Protein AF-0000000078821720 (afdb_homodimer)

Foldseek 3Di:
DDPVVVVVVVDVVLVVVLVVLQVVLVVVLLVCQLVQNDFQAQDDDPVVVCVVPDDDDDPDDPDDSVCVNVCCVPPPVRHDGSQQHLQEFAFLFFQFDPVLVVLVVVLVVLVQFQQACVSPVPLLVLQQVLQCVLCVLLVQNQKGWGKDQALLQLLLLLVLLLVLVQPQPCLPPNPVSDFQEAEEEAPLADCSNLVSCVVSVSHSVSYDHAYADLQSAGDLVSVVVVVVVCVVVVYHYSEYEFEQQGRAAGDGYPQQSVLVVCVVVVHAYEYADQAHSLLSLPPVQVVSCPNSSSHQKYKHWCRGLVRRPGTMIMIMGSHPVSQQSSQVPPPVVVDPPPDDPVSCVSRCCSRGPDSTDTSRSSSVVVSCVVQNSVNSNVLQVLLQVVQQLLLVVQVPDPQKAWSDRGSGNKTWIFGNAPDDDDQVVRQVLLVQLQVVCVNVSNHHHHWDADPNGITIMTRRNNSSHDPVSSVVVVVSSNVRSVVVVVVVVD/DDPVVVVVVVDVVLVVVLVVLQVVLVVVLLVCQLVQNDFQAQDDDPVVVCVVPDDDDDPDDPDDSVCVNVCCVPPPVRHDGSQQHLQEFAFLFFQFDPVLVVLVVVLVVLVQFQQACVSPVPLLVLQQVLQCVLCVLLVQNQKDWGKDQALLQLLLLLVLLLVLVQPQPCLPPNPVSDFQEAEEEAPLADCSNLVSCVVSVSHSVSYDHAYADLQSAGDPVSVVVVCVVCVVVVYHYSEYEFEQQGRAAGDGYPQQSVLVVCVVVVHAYEYADQAHSLLSLPPVQVVVCPNSSSHQKYKHWCRGLVRRPGTMIMIMGSHPVSQQSSQVPCVVVVDPPPDPPVSCSSRCCSRGPDSTDTSRSSSVVVSCVVQNSVNSNVLQVLLQVVQQLLLVVQVPDPQKAWSDRHSGNKTWIFGNAPDDDDQVVRQVLLVQLQVVCVNVSNHHHHWDADPNHITIMTRRNNSSHDPVSSVVVVVSSNVRSVVVVVVVVD

pLDDT: mean 92.11, std 11.92, range [34.34, 98.94]

Structure (mmCIF, N/CA/C/O backbone):
data_AF-0000000078821720-model_v1
#
loop_
_entity.id
_entity.type
_entity.pdbx_description
1 polymer 'Pyridoxal-dependent decarboxylase'
#
loop_
_atom_site.group_PDB
_atom_site.id
_atom_site.type_symbol
_atom_site.label_atom_id
_atom_site.label_alt_id
_atom_site.label_comp_id
_atom_site.label_asym_id
_atom_site.label_entity_id
_atom_site.label_seq_id
_atom_site.pdbx_PDB_ins_code
_atom_site.Cartn_x
_atom_site.Cartn_y
_atom_site.Cartn_z
_atom_site.occupancy
_atom_site.B_iso_or_equiv
_atom_site.auth_seq_id
_atom_site.auth_comp_id
_atom_site.auth_asym_id
_atom_site.auth_atom_id
_atom_site.pdbx_PDB_model_num
ATOM 1 N N . MET A 1 1 ? 14.82 19.438 25.172 1 38.62 1 MET A N 1
ATOM 2 C CA . MET A 1 1 ? 15.969 18.984 24.391 1 38.62 1 MET A CA 1
ATOM 3 C C . MET A 1 1 ? 16.328 20 23.312 1 38.62 1 MET A C 1
ATOM 5 O O . MET A 1 1 ? 15.453 20.516 22.625 1 38.62 1 MET A O 1
ATOM 9 N N . THR A 1 2 ? 17.406 20.391 23.312 1 45.34 2 THR A N 1
ATOM 10 C CA . THR A 1 2 ? 18.016 21.391 22.438 1 45.34 2 THR A CA 1
ATOM 11 C C . THR A 1 2 ? 18 20.906 20.984 1 45.34 2 THR A C 1
ATOM 13 O O . THR A 1 2 ? 17.828 19.719 20.719 1 45.34 2 THR A O 1
ATOM 16 N N . LEU A 1 3 ? 17.812 21.812 19.969 1 54 3 LEU A N 1
ATOM 17 C CA . LEU A 1 3 ? 17.984 21.656 18.531 1 54 3 LEU A CA 1
ATOM 18 C C . LEU A 1 3 ? 19.047 20.594 18.219 1 54 3 LEU A C 1
ATOM 20 O O . LEU A 1 3 ? 18.906 19.844 17.266 1 54 3 LEU A O 1
ATOM 24 N N . SER A 1 4 ? 19.969 20.516 19.156 1 57.44 4 SER A N 1
ATOM 25 C CA . SER A 1 4 ? 21.125 19.672 18.922 1 57.44 4 SER A CA 1
ATOM 26 C C . SER A 1 4 ? 20.75 18.188 18.938 1 57.44 4 SER A C 1
ATOM 28 O O . SER A 1 4 ? 21.25 17.406 18.141 1 57.44 4 SER A O 1
ATOM 30 N N . GLY A 1 5 ? 19.719 17.891 19.672 1 71.38 5 GLY A N 1
ATOM 31 C CA . GLY A 1 5 ? 19.375 16.484 19.797 1 71.38 5 GLY A CA 1
ATOM 32 C C . GLY A 1 5 ? 18.625 15.953 18.578 1 71.38 5 GLY A C 1
ATOM 33 O O . GLY A 1 5 ? 18.922 14.852 18.109 1 71.38 5 GLY A O 1
ATOM 34 N N . VAL A 1 6 ? 17.906 16.719 17.891 1 83.06 6 VAL A N 1
ATOM 35 C CA . VAL A 1 6 ? 17.078 16.312 16.75 1 83.06 6 VAL A CA 1
ATOM 36 C C . VAL A 1 6 ? 17.938 16.266 15.492 1 83.06 6 VAL A C 1
ATOM 38 O O . VAL A 1 6 ? 17.734 15.398 14.633 1 83.06 6 VAL A O 1
ATOM 41 N N . ASP A 1 7 ? 18.984 17.047 15.477 1 82.38 7 ASP A N 1
ATOM 42 C CA . ASP A 1 7 ? 19.844 17.109 14.297 1 82.38 7 ASP A CA 1
ATOM 43 C C . ASP A 1 7 ? 20.625 15.812 14.109 1 82.38 7 ASP A C 1
ATOM 45 O O . ASP A 1 7 ? 20.859 15.375 12.984 1 82.38 7 ASP A O 1
ATOM 49 N N . GLN A 1 8 ? 20.906 15.219 15.172 1 86.69 8 GLN A N 1
ATOM 50 C CA . GLN A 1 8 ? 21.703 13.992 15.109 1 86.69 8 GLN A CA 1
ATOM 51 C C . GLN A 1 8 ? 20.906 12.852 14.484 1 86.69 8 GLN A C 1
ATOM 53 O O . GLN A 1 8 ? 21.484 11.906 13.945 1 86.69 8 GLN A O 1
ATOM 58 N N . LEU A 1 9 ? 19.609 13.039 14.492 1 93.31 9 LEU A N 1
ATOM 59 C CA . LEU A 1 9 ? 18.766 11.984 13.969 1 93.31 9 LEU A CA 1
ATOM 60 C C . LEU A 1 9 ? 18.812 11.938 12.445 1 93.31 9 LEU A C 1
ATOM 62 O O . LEU A 1 9 ? 18.453 10.93 11.836 1 93.31 9 LEU A O 1
ATOM 66 N N . PHE A 1 10 ? 19.297 13.039 11.812 1 96.25 10 PHE A N 1
ATOM 67 C CA . PHE A 1 10 ? 19.328 13.141 10.359 1 96.25 10 PHE A CA 1
ATOM 68 C C . PHE A 1 10 ? 20.75 13.25 9.852 1 96.25 10 PHE A C 1
ATOM 70 O O . PHE A 1 10 ? 20.984 13.703 8.734 1 96.25 10 PHE A O 1
ATOM 77 N N . ASP A 1 11 ? 21.781 12.797 10.555 1 95.44 11 ASP A N 1
ATOM 78 C CA . ASP A 1 11 ? 23.188 12.977 10.258 1 95.44 11 ASP A CA 1
ATOM 79 C C . ASP A 1 11 ? 23.578 12.281 8.961 1 95.44 11 ASP A C 1
ATOM 81 O O . ASP A 1 11 ? 23.641 11.047 8.906 1 95.44 11 ASP A O 1
ATOM 85 N N . PRO A 1 12 ? 23.969 13.078 7.957 1 97.19 12 PRO A N 1
ATOM 86 C CA . PRO A 1 12 ? 24.312 12.477 6.664 1 97.19 12 PRO A CA 1
ATOM 87 C C . PRO A 1 12 ? 25.516 11.547 6.754 1 97.19 12 PRO A C 1
ATOM 89 O O . PRO A 1 12 ? 25.578 10.539 6.039 1 97.19 12 PRO A O 1
ATOM 92 N N . GLU A 1 13 ? 26.438 11.875 7.59 1 97.12 13 GLU A N 1
ATOM 93 C CA . GLU A 1 13 ? 27.641 11.047 7.66 1 97.12 13 GLU A CA 1
ATOM 94 C C . GLU A 1 13 ? 27.344 9.703 8.32 1 97.12 13 GLU A C 1
ATOM 96 O O . GLU A 1 13 ? 27.953 8.688 7.961 1 97.12 13 GLU A O 1
ATOM 101 N N . GLN A 1 14 ? 26.5 9.711 9.273 1 96.38 14 GLN A N 1
ATOM 102 C CA . GLN A 1 14 ? 26.047 8.43 9.812 1 96.38 14 GLN A CA 1
ATOM 103 C C . GLN A 1 14 ? 25.328 7.605 8.742 1 96.38 14 GLN A C 1
ATOM 105 O O . GLN A 1 14 ? 25.531 6.391 8.656 1 96.38 14 GLN A O 1
ATOM 110 N N . PHE A 1 15 ? 24.562 8.266 7.969 1 98.12 15 PHE A N 1
ATOM 111 C CA . PHE A 1 15 ? 23.906 7.621 6.836 1 98.12 15 PHE A CA 1
ATOM 112 C C . PHE A 1 15 ? 24.922 7.035 5.879 1 98.12 15 PHE A C 1
ATOM 114 O O . PHE A 1 15 ? 24.797 5.891 5.438 1 98.12 15 PHE A O 1
ATOM 121 N N . ARG A 1 16 ? 25.891 7.777 5.586 1 98.5 16 ARG A N 1
ATOM 122 C CA . ARG A 1 16 ? 26.938 7.348 4.664 1 98.5 16 ARG A CA 1
ATOM 123 C C . ARG A 1 16 ? 27.641 6.098 5.18 1 98.5 16 ARG A C 1
ATOM 125 O O . ARG A 1 16 ? 27.734 5.094 4.469 1 98.5 16 ARG A O 1
ATOM 132 N N . ALA A 1 17 ? 28.125 6.172 6.375 1 98.5 17 ALA A N 1
ATOM 133 C CA . ALA A 1 17 ? 28.891 5.074 6.953 1 98.5 17 ALA A CA 1
ATOM 134 C C . ALA A 1 17 ? 28.047 3.807 7.059 1 98.5 17 ALA A C 1
ATOM 136 O O . ALA A 1 17 ? 28.484 2.73 6.648 1 98.5 17 ALA A O 1
ATOM 137 N N . SER A 1 18 ? 26.828 3.916 7.613 1 98.5 18 SER A N 1
ATOM 138 C CA . SER A 1 18 ? 25.938 2.773 7.758 1 98.5 18 SER A CA 1
ATOM 139 C C . SER A 1 18 ? 25.5 2.234 6.398 1 98.5 18 SER A C 1
ATOM 141 O O . SER A 1 18 ? 25.344 1.025 6.227 1 98.5 18 SER A O 1
ATOM 143 N N . GLY A 1 19 ? 25.297 3.166 5.453 1 98.75 19 GLY A N 1
ATOM 144 C CA . GLY A 1 19 ? 24.906 2.766 4.109 1 98.75 19 GLY A CA 1
ATOM 145 C C . GLY A 1 19 ? 25.953 1.929 3.406 1 98.75 19 GLY A C 1
ATOM 146 O O . GLY A 1 19 ? 25.625 0.917 2.781 1 98.75 19 GLY A O 1
ATOM 147 N N . HIS A 1 20 ? 27.219 2.371 3.486 1 98.81 20 HIS A N 1
ATOM 148 C CA . HIS A 1 20 ? 28.297 1.612 2.873 1 98.81 20 HIS A CA 1
ATOM 149 C C . HIS A 1 20 ? 28.406 0.22 3.484 1 98.81 20 HIS A C 1
ATOM 151 O O . HIS A 1 20 ? 28.516 -0.773 2.76 1 98.81 20 HIS A O 1
ATOM 157 N N . ALA A 1 21 ? 28.375 0.181 4.781 1 98.75 21 ALA A N 1
ATOM 158 C CA . ALA A 1 21 ? 28.469 -1.104 5.469 1 98.75 21 ALA A CA 1
ATOM 159 C C . ALA A 1 21 ? 27.297 -2.006 5.09 1 98.75 21 ALA A C 1
ATOM 161 O O . ALA A 1 21 ? 27.453 -3.213 4.91 1 98.75 21 ALA A O 1
ATOM 162 N N . LEU A 1 22 ? 26.156 -1.432 5.016 1 98.81 22 LEU A N 1
ATOM 163 C CA . LEU A 1 22 ? 24.953 -2.182 4.676 1 98.81 22 LEU A CA 1
ATOM 164 C C . LEU A 1 22 ? 25.047 -2.758 3.266 1 98.81 22 LEU A C 1
ATOM 166 O O . LEU A 1 22 ? 24.688 -3.916 3.037 1 98.81 22 LEU A O 1
ATOM 170 N N . ILE A 1 23 ? 25.484 -1.916 2.295 1 98.81 23 ILE A N 1
ATOM 171 C CA . ILE A 1 23 ? 25.625 -2.363 0.916 1 98.81 23 ILE A CA 1
ATOM 172 C C . ILE A 1 23 ? 26.562 -3.572 0.863 1 98.81 23 ILE A C 1
ATOM 174 O O . ILE A 1 23 ? 26.266 -4.566 0.197 1 98.81 23 ILE A O 1
ATOM 178 N N . ASP A 1 24 ? 27.656 -3.52 1.529 1 98.81 24 ASP A N 1
ATOM 179 C CA . ASP A 1 24 ? 28.594 -4.629 1.545 1 98.81 24 ASP A CA 1
ATOM 180 C C . ASP A 1 24 ? 27.969 -5.887 2.129 1 98.81 24 ASP A C 1
ATOM 182 O O . ASP A 1 24 ? 28.062 -6.969 1.549 1 98.81 24 ASP A O 1
ATOM 186 N N . MET A 1 25 ? 27.328 -5.734 3.24 1 98.56 25 MET A N 1
ATOM 187 C CA . MET A 1 25 ? 26.719 -6.871 3.922 1 98.56 25 MET A CA 1
ATOM 188 C C . MET A 1 25 ? 25.625 -7.496 3.061 1 98.56 25 MET A C 1
ATOM 190 O O . MET A 1 25 ? 25.547 -8.719 2.936 1 98.56 25 MET A O 1
ATOM 194 N N . LEU A 1 26 ? 24.766 -6.699 2.461 1 98.62 26 LEU A N 1
ATOM 195 C CA . LEU A 1 26 ? 23.672 -7.191 1.63 1 98.62 26 LEU A CA 1
ATOM 196 C C . LEU A 1 26 ? 24.203 -7.863 0.369 1 98.62 26 LEU A C 1
ATOM 198 O O . LEU A 1 26 ? 23.625 -8.828 -0.124 1 98.62 26 LEU A O 1
ATOM 202 N N . THR A 1 27 ? 25.297 -7.289 -0.178 1 98.69 27 THR A N 1
ATOM 203 C CA . THR A 1 27 ? 25.938 -7.902 -1.344 1 98.69 27 THR A CA 1
ATOM 204 C C . THR A 1 27 ? 26.391 -9.32 -1.029 1 98.69 27 THR A C 1
ATOM 206 O O . THR A 1 27 ? 26.141 -10.242 -1.812 1 98.69 27 THR A O 1
ATOM 209 N N . ASP A 1 28 ? 27.047 -9.445 0.053 1 98.12 28 ASP A N 1
ATOM 210 C CA . ASP A 1 28 ? 27.531 -10.758 0.468 1 98.12 28 ASP A CA 1
ATOM 211 C C . ASP A 1 28 ? 26.359 -11.719 0.687 1 98.12 28 ASP A C 1
ATOM 213 O O . ASP A 1 28 ? 26.422 -12.883 0.266 1 98.12 28 ASP A O 1
ATOM 217 N N . ARG A 1 29 ? 25.375 -11.25 1.342 1 97.5 29 ARG A N 1
ATOM 218 C CA . ARG A 1 29 ? 24.188 -12.078 1.583 1 97.5 29 ARG A CA 1
ATOM 219 C C . ARG A 1 29 ? 23.547 -12.492 0.27 1 97.5 29 ARG A C 1
ATOM 221 O O . ARG A 1 29 ? 23.141 -13.648 0.11 1 97.5 29 ARG A O 1
ATOM 228 N N . LEU A 1 30 ? 23.375 -11.562 -0.631 1 97.81 30 LEU A N 1
ATOM 229 C CA . LEU A 1 30 ? 22.797 -11.828 -1.942 1 97.81 30 LEU A CA 1
ATOM 230 C C . LEU A 1 30 ? 23.578 -12.914 -2.672 1 97.81 30 LEU A C 1
ATOM 232 O O . LEU A 1 30 ? 22.984 -13.859 -3.205 1 97.81 30 LEU A O 1
ATOM 236 N N . ALA A 1 31 ? 24.875 -12.773 -2.672 1 97.69 31 ALA A N 1
ATOM 237 C CA . ALA A 1 31 ? 25.734 -13.758 -3.33 1 97.69 31 ALA A CA 1
ATOM 238 C C . ALA A 1 31 ? 25.562 -15.141 -2.707 1 97.69 31 ALA A C 1
ATOM 240 O O . ALA A 1 31 ? 25.484 -16.141 -3.42 1 97.69 31 ALA A O 1
ATOM 241 N N . GLN A 1 32 ? 25.5 -15.18 -1.428 1 97.12 32 GLN A N 1
ATOM 242 C CA . GLN A 1 32 ? 25.328 -16.438 -0.717 1 97.12 32 GLN A CA 1
ATOM 243 C C . GLN A 1 32 ? 24 -17.094 -1.058 1 97.12 32 GLN A C 1
ATOM 245 O O . GLN A 1 32 ? 23.906 -18.312 -1.219 1 97.12 32 GLN A O 1
ATOM 250 N N . GLU A 1 33 ? 22.969 -16.328 -1.094 1 96.75 33 GLU A N 1
ATOM 251 C CA . GLU A 1 33 ? 21.641 -16.875 -1.423 1 96.75 33 GLU A CA 1
ATOM 252 C C . GLU A 1 33 ? 21.609 -17.391 -2.859 1 96.75 33 GLU A C 1
ATOM 254 O O . GLU A 1 33 ? 21.141 -18.5 -3.113 1 96.75 33 GLU A O 1
ATOM 259 N N . LEU A 1 34 ? 22.109 -16.594 -3.793 1 95.75 34 LEU A N 1
ATOM 260 C CA . LEU A 1 34 ? 22.062 -16.953 -5.207 1 95.75 34 LEU A CA 1
ATOM 261 C C . LEU A 1 34 ? 22.797 -18.25 -5.465 1 95.75 34 LEU A C 1
ATOM 263 O O . LEU A 1 34 ? 22.391 -19.047 -6.305 1 95.75 34 LEU A O 1
ATOM 267 N N . ASN A 1 35 ? 23.844 -18.469 -4.691 1 94.12 35 ASN A N 1
ATOM 268 C CA . ASN A 1 35 ? 24.672 -19.656 -4.898 1 94.12 35 ASN A CA 1
ATOM 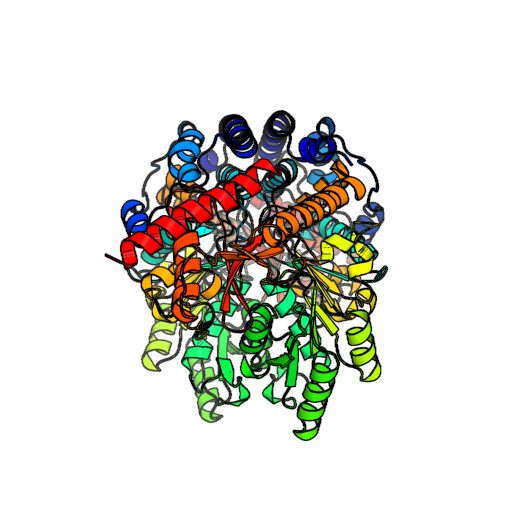269 C C . ASN A 1 35 ? 24.156 -20.859 -4.113 1 94.12 35 ASN A C 1
ATOM 271 O O . ASN A 1 35 ? 24.719 -21.953 -4.211 1 94.12 35 ASN A O 1
ATOM 275 N N . GLY A 1 36 ? 23.172 -20.656 -3.342 1 94.12 36 GLY A N 1
ATOM 276 C CA . GLY A 1 36 ? 22.578 -21.734 -2.574 1 94.12 36 GLY A CA 1
ATOM 277 C C . GLY A 1 36 ? 23.344 -22.047 -1.299 1 94.12 36 GLY A C 1
ATOM 278 O O . GLY A 1 36 ? 23.141 -23.094 -0.689 1 94.12 36 GLY A O 1
ATOM 279 N N . ASP A 1 37 ? 24.219 -21.141 -0.88 1 93.31 37 ASP A N 1
ATOM 280 C CA . ASP A 1 37 ? 25.078 -21.375 0.284 1 93.31 37 ASP A CA 1
ATOM 281 C C . ASP A 1 37 ? 24.391 -20.906 1.566 1 93.31 37 ASP A C 1
ATOM 283 O O . ASP A 1 37 ? 24.781 -21.312 2.666 1 93.31 37 ASP A O 1
ATOM 287 N N . ALA A 1 38 ? 23.438 -20.047 1.418 1 93 38 ALA A N 1
ATOM 288 C CA . ALA A 1 38 ? 22.703 -19.578 2.588 1 93 38 ALA A CA 1
ATOM 289 C C . ALA A 1 38 ? 21.625 -20.594 2.992 1 93 38 ALA A C 1
ATOM 291 O O . ALA A 1 38 ? 21.172 -21.391 2.166 1 93 38 ALA A O 1
ATOM 292 N N . ASN A 1 39 ? 21.328 -20.562 4.324 1 93.69 39 ASN A N 1
ATOM 293 C CA . ASN A 1 39 ? 20.141 -21.297 4.727 1 93.69 39 ASN A CA 1
ATOM 294 C C . ASN A 1 39 ? 18.875 -20.734 4.07 1 93.69 39 ASN A C 1
ATOM 296 O O . ASN A 1 39 ? 18.734 -19.516 3.949 1 93.69 39 ASN A O 1
ATOM 300 N N . LEU A 1 40 ? 18.078 -21.625 3.629 1 95 40 LEU A N 1
ATOM 301 C CA . LEU A 1 40 ? 16.812 -21.203 3.041 1 95 40 LEU A CA 1
ATOM 302 C C . LEU A 1 40 ? 15.945 -20.5 4.078 1 95 40 LEU A C 1
ATOM 304 O O . LEU A 1 40 ? 15.414 -19.406 3.816 1 95 40 LEU A O 1
ATOM 308 N N . ILE A 1 41 ? 15.781 -21.078 5.199 1 91.88 41 ILE A N 1
ATOM 309 C CA . ILE A 1 41 ? 14.977 -20.562 6.301 1 91.88 41 ILE A CA 1
ATOM 310 C C . ILE A 1 41 ? 15.391 -21.25 7.605 1 91.88 41 ILE A C 1
ATOM 312 O O . ILE A 1 41 ? 15.695 -22.438 7.621 1 91.88 41 ILE A O 1
ATOM 316 N N . GLU A 1 42 ? 15.484 -20.484 8.648 1 91.38 42 GLU A N 1
ATOM 317 C CA . GLU A 1 42 ? 15.516 -21.047 9.992 1 91.38 42 GLU A CA 1
ATOM 318 C C . GLU A 1 42 ? 14.133 -21.016 10.633 1 91.38 42 GLU A C 1
ATOM 320 O O . GLU A 1 42 ? 13.797 -20.078 11.367 1 91.38 42 GLU A O 1
ATOM 325 N N . TRP A 1 43 ? 13.461 -22.094 10.43 1 91.12 43 TRP A N 1
ATOM 326 C CA . TRP A 1 43 ? 12.047 -22.125 10.789 1 91.12 43 TRP A CA 1
ATOM 327 C C . TRP A 1 43 ? 11.867 -22.156 12.305 1 91.12 43 TRP A C 1
ATOM 329 O O . TRP A 1 43 ? 12.57 -22.875 13.008 1 91.12 43 TRP A O 1
ATOM 339 N N . GLN A 1 44 ? 11.023 -21.359 12.797 1 88.81 44 GLN A N 1
ATOM 340 C CA . GLN A 1 44 ? 10.539 -21.359 14.172 1 88.81 44 GLN A CA 1
ATOM 341 C C . GLN A 1 44 ? 9.016 -21.281 14.211 1 88.81 44 GLN A C 1
ATOM 343 O O . GLN A 1 44 ? 8.406 -20.453 13.531 1 88.81 44 GLN A O 1
ATOM 348 N N . PRO A 1 45 ? 8.422 -22.156 14.984 1 88.94 45 PRO A N 1
ATOM 349 C CA . PRO A 1 45 ? 6.973 -22.031 15.117 1 88.94 45 PRO A CA 1
ATOM 350 C C . PRO A 1 45 ? 6.551 -20.625 15.555 1 88.94 45 PRO A C 1
ATOM 352 O O . PRO A 1 45 ? 7.219 -20 16.391 1 88.94 45 PRO A O 1
ATOM 355 N N . PRO A 1 46 ? 5.535 -20.141 14.992 1 88.19 46 PRO A N 1
ATOM 356 C CA . PRO A 1 46 ? 5.164 -18.734 15.148 1 88.19 46 PRO A CA 1
ATOM 357 C C . PRO A 1 46 ? 5.078 -18.312 16.609 1 88.19 46 PRO A C 1
ATOM 359 O O . PRO A 1 46 ? 5.648 -17.281 17 1 88.19 46 PRO A O 1
ATOM 362 N N . LEU A 1 47 ? 4.359 -19.016 17.5 1 88.94 47 LEU A N 1
ATOM 363 C CA . LEU A 1 47 ? 4.156 -18.625 18.891 1 88.94 47 LEU A CA 1
ATOM 364 C C . LEU A 1 47 ? 5.477 -18.609 19.656 1 88.94 47 LEU A C 1
ATOM 366 O O . LEU A 1 47 ? 5.727 -17.703 20.453 1 88.94 47 LEU A O 1
ATOM 370 N N . GLU A 1 48 ? 6.258 -19.594 19.391 1 90.56 48 GLU A N 1
ATOM 371 C CA . GLU A 1 48 ? 7.57 -19.672 20.031 1 90.56 48 GLU A CA 1
ATOM 372 C C . GLU A 1 48 ? 8.469 -18.516 19.578 1 90.56 48 GLU A C 1
ATOM 374 O O . GLU A 1 48 ? 9.156 -17.906 20.391 1 90.56 48 GLU A O 1
ATOM 379 N N . ALA A 1 49 ? 8.383 -18.297 18.328 1 91.31 49 ALA A N 1
ATOM 380 C CA . ALA A 1 49 ? 9.195 -17.219 17.781 1 91.31 49 ALA A CA 1
ATOM 381 C C . ALA A 1 49 ? 8.773 -15.875 18.344 1 91.31 49 ALA A C 1
ATOM 383 O O . ALA A 1 49 ? 9.617 -15.047 18.703 1 91.31 49 ALA A O 1
ATOM 384 N N . GLU A 1 50 ? 7.504 -15.625 18.422 1 90.81 50 GLU A N 1
ATOM 385 C CA . GLU A 1 50 ? 6.984 -14.359 18.938 1 90.81 50 GLU A CA 1
ATOM 386 C C . GLU A 1 50 ? 7.41 -14.133 20.391 1 90.81 50 GLU A C 1
ATOM 388 O O . GLU A 1 50 ? 7.84 -13.039 20.75 1 90.81 50 GLU A O 1
ATOM 393 N N . GLN A 1 51 ? 7.262 -15.148 21.188 1 90.94 51 GLN A N 1
ATOM 394 C CA . GLN A 1 51 ? 7.629 -15.039 22.594 1 90.94 51 GLN A CA 1
ATOM 395 C C . GLN A 1 51 ? 9.117 -14.727 22.75 1 90.94 51 GLN A C 1
ATOM 397 O O . GLN A 1 51 ? 9.5 -13.922 23.609 1 90.94 51 GLN A O 1
ATOM 402 N N . ALA A 1 52 ? 9.844 -15.297 21.938 1 89.94 52 ALA A N 1
ATOM 403 C CA . ALA A 1 52 ? 11.297 -15.125 22.016 1 89.94 52 ALA A CA 1
ATOM 404 C C . ALA A 1 52 ? 11.711 -13.742 21.531 1 89.94 52 ALA A C 1
ATOM 406 O O . ALA A 1 52 ? 12.719 -13.195 21.984 1 89.94 52 ALA A O 1
ATOM 407 N N . TRP A 1 53 ? 10.922 -13.211 20.703 1 90.19 53 TRP A N 1
ATOM 408 C CA . TRP A 1 53 ? 11.305 -11.984 20.016 1 90.19 53 TRP A CA 1
ATOM 409 C C . TRP A 1 53 ? 10.758 -10.758 20.734 1 90.19 53 TRP A C 1
ATOM 411 O O . TRP A 1 53 ? 11.211 -9.641 20.5 1 90.19 53 TRP A O 1
ATOM 421 N N . GLN A 1 54 ? 9.836 -10.961 21.594 1 91.31 54 GLN A N 1
ATOM 422 C CA . GLN A 1 54 ? 9.125 -9.859 22.234 1 91.31 54 GLN A CA 1
ATOM 423 C C . GLN A 1 54 ? 10.07 -9.062 23.141 1 91.31 54 GLN A C 1
ATOM 425 O O . GLN A 1 54 ? 10.891 -9.641 23.859 1 91.31 54 GLN A O 1
ATOM 430 N N . GLN A 1 55 ? 9.945 -7.77 23.047 1 93.62 55 GLN A N 1
ATOM 431 C CA . GLN A 1 55 ? 10.742 -6.863 23.859 1 93.62 55 GLN A CA 1
ATOM 432 C C . GLN A 1 55 ? 9.969 -5.582 24.172 1 93.62 55 GLN A C 1
ATOM 434 O O . GLN A 1 55 ? 9.039 -5.223 23.438 1 93.62 55 GLN A O 1
ATOM 439 N N . THR A 1 56 ? 10.383 -4.891 25.219 1 93.94 56 THR A N 1
ATOM 440 C CA . THR A 1 56 ? 9.766 -3.619 25.562 1 93.94 56 THR A CA 1
ATOM 441 C C . THR A 1 56 ? 10.297 -2.496 24.672 1 93.94 56 THR A C 1
ATOM 443 O O . THR A 1 56 ? 11.422 -2.566 24.188 1 93.94 56 THR A O 1
ATOM 446 N N . MET A 1 57 ? 9.461 -1.559 24.438 1 93.69 57 MET A N 1
ATOM 447 C CA . MET A 1 57 ? 9.93 -0.394 23.688 1 93.69 57 MET A CA 1
ATOM 448 C C . MET A 1 57 ? 11.102 0.277 24.406 1 93.69 57 MET A C 1
ATOM 450 O O . MET A 1 57 ? 11.008 0.576 25.594 1 93.69 57 MET A O 1
ATOM 454 N N . PRO A 1 58 ? 12.133 0.543 23.703 1 96.62 58 PRO A N 1
ATOM 455 C CA . PRO A 1 58 ? 13.242 1.223 24.375 1 96.62 58 PRO A CA 1
ATOM 456 C C . PRO A 1 58 ? 12.945 2.688 24.688 1 96.62 58 PRO A C 1
ATOM 458 O O . PRO A 1 58 ? 12.508 3.432 23.797 1 96.62 58 PRO A O 1
ATOM 461 N N . GLU A 1 59 ? 13.203 3.092 25.875 1 97.06 59 GLU A N 1
ATOM 462 C CA . GLU A 1 59 ? 13.086 4.496 26.266 1 97.06 59 GLU A CA 1
ATOM 463 C C . GLU A 1 59 ? 14.242 5.32 25.703 1 97.06 59 GLU A C 1
ATOM 465 O O . GLU A 1 59 ? 14.047 6.461 25.281 1 97.06 59 GLU A O 1
ATOM 470 N N . HIS A 1 60 ? 15.414 4.723 25.797 1 96.62 60 HIS A N 1
ATOM 471 C CA . HIS A 1 60 ? 16.656 5.266 25.266 1 96.62 60 HIS A CA 1
ATOM 472 C C . HIS A 1 60 ? 17.234 4.367 24.156 1 96.62 60 HIS A C 1
ATOM 474 O O . HIS A 1 60 ? 16.828 3.207 24.031 1 96.62 60 HIS A O 1
ATOM 480 N N . PRO A 1 61 ? 18.125 4.965 23.375 1 95.69 61 PRO A N 1
ATOM 481 C CA . PRO A 1 61 ? 18.719 4.145 22.312 1 95.69 61 PRO A CA 1
ATOM 482 C C . PRO A 1 61 ? 19.328 2.844 22.844 1 95.69 61 PRO A C 1
ATOM 484 O O . PRO A 1 61 ? 20.031 2.855 23.859 1 95.69 61 PRO A O 1
ATOM 487 N N . ASP A 1 62 ? 19.016 1.821 22.172 1 95.69 62 ASP A N 1
ATOM 488 C CA . ASP A 1 62 ? 19.625 0.549 22.547 1 95.69 62 ASP A CA 1
ATOM 489 C C . ASP A 1 62 ? 20.359 -0.071 21.359 1 95.69 62 ASP A C 1
ATOM 491 O O . ASP A 1 62 ? 20.75 -1.241 21.406 1 95.69 62 ASP A O 1
ATOM 495 N N . LEU A 1 63 ? 20.469 0.598 20.328 1 96.38 63 LEU A N 1
ATOM 496 C CA . LEU A 1 63 ? 21.219 0.297 19.109 1 96.38 63 LEU A CA 1
ATOM 497 C C . LEU A 1 63 ? 22 1.521 18.641 1 96.38 63 LEU A C 1
ATOM 499 O O . LEU A 1 63 ? 21.453 2.623 18.578 1 96.38 63 LEU A O 1
ATOM 503 N N . SER A 1 64 ? 23.281 1.349 18.422 1 95.81 64 SER A N 1
ATOM 504 C CA . SER A 1 64 ? 24.062 2.438 17.844 1 95.81 64 SER A CA 1
ATOM 505 C C . SER A 1 64 ? 24.094 2.346 16.328 1 95.81 64 SER A C 1
ATOM 507 O O . SER A 1 64 ? 23.938 1.26 15.758 1 95.81 64 SER A O 1
ATOM 509 N N . PRO A 1 65 ? 24.234 3.459 15.695 1 94 65 PRO A N 1
ATOM 510 C CA . PRO A 1 65 ? 24.344 3.418 14.234 1 94 65 PRO A CA 1
ATOM 511 C C . PRO A 1 65 ? 25.453 2.5 13.742 1 94 65 PRO A C 1
ATOM 513 O O . PRO A 1 65 ? 25.312 1.84 12.711 1 94 65 PRO A O 1
ATOM 516 N N . GLU A 1 66 ? 26.531 2.436 14.461 1 94.69 66 GLU A N 1
ATOM 517 C CA . GLU A 1 66 ? 27.672 1.599 14.094 1 94.69 66 GLU A CA 1
ATOM 518 C C . GLU A 1 66 ? 27.312 0.117 14.172 1 94.69 66 GLU A C 1
ATOM 520 O O . GLU A 1 66 ? 27.859 -0.701 13.43 1 94.69 66 GLU A O 1
ATOM 525 N N . ALA A 1 67 ? 26.406 -0.152 15.031 1 97.69 67 ALA A N 1
ATOM 526 C CA . ALA A 1 67 ? 26.016 -1.545 15.25 1 97.69 67 ALA A CA 1
ATOM 527 C C . ALA A 1 67 ? 24.859 -1.939 14.352 1 97.69 67 ALA A C 1
ATOM 529 O O . ALA A 1 67 ? 24.438 -3.102 14.336 1 97.69 67 ALA A O 1
ATOM 530 N N . PHE A 1 68 ? 24.344 -1.028 13.633 1 97.75 68 PHE A N 1
ATOM 531 C CA . PHE A 1 68 ? 23.141 -1.198 12.836 1 97.75 68 PHE A CA 1
ATOM 532 C C . PHE A 1 68 ? 23.281 -2.377 11.883 1 97.75 68 PHE A C 1
ATOM 534 O O . PHE A 1 68 ? 22.438 -3.283 11.883 1 97.75 68 PHE A O 1
ATOM 541 N N . THR A 1 69 ? 24.281 -2.391 11.102 1 98.12 69 THR A N 1
ATOM 542 C CA . THR A 1 69 ? 24.484 -3.42 10.086 1 98.12 69 THR A CA 1
ATOM 543 C C . THR A 1 69 ? 24.641 -4.793 10.734 1 98.12 69 THR A C 1
ATOM 545 O O . THR A 1 69 ? 24.094 -5.781 10.25 1 98.12 69 THR A O 1
ATOM 548 N N . ARG A 1 70 ? 25.391 -4.84 11.758 1 97.88 70 ARG A N 1
ATOM 549 C CA . ARG A 1 70 ? 25.578 -6.094 12.484 1 97.88 70 ARG A CA 1
ATOM 550 C C . ARG A 1 70 ? 24.25 -6.594 13.055 1 97.88 70 ARG A C 1
ATOM 552 O O . ARG A 1 70 ? 23.984 -7.793 13.047 1 97.88 70 ARG A O 1
ATOM 559 N N . TRP A 1 71 ? 23.516 -5.699 13.578 1 98.12 71 TRP A N 1
ATOM 560 C CA . TRP A 1 71 ? 22.203 -6.055 14.133 1 98.12 71 TRP A CA 1
ATOM 561 C C . TRP A 1 71 ? 21.297 -6.613 13.047 1 98.12 71 TRP A C 1
ATOM 563 O O . TRP A 1 71 ? 20.609 -7.617 13.258 1 98.12 71 TRP A O 1
ATOM 573 N N . ILE A 1 72 ? 21.266 -5.988 11.867 1 98.06 72 ILE A N 1
ATOM 574 C CA . ILE A 1 72 ? 20.484 -6.508 10.742 1 98.06 72 ILE A CA 1
ATOM 575 C C . ILE A 1 72 ? 20.953 -7.922 10.406 1 98.06 72 ILE A C 1
ATOM 577 O O . ILE A 1 72 ? 20.141 -8.828 10.227 1 98.06 72 ILE A O 1
ATOM 581 N N . GLN A 1 73 ? 22.203 -8.086 10.32 1 97.38 73 GLN A N 1
ATOM 582 C CA . GLN A 1 73 ? 22.812 -9.344 9.906 1 97.38 73 GLN A CA 1
ATOM 583 C C . GLN A 1 73 ? 22.5 -10.461 10.898 1 97.38 73 GLN A C 1
ATOM 585 O O . GLN A 1 73 ? 22.234 -11.594 10.492 1 97.38 73 GLN A O 1
ATOM 590 N N . GLN A 1 74 ? 22.5 -10.141 12.141 1 96 74 GLN A N 1
ATOM 591 C CA . GLN A 1 74 ? 22.453 -11.188 13.164 1 96 74 GLN A CA 1
ATOM 592 C C . GLN A 1 74 ? 21.031 -11.391 13.68 1 96 74 GLN A C 1
ATOM 594 O O . GLN A 1 74 ? 20.656 -12.508 14.055 1 96 74 GLN A O 1
ATOM 599 N N . ALA A 1 75 ? 20.297 -10.336 13.703 1 94.12 75 ALA A N 1
ATOM 600 C CA . ALA A 1 75 ? 19 -10.422 14.375 1 94.12 75 ALA A CA 1
ATOM 601 C C . ALA A 1 75 ? 17.859 -10.516 13.359 1 94.12 75 ALA A C 1
ATOM 603 O O . ALA A 1 75 ? 16.812 -11.086 13.648 1 94.12 75 ALA A O 1
ATOM 604 N N . ILE A 1 76 ? 18.016 -9.953 12.195 1 95.12 76 ILE A N 1
ATOM 605 C CA . ILE A 1 76 ? 16.906 -9.812 11.266 1 95.12 76 ILE A CA 1
ATOM 606 C C . ILE A 1 76 ? 17.016 -10.844 10.148 1 95.12 76 ILE A C 1
ATOM 608 O O . ILE A 1 76 ? 16.156 -11.703 9.992 1 95.12 76 ILE A O 1
ATOM 612 N N . LEU A 1 77 ? 18.125 -10.922 9.43 1 94.81 77 LEU A N 1
ATOM 613 C CA . LEU A 1 77 ? 18.281 -11.688 8.203 1 94.81 77 LEU A CA 1
ATOM 614 C C . LEU A 1 77 ? 18.094 -13.18 8.453 1 94.81 77 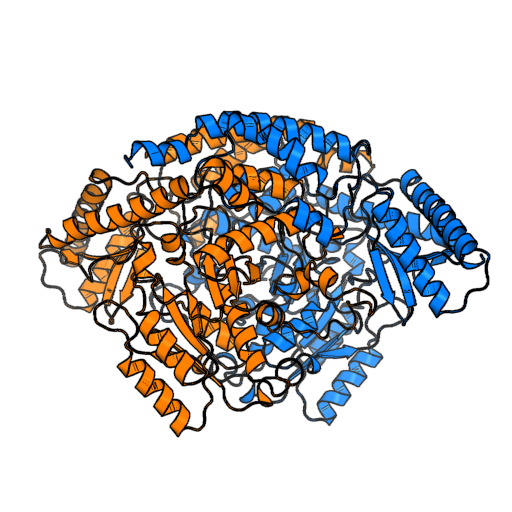LEU A C 1
ATOM 616 O O . LEU A 1 77 ? 17.484 -13.875 7.641 1 94.81 77 LEU A O 1
ATOM 620 N N . PRO A 1 78 ? 18.578 -13.688 9.641 1 91.5 78 PRO A N 1
ATOM 621 C CA . PRO A 1 78 ? 18.422 -15.125 9.859 1 91.5 78 PRO A CA 1
ATOM 622 C C . PRO A 1 78 ? 16.953 -15.547 9.992 1 91.5 78 PRO A C 1
ATOM 624 O O . PRO A 1 78 ? 16.641 -16.734 9.844 1 91.5 78 PRO A O 1
ATOM 627 N N . ARG A 1 79 ? 16.141 -14.664 10.195 1 91.25 79 ARG A N 1
ATOM 628 C CA . ARG A 1 79 ? 14.727 -14.984 10.406 1 91.25 79 ARG A CA 1
ATOM 629 C C . ARG A 1 79 ? 13.922 -14.797 9.125 1 91.25 79 ARG A C 1
ATOM 631 O O . ARG A 1 79 ? 12.719 -15.078 9.094 1 91.25 79 ARG A O 1
ATOM 638 N N . ASN A 1 80 ? 14.57 -14.375 8.148 1 93.38 80 ASN A N 1
ATOM 639 C CA . ASN A 1 80 ? 13.922 -14.172 6.855 1 93.38 80 ASN A CA 1
ATOM 640 C C . ASN A 1 80 ? 13.961 -15.43 6 1 93.38 80 ASN A C 1
ATOM 642 O O . ASN A 1 80 ? 14.844 -16.281 6.176 1 93.38 80 ASN A O 1
ATOM 646 N N . LEU A 1 81 ? 12.93 -15.578 5.203 1 94.69 81 LEU A N 1
ATOM 647 C CA . LEU A 1 81 ? 13.039 -16.5 4.078 1 94.69 81 LEU A CA 1
ATOM 648 C C . LEU A 1 81 ? 14.062 -16 3.061 1 94.69 81 LEU A C 1
ATOM 650 O O . LEU A 1 81 ? 14.047 -14.82 2.697 1 94.69 81 LEU A O 1
ATOM 654 N N . ALA A 1 82 ? 15.016 -16.844 2.668 1 96.38 82 ALA A N 1
ATOM 655 C CA . ALA A 1 82 ? 15.969 -16.469 1.626 1 96.38 82 ALA A CA 1
ATOM 656 C C . ALA A 1 82 ? 15.312 -16.484 0.249 1 96.38 82 ALA A C 1
ATOM 658 O O . ALA A 1 82 ? 15.375 -17.5 -0.458 1 96.38 82 ALA A O 1
ATOM 659 N N . MET A 1 83 ? 14.883 -15.43 -0.149 1 95 83 MET A N 1
ATOM 660 C CA . MET A 1 83 ? 14.062 -15.336 -1.354 1 95 83 MET A CA 1
ATOM 661 C C . MET A 1 83 ? 14.891 -15.625 -2.6 1 95 83 MET A C 1
ATOM 663 O O . MET A 1 83 ? 14.375 -16.141 -3.588 1 95 83 MET A O 1
ATOM 667 N N . HIS A 1 84 ? 16.156 -15.305 -2.602 1 97.06 84 HIS A N 1
ATOM 668 C CA . HIS A 1 84 ? 17 -15.461 -3.773 1 97.06 84 HIS A CA 1
ATOM 669 C C . HIS A 1 84 ? 17.578 -16.875 -3.844 1 97.06 84 HIS A C 1
ATOM 671 O O . HIS A 1 84 ? 18.328 -17.203 -4.773 1 97.06 84 HIS A O 1
ATOM 677 N N . HIS A 1 85 ? 17.297 -17.703 -2.85 1 97.25 85 HIS A N 1
ATOM 678 C CA . HIS A 1 85 ? 17.766 -19.094 -2.828 1 97.25 85 HIS A CA 1
ATOM 679 C C . HIS A 1 85 ? 17.047 -19.938 -3.873 1 97.25 85 HIS A C 1
ATOM 681 O O . HIS A 1 85 ? 15.828 -19.859 -4.012 1 97.25 85 HIS A O 1
ATOM 687 N N . PRO A 1 86 ? 17.734 -20.781 -4.598 1 96.56 86 PRO A N 1
ATOM 688 C CA . PRO A 1 86 ? 17.125 -21.547 -5.684 1 96.56 86 PRO A CA 1
ATOM 689 C C . PRO A 1 86 ? 16.047 -22.516 -5.195 1 96.56 86 PRO A C 1
ATOM 691 O O . PRO A 1 86 ? 15.242 -23 -5.992 1 96.56 86 PRO A O 1
ATOM 694 N N . HIS A 1 87 ? 16.031 -22.828 -3.895 1 97.81 87 HIS A N 1
ATOM 695 C CA . HIS A 1 87 ? 15.07 -23.766 -3.336 1 97.81 87 HIS A CA 1
ATOM 696 C C . HIS A 1 87 ? 13.789 -23.047 -2.91 1 97.81 87 HIS A C 1
ATOM 698 O O . HIS A 1 87 ? 12.859 -23.672 -2.416 1 97.81 87 HIS A O 1
ATOM 704 N N . SER A 1 88 ? 13.766 -21.688 -3.08 1 96.12 88 SER A N 1
ATOM 705 C CA . SER A 1 88 ? 12.539 -20.953 -2.832 1 96.12 88 SER A CA 1
ATOM 706 C C . SER A 1 88 ? 11.57 -21.078 -4.004 1 96.12 88 SER A C 1
ATOM 708 O O . SER A 1 88 ? 11.711 -20.391 -5.016 1 96.12 88 SER A O 1
ATOM 710 N N . MET A 1 89 ? 10.461 -21.875 -3.809 1 96.31 89 MET A N 1
ATOM 711 C CA . MET A 1 89 ? 9.609 -22.234 -4.938 1 96.31 89 MET A CA 1
ATOM 712 C C . MET A 1 89 ? 8.141 -22.234 -4.531 1 96.31 89 MET A C 1
ATOM 714 O O . MET A 1 89 ? 7.328 -22.938 -5.137 1 96.31 89 MET A O 1
ATOM 718 N N . ALA A 1 90 ? 7.785 -21.484 -3.535 1 94.19 90 ALA A N 1
ATOM 719 C CA . ALA A 1 90 ? 6.484 -21.719 -2.916 1 94.19 90 ALA A CA 1
ATOM 720 C C . ALA A 1 90 ? 5.445 -20.734 -3.436 1 94.19 90 ALA A C 1
ATOM 722 O O . ALA A 1 90 ? 4.293 -21.109 -3.676 1 94.19 90 ALA A O 1
ATOM 723 N N . HIS A 1 91 ? 5.77 -19.469 -3.521 1 92.25 91 HIS A N 1
ATOM 724 C CA . HIS A 1 91 ? 4.727 -18.469 -3.699 1 92.25 91 HIS A CA 1
ATOM 725 C C . HIS A 1 91 ? 5.043 -17.547 -4.871 1 92.25 91 HIS A C 1
ATOM 727 O O . HIS A 1 91 ? 6.141 -17.594 -5.426 1 92.25 91 HIS A O 1
ATOM 733 N N . GLN A 1 92 ? 3.961 -16.797 -5.23 1 93.88 92 GLN A N 1
ATOM 734 C CA . GLN A 1 92 ? 4.074 -15.852 -6.332 1 93.88 92 GLN A CA 1
ATOM 735 C C . GLN A 1 92 ? 4.723 -14.547 -5.875 1 93.88 92 GLN A C 1
ATOM 737 O O . GLN A 1 92 ? 4.148 -13.469 -6.035 1 93.88 92 GLN A O 1
ATOM 742 N N . ALA A 1 93 ? 5.863 -14.664 -5.328 1 91.25 93 ALA A N 1
ATOM 743 C CA . ALA A 1 93 ? 6.719 -13.555 -4.926 1 91.25 93 ALA A CA 1
ATOM 744 C C . ALA A 1 93 ? 8.125 -13.703 -5.5 1 91.25 93 ALA A C 1
ATOM 746 O O . ALA A 1 93 ? 8.781 -14.727 -5.293 1 91.25 93 ALA A O 1
ATOM 747 N N . ALA A 1 94 ? 8.531 -12.68 -6.133 1 91.81 94 ALA A N 1
ATOM 748 C CA . ALA A 1 94 ? 9.781 -12.797 -6.879 1 91.81 94 ALA A CA 1
ATOM 749 C C . ALA A 1 94 ? 10.984 -12.445 -5.996 1 91.81 94 ALA A C 1
ATOM 751 O O . ALA A 1 94 ? 10.875 -11.609 -5.094 1 91.81 94 ALA A O 1
ATOM 752 N N . PRO A 1 95 ? 12.117 -13.227 -6.211 1 95.88 95 PRO A N 1
ATOM 753 C CA . PRO A 1 95 ? 13.367 -12.586 -5.793 1 95.88 95 PRO A CA 1
ATOM 754 C C . PRO A 1 95 ? 13.648 -11.289 -6.551 1 95.88 95 PRO A C 1
ATOM 756 O O . PRO A 1 95 ? 13.797 -11.312 -7.777 1 95.88 95 PRO A O 1
ATOM 759 N N . PRO A 1 96 ? 13.68 -10.227 -5.914 1 97.19 96 PRO A N 1
ATOM 760 C CA . PRO A 1 96 ? 13.727 -8.953 -6.625 1 97.19 96 PRO A CA 1
ATOM 761 C C . PRO A 1 96 ? 15.055 -8.719 -7.34 1 97.19 96 PRO A C 1
ATOM 763 O O . PRO A 1 96 ? 16.094 -9.242 -6.918 1 97.19 96 PRO A O 1
ATOM 766 N N . LEU A 1 97 ? 14.969 -7.953 -8.445 1 97.94 97 LEU A N 1
ATOM 767 C CA . LEU A 1 97 ? 16.172 -7.434 -9.078 1 97.94 97 LEU A CA 1
ATOM 768 C C . LEU A 1 97 ? 16.938 -6.523 -8.117 1 97.94 97 LEU A C 1
ATOM 770 O O . LEU A 1 97 ? 16.375 -5.551 -7.602 1 97.94 97 LEU A O 1
ATOM 774 N N . PRO A 1 98 ? 18.219 -6.832 -7.941 1 98.12 98 PRO A N 1
ATOM 775 C CA . PRO A 1 98 ? 18.969 -6.055 -6.945 1 98.12 98 PRO A CA 1
ATOM 776 C C . PRO A 1 98 ? 18.984 -4.559 -7.258 1 98.12 98 PRO A C 1
ATOM 778 O O . PRO A 1 98 ? 18.844 -3.736 -6.352 1 98.12 98 PRO A O 1
ATOM 781 N N . MET A 1 99 ? 19.125 -4.195 -8.516 1 98 99 MET A N 1
ATOM 782 C CA . MET A 1 99 ? 19.172 -2.779 -8.875 1 98 99 MET A CA 1
ATOM 783 C C . MET A 1 99 ? 17.828 -2.105 -8.617 1 98 99 MET A C 1
ATOM 785 O O . MET A 1 99 ? 17.766 -0.909 -8.328 1 98 99 MET A O 1
ATOM 789 N N . ALA A 1 100 ? 16.719 -2.84 -8.773 1 97.75 100 ALA A N 1
ATOM 790 C CA . ALA A 1 100 ? 15.406 -2.309 -8.422 1 97.75 100 ALA A CA 1
ATOM 791 C C . ALA A 1 100 ? 15.328 -1.998 -6.93 1 97.75 100 ALA A C 1
ATOM 793 O O . ALA A 1 100 ? 14.664 -1.041 -6.523 1 97.75 100 ALA A O 1
ATOM 794 N N . ALA A 1 101 ? 15.969 -2.807 -6.113 1 98 101 ALA A N 1
ATOM 795 C CA . ALA A 1 101 ? 16.016 -2.557 -4.676 1 98 101 ALA A CA 1
ATOM 796 C C . ALA A 1 101 ? 16.734 -1.25 -4.363 1 98 101 ALA A C 1
ATOM 798 O O . ALA A 1 101 ? 16.359 -0.523 -3.443 1 98 101 ALA A O 1
ATOM 799 N N . LEU A 1 102 ? 17.766 -0.963 -5.098 1 98.56 102 LEU A N 1
ATOM 800 C CA . LEU A 1 102 ? 18.469 0.304 -4.918 1 98.56 102 LEU A CA 1
ATOM 801 C C . LEU A 1 102 ? 17.547 1.481 -5.234 1 98.56 102 LEU A C 1
ATOM 803 O O . LEU A 1 102 ? 17.625 2.525 -4.582 1 98.56 102 LEU A O 1
ATOM 807 N N . SER A 1 103 ? 16.719 1.317 -6.223 1 97.81 103 SER A N 1
ATOM 808 C CA . SER A 1 103 ? 15.75 2.359 -6.555 1 97.81 103 SER A CA 1
ATOM 809 C C . SER A 1 103 ? 14.773 2.604 -5.406 1 97.81 103 SER A C 1
ATOM 811 O O . SER A 1 103 ? 14.312 3.727 -5.207 1 97.81 103 SER A O 1
ATOM 813 N N . GLU A 1 104 ? 14.5 1.559 -4.656 1 97 104 GLU A N 1
ATOM 814 C CA . GLU A 1 104 ? 13.625 1.712 -3.502 1 97 104 GLU A CA 1
ATOM 815 C C . GLU A 1 104 ? 14.273 2.572 -2.424 1 97 104 GLU A C 1
ATOM 817 O O . GLU A 1 104 ? 13.586 3.285 -1.688 1 97 104 GLU A O 1
ATOM 822 N N . LEU A 1 105 ? 15.555 2.473 -2.289 1 98.25 105 LEU A N 1
ATOM 823 C CA . LEU A 1 105 ? 16.266 3.35 -1.364 1 98.25 105 LEU A CA 1
ATOM 824 C C . LEU A 1 105 ? 16.094 4.812 -1.763 1 98.25 105 LEU A C 1
ATOM 826 O O . LEU A 1 105 ? 15.859 5.672 -0.908 1 98.25 105 LEU A O 1
ATOM 830 N N . VAL A 1 106 ? 16.203 5.113 -3.047 1 98.19 106 VAL A N 1
ATOM 831 C CA . VAL A 1 106 ? 15.992 6.465 -3.549 1 98.19 106 VAL A CA 1
ATOM 832 C C . VAL A 1 106 ? 14.578 6.93 -3.209 1 98.19 106 VAL A C 1
ATOM 834 O O . VAL A 1 106 ? 14.391 8.031 -2.688 1 98.19 106 VAL A O 1
ATOM 837 N N . SER A 1 107 ? 13.641 6.062 -3.525 1 96.75 107 SER A N 1
ATOM 838 C CA . SER A 1 107 ? 12.242 6.375 -3.252 1 96.75 107 SER A CA 1
ATOM 839 C C . SER A 1 107 ? 12.023 6.652 -1.769 1 96.75 107 SER A C 1
ATOM 841 O O . SER A 1 107 ? 11.273 7.562 -1.408 1 96.75 107 SER A O 1
ATOM 843 N N . ALA A 1 108 ? 12.641 5.863 -0.938 1 96.81 108 ALA A N 1
ATOM 844 C CA . ALA A 1 108 ? 12.461 5.98 0.506 1 96.81 108 ALA A CA 1
ATOM 845 C C . ALA A 1 108 ? 13.055 7.281 1.032 1 96.81 108 ALA A C 1
ATOM 847 O O . ALA A 1 108 ? 12.398 8.016 1.779 1 96.81 108 ALA A O 1
ATOM 848 N N . LEU A 1 109 ? 14.227 7.598 0.639 1 97.94 109 LEU A N 1
ATOM 849 C CA . LEU A 1 109 ? 14.898 8.773 1.178 1 97.94 109 LEU A CA 1
ATOM 850 C C . LEU A 1 109 ? 14.273 10.055 0.636 1 97.94 109 LEU A C 1
ATOM 852 O O . LEU A 1 109 ? 14.141 11.047 1.362 1 97.94 109 LEU A O 1
ATOM 856 N N . CYS A 1 110 ? 13.875 10.031 -0.627 1 96.19 110 CYS A N 1
ATOM 857 C CA . CYS A 1 110 ? 13.289 11.227 -1.234 1 96.19 110 CYS A CA 1
ATOM 858 C C . CYS A 1 110 ? 11.844 11.406 -0.794 1 96.19 110 CYS A C 1
ATOM 860 O O . CYS A 1 110 ? 11.328 12.523 -0.786 1 96.19 110 CYS A O 1
ATOM 862 N N . ASN A 1 111 ? 11.195 10.359 -0.517 1 95 111 ASN A N 1
ATOM 863 C CA . ASN A 1 111 ? 9.875 10.289 0.085 1 95 111 ASN A CA 1
ATOM 864 C C . ASN A 1 111 ? 8.891 11.227 -0.604 1 95 111 ASN A C 1
ATOM 866 O O . ASN A 1 111 ? 8.242 12.047 0.053 1 95 111 ASN A O 1
ATOM 870 N N . GLN A 1 112 ? 8.711 11.141 -1.882 1 92.25 112 GLN A N 1
ATOM 871 C CA . GLN A 1 112 ? 7.727 11.906 -2.643 1 92.25 112 GLN A CA 1
ATOM 872 C C . GLN A 1 112 ? 6.312 11.414 -2.371 1 92.25 112 GLN A C 1
ATOM 874 O O . GLN A 1 112 ? 6.004 10.242 -2.602 1 92.25 112 GLN A O 1
ATOM 879 N N . ALA A 1 113 ? 5.406 12.312 -1.757 1 82.81 113 ALA A N 1
ATOM 880 C CA . ALA A 1 113 ? 4.043 11.938 -1.389 1 82.81 113 ALA A CA 1
ATOM 881 C C . ALA A 1 113 ? 3.086 12.125 -2.562 1 82.81 113 ALA A C 1
ATOM 883 O O . ALA A 1 113 ? 2.713 13.25 -2.895 1 82.81 113 ALA A O 1
ATOM 884 N N . MET A 1 114 ? 2.896 11.602 -3.557 1 79.56 114 MET A N 1
ATOM 885 C CA . MET A 1 114 ? 2.27 11.57 -4.875 1 79.56 114 MET A CA 1
ATOM 886 C C . MET A 1 114 ? 0.78 11.883 -4.777 1 79.56 114 MET A C 1
ATOM 888 O O . MET A 1 114 ? 0.037 11.695 -5.742 1 79.56 114 MET A O 1
ATOM 892 N N . ALA A 1 115 ? 0.293 12.312 -3.686 1 72.94 115 ALA A N 1
ATOM 893 C CA . ALA A 1 115 ? -1.14 12.578 -3.596 1 72.94 115 ALA A CA 1
ATOM 894 C C . ALA A 1 115 ? -1.552 13.688 -4.562 1 72.94 115 ALA A C 1
ATOM 896 O O . ALA A 1 115 ? -2.572 13.57 -5.246 1 72.94 115 ALA A O 1
ATOM 897 N N . VAL A 1 116 ? -0.762 14.742 -4.551 1 77.25 116 VAL A N 1
ATOM 898 C CA . VAL A 1 116 ? -0.918 15.836 -5.5 1 77.25 116 VAL A CA 1
ATOM 899 C C . VAL A 1 116 ? 0.386 16.047 -6.266 1 77.25 116 VAL A C 1
ATOM 901 O O . VAL A 1 116 ? 1.466 15.727 -5.766 1 77.25 116 VAL A O 1
ATOM 904 N N . TYR A 1 117 ? 0.246 16.578 -7.438 1 83.06 117 TYR A N 1
ATOM 905 C CA . TYR A 1 117 ? 1.393 16.719 -8.328 1 83.06 117 TYR A CA 1
ATOM 906 C C . TYR A 1 117 ? 2.533 17.469 -7.637 1 83.06 117 TYR A C 1
ATOM 908 O O . TYR A 1 117 ? 3.689 17.047 -7.719 1 83.06 117 TYR A O 1
ATOM 916 N N . GLU A 1 118 ? 2.223 18.438 -6.887 1 83.69 118 GLU A N 1
ATOM 917 C CA . GLU A 1 118 ? 3.24 19.312 -6.301 1 83.69 118 GLU A CA 1
ATOM 918 C C . GLU A 1 118 ? 4.031 18.578 -5.223 1 83.69 118 GLU A C 1
ATOM 920 O O . GLU A 1 118 ? 5.109 19.031 -4.82 1 83.69 118 GLU A O 1
ATOM 925 N N . THR A 1 119 ? 3.535 17.469 -4.711 1 82.5 119 THR A N 1
ATOM 926 C CA . THR A 1 119 ? 4.23 16.75 -3.643 1 82.5 119 THR A CA 1
ATOM 927 C C . THR A 1 119 ? 5.102 15.641 -4.211 1 82.5 119 THR A C 1
ATOM 929 O O . THR A 1 119 ? 5.711 14.875 -3.461 1 82.5 119 THR A O 1
ATOM 932 N N . GLY A 1 120 ? 5.16 15.539 -5.473 1 87.44 120 GLY A N 1
ATOM 933 C CA . GLY A 1 120 ? 5.996 14.547 -6.133 1 87.44 120 GLY A CA 1
ATOM 934 C C . GLY A 1 120 ? 5.898 14.594 -7.645 1 87.44 120 GLY A C 1
ATOM 935 O O . GLY A 1 120 ? 5.48 13.625 -8.273 1 87.44 120 GLY A O 1
ATOM 936 N N . PRO A 1 121 ? 6.285 15.68 -8.125 1 89.19 121 PRO A N 1
ATOM 937 C CA . PRO A 1 121 ? 6.141 15.812 -9.578 1 89.19 121 PRO A CA 1
ATOM 938 C C . PRO A 1 121 ? 6.891 14.727 -10.344 1 89.19 121 PRO A C 1
ATOM 940 O O . PRO A 1 121 ? 6.328 14.109 -11.25 1 89.19 121 PRO A O 1
ATOM 943 N N . GLY A 1 122 ? 8.148 14.531 -9.961 1 92.12 122 GLY A N 1
ATOM 944 C CA . GLY A 1 122 ? 8.922 13.484 -10.617 1 92.12 122 GLY A CA 1
ATOM 945 C C . GLY A 1 122 ? 8.289 12.117 -10.484 1 92.12 122 GLY A C 1
ATOM 946 O O . GLY A 1 122 ? 8.219 11.367 -11.461 1 92.12 122 GLY A O 1
ATOM 947 N N . ALA A 1 123 ? 7.863 11.789 -9.281 1 93.12 123 ALA A N 1
ATOM 948 C CA . ALA A 1 123 ? 7.242 10.492 -9.016 1 93.12 123 ALA A CA 1
ATOM 949 C C . ALA A 1 123 ? 5.98 10.312 -9.852 1 93.12 123 ALA A C 1
ATOM 951 O O . ALA A 1 123 ? 5.719 9.219 -10.359 1 93.12 123 ALA A O 1
ATOM 952 N N . THR A 1 124 ? 5.18 11.336 -9.977 1 92.5 124 THR A N 1
ATOM 953 C CA . THR A 1 124 ? 3.957 11.297 -10.766 1 92.5 124 THR A CA 1
ATOM 954 C C . THR A 1 124 ? 4.273 11.055 -12.242 1 92.5 124 THR A C 1
ATOM 956 O O . THR A 1 124 ? 3.635 10.219 -12.891 1 92.5 124 THR A O 1
ATOM 959 N N . LEU A 1 125 ? 5.246 11.773 -12.75 1 93.62 125 LEU A N 1
ATOM 960 C CA . LEU A 1 125 ? 5.645 11.617 -14.148 1 93.62 125 LEU A CA 1
ATOM 961 C C . LEU A 1 125 ? 6.164 10.211 -14.414 1 93.62 125 LEU A C 1
ATOM 963 O O . LEU A 1 125 ? 5.852 9.617 -15.445 1 93.62 125 LEU A O 1
ATOM 967 N N . ILE A 1 126 ? 6.883 9.727 -13.516 1 95.75 126 ILE A N 1
ATOM 968 C CA . ILE A 1 126 ? 7.438 8.383 -13.641 1 95.75 126 ILE A CA 1
ATOM 969 C C . ILE A 1 126 ? 6.309 7.359 -13.703 1 95.75 126 ILE A C 1
ATOM 971 O O . ILE A 1 126 ? 6.312 6.469 -14.555 1 95.75 126 ILE A O 1
ATOM 975 N N . GLU A 1 127 ? 5.391 7.457 -12.805 1 94.56 127 GLU A N 1
ATOM 976 C CA . GLU A 1 127 ? 4.273 6.516 -12.781 1 94.56 127 GLU A CA 1
ATOM 977 C C . GLU A 1 127 ? 3.488 6.57 -14.094 1 94.56 127 GLU A C 1
ATOM 979 O O . GLU A 1 127 ? 3.137 5.531 -14.656 1 94.56 127 GLU A O 1
ATOM 984 N N . ARG A 1 128 ? 3.195 7.742 -14.531 1 93.31 128 ARG A N 1
ATOM 985 C CA . ARG A 1 128 ? 2.457 7.891 -15.781 1 93.31 128 ARG A CA 1
ATOM 986 C C . ARG A 1 128 ? 3.215 7.254 -16.938 1 93.31 128 ARG A C 1
ATOM 988 O O . ARG A 1 128 ? 2.611 6.625 -17.812 1 93.31 128 ARG A O 1
ATOM 995 N N . GLN A 1 129 ? 4.496 7.41 -16.922 1 95.75 129 GLN A N 1
ATOM 996 C CA . GLN A 1 129 ? 5.328 6.828 -17.969 1 95.75 129 GLN A CA 1
ATOM 997 C C . GLN A 1 129 ? 5.27 5.305 -17.938 1 95.75 129 GLN A C 1
ATOM 999 O O . GLN A 1 129 ? 5.098 4.66 -18.984 1 95.75 129 GLN A O 1
ATOM 1004 N N . VAL A 1 130 ? 5.414 4.742 -16.812 1 96.81 130 VAL A N 1
ATOM 1005 C CA . VAL A 1 130 ? 5.391 3.291 -16.672 1 96.81 130 VAL A CA 1
ATOM 1006 C C . VAL A 1 130 ? 4.02 2.75 -17.078 1 96.81 130 VAL A C 1
ATOM 1008 O O . VAL A 1 130 ? 3.928 1.722 -17.75 1 96.81 130 VAL A O 1
ATOM 1011 N N . ILE A 1 131 ? 2.986 3.414 -16.672 1 96 131 ILE A N 1
ATOM 1012 C CA . ILE A 1 131 ? 1.625 3.016 -17.016 1 96 131 ILE A CA 1
ATOM 1013 C C . ILE A 1 131 ? 1.442 3.043 -18.531 1 96 131 ILE A C 1
ATOM 1015 O O . ILE A 1 131 ? 0.846 2.131 -19.109 1 96 131 ILE A O 1
ATOM 1019 N N . ARG A 1 132 ? 1.944 4.035 -19.141 1 96.06 132 ARG A N 1
ATOM 1020 C CA . ARG A 1 132 ? 1.871 4.125 -20.594 1 96.06 132 ARG A CA 1
ATOM 1021 C C . ARG A 1 132 ? 2.561 2.932 -21.25 1 96.06 132 ARG A C 1
ATOM 1023 O O . ARG A 1 132 ? 2.035 2.35 -22.203 1 96.06 132 ARG A O 1
ATOM 1030 N N . TRP A 1 133 ? 3.727 2.637 -20.781 1 97.38 133 TRP A N 1
ATOM 1031 C CA . TRP A 1 133 ? 4.477 1.503 -21.312 1 97.38 133 TRP A CA 1
ATOM 1032 C C . TRP A 1 133 ? 3.674 0.213 -21.203 1 97.38 133 TRP A C 1
ATOM 1034 O O . TRP A 1 133 ? 3.561 -0.546 -22.156 1 97.38 133 TRP A O 1
ATOM 1044 N N . LEU A 1 134 ? 3.104 -0.041 -20.078 1 97.81 134 LEU A N 1
ATOM 1045 C CA . LEU A 1 134 ? 2.369 -1.278 -19.844 1 97.81 134 LEU A CA 1
ATOM 1046 C C . LEU A 1 134 ? 1.097 -1.327 -20.672 1 97.81 134 LEU A C 1
ATOM 1048 O O . LEU A 1 134 ? 0.725 -2.387 -21.188 1 97.81 134 LEU A O 1
ATOM 1052 N N . ASN A 1 135 ? 0.432 -0.196 -20.828 1 97.31 135 ASN A N 1
ATOM 1053 C CA . ASN A 1 135 ? -0.772 -0.129 -21.641 1 97.31 135 ASN A CA 1
ATOM 1054 C C . ASN A 1 135 ? -0.484 -0.504 -23.094 1 97.31 135 ASN A C 1
ATOM 1056 O O . ASN A 1 135 ? -1.307 -1.146 -23.75 1 97.31 135 ASN A O 1
ATOM 1060 N N . ILE A 1 136 ? 0.611 -0.127 -23.562 1 96 136 ILE A N 1
ATOM 1061 C CA . ILE A 1 136 ? 0.989 -0.44 -24.938 1 96 136 ILE A CA 1
ATOM 1062 C C . ILE A 1 136 ? 1.05 -1.954 -25.125 1 96 136 ILE A C 1
ATOM 1064 O O . ILE A 1 136 ? 0.599 -2.479 -26.141 1 96 136 ILE A O 1
ATOM 1068 N N . PHE A 1 137 ? 1.488 -2.635 -24.156 1 96.06 137 PHE A N 1
ATOM 1069 C CA . PHE A 1 137 ? 1.624 -4.082 -24.266 1 96.06 137 PHE A CA 1
ATOM 1070 C C . PHE A 1 137 ? 0.259 -4.762 -24.203 1 96.06 137 PHE A C 1
ATOM 1072 O O . PHE A 1 137 ? 0.068 -5.832 -24.781 1 96.06 137 PHE A O 1
ATOM 1079 N N . ILE A 1 138 ? -0.651 -4.168 -23.547 1 97.25 138 ILE A N 1
ATOM 1080 C CA . ILE A 1 138 ? -2.004 -4.711 -23.5 1 97.25 138 ILE A CA 1
ATOM 1081 C C . ILE A 1 138 ? -2.688 -4.504 -24.844 1 97.25 138 ILE A C 1
ATOM 1083 O O . ILE A 1 138 ? -3.555 -5.289 -25.234 1 97.25 138 ILE A O 1
ATOM 1087 N N . GLY A 1 139 ? -2.316 -3.439 -25.531 1 96.69 139 GLY A N 1
ATOM 1088 C CA . GLY A 1 139 ? -2.971 -3.012 -26.75 1 96.69 139 GLY A CA 1
ATOM 1089 C C . GLY A 1 139 ? -3.863 -1.799 -26.562 1 96.69 139 GLY A C 1
ATOM 1090 O O . GLY A 1 139 ? -4.836 -1.615 -27.297 1 96.69 139 GLY A O 1
ATOM 1091 N N . TRP A 1 140 ? -3.568 -1.037 -25.484 1 96.88 140 TRP A N 1
ATOM 1092 C CA . TRP A 1 140 ? -4.34 0.159 -25.156 1 96.88 140 TRP A CA 1
ATOM 1093 C C . TRP A 1 140 ? -3.479 1.411 -25.281 1 96.88 140 TRP A C 1
ATOM 1095 O O . TRP A 1 140 ? -3.176 2.061 -24.281 1 96.88 140 TRP A O 1
ATOM 1105 N N . PRO A 1 141 ? -3.166 1.926 -26.438 1 92.81 141 PRO A N 1
ATOM 1106 C CA . PRO A 1 141 ? -2.289 3.094 -26.562 1 92.81 141 PRO A CA 1
ATOM 1107 C C . PRO A 1 141 ? -2.867 4.34 -25.891 1 92.81 141 PRO A C 1
ATOM 1109 O O . PRO A 1 141 ? -2.119 5.246 -25.516 1 92.81 141 PRO A O 1
ATOM 1112 N N . GLN A 1 142 ? -4.176 4.398 -25.734 1 91.88 142 GLN A N 1
ATOM 1113 C CA . GLN A 1 142 ? -4.805 5.547 -25.078 1 91.88 142 GLN A CA 1
ATOM 1114 C C . GLN A 1 142 ? -5.324 5.18 -23.703 1 91.88 142 GLN A C 1
ATOM 1116 O O . GLN A 1 142 ? -6.172 5.883 -23.141 1 91.88 142 GLN A O 1
ATOM 1121 N N . GLY A 1 143 ? -4.848 4.074 -23.25 1 93.94 143 GLY A N 1
ATOM 1122 C CA . GLY A 1 143 ? -5.297 3.619 -21.953 1 93.94 143 GLY A CA 1
ATOM 1123 C C . GLY A 1 143 ? -4.766 4.465 -20.812 1 93.94 143 GLY A C 1
ATOM 1124 O O . GLY A 1 143 ? -3.959 5.371 -21.031 1 93.94 143 GLY A O 1
ATOM 1125 N N . ALA A 1 144 ? -5.301 4.258 -19.641 1 92.31 144 ALA A N 1
ATOM 1126 C CA . ALA A 1 144 ? -4.898 4.922 -18.406 1 92.31 144 ALA A CA 1
ATOM 1127 C C . ALA A 1 144 ? -4.676 3.906 -17.281 1 92.31 144 ALA A C 1
ATOM 1129 O O . ALA A 1 144 ? -4.891 2.707 -17.469 1 92.31 144 ALA A O 1
ATOM 1130 N N . GLY A 1 145 ? -4.207 4.43 -16.234 1 93.88 145 GLY A N 1
ATOM 1131 C CA . GLY A 1 145 ? -4 3.52 -15.117 1 93.88 145 GLY A CA 1
ATOM 1132 C C . GLY A 1 145 ? -3.275 4.156 -13.945 1 93.88 145 GLY A C 1
ATOM 1133 O O . GLY A 1 145 ? -3.082 5.375 -13.922 1 93.88 145 GLY A O 1
ATOM 1134 N N . LEU A 1 146 ? -2.947 3.32 -12.969 1 92.75 146 LEU A N 1
ATOM 1135 C CA . LEU A 1 146 ? -2.229 3.734 -11.773 1 92.75 146 LEU A CA 1
ATOM 1136 C C . LEU A 1 146 ? -1.541 2.545 -11.109 1 92.75 146 LEU A C 1
ATOM 1138 O O . LEU A 1 146 ? -1.888 1.394 -11.383 1 92.75 146 LEU A O 1
ATOM 1142 N N . LEU A 1 147 ? -0.575 2.855 -10.359 1 94.5 147 LEU A N 1
ATOM 1143 C CA . LEU A 1 147 ? 0.043 1.833 -9.523 1 94.5 147 LEU A CA 1
ATOM 1144 C C . LEU A 1 147 ? -0.613 1.79 -8.148 1 94.5 147 LEU A C 1
ATOM 1146 O O . LEU A 1 147 ? -0.961 2.832 -7.586 1 94.5 147 LEU A O 1
ATOM 1150 N N . THR A 1 148 ? -0.816 0.598 -7.645 1 93.5 148 THR A N 1
ATOM 1151 C CA . THR A 1 148 ? -1.396 0.376 -6.324 1 93.5 148 THR A CA 1
ATOM 1152 C C . THR A 1 148 ? -0.461 -0.463 -5.457 1 93.5 148 THR A C 1
ATOM 1154 O O . THR A 1 148 ? 0.475 -1.084 -5.965 1 93.5 148 THR A O 1
ATOM 1157 N N . SER A 1 149 ? -0.729 -0.473 -4.148 1 92 149 SER A N 1
ATOM 1158 C CA . SER A 1 149 ? 0.094 -1.233 -3.213 1 92 149 SER A CA 1
ATOM 1159 C C . SER A 1 149 ? -0.322 -2.701 -3.176 1 92 149 SER A C 1
ATOM 1161 O O . SER A 1 149 ? -0.414 -3.299 -2.104 1 92 149 SER A O 1
ATOM 1163 N N . GLY A 1 150 ? -0.659 -3.281 -4.289 1 92.69 150 GLY A N 1
ATOM 1164 C CA . GLY A 1 150 ? -0.966 -4.703 -4.359 1 92.69 150 GLY A CA 1
ATOM 1165 C C . GLY A 1 150 ? -2.092 -5.023 -5.324 1 92.69 150 GLY A C 1
ATOM 1166 O O . GLY A 1 150 ? -2.928 -4.164 -5.621 1 92.69 150 GLY A O 1
ATOM 1167 N N . GLY A 1 151 ? -2.117 -6.258 -5.688 1 94.69 151 GLY A N 1
ATOM 1168 C CA . GLY A 1 151 ? -3.102 -6.715 -6.652 1 94.69 151 GLY A CA 1
ATOM 1169 C C . GLY A 1 151 ? -4.516 -6.719 -6.105 1 94.69 151 GLY A C 1
ATOM 1170 O O . GLY A 1 151 ? -5.477 -6.48 -6.844 1 94.69 151 GLY A O 1
ATOM 1171 N N . SER A 1 152 ? -4.652 -7.023 -4.844 1 94.06 152 SER A N 1
ATOM 1172 C CA . SER A 1 152 ? -5.973 -7.008 -4.223 1 94.06 152 SER A CA 1
ATOM 1173 C C . SER A 1 152 ? -6.598 -5.621 -4.285 1 94.06 152 SER A C 1
ATOM 1175 O O . SER A 1 152 ? -7.797 -5.484 -4.539 1 94.06 152 SER A O 1
ATOM 1177 N N . LEU A 1 153 ? -5.789 -4.637 -4.051 1 94.19 153 LEU A N 1
ATOM 1178 C CA . LEU A 1 153 ? -6.277 -3.268 -4.152 1 94.19 153 LEU A CA 1
ATOM 1179 C C . LEU A 1 153 ? -6.613 -2.916 -5.598 1 94.19 153 LEU A C 1
ATOM 1181 O O . LEU A 1 153 ? -7.586 -2.203 -5.855 1 94.19 153 LEU A O 1
ATOM 1185 N N . ALA A 1 154 ? -5.785 -3.344 -6.5 1 95.94 154 ALA A N 1
ATOM 1186 C CA . ALA A 1 154 ? -6.055 -3.123 -7.918 1 95.94 154 ALA A CA 1
ATOM 1187 C C . ALA A 1 154 ? -7.383 -3.756 -8.328 1 95.94 154 ALA A C 1
ATOM 1189 O O . ALA A 1 154 ? -8.211 -3.111 -8.977 1 95.94 154 ALA A O 1
ATOM 1190 N N . ASN A 1 155 ? -7.602 -5.004 -7.938 1 97.06 155 ASN A N 1
ATOM 1191 C CA . ASN A 1 155 ? -8.844 -5.699 -8.25 1 97.06 155 ASN A CA 1
ATOM 1192 C C . ASN A 1 155 ? -10.047 -4.988 -7.645 1 97.06 155 ASN A C 1
ATOM 1194 O O . ASN A 1 155 ? -11.078 -4.836 -8.297 1 97.06 155 ASN A O 1
ATOM 1198 N N . LEU A 1 156 ? -9.898 -4.582 -6.391 1 96.12 156 LEU A N 1
ATOM 1199 C CA . LEU A 1 156 ? -10.977 -3.846 -5.742 1 96.12 156 LEU A CA 1
ATOM 1200 C C . LEU A 1 156 ? -11.297 -2.566 -6.508 1 96.12 156 LEU A C 1
ATOM 1202 O O . LEU A 1 156 ? -12.469 -2.264 -6.754 1 96.12 156 LEU A O 1
ATOM 1206 N N . THR A 1 157 ? -10.281 -1.851 -6.891 1 94.81 157 THR A N 1
ATOM 1207 C CA . THR A 1 157 ? -10.461 -0.588 -7.598 1 94.81 157 THR A CA 1
ATOM 1208 C C . THR A 1 157 ? -11.117 -0.82 -8.953 1 94.81 157 THR A C 1
ATOM 1210 O O . THR A 1 157 ? -11.984 -0.051 -9.375 1 94.81 157 THR A O 1
ATOM 1213 N N . ALA A 1 158 ? -10.68 -1.846 -9.633 1 96.44 158 ALA A N 1
ATOM 1214 C CA . ALA A 1 158 ? -11.281 -2.195 -10.914 1 96.44 158 ALA A CA 1
ATOM 1215 C C . ALA A 1 158 ? -12.773 -2.488 -10.766 1 96.44 158 ALA A C 1
ATOM 1217 O O . ALA A 1 158 ? -13.594 -2.012 -11.555 1 96.44 158 ALA A O 1
ATOM 1218 N N . LEU A 1 159 ? -13.109 -3.256 -9.781 1 96.94 159 LEU A N 1
ATOM 1219 C CA . LEU A 1 159 ? -14.5 -3.652 -9.586 1 96.94 159 LEU A CA 1
ATOM 1220 C C . LEU A 1 159 ? -15.336 -2.471 -9.109 1 96.94 159 LEU A C 1
ATOM 1222 O O . LEU A 1 159 ? -16.531 -2.375 -9.445 1 96.94 159 LEU A O 1
ATOM 1226 N N . LEU A 1 160 ? -14.727 -1.58 -8.344 1 95.12 160 LEU A N 1
ATOM 1227 C CA . LEU A 1 160 ? -15.422 -0.344 -7.984 1 95.12 160 LEU A CA 1
ATOM 1228 C C . LEU A 1 160 ? -15.773 0.46 -9.234 1 95.12 160 LEU A C 1
ATOM 1230 O O . LEU A 1 160 ? -16.875 1.016 -9.328 1 95.12 160 LEU A O 1
ATOM 1234 N N . ALA A 1 161 ? -14.82 0.549 -10.148 1 93.56 161 ALA A N 1
ATOM 1235 C CA . ALA A 1 161 ? -15.094 1.242 -11.406 1 93.56 161 ALA A CA 1
ATOM 1236 C C . ALA A 1 161 ? -16.25 0.589 -12.148 1 93.56 161 ALA A C 1
ATOM 1238 O O . ALA A 1 161 ? -17.141 1.279 -12.656 1 93.56 161 ALA A O 1
ATOM 1239 N N . ALA A 1 162 ? -16.25 -0.739 -12.188 1 95.31 162 ALA A N 1
ATOM 1240 C CA . ALA A 1 162 ? -17.328 -1.475 -12.836 1 95.31 162 ALA A CA 1
ATOM 1241 C C . ALA A 1 162 ? -18.656 -1.188 -12.156 1 95.31 162 ALA A C 1
ATOM 1243 O O . ALA A 1 162 ? -19.672 -0.987 -12.828 1 95.31 162 ALA A O 1
ATOM 1244 N N . ARG A 1 163 ? -18.656 -1.185 -10.836 1 94.5 163 ARG A N 1
ATOM 1245 C CA . ARG A 1 163 ? -19.875 -0.908 -10.062 1 94.5 163 ARG A CA 1
ATOM 1246 C C . ARG A 1 163 ? -20.422 0.473 -10.398 1 94.5 163 ARG A C 1
ATOM 1248 O O . ARG A 1 163 ? -21.641 0.639 -10.547 1 94.5 163 ARG A O 1
ATOM 1255 N N . GLN A 1 164 ? -19.562 1.429 -10.492 1 89.25 164 GLN A N 1
ATOM 1256 C CA . GLN A 1 164 ? -20 2.797 -10.766 1 89.25 164 GLN A CA 1
ATOM 1257 C C . GLN A 1 164 ? -20.594 2.924 -12.164 1 89.25 164 GLN A C 1
ATOM 1259 O O . GLN A 1 164 ? -21.438 3.775 -12.406 1 89.25 164 GLN A O 1
ATOM 1264 N N . GLN A 1 165 ? -20.141 2.131 -13.039 1 87.75 165 GLN A N 1
ATOM 1265 C CA . GLN A 1 165 ? -20.656 2.143 -14.398 1 87.75 165 GLN A CA 1
ATOM 1266 C C . GLN A 1 165 ? -22.125 1.717 -14.438 1 87.75 165 GLN A C 1
ATOM 1268 O O . GLN A 1 165 ? -22.844 2.016 -15.391 1 87.75 165 GLN A O 1
ATOM 1273 N N . MET A 1 166 ? -22.547 0.974 -13.453 1 86.12 166 MET A N 1
ATOM 1274 C CA . MET A 1 166 ? -23.938 0.525 -13.383 1 86.12 166 MET A CA 1
ATOM 1275 C C . MET A 1 166 ? -24.891 1.705 -13.188 1 86.12 166 MET A C 1
ATOM 1277 O O . MET A 1 166 ? -26.078 1.602 -13.469 1 86.12 166 MET A O 1
ATOM 1281 N N . GLY A 1 167 ? -24.328 2.84 -12.594 1 81.12 167 GLY A N 1
ATOM 1282 C CA . GLY A 1 167 ? -25.125 4.039 -12.422 1 81.12 167 GLY A CA 1
ATOM 1283 C C . GLY A 1 167 ? -25.953 4.031 -11.148 1 81.12 167 GLY A C 1
ATOM 1284 O O . GLY A 1 167 ? -25.469 3.574 -10.102 1 81.12 167 GLY A O 1
ATOM 1285 N N . ALA A 1 168 ? -27.078 4.73 -11.117 1 77.25 168 ALA A N 1
ATOM 1286 C CA . ALA A 1 168 ? -28.062 4.777 -10.047 1 77.25 168 ALA A CA 1
ATOM 1287 C C . ALA A 1 168 ? -27.547 5.598 -8.859 1 77.25 168 ALA A C 1
ATOM 1289 O O . ALA A 1 168 ? -28.094 5.508 -7.758 1 77.25 168 ALA A O 1
ATOM 1290 N N . GLY A 1 169 ? -26.359 6.301 -9.039 1 87.69 169 GLY A N 1
ATOM 1291 C CA . GLY A 1 169 ? -25.828 7.125 -7.969 1 87.69 169 GLY A CA 1
ATOM 1292 C C . GLY A 1 169 ? -25.266 6.316 -6.816 1 87.69 169 GLY A C 1
ATOM 1293 O O . GLY A 1 169 ? -25.328 6.746 -5.66 1 87.69 169 GLY A O 1
ATOM 1294 N N . ILE A 1 170 ? -24.797 5.109 -7.086 1 90.44 170 ILE A N 1
ATOM 1295 C CA . ILE A 1 170 ? -24.375 4.133 -6.086 1 90.44 170 ILE A CA 1
ATOM 1296 C C . ILE A 1 170 ? -23.297 4.746 -5.188 1 90.44 170 ILE A C 1
ATOM 1298 O O . ILE A 1 170 ? -23.25 4.469 -3.986 1 90.44 170 ILE A O 1
ATOM 1302 N N . TRP A 1 171 ? -22.438 5.578 -5.703 1 91.25 171 TRP A N 1
ATOM 1303 C CA . TRP A 1 171 ? -21.344 6.152 -4.918 1 91.25 171 TRP A CA 1
ATOM 1304 C C . TRP A 1 171 ? -21.891 7.02 -3.789 1 91.25 171 TRP A C 1
ATOM 1306 O O . TRP A 1 171 ? -21.344 7.012 -2.678 1 91.25 171 TRP A O 1
ATOM 1316 N N . HIS A 1 172 ? -22.969 7.723 -4.039 1 92.81 172 HIS A N 1
ATOM 1317 C CA . HIS A 1 172 ? -23.516 8.656 -3.061 1 92.81 172 HIS A CA 1
ATOM 1318 C C . HIS A 1 172 ? -24.609 7.996 -2.227 1 92.81 172 HIS A C 1
ATOM 1320 O O . HIS A 1 172 ? -24.672 8.188 -1.011 1 92.81 172 HIS A O 1
ATOM 1326 N N . GLN A 1 173 ? -25.406 7.133 -2.906 1 94 173 GLN A N 1
ATOM 1327 C CA . GLN A 1 173 ? -26.609 6.648 -2.254 1 94 173 GLN A CA 1
ATOM 1328 C C . GLN A 1 173 ? -26.438 5.219 -1.754 1 94 173 GLN A C 1
ATOM 1330 O O . GLN A 1 173 ? -27.234 4.723 -0.966 1 94 173 GLN A O 1
ATOM 1335 N N . GLY A 1 174 ? -25.359 4.531 -2.23 1 93.94 174 GLY A N 1
ATOM 1336 C CA . GLY A 1 174 ? -25.109 3.164 -1.806 1 93.94 174 GLY A CA 1
ATOM 1337 C C . GLY A 1 174 ? -25.688 2.129 -2.756 1 93.94 174 GLY A C 1
ATOM 1338 O O . GLY A 1 174 ? -26.422 2.469 -3.678 1 93.94 174 GLY A O 1
ATOM 1339 N N . VAL A 1 175 ? -25.312 0.923 -2.525 1 94.44 175 VAL A N 1
ATOM 1340 C CA . VAL A 1 175 ? -25.672 -0.166 -3.434 1 94.44 175 VAL A CA 1
ATOM 1341 C C . VAL A 1 175 ? -27.156 -0.487 -3.309 1 94.44 175 VAL A C 1
ATOM 1343 O O . VAL A 1 175 ? -27.734 -1.107 -4.199 1 94.44 175 VAL A O 1
ATOM 1346 N N . GLY A 1 176 ? -27.766 -0.081 -2.225 1 90.44 176 GLY A N 1
ATOM 1347 C CA . GLY A 1 176 ? -29.203 -0.29 -2.055 1 90.44 176 GLY A CA 1
ATOM 1348 C C . GLY A 1 176 ? -30.047 0.462 -3.072 1 90.44 176 GLY A C 1
ATOM 1349 O O . GLY A 1 176 ? -31.219 0.144 -3.273 1 90.44 176 GLY A O 1
ATOM 1350 N N . ALA A 1 177 ? -29.453 1.388 -3.672 1 87.69 177 ALA A N 1
ATOM 1351 C CA . ALA A 1 177 ? -30.156 2.211 -4.648 1 87.69 177 ALA A CA 1
ATOM 1352 C C . ALA A 1 177 ? -30.219 1.522 -6.008 1 87.69 177 ALA A C 1
ATOM 1354 O O . ALA A 1 177 ? -30.922 1.972 -6.91 1 87.69 177 ALA A O 1
ATOM 1355 N N . ALA A 1 178 ? -29.5 0.451 -6.215 1 87.94 178 ALA A N 1
ATOM 1356 C CA . ALA A 1 178 ? -29.406 -0.264 -7.484 1 87.94 178 ALA A CA 1
ATOM 1357 C C . ALA A 1 178 ? -29.969 -1.68 -7.363 1 87.94 178 ALA A C 1
ATOM 1359 O O . ALA A 1 178 ? -30.141 -2.188 -6.254 1 87.94 178 ALA A O 1
ATOM 1360 N N . PRO A 1 179 ? -30.312 -2.252 -8.539 1 90.12 179 PRO A N 1
ATOM 1361 C CA . PRO A 1 179 ? -30.656 -3.674 -8.5 1 90.12 179 PRO A CA 1
ATOM 1362 C C . PRO A 1 179 ? -29.516 -4.547 -7.996 1 90.12 179 PRO A C 1
ATOM 1364 O O . PRO A 1 179 ? -28.359 -4.102 -7.945 1 90.12 179 PRO A O 1
ATOM 1367 N N . ARG A 1 180 ? -29.875 -5.742 -7.637 1 93.81 180 ARG A N 1
ATOM 1368 C CA . ARG A 1 180 ? -28.875 -6.676 -7.145 1 93.81 180 ARG A CA 1
ATOM 1369 C C . ARG A 1 180 ? -27.812 -6.949 -8.203 1 93.81 180 ARG A C 1
ATOM 1371 O O . ARG A 1 180 ? -28.141 -7.328 -9.336 1 93.81 180 ARG A O 1
ATOM 1378 N N . MET A 1 181 ? -26.609 -6.73 -7.816 1 96.81 181 MET A N 1
ATOM 1379 C CA . MET A 1 181 ? -25.5 -6.867 -8.75 1 96.81 181 MET A CA 1
ATOM 1380 C C . MET A 1 181 ? -24.703 -8.141 -8.484 1 96.81 181 MET A C 1
ATOM 1382 O O . MET A 1 181 ? -24.562 -8.547 -7.328 1 96.81 181 MET A O 1
ATOM 1386 N N . ARG A 1 182 ? -24.234 -8.766 -9.516 1 98.38 182 ARG A N 1
ATOM 1387 C CA . ARG A 1 182 ? -23.453 -9.992 -9.43 1 98.38 182 ARG A CA 1
ATOM 1388 C C . ARG A 1 182 ? -22.141 -9.852 -10.203 1 98.38 182 ARG A C 1
ATOM 1390 O O . ARG A 1 182 ? -22.047 -9.07 -11.148 1 98.38 182 ARG A O 1
ATOM 1397 N N . VAL A 1 183 ? -21.141 -10.57 -9.766 1 98.81 183 VAL A N 1
ATOM 1398 C CA . VAL A 1 183 ? -19.859 -10.727 -10.453 1 98.81 183 VAL A CA 1
ATOM 1399 C C . VAL A 1 183 ? -19.641 -12.195 -10.828 1 98.81 183 VAL A C 1
ATOM 1401 O O . VAL A 1 183 ? -19.766 -13.078 -9.977 1 98.81 183 VAL A O 1
ATOM 1404 N N . LEU A 1 184 ? -19.453 -12.453 -12.078 1 98.94 184 LEU A N 1
ATOM 1405 C CA . LEU A 1 184 ? -19.094 -13.805 -12.516 1 98.94 184 LEU A CA 1
ATOM 1406 C C . LEU A 1 184 ? -17.578 -13.977 -12.562 1 98.94 184 LEU A C 1
ATOM 1408 O O . LEU A 1 184 ? -16.875 -13.211 -13.234 1 98.94 184 LEU A O 1
ATOM 1412 N N . ALA A 1 185 ? -17.062 -14.906 -11.844 1 98.69 185 ALA A N 1
ATOM 1413 C CA . ALA A 1 185 ? -15.617 -15.125 -11.773 1 98.69 185 ALA A CA 1
ATOM 1414 C C . ALA A 1 185 ? -15.289 -16.625 -11.789 1 98.69 185 ALA A C 1
ATOM 1416 O O . ALA A 1 185 ? -16.125 -17.453 -11.414 1 98.69 185 ALA A O 1
ATOM 1417 N N . SER A 1 186 ? -14.117 -16.922 -12.234 1 96.44 186 SER A N 1
ATOM 1418 C CA . SER A 1 186 ? -13.656 -18.297 -12.211 1 96.44 186 SER A CA 1
ATOM 1419 C C . SER A 1 186 ? -13.766 -18.906 -10.812 1 96.44 186 SER A C 1
ATOM 1421 O O . SER A 1 186 ? -13.523 -18.219 -9.82 1 96.44 186 SER A O 1
ATOM 1423 N N . ALA A 1 187 ? -14.117 -20.172 -10.734 1 95.06 187 ALA A N 1
ATOM 1424 C CA . ALA A 1 187 ? -14.141 -20.875 -9.453 1 95.06 187 ALA A CA 1
ATOM 1425 C C . ALA A 1 187 ? -12.75 -20.891 -8.82 1 95.06 187 ALA A C 1
ATOM 1427 O O . ALA A 1 187 ? -12.617 -21.125 -7.617 1 95.06 187 ALA A O 1
ATOM 1428 N N . LEU A 1 188 ? -11.742 -20.609 -9.602 1 94.94 188 LEU A N 1
ATOM 1429 C CA . LEU A 1 188 ? -10.375 -20.609 -9.102 1 94.94 188 LEU A CA 1
ATOM 1430 C C . LEU A 1 188 ? -9.836 -19.188 -8.977 1 94.94 188 LEU A C 1
ATOM 1432 O O . LEU A 1 188 ? -8.625 -18.984 -8.82 1 94.94 188 LEU A O 1
ATOM 1436 N N . SER A 1 189 ? -10.781 -18.234 -9.086 1 96 189 SER A N 1
ATOM 1437 C CA . SER A 1 189 ? -10.336 -16.844 -8.969 1 96 189 SER A CA 1
ATOM 1438 C C . SER A 1 189 ? -9.711 -16.578 -7.605 1 96 189 SER A C 1
ATOM 1440 O O . SER A 1 189 ? -10.008 -17.281 -6.633 1 96 189 SER A O 1
ATOM 1442 N N . HIS A 1 190 ? -8.773 -15.688 -7.582 1 94.38 190 HIS A N 1
ATOM 1443 C CA . HIS A 1 190 ? -8.156 -15.273 -6.332 1 94.38 190 HIS A CA 1
ATOM 1444 C C . HIS A 1 190 ? -9.203 -14.781 -5.336 1 94.38 190 HIS A C 1
ATOM 1446 O O . HIS A 1 190 ? -10.18 -14.141 -5.723 1 94.38 190 HIS A O 1
ATOM 1452 N N . TYR A 1 191 ? -9.023 -15.008 -4.094 1 90.75 191 TYR A N 1
ATOM 1453 C CA . TYR A 1 191 ? -10.008 -14.703 -3.061 1 90.75 191 TYR A CA 1
ATOM 1454 C C . TYR A 1 191 ? -10.242 -13.203 -2.959 1 90.75 191 TYR A C 1
ATOM 1456 O O . TYR A 1 191 ? -11.242 -12.758 -2.385 1 90.75 191 TYR A O 1
ATOM 1464 N N . SER A 1 192 ? -9.273 -12.391 -3.514 1 94 192 SER A N 1
ATOM 1465 C CA . SER A 1 192 ? -9.445 -10.945 -3.471 1 94 192 SER A CA 1
ATOM 1466 C C . SER A 1 192 ? -10.711 -10.516 -4.199 1 94 192 SER A C 1
ATOM 1468 O O . SER A 1 192 ? -11.25 -9.43 -3.938 1 94 192 SER A O 1
ATOM 1470 N N . ILE A 1 193 ? -11.234 -11.32 -5.105 1 96.88 193 ILE A N 1
ATOM 1471 C CA . ILE A 1 193 ? -12.438 -10.961 -5.855 1 96.88 193 ILE A CA 1
ATOM 1472 C C . ILE A 1 193 ? -13.656 -11.031 -4.941 1 96.88 193 ILE A C 1
ATOM 1474 O O . ILE A 1 193 ? -14.438 -10.086 -4.863 1 96.88 193 ILE A O 1
ATOM 1478 N N . SER A 1 194 ? -13.828 -12.164 -4.23 1 95.38 194 SER A N 1
ATOM 1479 C CA . SER A 1 194 ? -14.93 -12.273 -3.279 1 95.38 194 SER A CA 1
ATOM 1480 C C . SER A 1 194 ? -14.797 -11.25 -2.156 1 95.38 194 SER A C 1
ATOM 1482 O O . SER A 1 194 ? -15.797 -10.688 -1.704 1 95.38 194 SER A O 1
ATOM 1484 N N . ARG A 1 195 ? -13.625 -11.055 -1.733 1 93.81 195 ARG A N 1
ATOM 1485 C CA . ARG A 1 195 ? -13.375 -10.047 -0.705 1 93.81 195 ARG A CA 1
ATOM 1486 C C . ARG A 1 195 ? -13.781 -8.656 -1.187 1 93.81 195 ARG A C 1
ATOM 1488 O O . ARG A 1 195 ? -14.359 -7.875 -0.429 1 93.81 195 ARG A O 1
ATOM 1495 N N . ALA A 1 196 ? -13.406 -8.336 -2.391 1 95.88 196 ALA A N 1
ATOM 1496 C CA . ALA A 1 196 ? -13.789 -7.043 -2.963 1 95.88 196 ALA A CA 1
ATOM 1497 C C . ALA A 1 196 ? -15.297 -6.859 -2.951 1 95.88 196 ALA A C 1
ATOM 1499 O O . ALA A 1 196 ? -15.797 -5.781 -2.625 1 95.88 196 ALA A O 1
ATOM 1500 N N . ALA A 1 197 ? -16.016 -7.902 -3.295 1 97.06 197 ALA A N 1
ATOM 1501 C CA . ALA A 1 197 ? -17.469 -7.836 -3.283 1 97.06 197 ALA A CA 1
ATOM 1502 C C . ALA A 1 197 ? -18 -7.57 -1.876 1 97.06 197 ALA A C 1
ATOM 1504 O O . ALA A 1 197 ? -18.922 -6.781 -1.693 1 97.06 197 ALA A O 1
ATOM 1505 N N . GLY A 1 198 ? -17.422 -8.281 -0.902 1 95.25 198 GLY A N 1
ATOM 1506 C CA . GLY A 1 198 ? -17.766 -8.031 0.486 1 95.25 198 GLY A CA 1
ATOM 1507 C C . GLY A 1 198 ? -17.5 -6.605 0.923 1 95.25 198 GLY A C 1
ATOM 1508 O O . GLY A 1 198 ? -18.344 -5.973 1.565 1 95.25 198 GLY A O 1
ATOM 1509 N N . ILE A 1 199 ? -16.375 -6.059 0.551 1 95.06 199 ILE A N 1
ATOM 1510 C CA . ILE A 1 199 ? -15.961 -4.703 0.903 1 95.06 199 ILE A CA 1
ATOM 1511 C C . ILE A 1 199 ? -16.922 -3.695 0.266 1 95.06 199 ILE A C 1
ATOM 1513 O O . ILE A 1 199 ? -17.359 -2.752 0.925 1 95.06 199 ILE A O 1
ATOM 1517 N N . MET A 1 200 ? -17.297 -3.93 -0.936 1 96 200 MET A N 1
ATOM 1518 C CA . MET A 1 200 ? -18.094 -2.984 -1.724 1 96 200 MET A CA 1
ATOM 1519 C C . MET A 1 200 ? -19.547 -2.975 -1.266 1 96 200 MET A C 1
ATOM 1521 O O . MET A 1 200 ? -20.359 -2.182 -1.757 1 96 200 MET A O 1
ATOM 1525 N N . GLY A 1 201 ? -19.891 -3.914 -0.373 1 96 201 GLY A N 1
ATOM 1526 C CA . GLY A 1 201 ? -21.234 -3.943 0.18 1 96 201 GLY A CA 1
ATOM 1527 C C . GLY A 1 201 ? -22.203 -4.797 -0.628 1 96 201 GLY A C 1
ATOM 1528 O O . GLY A 1 201 ? -23.391 -4.863 -0.318 1 96 201 GLY A O 1
ATOM 1529 N N . LEU A 1 202 ? -21.672 -5.457 -1.661 1 96.62 202 LEU A N 1
ATOM 1530 C CA . LEU A 1 202 ? -22.484 -6.383 -2.432 1 96.62 202 LEU A CA 1
ATOM 1531 C C . LEU A 1 202 ? -22.688 -7.695 -1.68 1 96.62 202 LEU A C 1
ATOM 1533 O O . LEU A 1 202 ? -23.672 -8.391 -1.885 1 96.62 202 LEU A O 1
ATOM 1537 N N . GLY A 1 203 ? -21.781 -7.984 -0.81 1 95.56 203 GLY A N 1
ATOM 1538 C CA . GLY A 1 203 ? -21.688 -9.297 -0.189 1 95.56 203 GLY A CA 1
ATOM 1539 C C . GLY A 1 203 ? -20.812 -10.258 -0.958 1 95.56 203 GLY A C 1
ATOM 1540 O O . GLY A 1 203 ? -20.812 -10.266 -2.191 1 95.56 203 GLY A O 1
ATOM 1541 N N . ALA A 1 204 ? -20.062 -11.023 -0.222 1 95.31 204 ALA A N 1
ATOM 1542 C CA . ALA A 1 204 ? -19.172 -11.992 -0.863 1 95.31 204 ALA A CA 1
ATOM 1543 C C . ALA A 1 204 ? -19.969 -12.961 -1.736 1 95.31 204 ALA A C 1
ATOM 1545 O O . ALA A 1 204 ? -19.453 -13.438 -2.756 1 95.31 204 ALA A O 1
ATOM 1546 N N . ASP A 1 205 ? -21.234 -13.227 -1.407 1 96.06 205 ASP A N 1
ATOM 1547 C CA . ASP A 1 205 ? -22.078 -14.164 -2.129 1 96.06 205 ASP A CA 1
ATOM 1548 C C . ASP A 1 205 ? -22.516 -13.594 -3.479 1 96.06 205 ASP A C 1
ATOM 1550 O O . ASP A 1 205 ? -23.109 -14.305 -4.301 1 96.06 205 ASP A O 1
ATOM 1554 N N . ALA A 1 206 ? -22.219 -12.336 -3.658 1 97.81 206 ALA A N 1
ATOM 1555 C CA . ALA A 1 206 ? -22.531 -11.727 -4.949 1 97.81 206 ALA A CA 1
ATOM 1556 C C . ALA A 1 206 ? -21.625 -12.289 -6.047 1 97.81 206 ALA A C 1
ATOM 1558 O O . ALA A 1 206 ? -21.922 -12.133 -7.234 1 97.81 206 ALA A O 1
ATOM 1559 N N . VAL A 1 207 ? -20.516 -12.883 -5.68 1 98.56 207 VAL A N 1
ATOM 1560 C CA . VAL A 1 207 ? -19.625 -13.5 -6.652 1 98.56 207 VAL A CA 1
ATOM 1561 C C . VAL A 1 207 ? -20.109 -14.914 -6.973 1 98.56 207 VAL A C 1
ATOM 1563 O O . VAL A 1 207 ? -20.188 -15.766 -6.086 1 98.56 207 VAL A O 1
ATOM 1566 N N . ILE A 1 208 ? -20.438 -15.094 -8.211 1 98.62 208 ILE A N 1
ATOM 1567 C CA . ILE A 1 208 ? -20.891 -16.391 -8.672 1 98.62 208 ILE A CA 1
ATOM 1568 C C . ILE A 1 208 ? -19.734 -17.156 -9.297 1 98.62 208 ILE A C 1
ATOM 1570 O O . ILE A 1 208 ? -19.188 -16.734 -10.328 1 98.62 208 ILE A O 1
ATOM 1574 N N . PRO A 1 209 ? -19.359 -18.234 -8.719 1 98.06 209 PRO A N 1
ATOM 1575 C CA . PRO A 1 209 ? -18.25 -19.016 -9.289 1 98.06 209 PRO A CA 1
ATOM 1576 C C . PRO A 1 209 ? -18.625 -19.703 -10.602 1 98.06 209 PRO A C 1
ATOM 1578 O O . PRO A 1 209 ? -19.688 -20.328 -10.695 1 98.06 209 PRO A O 1
ATOM 1581 N N . VAL A 1 210 ? -17.844 -19.562 -11.578 1 98.75 210 VAL A N 1
ATOM 1582 C CA . VAL A 1 210 ? -18.016 -20.219 -12.875 1 98.75 210 VAL A CA 1
ATOM 1583 C C . VAL A 1 210 ? -17.078 -21.422 -12.961 1 98.75 210 VAL A C 1
ATOM 1585 O O . VAL A 1 210 ? -15.883 -21.312 -12.719 1 98.75 210 VAL A O 1
ATOM 1588 N N . ALA A 1 211 ? -17.547 -22.5 -13.359 1 98 211 ALA A N 1
ATOM 1589 C CA . ALA A 1 211 ? -16.797 -23.734 -13.391 1 98 211 ALA A CA 1
ATOM 1590 C C . ALA A 1 211 ? -15.609 -23.641 -14.352 1 98 211 ALA A C 1
ATOM 1592 O O . ALA A 1 211 ? -15.633 -22.844 -15.297 1 98 211 ALA A O 1
ATOM 1593 N N . VAL A 1 212 ? -14.594 -24.438 -14.102 1 97.62 212 VAL A N 1
ATOM 1594 C CA . VAL A 1 212 ? -13.391 -24.453 -14.93 1 97.62 212 VAL A CA 1
ATOM 1595 C C . VAL A 1 212 ? -13.273 -25.797 -15.648 1 97.62 212 VAL A C 1
ATOM 1597 O O . VAL A 1 212 ? -13.898 -26.781 -15.242 1 97.62 212 VAL A O 1
ATOM 1600 N N . ASP A 1 213 ? -12.547 -25.859 -16.703 1 97.06 213 ASP A N 1
ATOM 1601 C CA . ASP A 1 213 ? -12.297 -27.109 -17.422 1 97.06 213 ASP A CA 1
ATOM 1602 C C . ASP A 1 213 ? -11.133 -27.875 -16.797 1 97.06 213 ASP A C 1
ATOM 1604 O O . ASP A 1 213 ? -10.664 -27.531 -15.711 1 97.06 213 ASP A O 1
ATOM 1608 N N . GLY A 1 214 ? -10.695 -28.922 -17.453 1 95.06 214 GLY A N 1
ATOM 1609 C CA . GLY A 1 214 ? -9.656 -29.797 -16.938 1 95.06 214 GLY A CA 1
ATOM 1610 C C . GLY A 1 214 ? -8.297 -29.125 -16.859 1 95.06 214 GLY A C 1
ATOM 1611 O O . GLY A 1 214 ? -7.383 -29.625 -16.188 1 95.06 214 GLY A O 1
ATOM 1612 N N . GLU A 1 215 ? -8.188 -27.984 -17.469 1 96.81 215 GLU A N 1
ATOM 1613 C CA . GLU A 1 215 ? -6.926 -27.25 -17.469 1 96.81 215 GLU A CA 1
ATOM 1614 C C . GLU A 1 215 ? -6.996 -26.031 -16.547 1 96.81 215 GLU A C 1
ATOM 1616 O O . GLU A 1 215 ? -6.109 -25.172 -16.562 1 96.81 215 GLU A O 1
ATOM 1621 N N . GLY A 1 216 ? -8.039 -25.953 -15.734 1 97.12 216 GLY A N 1
ATOM 1622 C CA . GLY A 1 216 ? -8.203 -24.906 -14.75 1 97.12 216 GLY A CA 1
ATOM 1623 C C . GLY A 1 216 ? -8.695 -23.594 -15.344 1 97.12 216 GLY A C 1
ATOM 1624 O O . GLY A 1 216 ? -8.539 -22.531 -14.742 1 97.12 216 GLY A O 1
ATOM 1625 N N . ARG A 1 217 ? -9.297 -23.641 -16.578 1 98.25 217 ARG A N 1
ATOM 1626 C CA . ARG A 1 217 ? -9.742 -22.438 -17.281 1 98.25 217 ARG A CA 1
ATOM 1627 C C . ARG A 1 217 ? -11.25 -22.281 -17.203 1 98.25 217 ARG A C 1
ATOM 1629 O O . ARG A 1 217 ? -11.992 -23.266 -17.266 1 98.25 217 ARG A O 1
ATOM 1636 N N . MET A 1 218 ? -11.633 -21.031 -17.125 1 98.5 218 MET A N 1
ATOM 1637 C CA . MET A 1 218 ? -13.062 -20.75 -17.062 1 98.5 218 MET A CA 1
ATOM 1638 C C . MET A 1 218 ? -13.797 -21.375 -18.25 1 98.5 218 MET A C 1
ATOM 1640 O O . MET A 1 218 ? -13.398 -21.172 -19.406 1 98.5 218 MET A O 1
ATOM 1644 N N . SER A 1 219 ? -14.867 -22.172 -17.969 1 98.56 219 SER A N 1
ATOM 1645 C CA . SER A 1 219 ? -15.695 -22.766 -19.016 1 98.56 219 SER A CA 1
ATOM 1646 C C . SER A 1 219 ? -16.656 -21.719 -19.609 1 98.56 219 SER A C 1
ATOM 1648 O O . SER A 1 219 ? -17.438 -21.109 -18.891 1 98.56 219 SER A O 1
ATOM 1650 N N . ILE A 1 220 ? -16.625 -21.594 -20.906 1 98.5 220 ILE A N 1
ATOM 1651 C CA . ILE A 1 220 ? -17.5 -20.625 -21.562 1 98.5 220 ILE A CA 1
ATOM 1652 C C . ILE A 1 220 ? -18.953 -21.047 -21.406 1 98.5 220 ILE A C 1
ATOM 1654 O O . ILE A 1 220 ? -19.828 -20.219 -21.188 1 98.5 220 ILE A O 1
ATOM 1658 N N . ASP A 1 221 ? -19.188 -22.375 -21.516 1 98.62 221 ASP A N 1
ATOM 1659 C CA . ASP A 1 221 ? -20.547 -22.875 -21.328 1 98.62 221 ASP A CA 1
ATOM 1660 C C . ASP A 1 221 ? -21.047 -22.562 -19.922 1 98.62 221 ASP A C 1
ATOM 1662 O O . ASP A 1 221 ? -22.203 -22.156 -19.75 1 98.62 221 ASP A O 1
ATOM 1666 N N . ALA A 1 2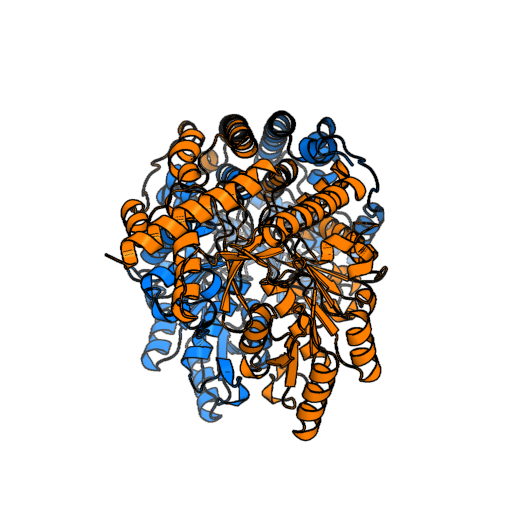22 ? -20.219 -22.75 -18.984 1 98.81 222 ALA A N 1
ATOM 1667 C CA . ALA A 1 222 ? -20.594 -22.453 -17.609 1 98.81 222 ALA A CA 1
ATOM 1668 C C . ALA A 1 222 ? -20.812 -20.953 -17.422 1 98.81 222 ALA A C 1
ATOM 1670 O O . ALA A 1 222 ? -21.703 -20.547 -16.656 1 98.81 222 ALA A O 1
ATOM 1671 N N . LEU A 1 223 ? -20.016 -20.141 -18.062 1 98.81 223 LEU A N 1
ATOM 1672 C CA . LEU A 1 223 ? -20.172 -18.703 -18.016 1 98.81 223 LEU A CA 1
ATOM 1673 C C . LEU A 1 223 ? -21.531 -18.281 -18.547 1 98.81 223 LEU A C 1
ATOM 1675 O O . LEU A 1 223 ? -22.234 -17.484 -17.938 1 98.81 223 LEU A O 1
ATOM 1679 N N . ILE A 1 224 ? -21.922 -18.875 -19.672 1 98.75 224 ILE A N 1
ATOM 1680 C CA . ILE A 1 224 ? -23.203 -18.578 -20.297 1 98.75 224 ILE A CA 1
ATOM 1681 C C . ILE A 1 224 ? -24.344 -19 -19.344 1 98.75 224 ILE A C 1
ATOM 1683 O O . ILE A 1 224 ? -25.281 -18.219 -19.125 1 98.75 224 ILE A O 1
ATOM 1687 N N . GLN A 1 225 ? -24.203 -20.156 -18.75 1 98.69 225 GLN A N 1
ATOM 1688 C CA . GLN A 1 225 ? -25.234 -20.656 -17.844 1 98.69 225 GLN A CA 1
ATOM 1689 C C . GLN A 1 225 ? -25.359 -19.75 -16.625 1 98.69 225 GLN A C 1
ATOM 1691 O O . GLN A 1 225 ? -26.469 -19.484 -16.156 1 98.69 225 GLN A O 1
ATOM 1696 N N . ALA A 1 226 ? -24.25 -19.344 -16.094 1 98.69 226 ALA A N 1
ATOM 1697 C CA . ALA A 1 226 ? -24.266 -18.453 -14.938 1 98.69 226 ALA A CA 1
ATOM 1698 C C . ALA A 1 226 ? -24.938 -17.141 -15.258 1 98.69 226 ALA A C 1
ATOM 1700 O O . ALA A 1 226 ? -25.75 -16.625 -14.469 1 98.69 226 ALA A O 1
ATOM 1701 N N . HIS A 1 227 ? -24.594 -16.547 -16.375 1 98.69 227 HIS A N 1
ATOM 1702 C CA . HIS A 1 227 ? -25.203 -15.297 -16.797 1 98.69 227 HIS A CA 1
ATOM 1703 C C . HIS A 1 227 ? -26.719 -15.461 -16.984 1 98.69 227 HIS A C 1
ATOM 1705 O O . HIS A 1 227 ? -27.484 -14.617 -16.547 1 98.69 227 HIS A O 1
ATOM 1711 N N . ASP A 1 228 ? -27.109 -16.531 -17.672 1 98.5 228 ASP A N 1
ATOM 1712 C CA . ASP A 1 228 ? -28.531 -16.797 -17.906 1 98.5 228 ASP A CA 1
ATOM 1713 C C . ASP A 1 228 ? -29.281 -16.953 -16.594 1 98.5 228 ASP A C 1
ATOM 1715 O O . ASP A 1 228 ? -30.422 -16.516 -16.469 1 98.5 228 ASP A O 1
ATOM 1719 N N . GLY A 1 229 ? -28.656 -17.641 -15.672 1 98.31 229 GLY A N 1
ATOM 1720 C CA . GLY A 1 229 ? -29.25 -17.766 -14.352 1 98.31 229 GLY A CA 1
ATOM 1721 C C . GLY A 1 229 ? -29.5 -16.438 -13.68 1 98.31 229 GLY A C 1
ATOM 1722 O O . GLY A 1 229 ? -30.562 -16.219 -13.094 1 98.31 229 GLY A O 1
ATOM 1723 N N . CYS A 1 230 ? -28.547 -15.523 -13.766 1 97.94 230 CYS A N 1
ATOM 1724 C CA . CYS A 1 230 ? -28.719 -14.18 -13.203 1 97.94 230 CYS A CA 1
ATOM 1725 C C . CYS A 1 230 ? -29.859 -13.445 -13.883 1 97.94 230 CYS A C 1
ATOM 1727 O O . CYS A 1 230 ? -30.672 -12.805 -13.219 1 97.94 230 CYS A O 1
ATOM 1729 N N . THR A 1 231 ? -29.906 -13.555 -15.156 1 97.06 231 THR A N 1
ATOM 1730 C CA . THR A 1 231 ? -30.969 -12.906 -15.922 1 97.06 231 THR A CA 1
ATOM 1731 C C . THR A 1 231 ? -32.344 -13.43 -15.484 1 97.06 231 THR A C 1
ATOM 1733 O O . THR A 1 231 ? -33.281 -12.648 -15.297 1 97.06 231 THR A O 1
ATOM 1736 N N . ALA A 1 232 ? -32.406 -14.68 -15.281 1 97.88 232 ALA A N 1
ATOM 1737 C CA . ALA A 1 232 ? -33.656 -15.305 -14.867 1 97.88 232 ALA A CA 1
ATOM 1738 C C . ALA A 1 232 ? -34.094 -14.805 -13.5 1 97.88 232 ALA A C 1
ATOM 1740 O O . ALA A 1 232 ? -35.312 -14.695 -13.227 1 97.88 232 ALA A O 1
ATOM 1741 N N . ARG A 1 233 ? -33.188 -14.508 -12.672 1 96.88 233 ARG A N 1
ATOM 1742 C CA . ARG A 1 233 ? -33.469 -14.039 -11.32 1 96.88 233 ARG A CA 1
ATOM 1743 C C . ARG A 1 233 ? -33.531 -12.516 -11.266 1 96.88 233 ARG A C 1
ATOM 1745 O O . ARG A 1 233 ? -33.594 -11.922 -10.188 1 96.88 233 ARG A O 1
ATOM 1752 N N . GLN A 1 234 ? -33.375 -11.82 -12.406 1 96.12 234 GLN A N 1
ATOM 1753 C CA . GLN A 1 234 ? -33.438 -10.367 -12.547 1 96.12 234 GLN A CA 1
ATOM 1754 C C . GLN A 1 234 ? -32.281 -9.703 -11.773 1 96.12 234 GLN A C 1
ATOM 1756 O O . GLN A 1 234 ? -32.5 -8.664 -11.141 1 96.12 234 GLN A O 1
ATOM 1761 N N . GLU A 1 235 ? -31.203 -10.406 -11.719 1 96.56 235 GLU A N 1
ATOM 1762 C CA . GLU A 1 235 ? -29.953 -9.859 -11.172 1 96.56 235 GLU A CA 1
ATOM 1763 C C . GLU A 1 235 ? -29.062 -9.297 -12.281 1 96.56 235 GLU A C 1
ATOM 1765 O O . GLU A 1 235 ? -29.031 -9.828 -13.391 1 96.56 235 GLU A O 1
ATOM 1770 N N . GLN A 1 236 ? -28.422 -8.25 -12 1 96.06 236 GLN A N 1
ATOM 1771 C CA . GLN A 1 236 ? -27.578 -7.605 -13.016 1 96.06 236 GLN A CA 1
ATOM 1772 C C . GLN A 1 236 ? -26.125 -8.008 -12.859 1 96.06 236 GLN A C 1
ATOM 1774 O O . GLN A 1 236 ? -25.531 -7.836 -11.789 1 96.06 236 GLN A O 1
ATOM 1779 N N . VAL A 1 237 ? -25.547 -8.508 -13.883 1 98.31 237 VAL A N 1
ATOM 1780 C CA . VAL A 1 237 ? -24.109 -8.812 -13.875 1 98.31 237 VAL A CA 1
ATOM 1781 C C . VAL A 1 237 ? -23.312 -7.543 -14.148 1 98.31 237 VAL A C 1
ATOM 1783 O O . VAL A 1 237 ? -23.375 -6.992 -15.25 1 98.31 237 VAL A O 1
ATOM 1786 N N . MET A 1 238 ? -22.547 -7.121 -13.156 1 96.56 238 MET A N 1
ATOM 1787 C CA . MET A 1 238 ? -21.812 -5.867 -13.32 1 96.56 238 MET A CA 1
ATOM 1788 C C . MET A 1 238 ? -20.453 -6.113 -13.953 1 96.56 238 MET A C 1
ATOM 1790 O O . MET A 1 238 ? -19.859 -5.203 -14.539 1 96.56 238 MET A O 1
ATOM 1794 N N . ALA A 1 239 ? -19.922 -7.355 -13.781 1 98.5 239 ALA A N 1
ATOM 1795 C CA . ALA A 1 239 ? -18.594 -7.629 -14.32 1 98.5 239 ALA A CA 1
ATOM 1796 C C . ALA A 1 239 ? -18.344 -9.125 -14.445 1 98.5 239 ALA A C 1
ATOM 1798 O O . ALA A 1 239 ? -18.922 -9.922 -13.695 1 98.5 239 ALA A O 1
ATOM 1799 N N . VAL A 1 240 ? -17.594 -9.492 -15.391 1 98.88 240 VAL A N 1
ATOM 1800 C CA . VAL A 1 240 ? -16.953 -10.805 -15.508 1 98.88 240 VAL A CA 1
ATOM 1801 C C . VAL A 1 240 ? -15.461 -10.672 -15.219 1 98.88 240 VAL A C 1
ATOM 1803 O O . VAL A 1 240 ? -14.773 -9.836 -15.805 1 98.88 240 VAL A O 1
ATOM 1806 N N . VAL A 1 241 ? -14.961 -11.484 -14.281 1 98.88 241 VAL A N 1
ATOM 1807 C CA . VAL A 1 241 ? -13.547 -11.453 -13.93 1 98.88 241 VAL A CA 1
ATOM 1808 C C . VAL A 1 241 ? -12.852 -12.695 -14.469 1 98.88 241 VAL A C 1
ATOM 1810 O O . VAL A 1 241 ? -13.07 -13.805 -13.969 1 98.88 241 VAL A O 1
ATOM 1813 N N . ALA A 1 242 ? -12.062 -12.5 -15.445 1 98.81 242 ALA A N 1
ATOM 1814 C CA . ALA A 1 242 ? -11.195 -13.555 -15.969 1 98.81 242 ALA A CA 1
ATOM 1815 C C . ALA A 1 242 ? -9.852 -13.562 -15.25 1 98.81 242 ALA A C 1
ATOM 1817 O O . ALA A 1 242 ? -9.43 -12.547 -14.688 1 98.81 242 ALA A O 1
ATOM 1818 N N . THR A 1 243 ? -9.234 -14.719 -15.273 1 98.56 243 THR A N 1
ATOM 1819 C CA . THR A 1 243 ? -7.941 -14.875 -14.609 1 98.56 243 THR A CA 1
ATOM 1820 C C . THR A 1 243 ? -6.859 -15.234 -15.625 1 98.56 243 THR A C 1
ATOM 1822 O O . THR A 1 243 ? -7.055 -16.109 -16.469 1 98.56 243 THR A O 1
ATOM 1825 N N . ALA A 1 244 ? -5.809 -14.516 -15.602 1 98.69 244 ALA A N 1
ATOM 1826 C CA . ALA A 1 244 ? -4.598 -14.867 -16.328 1 98.69 244 ALA A CA 1
ATOM 1827 C C . ALA A 1 244 ? -3.439 -15.133 -15.375 1 98.69 244 ALA A C 1
ATOM 1829 O O . ALA A 1 244 ? -2.77 -14.203 -14.922 1 98.69 244 ALA A O 1
ATOM 1830 N N . GLY A 1 245 ? -3.135 -16.375 -15.258 1 98.25 245 GLY A N 1
ATOM 1831 C CA . GLY A 1 245 ? -2.172 -16.766 -14.242 1 98.25 245 GLY A CA 1
ATOM 1832 C C . GLY A 1 245 ? -2.805 -17.016 -12.883 1 98.25 245 GLY A C 1
ATOM 1833 O O . GLY A 1 245 ? -2.51 -16.297 -11.922 1 98.25 245 GLY A O 1
ATOM 1834 N N . CYS A 1 246 ? -3.611 -18.047 -12.836 1 97.19 246 CYS A N 1
ATOM 1835 C CA . CYS A 1 246 ? -4.328 -18.438 -11.625 1 97.19 246 CYS A CA 1
ATOM 1836 C C . CYS A 1 246 ? -3.359 -18.719 -10.484 1 97.19 246 CYS A C 1
ATOM 1838 O O . CYS A 1 246 ? -2.318 -19.344 -10.695 1 97.19 246 CYS A O 1
ATOM 1840 N N . THR A 1 247 ? -3.736 -18.266 -9.305 1 94.5 247 THR A N 1
ATOM 1841 C CA . THR A 1 247 ? -2.873 -18.406 -8.141 1 94.5 247 THR A CA 1
ATOM 1842 C C . THR A 1 247 ? -2.568 -19.875 -7.863 1 94.5 247 THR A C 1
ATOM 1844 O O . THR A 1 247 ? -1.426 -20.234 -7.574 1 94.5 247 THR A O 1
ATOM 1847 N N . ALA A 1 248 ? -3.506 -20.719 -7.996 1 95.5 248 ALA A N 1
ATOM 1848 C CA . ALA A 1 248 ? -3.359 -22.109 -7.609 1 95.5 248 ALA A CA 1
ATOM 1849 C C . ALA A 1 248 ? -2.656 -22.922 -8.695 1 95.5 248 ALA A C 1
ATOM 1851 O O . ALA A 1 248 ? -1.806 -23.766 -8.406 1 95.5 248 ALA A O 1
ATOM 1852 N N . THR A 1 249 ? -3.016 -22.594 -9.992 1 97.38 249 THR A N 1
ATOM 1853 C CA . THR A 1 249 ? -2.617 -23.531 -11.031 1 97.38 249 THR A CA 1
ATOM 1854 C C . THR A 1 249 ? -1.804 -22.828 -12.109 1 97.38 249 THR A C 1
ATOM 1856 O O . THR A 1 249 ? -1.214 -23.484 -12.977 1 97.38 249 THR A O 1
ATOM 1859 N N . GLY A 1 250 ? -1.786 -21.562 -12.109 1 98.31 250 GLY A N 1
ATOM 1860 C CA . GLY A 1 250 ? -1.111 -20.828 -13.172 1 98.31 250 GLY A CA 1
ATOM 1861 C C . GLY A 1 250 ? -1.904 -20.797 -14.461 1 98.31 250 GLY A C 1
ATOM 1862 O O . GLY A 1 250 ? -1.443 -20.234 -15.461 1 98.31 250 GLY A O 1
ATOM 1863 N N . SER A 1 251 ? -3.123 -21.266 -14.477 1 98.5 251 SER A N 1
ATOM 1864 C CA . SER A 1 251 ? -3.955 -21.375 -15.664 1 98.5 251 SER A CA 1
ATOM 1865 C C . SER A 1 251 ? -4.34 -20 -16.203 1 98.5 251 SER A C 1
ATOM 1867 O O . SER A 1 251 ? -4.422 -19.031 -15.438 1 98.5 251 SER A O 1
ATOM 1869 N N . ILE A 1 252 ? -4.543 -19.922 -17.469 1 98.75 252 ILE A N 1
ATOM 1870 C CA . ILE A 1 252 ? -4.98 -18.703 -18.141 1 98.75 252 ILE A CA 1
ATOM 1871 C C . ILE A 1 252 ? -6.344 -18.938 -18.797 1 98.75 252 ILE A C 1
ATOM 1873 O O . ILE A 1 252 ? -6.473 -19.781 -19.688 1 98.75 252 ILE A O 1
ATOM 1877 N N . ASP A 1 253 ? -7.328 -18.203 -18.406 1 98.81 253 ASP A N 1
ATOM 1878 C CA . ASP A 1 253 ? -8.672 -18.328 -18.969 1 98.81 253 ASP A CA 1
ATOM 1879 C C . ASP A 1 253 ? -8.68 -17.984 -20.453 1 98.81 253 ASP A C 1
ATOM 1881 O O . ASP A 1 253 ? -7.781 -17.281 -20.938 1 98.81 253 ASP A O 1
ATOM 1885 N N . PRO A 1 254 ? -9.656 -18.547 -21.234 1 98.69 254 PRO A N 1
ATOM 1886 C CA . PRO A 1 254 ? -9.758 -18.188 -22.656 1 98.69 254 PRO A CA 1
ATOM 1887 C C . PRO A 1 254 ? -10.25 -16.75 -22.859 1 98.69 254 PRO A C 1
ATOM 1889 O O . PRO A 1 254 ? -11.422 -16.547 -23.188 1 98.69 254 PRO A O 1
ATOM 1892 N N . LEU A 1 255 ? -9.359 -15.781 -22.812 1 98.81 255 LEU A N 1
ATOM 1893 C CA . LEU A 1 255 ? -9.664 -14.352 -22.75 1 98.81 255 LEU A CA 1
ATOM 1894 C C . LEU A 1 255 ? -10.414 -13.891 -23.984 1 98.81 255 LEU A C 1
ATOM 1896 O O . LEU A 1 255 ? -11.312 -13.055 -23.891 1 98.81 255 LEU A O 1
ATOM 1900 N N . GLN A 1 256 ? -10.078 -14.422 -25.141 1 98.69 256 GLN A N 1
ATOM 1901 C CA . GLN A 1 256 ? -10.75 -14.023 -26.375 1 98.69 256 GLN A CA 1
ATOM 1902 C C . GLN A 1 256 ? -12.234 -14.375 -26.328 1 98.69 256 GLN A C 1
ATOM 1904 O O . GLN A 1 256 ? -13.086 -13.539 -26.609 1 98.69 256 GLN A O 1
ATOM 1909 N N . ALA A 1 257 ? -12.516 -15.594 -25.984 1 98.81 257 ALA A N 1
ATOM 1910 C CA . ALA A 1 257 ? -13.898 -16.047 -25.922 1 98.81 257 ALA A CA 1
ATOM 1911 C C . ALA A 1 257 ? -14.68 -15.289 -24.844 1 98.81 257 ALA A C 1
ATOM 1913 O O . ALA A 1 257 ? -15.836 -14.922 -25.062 1 98.81 257 ALA A O 1
ATOM 1914 N N . ILE A 1 258 ? -14.07 -15.062 -23.719 1 98.88 258 ILE A N 1
ATOM 1915 C CA . ILE A 1 258 ? -14.719 -14.328 -22.641 1 98.88 258 ILE A CA 1
ATOM 1916 C C . ILE A 1 258 ? -14.969 -12.883 -23.078 1 98.88 258 ILE A C 1
ATOM 1918 O O . ILE A 1 258 ? -16.031 -12.32 -22.812 1 98.88 258 ILE A O 1
ATOM 1922 N N . GLY A 1 259 ? -13.93 -12.297 -23.703 1 98.81 259 GLY A N 1
ATOM 1923 C CA . GLY A 1 259 ? -14.078 -10.945 -24.219 1 98.81 259 GLY A CA 1
ATOM 1924 C C . GLY A 1 259 ? -15.234 -10.805 -25.188 1 98.81 259 GLY A C 1
ATOM 1925 O O . GLY A 1 259 ? -16.016 -9.852 -25.109 1 98.81 259 GLY A O 1
ATOM 1926 N N . GLU A 1 260 ? -15.375 -11.695 -26.125 1 98.75 260 GLU A N 1
ATOM 1927 C CA . GLU A 1 260 ? -16.469 -11.695 -27.078 1 98.75 260 GLU A CA 1
ATOM 1928 C C . GLU A 1 260 ? -17.828 -11.82 -26.375 1 98.75 260 GLU A C 1
ATOM 1930 O O . GLU A 1 260 ? -18.781 -11.133 -26.734 1 98.75 260 GLU A O 1
ATOM 1935 N N . PHE A 1 261 ? -17.875 -12.711 -25.453 1 98.62 261 PHE A N 1
ATOM 1936 C CA . PHE A 1 261 ? -19.078 -12.891 -24.656 1 98.62 261 PHE A CA 1
ATOM 1937 C C . PHE A 1 261 ? -19.5 -11.586 -23.984 1 98.62 261 PHE A C 1
ATOM 1939 O O . PHE A 1 261 ? -20.656 -11.188 -24.062 1 98.62 261 PHE A O 1
ATOM 1946 N N . CYS A 1 262 ? -18.516 -10.906 -23.328 1 98.69 262 CYS A N 1
ATOM 1947 C CA . CYS A 1 262 ? -18.781 -9.68 -22.594 1 98.69 262 CYS A CA 1
ATOM 1948 C C . CYS A 1 262 ? -19.188 -8.555 -23.547 1 98.69 262 CYS A C 1
ATOM 1950 O O . CYS A 1 262 ? -20.156 -7.832 -23.281 1 98.69 262 CYS A O 1
ATOM 1952 N N . ARG A 1 263 ? -18.531 -8.422 -24.656 1 97.81 263 ARG A N 1
ATOM 1953 C CA . ARG A 1 263 ? -18.828 -7.371 -25.625 1 97.81 263 ARG A CA 1
ATOM 1954 C C . ARG A 1 263 ? -20.234 -7.535 -26.203 1 97.81 263 ARG A C 1
ATOM 1956 O O . ARG A 1 263 ? -20.969 -6.559 -26.359 1 97.81 263 ARG A O 1
ATOM 1963 N N . ALA A 1 264 ? -20.578 -8.703 -26.5 1 98 264 ALA A N 1
ATOM 1964 C CA . ALA A 1 264 ? -21.875 -8.992 -27.094 1 98 264 ALA A CA 1
ATOM 1965 C C . ALA A 1 264 ? -23 -8.625 -26.125 1 98 264 ALA A C 1
ATOM 1967 O O . ALA A 1 264 ? -24.125 -8.336 -26.547 1 98 264 ALA A O 1
ATOM 1968 N N . ARG A 1 265 ? -22.75 -8.586 -24.891 1 97.38 265 ARG A N 1
ATOM 1969 C CA . ARG A 1 265 ? -23.797 -8.406 -23.891 1 97.38 265 ARG A CA 1
ATOM 1970 C C . ARG A 1 265 ? -23.625 -7.086 -23.141 1 97.38 265 ARG A C 1
ATOM 1972 O O . ARG A 1 265 ? -24.375 -6.785 -22.219 1 97.38 265 ARG A O 1
ATOM 1979 N N . GLY A 1 266 ? -22.562 -6.312 -23.469 1 96.19 266 GLY A N 1
ATOM 1980 C CA . GLY A 1 266 ? -22.312 -5.035 -22.828 1 96.19 266 GLY A CA 1
ATOM 1981 C C . GLY A 1 266 ? -21.859 -5.172 -21.391 1 96.19 266 GLY A C 1
ATOM 1982 O O . GLY A 1 266 ? -22.234 -4.363 -20.531 1 96.19 266 GLY A O 1
ATOM 1983 N N . LEU A 1 267 ? -21.078 -6.242 -21.047 1 97.69 267 LEU A N 1
ATOM 1984 C CA . LEU A 1 267 ? -20.594 -6.496 -19.703 1 97.69 267 LEU A CA 1
ATOM 1985 C C . LEU A 1 267 ? -19.172 -5.992 -19.531 1 97.69 267 LEU A C 1
ATOM 1987 O O . LEU A 1 267 ? -18.359 -6.051 -20.469 1 97.69 267 LEU A O 1
ATOM 1991 N N . TRP A 1 268 ? -18.859 -5.465 -18.359 1 97.75 268 TRP A N 1
ATOM 1992 C CA . TRP A 1 268 ? -17.484 -5.121 -18.016 1 97.75 268 TRP A CA 1
ATOM 1993 C C . TRP A 1 268 ? -16.625 -6.371 -17.906 1 97.75 268 TRP A C 1
ATOM 1995 O O . TRP A 1 268 ? -16.969 -7.312 -17.188 1 97.75 268 TRP A O 1
ATOM 2005 N N . MET A 1 269 ? -15.539 -6.449 -18.562 1 98.69 269 MET A N 1
ATOM 2006 C CA . MET A 1 269 ? -14.562 -7.531 -18.422 1 98.69 269 MET A CA 1
ATOM 2007 C C . MET A 1 269 ? -13.32 -7.051 -17.688 1 98.69 269 MET A C 1
ATOM 2009 O O . MET A 1 269 ? -12.625 -6.145 -18.141 1 98.69 269 MET A O 1
ATOM 2013 N N . HIS A 1 270 ? -13.094 -7.559 -16.578 1 98.75 270 HIS A N 1
ATOM 2014 C CA . HIS A 1 270 ? -11.836 -7.371 -15.859 1 98.75 270 HIS A CA 1
ATOM 2015 C C . HIS A 1 270 ? -10.961 -8.617 -15.953 1 98.75 270 HIS A C 1
ATOM 2017 O O . HIS A 1 270 ? -11.445 -9.734 -15.797 1 98.75 270 HIS A O 1
ATOM 2023 N N . VAL A 1 271 ? -9.703 -8.445 -16.203 1 98.88 271 VAL A N 1
ATOM 2024 C CA . VAL A 1 271 ? -8.758 -9.562 -16.172 1 98.88 271 VAL A CA 1
ATOM 2025 C C . VAL A 1 271 ? -7.797 -9.398 -15 1 98.88 271 VAL A C 1
ATOM 2027 O O . VAL A 1 271 ? -6.992 -8.461 -14.977 1 98.88 271 VAL A O 1
ATOM 2030 N N . ASP A 1 272 ? -7.965 -10.266 -14.031 1 98.75 272 ASP A N 1
ATOM 2031 C CA . ASP A 1 272 ? -6.914 -10.406 -13.031 1 98.75 272 ASP A CA 1
ATOM 2032 C C . ASP A 1 272 ? -5.695 -11.117 -13.609 1 98.75 272 ASP A C 1
ATOM 2034 O O . ASP A 1 272 ? -5.578 -12.344 -13.5 1 98.75 272 ASP A O 1
ATOM 2038 N N . ALA A 1 273 ? -4.828 -10.328 -14.125 1 98.81 273 ALA A N 1
ATOM 2039 C CA . ALA A 1 273 ? -3.594 -10.852 -14.703 1 98.81 273 ALA A CA 1
ATOM 2040 C C . ALA A 1 273 ? -2.391 -10.531 -13.82 1 98.81 273 ALA A C 1
ATOM 2042 O O . ALA A 1 273 ? -1.288 -10.305 -14.32 1 98.81 273 ALA A O 1
ATOM 2043 N N . ALA A 1 274 ? -2.65 -10.492 -12.547 1 98.12 274 ALA A N 1
ATOM 2044 C CA . ALA A 1 274 ? -1.589 -10.156 -11.594 1 98.12 274 ALA A CA 1
ATOM 2045 C C . ALA A 1 274 ? -0.336 -10.984 -11.867 1 98.12 274 ALA A C 1
ATOM 2047 O O . ALA A 1 274 ? 0.778 -10.461 -11.859 1 98.12 274 ALA A O 1
ATOM 2048 N N . HIS A 1 275 ? -0.519 -12.219 -12.141 1 98 275 HIS A N 1
ATOM 2049 C CA . HIS A 1 275 ? 0.613 -13.125 -12.32 1 98 275 HIS A CA 1
ATOM 2050 C C . HIS A 1 275 ? 0.975 -13.258 -13.797 1 98 275 HIS A C 1
ATOM 2052 O O . HIS A 1 275 ? 2.152 -13.211 -14.156 1 98 275 HIS A O 1
ATOM 2058 N N . GLY A 1 276 ? 0.057 -13.32 -14.68 1 98.44 276 GLY A N 1
ATOM 2059 C CA . GLY A 1 276 ? 0.307 -13.773 -16.031 1 98.44 276 GLY A CA 1
ATOM 2060 C C . GLY A 1 276 ? 0.57 -12.641 -17.016 1 98.44 276 GLY A C 1
ATOM 2061 O O . GLY A 1 276 ? 1.081 -12.859 -18.109 1 98.44 276 GLY A O 1
ATOM 2062 N N . ALA A 1 277 ? 0.296 -11.398 -16.688 1 98.62 277 ALA A N 1
ATOM 2063 C CA . ALA A 1 277 ? 0.355 -10.289 -17.625 1 98.62 277 ALA A CA 1
ATOM 2064 C C . ALA A 1 277 ? 1.771 -10.102 -18.172 1 98.62 277 ALA A C 1
ATOM 2066 O O . ALA A 1 277 ? 1.954 -9.664 -19.297 1 98.62 277 ALA A O 1
ATOM 2067 N N . SER A 1 278 ? 2.756 -10.469 -17.422 1 98.44 278 SER A N 1
ATOM 2068 C CA . SER A 1 278 ? 4.145 -10.219 -17.797 1 98.44 278 SER A CA 1
ATOM 2069 C C . SER A 1 278 ? 4.531 -11.039 -19.031 1 98.44 278 SER A C 1
ATOM 2071 O O . SER A 1 278 ? 5.527 -10.742 -19.688 1 98.44 278 SER A O 1
ATOM 2073 N N . ALA A 1 279 ? 3.746 -12.031 -19.328 1 98.56 279 ALA A N 1
ATOM 2074 C CA . ALA A 1 279 ? 3.986 -12.812 -20.547 1 98.56 279 ALA A CA 1
ATOM 2075 C C . ALA A 1 279 ? 3.816 -11.953 -21.797 1 98.56 279 ALA A C 1
ATOM 2077 O O . ALA A 1 279 ? 4.293 -12.32 -22.875 1 98.56 279 ALA A O 1
ATOM 2078 N N . LEU A 1 280 ? 3.166 -10.812 -21.672 1 98.38 280 LEU A N 1
ATOM 2079 C CA . LEU A 1 280 ? 2.979 -9.898 -22.781 1 98.38 280 LEU A CA 1
ATOM 2080 C C . LEU A 1 280 ? 4.316 -9.375 -23.297 1 98.38 280 LEU A C 1
ATOM 2082 O O . LEU A 1 280 ? 4.422 -8.93 -24.438 1 98.38 280 LEU A O 1
ATOM 2086 N N . LEU A 1 281 ? 5.32 -9.383 -22.422 1 97.69 281 LEU A N 1
ATOM 2087 C CA . LEU A 1 281 ? 6.633 -8.883 -22.797 1 97.69 281 LEU A CA 1
ATOM 2088 C C . LEU A 1 281 ? 7.328 -9.844 -23.766 1 97.69 281 LEU A C 1
ATOM 2090 O O . LEU A 1 281 ? 8.273 -9.469 -24.453 1 97.69 281 LEU A O 1
ATOM 2094 N N . SER A 1 282 ? 6.914 -11.086 -23.734 1 97.56 282 SER A N 1
ATOM 2095 C CA . SER A 1 282 ? 7.547 -12.141 -24.516 1 97.56 282 SER A CA 1
ATOM 2096 C C . SER A 1 282 ? 6.91 -12.266 -25.906 1 97.56 282 SER A C 1
ATOM 2098 O O . SER A 1 282 ? 5.684 -12.328 -26.031 1 97.56 282 SER A O 1
ATOM 2100 N N . LYS A 1 283 ? 7.703 -12.414 -26.906 1 94.44 283 LYS A N 1
ATOM 2101 C CA . LYS A 1 283 ? 7.172 -12.656 -28.25 1 94.44 283 LYS A CA 1
ATOM 2102 C C . LYS A 1 283 ? 6.598 -14.062 -28.359 1 94.44 283 LYS A C 1
ATOM 2104 O O . LYS A 1 283 ? 5.645 -14.289 -29.109 1 94.44 283 LYS A O 1
ATOM 2109 N N . THR A 1 284 ? 7.117 -14.898 -27.594 1 94.12 284 THR A N 1
ATOM 2110 C CA . THR A 1 284 ? 6.746 -16.312 -27.656 1 94.12 284 THR A CA 1
ATOM 2111 C C . THR A 1 284 ? 5.473 -16.562 -26.859 1 94.12 284 THR A C 1
ATOM 2113 O O . THR A 1 284 ? 4.617 -17.344 -27.281 1 94.12 284 THR A O 1
ATOM 2116 N N . HIS A 1 285 ? 5.344 -15.93 -25.766 1 97.56 285 HIS A N 1
ATOM 2117 C CA . HIS A 1 285 ? 4.293 -16.328 -24.828 1 97.56 285 HIS A CA 1
ATOM 2118 C C . HIS A 1 285 ? 3.133 -15.336 -24.859 1 97.56 285 HIS A C 1
ATOM 2120 O O . HIS A 1 285 ? 2.07 -15.602 -24.281 1 97.56 285 HIS A O 1
ATOM 2126 N N . ARG A 1 286 ? 3.279 -14.211 -25.516 1 97.44 286 ARG A N 1
ATOM 2127 C CA . ARG A 1 286 ? 2.246 -13.18 -25.5 1 97.44 286 ARG A CA 1
ATOM 2128 C C . ARG A 1 286 ? 0.934 -13.719 -26.062 1 97.44 286 ARG A C 1
ATOM 2130 O O . ARG A 1 286 ? -0.145 -13.266 -25.688 1 97.44 286 ARG A O 1
ATOM 2137 N N . THR A 1 287 ? 0.984 -14.727 -26.938 1 97.44 287 THR A N 1
ATOM 2138 C CA . THR A 1 287 ? -0.211 -15.25 -27.594 1 97.44 287 THR A CA 1
ATOM 2139 C C . THR A 1 287 ? -1.099 -15.984 -26.594 1 97.44 287 THR A C 1
ATOM 2141 O O . THR A 1 287 ? -2.295 -16.156 -26.844 1 97.44 287 THR A O 1
ATOM 2144 N N . LYS A 1 288 ? -0.499 -16.422 -25.516 1 97.94 288 LYS A N 1
ATOM 2145 C CA . LYS A 1 288 ? -1.282 -17.062 -24.453 1 97.94 288 LYS A CA 1
ATOM 2146 C C . LYS A 1 288 ? -2.338 -16.094 -23.906 1 97.94 288 LYS A C 1
ATOM 2148 O O . LYS A 1 288 ? -3.312 -16.531 -23.297 1 97.94 288 LYS A O 1
ATOM 2153 N N . LEU A 1 289 ? -2.143 -14.797 -24.125 1 98.62 289 LEU A N 1
ATOM 2154 C CA . LEU A 1 289 ? -3.006 -13.773 -23.531 1 98.62 289 LEU A CA 1
ATOM 2155 C C . LEU A 1 289 ? -3.863 -13.109 -24.594 1 98.62 289 LEU A C 1
ATOM 2157 O O . LEU A 1 289 ? -4.387 -12.008 -24.391 1 98.62 289 LEU A O 1
ATOM 2161 N N . ASN A 1 290 ? -3.982 -13.773 -25.781 1 98 290 ASN A N 1
ATOM 2162 C CA . ASN A 1 290 ? -4.875 -13.258 -26.812 1 98 290 ASN A CA 1
ATOM 2163 C C . ASN A 1 290 ? -6.266 -12.969 -26.266 1 98 290 ASN A C 1
ATOM 2165 O O . ASN A 1 290 ? -6.852 -13.812 -25.578 1 98 290 ASN A O 1
ATOM 2169 N N . GLY A 1 291 ? -6.762 -11.797 -26.531 1 98.31 291 GLY A N 1
ATOM 2170 C CA . GLY A 1 291 ? -8.062 -11.367 -26.031 1 98.31 291 GLY A CA 1
ATOM 2171 C C . GLY A 1 291 ? -7.957 -10.375 -24.891 1 98.31 291 GLY A C 1
ATOM 2172 O O . GLY A 1 291 ? -8.953 -9.758 -24.5 1 98.31 291 GLY A O 1
ATOM 2173 N N . MET A 1 292 ? -6.781 -10.148 -24.375 1 97.94 292 MET A N 1
ATOM 2174 C CA . MET A 1 292 ? -6.574 -9.242 -23.25 1 97.94 292 MET A CA 1
ATOM 2175 C C . MET A 1 292 ? -7.055 -7.84 -23.578 1 97.94 292 MET A C 1
ATOM 2177 O O . MET A 1 292 ? -7.641 -7.16 -22.734 1 97.94 292 MET A O 1
ATOM 2181 N N . ALA A 1 293 ? -6.848 -7.418 -24.781 1 97.81 293 ALA A N 1
ATOM 2182 C CA . ALA A 1 293 ? -7.168 -6.059 -25.203 1 97.81 293 ALA A CA 1
ATOM 2183 C C . ALA A 1 293 ? -8.68 -5.824 -25.203 1 97.81 293 ALA A C 1
ATOM 2185 O O . ALA A 1 293 ? -9.133 -4.68 -25.266 1 97.81 293 ALA A O 1
ATOM 2186 N N . MET A 1 294 ? -9.438 -6.887 -25.125 1 98.06 294 MET A N 1
ATOM 2187 C CA . MET A 1 294 ? -10.898 -6.754 -25.109 1 98.06 294 MET A CA 1
ATOM 2188 C C . MET A 1 294 ? -11.391 -6.371 -23.719 1 98.06 294 MET A C 1
ATOM 2190 O O . MET A 1 294 ? -12.547 -5.961 -23.562 1 98.06 294 MET A O 1
ATOM 2194 N N . ALA A 1 295 ? -10.547 -6.473 -22.719 1 98.44 295 ALA A N 1
ATOM 2195 C CA . ALA A 1 295 ? -10.93 -6.176 -21.344 1 98.44 295 ALA A CA 1
ATOM 2196 C C . ALA A 1 295 ? -11.18 -4.68 -21.156 1 98.44 295 ALA A C 1
ATOM 2198 O O . ALA A 1 295 ? -10.789 -3.869 -22 1 98.44 295 ALA A O 1
ATOM 2199 N N . ASP A 1 296 ? -11.891 -4.344 -20.109 1 97.75 296 ASP A N 1
ATOM 2200 C CA . ASP A 1 296 ? -12.086 -2.957 -19.703 1 97.75 296 ASP A CA 1
ATOM 2201 C C . ASP A 1 296 ? -11.023 -2.527 -18.688 1 97.75 296 ASP A C 1
ATOM 2203 O O . ASP A 1 296 ? -10.68 -1.347 -18.609 1 97.75 296 ASP A O 1
ATOM 2207 N N . SER A 1 297 ? -10.531 -3.414 -17.938 1 97.94 297 SER A N 1
ATOM 2208 C CA . SER A 1 297 ? -9.477 -3.182 -16.969 1 97.94 297 SER A CA 1
ATOM 2209 C C . SER A 1 297 ? -8.617 -4.43 -16.766 1 97.94 297 SER A C 1
ATOM 2211 O O . SER A 1 297 ? -9.094 -5.551 -16.969 1 97.94 297 SER A O 1
ATOM 2213 N N . VAL A 1 298 ? -7.352 -4.238 -16.406 1 98.69 298 VAL A N 1
ATOM 2214 C CA . VAL A 1 298 ? -6.391 -5.32 -16.219 1 98.69 298 VAL A CA 1
ATOM 2215 C C . VAL A 1 298 ? -5.523 -5.027 -15 1 98.69 298 VAL A C 1
ATOM 2217 O O . VAL A 1 298 ? -5.039 -3.906 -14.828 1 98.69 298 VAL A O 1
ATOM 2220 N N . THR A 1 299 ? -5.367 -5.98 -14.156 1 98.44 299 THR A N 1
ATOM 2221 C CA . THR A 1 299 ? -4.406 -5.918 -13.055 1 98.44 299 THR A CA 1
ATOM 2222 C C . THR A 1 299 ? -3.104 -6.613 -13.438 1 98.44 299 THR A C 1
ATOM 2224 O O . THR A 1 299 ? -3.115 -7.754 -13.906 1 98.44 299 THR A O 1
ATOM 2227 N N . TRP A 1 300 ? -1.989 -5.969 -13.25 1 98.69 300 TRP A N 1
ATOM 2228 C CA . TRP A 1 300 ? -0.652 -6.469 -13.555 1 98.69 300 TRP A CA 1
ATOM 2229 C C . TRP A 1 300 ? 0.292 -6.246 -12.383 1 98.69 300 TRP A C 1
ATOM 2231 O O . TRP A 1 300 ? 0.784 -5.137 -12.172 1 98.69 300 TRP A O 1
ATOM 2241 N N . ASP A 1 301 ? 0.589 -7.336 -11.633 1 97.75 301 ASP A N 1
ATOM 2242 C CA . ASP A 1 301 ? 1.48 -7.215 -10.484 1 97.75 301 ASP A CA 1
ATOM 2243 C C . ASP A 1 301 ? 2.938 -7.113 -10.93 1 97.75 301 ASP A C 1
ATOM 2245 O O . ASP A 1 301 ? 3.461 -8.023 -11.578 1 97.75 301 ASP A O 1
ATOM 2249 N N . THR A 1 302 ? 3.574 -6.09 -10.477 1 97.12 302 THR A N 1
ATOM 2250 C CA . THR A 1 302 ? 4.965 -5.898 -10.867 1 97.12 302 THR A CA 1
ATOM 2251 C C . THR A 1 302 ? 5.902 -6.637 -9.922 1 97.12 302 THR A C 1
ATOM 2253 O O . THR A 1 302 ? 7.062 -6.887 -10.25 1 97.12 302 THR A O 1
ATOM 2256 N N . HIS A 1 303 ? 5.426 -6.996 -8.75 1 95.38 303 HIS A N 1
ATOM 2257 C CA . HIS A 1 303 ? 6.25 -7.68 -7.762 1 95.38 303 HIS A CA 1
ATOM 2258 C C . HIS A 1 303 ? 6.211 -9.188 -7.953 1 95.38 303 HIS A C 1
ATOM 2260 O O . HIS A 1 303 ? 6.723 -9.938 -7.121 1 95.38 303 HIS A O 1
ATOM 2266 N N . LYS A 1 304 ? 5.555 -9.656 -8.953 1 96.81 304 LYS A N 1
ATOM 2267 C CA . LYS A 1 304 ? 5.574 -11.07 -9.336 1 96.81 304 LYS A CA 1
ATOM 2268 C C . LYS A 1 304 ? 6.535 -11.312 -10.492 1 96.81 304 LYS A C 1
ATOM 2270 O O . LYS A 1 304 ? 7.75 -11.172 -10.336 1 96.81 304 LYS A O 1
ATOM 2275 N N . LEU A 1 305 ? 6.094 -11.375 -11.68 1 97.81 305 LEU A N 1
ATOM 2276 C CA . LEU A 1 305 ? 6.949 -11.828 -12.773 1 97.81 305 LEU A CA 1
ATOM 2277 C C . LEU A 1 305 ? 7.668 -10.648 -13.43 1 97.81 305 LEU A C 1
ATOM 2279 O O . LEU A 1 305 ? 8.367 -10.82 -14.43 1 97.81 305 LEU A O 1
ATOM 2283 N N . LEU A 1 306 ? 7.566 -9.445 -12.836 1 97.81 306 LEU A N 1
ATOM 2284 C CA . LEU A 1 306 ? 8.445 -8.352 -13.227 1 97.81 306 LEU A CA 1
ATOM 2285 C C . LEU A 1 306 ? 9.57 -8.164 -12.211 1 97.81 306 LEU A C 1
ATOM 2287 O O . LEU A 1 306 ? 10.406 -7.273 -12.367 1 97.81 306 LEU A O 1
ATOM 2291 N N . TYR A 1 307 ? 9.555 -8.898 -11.172 1 97.69 307 TYR A N 1
ATOM 2292 C CA . TYR A 1 307 ? 10.664 -9.078 -10.242 1 97.69 307 TYR A CA 1
ATOM 2293 C C . TYR A 1 307 ? 10.953 -7.793 -9.477 1 97.69 307 TYR A C 1
ATOM 2295 O O . TYR A 1 307 ? 12.102 -7.5 -9.156 1 97.69 307 TYR A O 1
ATOM 2303 N N . MET A 1 308 ? 9.945 -6.969 -9.312 1 97.44 308 MET A N 1
ATOM 2304 C CA . MET A 1 308 ? 10.086 -5.766 -8.5 1 97.44 308 MET A CA 1
ATOM 2305 C C . MET A 1 308 ? 9.953 -6.09 -7.02 1 97.44 308 MET A C 1
ATOM 2307 O O . MET A 1 308 ? 9.203 -6.988 -6.641 1 97.44 308 MET A O 1
ATOM 2311 N N . PRO A 1 309 ? 10.742 -5.328 -6.223 1 94.56 309 PRO A N 1
ATOM 2312 C CA . PRO A 1 309 ? 10.539 -5.477 -4.777 1 94.56 309 PRO A CA 1
ATOM 2313 C C . PRO A 1 309 ? 9.227 -4.863 -4.297 1 94.56 309 PRO A C 1
ATOM 2315 O O . PRO A 1 309 ? 8.648 -4.012 -4.98 1 94.56 309 PRO A O 1
ATOM 2318 N N . ALA A 1 310 ? 8.828 -5.238 -3.16 1 82.62 310 ALA A N 1
ATOM 2319 C CA . ALA A 1 310 ? 7.691 -4.641 -2.457 1 82.62 310 ALA A CA 1
ATOM 2320 C C . ALA A 1 310 ? 6.422 -4.719 -3.299 1 82.62 310 ALA A C 1
ATOM 2322 O O . ALA A 1 310 ? 6.484 -4.711 -4.531 1 82.62 310 ALA A O 1
ATOM 2323 N N . ALA A 1 311 ? 5.355 -4.746 -2.719 1 86.56 311 ALA A N 1
ATOM 2324 C CA . ALA A 1 311 ? 4.066 -4.867 -3.391 1 86.56 311 ALA A CA 1
ATOM 2325 C C . ALA A 1 311 ? 3.764 -3.631 -4.23 1 86.56 311 ALA A C 1
ATOM 2327 O O . ALA A 1 311 ? 3.715 -2.514 -3.707 1 86.56 311 ALA A O 1
ATOM 2328 N N . ALA A 1 312 ? 3.658 -3.803 -5.496 1 92.44 312 ALA A N 1
ATOM 2329 C CA . ALA A 1 312 ? 3.24 -2.801 -6.473 1 92.44 312 ALA A CA 1
ATOM 2330 C C . ALA A 1 312 ? 2.514 -3.449 -7.648 1 92.44 312 ALA A C 1
ATOM 2332 O O . ALA A 1 312 ? 2.994 -4.434 -8.219 1 92.44 312 ALA A O 1
ATOM 2333 N N . SER A 1 313 ? 1.365 -2.975 -7.887 1 96.31 313 SER A N 1
ATOM 2334 C CA . SER A 1 313 ? 0.542 -3.523 -8.961 1 96.31 313 SER A CA 1
ATOM 2335 C C . SER A 1 313 ? 0.008 -2.422 -9.867 1 96.31 313 SER A C 1
ATOM 2337 O O . SER A 1 313 ? -0.396 -1.359 -9.391 1 96.31 313 SER A O 1
ATOM 2339 N N . ALA A 1 314 ? 0.064 -2.645 -11.109 1 97.62 314 ALA A N 1
ATOM 2340 C CA . ALA A 1 314 ? -0.559 -1.735 -12.07 1 97.62 314 ALA A CA 1
ATOM 2341 C C . ALA A 1 314 ? -2.023 -2.1 -12.297 1 97.62 314 ALA A C 1
ATOM 2343 O O . ALA A 1 314 ? -2.352 -3.268 -12.516 1 97.62 314 ALA A O 1
ATOM 2344 N N . LEU A 1 315 ? -2.838 -1.213 -12.117 1 97.06 315 LEU A N 1
ATOM 2345 C CA . LEU A 1 315 ? -4.211 -1.297 -12.602 1 97.06 315 LEU A CA 1
ATOM 2346 C C . LEU A 1 315 ? -4.395 -0.465 -13.867 1 97.06 315 LEU A C 1
ATOM 2348 O O . LEU A 1 315 ? -4.219 0.755 -13.844 1 97.06 315 LEU A O 1
ATOM 2352 N N . LEU A 1 316 ? -4.746 -1.104 -14.891 1 97.81 316 LEU A N 1
ATOM 2353 C CA . LEU A 1 316 ? -4.848 -0.466 -16.203 1 97.81 316 LEU A CA 1
ATOM 2354 C C . LEU A 1 316 ? -6.293 -0.456 -16.688 1 97.81 316 LEU A C 1
ATOM 2356 O O . LEU A 1 316 ? -7.039 -1.404 -16.453 1 97.81 316 LEU A O 1
ATOM 2360 N N . PHE A 1 317 ? -6.676 0.589 -17.328 1 96.38 317 PHE A N 1
ATOM 2361 C CA . PHE A 1 317 ? -8 0.754 -17.906 1 96.38 317 PHE A CA 1
ATOM 2362 C C . PHE A 1 317 ? -7.902 1.043 -19.406 1 96.38 317 PHE A C 1
ATOM 2364 O O . PHE A 1 317 ? -7.023 1.789 -19.844 1 96.38 317 PHE A O 1
ATOM 2371 N N . ARG A 1 318 ? -8.773 0.482 -20.156 1 95.75 318 ARG A N 1
ATOM 2372 C CA . ARG A 1 318 ? -8.828 0.716 -21.594 1 95.75 318 ARG A CA 1
ATOM 2373 C C . ARG A 1 318 ? -9.164 2.172 -21.891 1 95.75 318 ARG A C 1
ATOM 2375 O O . ARG A 1 318 ? -8.625 2.754 -22.828 1 95.75 318 ARG A O 1
ATOM 2382 N N . ASP A 1 319 ? -10.047 2.693 -21.062 1 89.25 319 ASP A N 1
ATOM 2383 C CA . ASP A 1 319 ? -10.508 4.066 -21.234 1 89.25 319 ASP A CA 1
ATOM 2384 C C . ASP A 1 319 ? -10.086 4.941 -20.047 1 89.25 319 ASP A C 1
ATOM 2386 O O . ASP A 1 319 ? -10.227 4.535 -18.891 1 89.25 319 ASP A O 1
ATOM 2390 N N . ASP A 1 320 ? -9.648 6.09 -20.344 1 79.56 320 ASP A N 1
ATOM 2391 C CA . ASP A 1 320 ? -9.188 7.027 -19.328 1 79.56 320 ASP A CA 1
ATOM 2392 C C . ASP A 1 320 ? -10.312 7.398 -18.375 1 79.56 320 ASP A C 1
ATOM 2394 O O . ASP A 1 320 ? -10.102 7.512 -17.172 1 79.56 320 ASP A O 1
ATOM 2398 N N . ALA A 1 321 ? -11.492 7.613 -18.891 1 75.56 321 ALA A N 1
ATOM 2399 C CA . ALA A 1 321 ? -12.641 8.016 -18.078 1 75.56 321 ALA A CA 1
ATOM 2400 C C . ALA A 1 321 ? -12.945 6.977 -17 1 75.56 321 ALA A C 1
ATOM 2402 O O . ALA A 1 321 ? -13.328 7.328 -15.883 1 75.56 321 ALA A O 1
ATOM 2403 N N . SER A 1 322 ? -12.742 5.785 -17.359 1 75.12 322 SER A N 1
ATOM 2404 C CA . SER A 1 322 ? -13.016 4.691 -16.438 1 75.12 322 SER A CA 1
ATOM 2405 C C . SER A 1 322 ? -12.07 4.73 -15.242 1 75.12 322 SER A C 1
ATOM 2407 O O . SER A 1 322 ? -12.43 4.289 -14.148 1 75.12 322 SER A O 1
ATOM 2409 N N . SER A 1 323 ? -10.953 5.281 -15.453 1 73.38 323 SER A N 1
ATOM 2410 C CA . SER A 1 323 ? -9.945 5.328 -14.391 1 73.38 323 SER A CA 1
ATOM 2411 C C . SER A 1 323 ? -10.344 6.309 -13.297 1 73.38 323 SER A C 1
ATOM 2413 O O . SER A 1 323 ? -9.828 6.242 -12.18 1 73.38 323 SER A O 1
ATOM 2415 N N . TYR A 1 324 ? -11.227 7.121 -13.562 1 68.31 324 TYR A N 1
ATOM 2416 C CA . TYR A 1 324 ? -11.703 8.094 -12.586 1 68.31 324 TYR A CA 1
ATOM 2417 C C . TYR A 1 324 ? -13.031 7.652 -11.977 1 68.31 324 TYR A C 1
ATOM 2419 O O . TYR A 1 324 ? -13.508 8.258 -11.008 1 68.31 324 TYR A O 1
ATOM 2427 N N . GLN A 1 325 ? -13.555 6.68 -12.602 1 68.31 325 GLN A N 1
ATOM 2428 C CA . GLN A 1 325 ? -14.922 6.305 -12.258 1 68.31 325 GLN A CA 1
ATOM 2429 C C . GLN A 1 325 ? -14.992 5.688 -10.867 1 68.31 325 GLN A C 1
ATOM 2431 O O . GLN A 1 325 ? -15.992 5.852 -10.156 1 68.31 325 GLN A O 1
ATOM 2436 N N . ALA A 1 326 ? -13.922 5.094 -10.539 1 66.06 326 ALA A N 1
ATOM 2437 C CA . ALA A 1 326 ? -13.992 4.363 -9.273 1 66.06 326 ALA A CA 1
ATOM 2438 C C . ALA A 1 326 ? -14.273 5.301 -8.109 1 66.06 326 ALA A C 1
ATOM 2440 O O . ALA A 1 326 ? -14.922 4.914 -7.133 1 66.06 326 ALA A O 1
ATOM 2441 N N . PHE A 1 327 ? -13.648 6.496 -8.258 1 57.97 327 PHE A N 1
ATOM 2442 C CA . PHE A 1 327 ? -13.742 7.363 -7.094 1 57.97 327 PHE A CA 1
ATOM 2443 C C . PHE A 1 327 ? -14.367 8.703 -7.461 1 57.97 327 PHE A C 1
ATOM 2445 O O . PHE A 1 327 ? -14.148 9.703 -6.777 1 57.97 327 PHE A O 1
ATOM 2452 N N . SER A 1 328 ? -15.117 8.805 -8.562 1 55.69 328 SER A N 1
ATOM 2453 C CA . SER A 1 328 ? -15.625 10.07 -9.086 1 55.69 328 SER A CA 1
ATOM 2454 C C . SER A 1 328 ? -16.188 10.945 -7.969 1 55.69 328 SER A C 1
ATOM 2456 O O . SER A 1 328 ? -17.266 10.664 -7.434 1 55.69 328 SER A O 1
ATOM 2458 N N . GLN A 1 329 ? -15.32 11.086 -6.988 1 47.16 329 GLN A N 1
ATOM 2459 C CA . GLN A 1 329 ? -15.758 12.094 -6.023 1 47.16 329 GLN A CA 1
ATOM 2460 C C . GLN A 1 329 ? -15.875 13.469 -6.672 1 47.16 329 GLN A C 1
ATOM 2462 O O . GLN A 1 329 ? -15.078 13.82 -7.543 1 47.16 329 GLN A O 1
ATOM 2467 N N . ARG A 1 330 ? -17.016 13.953 -6.992 1 41.72 330 ARG A N 1
ATOM 2468 C CA . ARG A 1 330 ? -17.016 15.398 -7.195 1 41.72 330 ARG A CA 1
ATOM 2469 C C . ARG A 1 330 ? -16.031 16.078 -6.242 1 41.72 330 ARG A C 1
ATOM 2471 O O . ARG A 1 330 ? -16.297 16.172 -5.043 1 41.72 330 ARG A O 1
ATOM 2478 N N . ALA A 1 331 ? -14.836 15.781 -6.328 1 39.22 331 ALA A N 1
ATOM 2479 C CA . ALA A 1 331 ? -13.852 16.547 -5.559 1 39.22 331 ALA A CA 1
ATOM 2480 C C . ALA A 1 331 ? -14.195 18.031 -5.527 1 39.22 331 ALA A C 1
ATOM 2482 O O . ALA A 1 331 ? -13.68 18.812 -6.328 1 39.22 331 ALA A O 1
ATOM 2483 N N . SER A 1 332 ? -15.227 18.359 -5.434 1 35.72 332 SER A N 1
ATOM 2484 C CA . SER A 1 332 ? -15.438 19.797 -5.262 1 35.72 332 SER A CA 1
ATOM 2485 C C . SER A 1 332 ? -14.398 20.391 -4.32 1 35.72 332 SER A C 1
ATOM 2487 O O . SER A 1 332 ? -14.023 21.562 -4.461 1 35.72 332 SER A O 1
ATOM 2489 N N . TYR A 1 333 ? -14.141 19.75 -3.121 1 34.62 333 TYR A N 1
ATOM 2490 C CA . TYR A 1 333 ? -13.391 20.469 -2.096 1 34.62 333 TYR A CA 1
ATOM 2491 C C . TYR A 1 333 ? -11.906 20.516 -2.438 1 34.62 333 TYR A C 1
ATOM 2493 O O . TYR A 1 333 ? -11.172 21.359 -1.913 1 34.62 333 TYR A O 1
ATOM 2501 N N . LEU A 1 334 ? -11.469 19.438 -3.084 1 38.53 334 LEU A N 1
ATOM 2502 C CA . LEU A 1 334 ? -10.055 19.5 -3.428 1 38.53 334 LEU A CA 1
ATOM 2503 C C . LEU A 1 334 ? -9.844 20.281 -4.719 1 38.53 334 LEU A C 1
ATOM 2505 O O . LEU A 1 334 ? -8.711 20.625 -5.062 1 38.53 334 LEU A O 1
ATOM 2509 N N . PHE A 1 335 ? -10.93 20.406 -5.504 1 37.88 335 PHE A N 1
ATOM 2510 C CA . PHE A 1 335 ? -10.875 21.031 -6.824 1 37.88 335 PHE A CA 1
ATOM 2511 C C . PHE A 1 335 ? -11.156 22.531 -6.727 1 37.88 335 PHE A C 1
ATOM 2513 O O . PHE A 1 335 ? -12.211 22.938 -6.23 1 37.88 335 PHE A O 1
ATOM 2520 N N . HIS A 1 336 ? -10.219 23.094 -6.664 1 38.06 336 HIS A N 1
ATOM 2521 C CA . HIS A 1 336 ? -10.523 24.469 -7.047 1 38.06 336 HIS A CA 1
ATOM 2522 C C . HIS A 1 336 ? -11.148 24.531 -8.438 1 38.06 336 HIS A C 1
ATOM 2524 O O . HIS A 1 336 ? -10.711 23.828 -9.352 1 38.06 336 HIS A O 1
ATOM 2530 N N . GLU A 1 337 ? -12.383 24.734 -8.539 1 38.44 337 GLU A N 1
ATOM 2531 C CA . GLU A 1 337 ? -13.148 24.938 -9.766 1 38.44 337 GLU A CA 1
ATOM 2532 C C . GLU A 1 337 ? -12.242 25.328 -10.922 1 38.44 337 GLU A C 1
ATOM 2534 O O . GLU A 1 337 ? -12.539 25.016 -12.078 1 38.44 337 GLU A O 1
ATOM 2539 N N . GLU A 1 338 ? -11.297 26.078 -10.664 1 40.06 338 GLU A N 1
ATO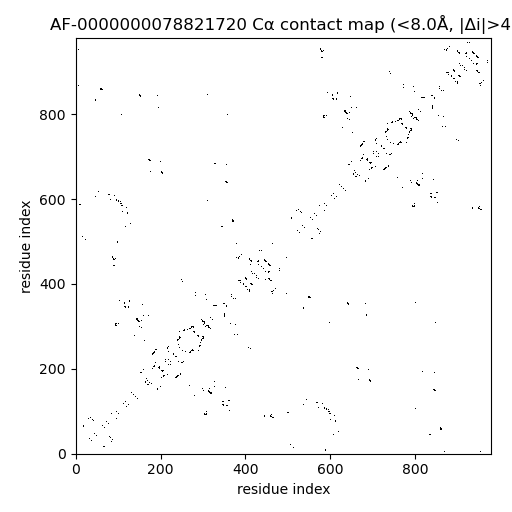M 2540 C CA . GLU A 1 338 ? -10.516 26.688 -11.742 1 40.06 338 GLU A CA 1
ATOM 2541 C C . GLU A 1 338 ? -9.5 25.688 -12.305 1 40.06 338 GLU A C 1
ATOM 2543 O O . GLU A 1 338 ? -8.836 25.969 -13.305 1 40.06 338 GLU A O 1
ATOM 2548 N N . ASP A 1 339 ? -9.32 24.641 -11.648 1 47.72 339 ASP A N 1
ATOM 2549 C CA . ASP A 1 339 ? -8.211 23.875 -12.195 1 47.72 339 ASP A CA 1
ATOM 2550 C C . ASP A 1 339 ? -8.672 22.984 -13.352 1 47.72 339 ASP A C 1
ATOM 2552 O O . ASP A 1 339 ? -9.711 22.328 -13.258 1 47.72 339 ASP A O 1
ATOM 2556 N N . ASP A 1 340 ? -8.18 23.25 -14.516 1 53.44 340 ASP A N 1
ATOM 2557 C CA . ASP A 1 340 ? -8.375 22.469 -15.727 1 53.44 340 ASP A CA 1
ATOM 2558 C C . ASP A 1 340 ? -8.273 20.969 -15.438 1 53.44 340 ASP A C 1
ATOM 2560 O O . ASP A 1 340 ? -7.418 20.547 -14.672 1 53.44 340 ASP A O 1
ATOM 2564 N N . ALA A 1 341 ? -9.383 20.266 -15.688 1 53.53 341 ALA A N 1
ATOM 2565 C CA . ALA A 1 341 ? -9.508 18.812 -15.555 1 53.53 341 ALA A CA 1
ATOM 2566 C C . ALA A 1 341 ? -8.188 18.125 -15.852 1 53.53 341 ALA A C 1
ATOM 2568 O O . ALA A 1 341 ? -7.828 17.156 -15.18 1 53.53 341 ALA A O 1
ATOM 2569 N N . GLU A 1 342 ? -7.562 18.672 -16.797 1 56.12 342 GLU A N 1
ATOM 2570 C CA . GLU A 1 342 ? -6.305 18.062 -17.219 1 56.12 342 GLU A CA 1
ATOM 2571 C C . GLU A 1 342 ? -5.25 18.156 -16.125 1 56.12 342 GLU A C 1
ATOM 2573 O O . GLU A 1 342 ? -4.535 17.188 -15.852 1 56.12 342 GLU A O 1
ATOM 2578 N N . THR A 1 343 ? -5.219 19.188 -15.484 1 58.84 343 THR A N 1
ATOM 2579 C CA . THR A 1 343 ? -4.238 19.391 -14.422 1 58.84 343 THR A CA 1
ATOM 2580 C C . THR A 1 343 ? -4.598 18.547 -13.195 1 58.84 343 THR A C 1
ATOM 2582 O O . THR A 1 343 ? -3.713 18 -12.531 1 58.84 343 THR A O 1
ATOM 2585 N N . LEU A 1 344 ? -5.828 18.297 -13.141 1 62.34 344 LEU A N 1
ATOM 2586 C CA . LEU A 1 344 ? -6.316 17.531 -11.992 1 62.34 344 LEU A CA 1
ATOM 2587 C C . LEU A 1 344 ? -5.984 16.047 -12.141 1 62.34 344 LEU A C 1
ATOM 2589 O O . LEU A 1 344 ? -5.852 15.344 -11.141 1 62.34 344 LEU A O 1
ATOM 2593 N N . SER A 1 345 ? -5.766 15.75 -13.391 1 67.56 345 SER A N 1
ATOM 2594 C CA . SER A 1 345 ? -5.492 14.336 -13.656 1 67.56 345 SER A CA 1
ATOM 2595 C C . SER A 1 345 ? -4.129 13.93 -13.109 1 67.56 345 SER A C 1
ATOM 2597 O O . SER A 1 345 ? -3.848 12.734 -12.953 1 67.56 345 SER A O 1
ATOM 2599 N N . PHE A 1 346 ? -3.389 14.859 -12.742 1 69 346 PHE A N 1
ATOM 2600 C CA . PHE A 1 346 ? -2.055 14.562 -12.234 1 69 346 PHE A CA 1
ATOM 2601 C C . PHE A 1 346 ? -2.088 14.328 -10.727 1 69 346 PHE A C 1
ATOM 2603 O O . PHE A 1 346 ? -1.1 13.883 -10.141 1 69 346 PHE A O 1
ATOM 2610 N N . ASN A 1 347 ? -3.225 14.531 -10.141 1 70.69 347 ASN A N 1
ATOM 2611 C CA . ASN A 1 347 ? -3.408 14.211 -8.727 1 70.69 347 ASN A CA 1
ATOM 2612 C C . ASN A 1 347 ? -3.877 12.773 -8.539 1 70.69 347 ASN A C 1
ATOM 2614 O O . ASN A 1 347 ? -5.035 12.445 -8.805 1 70.69 347 ASN A O 1
ATOM 2618 N N . THR A 1 348 ? -3.064 11.984 -8.008 1 70.62 348 THR A N 1
ATOM 2619 C CA . THR A 1 348 ? -3.297 10.547 -7.957 1 70.62 348 THR A CA 1
ATOM 2620 C C . THR A 1 348 ? -4.309 10.203 -6.867 1 70.62 348 THR A C 1
ATOM 2622 O O . THR A 1 348 ? -4.938 9.141 -6.91 1 70.62 348 THR A O 1
ATOM 2625 N N . SER A 1 349 ? -4.398 11.016 -5.891 1 70.56 349 SER A N 1
ATOM 2626 C CA . SER A 1 349 ? -5.273 10.742 -4.758 1 70.56 349 SER A CA 1
ATOM 2627 C C . SER A 1 349 ? -6.723 10.57 -5.207 1 70.56 349 SER A C 1
ATOM 2629 O O . SER A 1 349 ? -7.512 9.914 -4.527 1 70.56 349 SER A O 1
ATOM 2631 N N . TYR A 1 350 ? -7.066 11.055 -6.352 1 67.31 350 TYR A N 1
ATOM 2632 C CA . TYR A 1 350 ? -8.445 10.992 -6.828 1 67.31 350 TYR A CA 1
ATOM 2633 C C . TYR A 1 350 ? -8.711 9.664 -7.535 1 67.31 350 TYR A C 1
ATOM 2635 O O . TYR A 1 350 ? -9.867 9.305 -7.777 1 67.31 350 TYR A O 1
ATOM 2643 N N . ARG A 1 351 ? -7.637 9 -7.715 1 70.06 351 ARG A N 1
ATOM 2644 C CA . ARG A 1 351 ? -7.801 7.816 -8.555 1 70.06 351 ARG A CA 1
ATOM 2645 C C . ARG A 1 351 ? -7.488 6.543 -7.773 1 70.06 351 ARG A C 1
ATOM 2647 O O . ARG A 1 351 ? -7.648 5.438 -8.289 1 70.06 351 ARG A O 1
ATOM 2654 N N . THR A 1 352 ? -7.051 6.738 -6.637 1 74.94 352 THR A N 1
ATOM 2655 C CA . THR A 1 352 ? -6.594 5.551 -5.926 1 74.94 352 THR A CA 1
ATOM 2656 C C . THR A 1 352 ? -7.234 5.469 -4.543 1 74.94 352 THR A C 1
ATOM 2658 O O . THR A 1 352 ? -7.703 6.477 -4.008 1 74.94 352 THR A O 1
ATOM 2661 N N . LEU A 1 353 ? -7.254 4.27 -4.078 1 81.69 353 LEU A N 1
ATOM 2662 C CA . LEU A 1 353 ? -7.695 4.051 -2.705 1 81.69 353 LEU A CA 1
ATOM 2663 C C . LEU A 1 353 ? -6.699 4.645 -1.714 1 81.69 353 LEU A C 1
ATOM 2665 O O . LEU A 1 353 ? -7.082 5.082 -0.628 1 81.69 353 LEU A O 1
ATOM 2669 N N . GLU A 1 354 ? -5.551 4.645 -2.406 1 82.12 354 GLU A N 1
ATOM 2670 C CA . GLU A 1 354 ? -4.484 5.176 -1.562 1 82.12 354 GLU A CA 1
ATOM 2671 C C . GLU A 1 354 ? -4.398 6.695 -1.673 1 82.12 354 GLU A C 1
ATOM 2673 O O . GLU A 1 354 ? -4.684 7.262 -2.729 1 82.12 354 GLU A O 1
ATOM 2678 N N . CYS A 1 355 ? -4.441 7.551 -0.77 1 81.12 355 CYS A N 1
ATOM 2679 C CA . CYS A 1 355 ? -4.184 8.984 -0.792 1 81.12 355 CYS A CA 1
ATOM 2680 C C . CYS A 1 355 ? -2.689 9.266 -0.923 1 81.12 355 CYS A C 1
ATOM 2682 O O . CYS A 1 355 ? -2.172 9.391 -2.033 1 81.12 355 CYS A O 1
ATOM 2684 N N . THR A 1 356 ? -2.045 9.078 0.026 1 78.44 356 THR A N 1
ATOM 2685 C CA . THR A 1 356 ? -0.587 9.125 -0.033 1 78.44 356 THR A CA 1
ATOM 2686 C C . THR A 1 356 ? -0.027 7.828 -0.609 1 78.44 356 THR A C 1
ATOM 2688 O O . THR A 1 356 ? -0.446 6.738 -0.219 1 78.44 356 THR A O 1
ATOM 2691 N N . LYS A 1 357 ? 0.762 8.008 -1.661 1 85.75 357 LYS A N 1
ATOM 2692 C CA . LYS A 1 357 ? 1.419 6.863 -2.287 1 85.75 357 LYS A CA 1
ATOM 2693 C C . LYS A 1 357 ? 2.932 7.059 -2.336 1 85.75 357 LYS A C 1
ATOM 2695 O O . LYS A 1 357 ? 3.418 8.188 -2.344 1 85.75 357 LYS A O 1
ATOM 2700 N N . ARG A 1 358 ? 3.568 5.988 -2.367 1 88.5 358 ARG A N 1
ATOM 2701 C CA . ARG A 1 358 ? 5.02 6.066 -2.508 1 88.5 358 ARG A CA 1
ATOM 2702 C C . ARG A 1 358 ? 5.43 6.035 -3.977 1 88.5 358 ARG A C 1
ATOM 2704 O O . ARG A 1 358 ? 4.633 5.66 -4.84 1 88.5 358 ARG A O 1
ATOM 2711 N N . MET A 1 359 ? 6.605 6.473 -4.25 1 92.75 359 MET A N 1
ATOM 2712 C CA . MET A 1 359 ? 7.156 6.48 -5.602 1 92.75 359 MET A CA 1
ATOM 2713 C C . MET A 1 359 ? 7.477 5.062 -6.066 1 92.75 359 MET A C 1
ATOM 2715 O O . MET A 1 359 ? 8.641 4.707 -6.23 1 92.75 359 MET A O 1
ATOM 2719 N N . MET A 1 360 ? 6.461 4.352 -6.426 1 93.06 360 MET A N 1
ATOM 2720 C CA . MET A 1 360 ? 6.578 2.939 -6.777 1 93.06 360 MET A CA 1
ATOM 2721 C C . MET A 1 360 ? 7.105 2.773 -8.195 1 93.06 360 MET A C 1
ATOM 2723 O O . MET A 1 360 ? 7.688 1.739 -8.531 1 93.06 360 MET A O 1
ATOM 2727 N N . GLY A 1 361 ? 6.953 3.752 -9.016 1 96.06 361 GLY A N 1
ATOM 2728 C CA . GLY A 1 361 ? 7.234 3.617 -10.438 1 96.06 361 GLY A CA 1
ATOM 2729 C C . GLY A 1 361 ? 8.719 3.623 -10.758 1 96.06 361 GLY A C 1
ATOM 2730 O O . GLY A 1 361 ? 9.141 3.082 -11.781 1 96.06 361 GLY A O 1
ATOM 2731 N N . LEU A 1 362 ? 9.531 4.156 -9.883 1 97.38 362 LEU A N 1
ATOM 2732 C CA . LEU A 1 362 ? 10.953 4.344 -10.188 1 97.38 362 LEU A CA 1
ATOM 2733 C C . LEU A 1 362 ? 11.641 3.006 -10.414 1 97.38 362 LEU A C 1
ATOM 2735 O O . LEU A 1 362 ? 12.469 2.877 -11.32 1 97.38 362 LEU A O 1
ATOM 2739 N N . LYS A 1 363 ? 11.359 2.047 -9.609 1 97.81 363 LYS A N 1
ATOM 2740 C CA . LYS A 1 363 ? 12 0.742 -9.758 1 97.81 363 LYS A CA 1
ATOM 2741 C C . LYS A 1 363 ? 11.664 0.116 -11.102 1 97.81 363 LYS A C 1
ATOM 2743 O O . LYS A 1 363 ? 12.508 -0.543 -11.719 1 97.81 363 LYS A O 1
ATOM 2748 N N . LEU A 1 364 ? 10.445 0.287 -11.57 1 97.94 364 LEU A N 1
ATOM 2749 C CA . LEU A 1 364 ? 10.047 -0.231 -12.883 1 97.94 364 LEU A CA 1
ATOM 2750 C C . LEU A 1 364 ? 10.781 0.506 -14 1 97.94 364 LEU A C 1
ATOM 2752 O O . LEU A 1 364 ? 11.312 -0.121 -14.914 1 97.94 364 LEU A O 1
ATOM 2756 N N . LEU A 1 365 ? 10.727 1.826 -13.875 1 97.94 365 LEU A N 1
ATOM 2757 C CA . LEU A 1 365 ? 11.438 2.639 -14.859 1 97.94 365 LEU A CA 1
ATOM 2758 C C . LEU A 1 365 ? 12.906 2.229 -14.938 1 97.94 365 LEU A C 1
ATOM 2760 O O . LEU A 1 365 ? 13.445 2.053 -16.031 1 97.94 365 LEU A O 1
ATOM 2764 N N . THR A 1 366 ? 13.516 2.055 -13.828 1 97.88 366 THR A N 1
ATOM 2765 C CA . THR A 1 366 ? 14.914 1.658 -13.734 1 97.88 366 THR A CA 1
ATOM 2766 C C . THR A 1 366 ? 15.141 0.3 -14.391 1 97.88 366 THR A C 1
ATOM 2768 O O . THR A 1 366 ? 16.062 0.139 -15.203 1 97.88 366 THR A O 1
ATOM 2771 N N . ALA A 1 367 ? 14.328 -0.656 -14.07 1 97.56 367 ALA A N 1
ATOM 2772 C CA . ALA A 1 367 ? 14.5 -2.014 -14.586 1 97.56 367 ALA A CA 1
ATOM 2773 C C . ALA A 1 367 ? 14.406 -2.039 -16.109 1 97.56 367 ALA A C 1
ATOM 2775 O O . ALA A 1 367 ? 15.25 -2.645 -16.781 1 97.56 367 ALA A O 1
ATOM 2776 N N . PHE A 1 368 ? 13.422 -1.354 -16.641 1 97.81 368 PHE A N 1
ATOM 2777 C CA . PHE A 1 368 ? 13.242 -1.372 -18.078 1 97.81 368 PHE A CA 1
ATOM 2778 C C . PHE A 1 368 ? 14.367 -0.619 -18.781 1 97.81 368 PHE A C 1
ATOM 2780 O O . PHE A 1 368 ? 14.781 -0.982 -19.875 1 97.81 368 PHE A O 1
ATOM 2787 N N . LYS A 1 369 ? 14.859 0.399 -18.188 1 97.88 369 LYS A N 1
ATOM 2788 C CA . LYS A 1 369 ? 15.977 1.124 -18.781 1 97.88 369 LYS A CA 1
ATOM 2789 C C . LYS A 1 369 ? 17.266 0.302 -18.719 1 97.88 369 LYS A C 1
ATOM 2791 O O . LYS A 1 369 ? 18.062 0.326 -19.656 1 97.88 369 LYS A O 1
ATOM 2796 N N . LEU A 1 370 ? 17.484 -0.4 -17.656 1 97.5 370 LEU A N 1
ATOM 2797 C CA . LEU A 1 370 ? 18.703 -1.17 -17.453 1 97.5 370 LEU A CA 1
ATOM 2798 C C . LEU A 1 370 ? 18.703 -2.436 -18.297 1 97.5 370 LEU A C 1
ATOM 2800 O O . LEU A 1 370 ? 19.766 -2.873 -18.766 1 97.5 370 LEU A O 1
ATOM 2804 N N . TYR A 1 371 ? 17.484 -3.066 -18.5 1 96.94 371 TYR A N 1
ATOM 2805 C CA . TYR A 1 371 ? 17.484 -4.418 -19.047 1 96.94 371 TYR A CA 1
ATOM 2806 C C . TYR A 1 371 ? 16.703 -4.477 -20.359 1 96.94 371 TYR A C 1
ATOM 2808 O O . TYR A 1 371 ? 16.797 -5.449 -21.109 1 96.94 371 TYR A O 1
ATOM 2816 N N . GLY A 1 372 ? 15.922 -3.436 -20.641 1 96.69 372 GLY A N 1
ATOM 2817 C CA . GLY A 1 372 ? 15.07 -3.438 -21.812 1 96.69 372 GLY A CA 1
ATOM 2818 C C . GLY A 1 372 ? 13.93 -4.434 -21.734 1 96.69 372 GLY A C 1
ATOM 2819 O O . GLY A 1 372 ? 13.898 -5.273 -20.828 1 96.69 372 GLY A O 1
ATOM 2820 N N . ARG A 1 373 ? 13.031 -4.246 -22.641 1 96.88 373 ARG A N 1
ATOM 2821 C CA . ARG A 1 373 ? 11.93 -5.199 -22.75 1 96.88 373 ARG A CA 1
ATOM 2822 C C . ARG A 1 373 ? 12.453 -6.625 -22.922 1 96.88 373 ARG A C 1
ATOM 2824 O O . ARG A 1 373 ? 11.93 -7.559 -22.297 1 96.88 373 ARG A O 1
ATOM 2831 N N . GLN A 1 374 ? 13.453 -6.785 -23.688 1 96.25 374 GLN A N 1
ATOM 2832 C CA . GLN A 1 374 ? 13.984 -8.109 -24 1 96.25 374 GLN A CA 1
ATOM 2833 C C . GLN A 1 374 ? 14.555 -8.781 -22.75 1 96.25 374 GLN A C 1
ATOM 2835 O O . GLN A 1 374 ? 14.344 -9.977 -22.531 1 96.25 374 GLN A O 1
ATOM 2840 N N . GLY A 1 375 ? 15.328 -8.016 -22.016 1 96.12 375 GLY A N 1
ATOM 2841 C CA . GLY A 1 375 ? 15.859 -8.57 -20.781 1 96.12 375 GLY A CA 1
ATOM 2842 C C . GLY A 1 375 ? 14.773 -8.984 -19.812 1 96.12 375 GLY A C 1
ATOM 2843 O O . GLY A 1 375 ? 14.852 -10.07 -19.219 1 96.12 375 GLY A O 1
ATOM 2844 N N . MET A 1 376 ? 13.797 -8.203 -19.703 1 96.75 376 MET A N 1
ATOM 2845 C CA . MET A 1 376 ? 12.68 -8.516 -18.812 1 96.75 376 MET A CA 1
ATOM 2846 C C . MET A 1 376 ? 11.906 -9.727 -19.312 1 96.75 376 MET A C 1
ATOM 2848 O O . MET A 1 376 ? 11.492 -10.586 -18.531 1 96.75 376 MET A O 1
ATOM 2852 N N . ALA A 1 377 ? 11.711 -9.805 -20.594 1 97 377 ALA A N 1
ATOM 2853 C CA . ALA A 1 377 ? 11.023 -10.938 -21.203 1 97 377 ALA A CA 1
ATOM 2854 C C . ALA A 1 377 ? 11.789 -12.242 -20.969 1 97 377 ALA A C 1
ATOM 2856 O O . ALA A 1 377 ? 11.188 -13.297 -20.781 1 97 377 ALA A O 1
ATOM 2857 N N . ALA A 1 378 ? 13.07 -12.156 -21.016 1 96.25 378 ALA A N 1
ATOM 2858 C CA . ALA A 1 378 ? 13.906 -13.336 -20.859 1 96.25 378 ALA A CA 1
ATOM 2859 C C . ALA A 1 378 ? 13.695 -13.977 -19.484 1 96.25 378 ALA A C 1
ATOM 2861 O O . ALA A 1 378 ? 13.758 -15.203 -19.359 1 96.25 378 ALA A O 1
ATOM 2862 N N . LEU A 1 379 ? 13.461 -13.188 -18.516 1 95.88 379 LEU A N 1
ATOM 2863 C CA . LEU A 1 379 ? 13.18 -13.711 -17.188 1 95.88 379 LEU A CA 1
ATOM 2864 C C . LEU A 1 379 ? 11.906 -14.547 -17.188 1 95.88 379 LEU A C 1
ATOM 2866 O O . LEU A 1 379 ? 11.883 -15.656 -16.656 1 95.88 379 LEU A O 1
ATOM 2870 N N . VAL A 1 380 ? 10.883 -14.039 -17.828 1 96.81 380 VAL A N 1
ATOM 2871 C CA . VAL A 1 380 ? 9.594 -14.719 -17.906 1 96.81 380 VAL A CA 1
ATOM 2872 C C . VAL A 1 380 ? 9.742 -16.016 -18.688 1 96.81 380 VAL A C 1
ATOM 2874 O O . VAL A 1 380 ? 9.281 -17.078 -18.234 1 96.81 380 VAL A O 1
ATOM 2877 N N . GLU A 1 381 ? 10.383 -15.914 -19.797 1 96.81 381 GLU A N 1
ATOM 2878 C CA . GLU A 1 381 ? 10.578 -17.078 -20.656 1 96.81 381 GLU A CA 1
ATOM 2879 C C . GLU A 1 381 ? 11.352 -18.172 -19.938 1 96.81 381 GLU A C 1
ATOM 2881 O O . GLU A 1 381 ? 11.016 -19.359 -20.047 1 96.81 381 GLU A O 1
ATOM 2886 N N . HIS A 1 382 ? 12.305 -17.734 -19.203 1 95.75 382 HIS A N 1
ATOM 2887 C CA . HIS A 1 382 ? 13.141 -18.688 -18.484 1 95.75 382 HIS A CA 1
ATOM 2888 C C . HIS A 1 382 ? 12.328 -19.453 -17.453 1 95.75 382 HIS A C 1
ATOM 2890 O O . HIS A 1 382 ? 12.406 -20.688 -17.391 1 95.75 382 HIS A O 1
ATOM 2896 N N . VAL A 1 383 ? 11.562 -18.812 -16.688 1 96.38 383 VAL A N 1
ATOM 2897 C CA . VAL A 1 383 ? 10.875 -19.5 -15.594 1 96.38 383 VAL A CA 1
ATOM 2898 C C . VAL A 1 383 ? 9.711 -20.312 -16.141 1 96.38 383 VAL A C 1
ATOM 2900 O O . VAL A 1 383 ? 9.336 -21.344 -15.57 1 96.38 383 VAL A O 1
ATOM 2903 N N . PHE A 1 384 ? 9.102 -19.906 -17.25 1 97.5 384 PHE A N 1
ATOM 2904 C CA . PHE A 1 384 ? 8.117 -20.75 -17.922 1 97.5 384 PHE A CA 1
ATOM 2905 C C . PHE A 1 384 ? 8.75 -22.062 -18.391 1 97.5 384 PHE A C 1
ATOM 2907 O O . PHE A 1 384 ? 8.172 -23.125 -18.234 1 97.5 384 PHE A O 1
ATOM 2914 N N . SER A 1 385 ? 9.93 -21.922 -18.922 1 96.5 385 SER A N 1
ATOM 2915 C CA . SER A 1 385 ? 10.641 -23.109 -19.391 1 96.5 385 SER A CA 1
ATOM 2916 C C . SER A 1 385 ? 11 -24.016 -18.219 1 96.5 385 SER A C 1
ATOM 2918 O O . SER A 1 385 ? 10.922 -25.25 -18.328 1 96.5 385 SER A O 1
ATOM 2920 N N . LEU A 1 386 ? 11.398 -23.438 -17.125 1 96.06 386 LEU A N 1
ATOM 2921 C CA . LEU A 1 386 ? 11.695 -24.203 -15.922 1 96.06 386 LEU A CA 1
ATOM 2922 C C . LEU A 1 386 ? 10.492 -25.031 -15.492 1 96.06 386 LEU A C 1
ATOM 2924 O O . LEU A 1 386 ? 10.633 -26.188 -15.078 1 96.06 386 LEU A O 1
ATOM 2928 N N . ALA A 1 387 ? 9.352 -24.422 -15.531 1 97.94 387 ALA A N 1
ATOM 2929 C CA . ALA A 1 387 ? 8.125 -25.125 -15.133 1 97.94 387 ALA A CA 1
ATOM 2930 C C . ALA A 1 387 ? 7.828 -26.281 -16.062 1 97.94 387 ALA A C 1
ATOM 2932 O O . ALA A 1 387 ? 7.41 -27.359 -15.617 1 97.94 387 ALA A O 1
ATOM 2933 N N . GLU A 1 388 ? 8.016 -26.109 -17.312 1 97.81 388 GLU A N 1
ATOM 2934 C CA . GLU A 1 388 ? 7.809 -27.172 -18.297 1 97.81 388 GLU A CA 1
ATOM 2935 C C . GLU A 1 388 ? 8.766 -28.344 -18.031 1 97.81 388 GLU A C 1
ATOM 2937 O O . GLU A 1 388 ? 8.359 -29.5 -18.094 1 97.81 388 GLU A O 1
ATOM 2942 N N . GLU A 1 389 ? 9.984 -27.984 -17.797 1 97.44 389 GLU A N 1
ATOM 2943 C CA . GLU A 1 389 ? 10.984 -29 -17.5 1 97.44 389 GLU A CA 1
ATOM 2944 C C . GLU A 1 389 ? 10.617 -29.797 -16.25 1 97.44 389 GLU A C 1
ATOM 2946 O O . GLU A 1 389 ? 10.688 -31.031 -16.25 1 97.44 389 GLU A O 1
ATOM 2951 N N . PHE A 1 390 ? 10.258 -29.125 -15.258 1 98.31 390 PHE A N 1
ATOM 2952 C CA . PHE A 1 390 ? 9.898 -29.781 -14.008 1 98.31 390 PHE A CA 1
ATOM 2953 C C . PHE A 1 390 ? 8.672 -30.672 -14.195 1 98.31 390 PHE A C 1
ATOM 2955 O O . PHE A 1 390 ? 8.633 -31.797 -13.68 1 98.31 390 PHE A O 1
ATOM 2962 N N . ALA A 1 391 ? 7.664 -30.156 -14.883 1 98.75 391 ALA A N 1
ATOM 2963 C CA . ALA A 1 391 ? 6.477 -30.953 -15.18 1 98.75 391 ALA A CA 1
ATOM 2964 C C . ALA A 1 391 ? 6.848 -32.25 -15.922 1 98.75 391 ALA A C 1
ATOM 2966 O O . ALA A 1 391 ? 6.254 -33.281 -15.688 1 98.75 391 ALA A O 1
ATOM 2967 N N . GLY A 1 392 ? 7.75 -32.094 -16.797 1 98.31 392 GLY A N 1
ATOM 2968 C CA . GLY A 1 392 ? 8.242 -33.281 -17.484 1 98.31 392 GLY A CA 1
ATOM 2969 C C . GLY A 1 392 ? 8.859 -34.312 -16.547 1 98.31 392 GLY A C 1
ATOM 2970 O O . GLY A 1 392 ? 8.578 -35.5 -16.656 1 98.31 392 GLY A O 1
ATOM 2971 N N . LEU A 1 393 ? 9.688 -33.875 -15.625 1 98 393 LEU A N 1
ATOM 2972 C CA . LEU A 1 393 ? 10.297 -34.75 -14.633 1 98 393 LEU A CA 1
ATOM 2973 C C . LEU A 1 393 ? 9.227 -35.469 -13.805 1 98 393 LEU A C 1
ATOM 2975 O O . LEU A 1 393 ? 9.328 -36.656 -13.539 1 98 393 LEU A O 1
ATOM 2979 N N . VAL A 1 394 ? 8.227 -34.719 -13.414 1 98.31 394 VAL A N 1
ATOM 2980 C CA . VAL A 1 394 ? 7.148 -35.281 -12.594 1 98.31 394 VAL A CA 1
ATOM 2981 C C . VAL A 1 394 ? 6.363 -36.312 -13.391 1 98.31 394 VAL A C 1
ATOM 2983 O O . VAL A 1 394 ? 6.059 -37.375 -12.875 1 98.31 394 VAL A O 1
ATOM 2986 N N . ALA A 1 395 ? 6.047 -35.969 -14.594 1 97.88 395 ALA A N 1
ATOM 2987 C CA . ALA A 1 395 ? 5.254 -36.844 -15.453 1 97.88 395 ALA A CA 1
ATOM 2988 C C . ALA A 1 395 ? 5.984 -38.156 -15.727 1 97.88 395 ALA A C 1
ATOM 2990 O O . ALA A 1 395 ? 5.355 -39.188 -15.867 1 97.88 395 ALA A O 1
ATOM 2991 N N . ASP A 1 396 ? 7.258 -38.125 -15.742 1 97.19 396 ASP A N 1
ATOM 2992 C CA . ASP A 1 396 ? 8.07 -39.281 -16.062 1 97.19 396 ASP A CA 1
ATOM 2993 C C . ASP A 1 396 ? 8.266 -40.156 -14.828 1 97.19 396 ASP A C 1
ATOM 2995 O O . ASP A 1 396 ? 8.711 -41.312 -14.945 1 97.19 396 ASP A O 1
ATOM 2999 N N . ALA A 1 397 ? 7.961 -39.656 -13.711 1 96.31 397 ALA A N 1
ATOM 3000 C CA . ALA A 1 397 ? 8.148 -40.406 -12.469 1 96.31 397 ALA A CA 1
ATOM 3001 C C . ALA A 1 397 ? 6.855 -41.094 -12.047 1 96.31 397 ALA A C 1
ATOM 3003 O O . ALA A 1 397 ? 5.883 -40.438 -11.664 1 96.31 397 ALA A O 1
ATOM 3004 N N . PRO A 1 398 ? 6.801 -42.406 -11.945 1 94.75 398 PRO A N 1
ATOM 3005 C CA . PRO A 1 398 ? 5.555 -43.125 -11.719 1 94.75 398 PRO A CA 1
ATOM 3006 C C . PRO A 1 398 ? 5 -42.938 -10.312 1 94.75 398 PRO A C 1
ATOM 3008 O O . PRO A 1 398 ? 3.812 -43.156 -10.07 1 94.75 398 PRO A O 1
ATOM 3011 N N . ASP A 1 399 ? 5.859 -42.562 -9.422 1 96.12 399 ASP A N 1
ATOM 3012 C CA . ASP A 1 399 ? 5.414 -42.375 -8.039 1 96.12 399 ASP A CA 1
ATOM 3013 C C . ASP A 1 399 ? 4.863 -40.969 -7.82 1 96.12 399 ASP A C 1
ATOM 3015 O O . ASP A 1 399 ? 4.555 -40.562 -6.688 1 96.12 399 ASP A O 1
ATOM 3019 N N . PHE A 1 400 ? 4.801 -40.219 -8.906 1 97.62 400 PHE A N 1
ATOM 3020 C CA . PHE A 1 400 ? 4.211 -38.875 -8.844 1 97.62 400 PHE A CA 1
ATOM 3021 C C . PHE A 1 400 ? 3.041 -38.781 -9.812 1 97.62 400 PHE A C 1
ATOM 3023 O O . PHE A 1 400 ? 2.941 -39.531 -10.773 1 97.62 400 PHE A O 1
ATOM 3030 N N . GLU A 1 401 ? 2.129 -37.875 -9.523 1 97.31 401 GL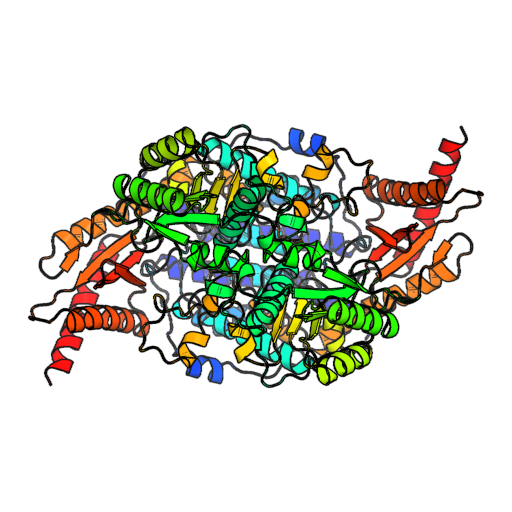U A N 1
ATOM 3031 C CA . GLU A 1 401 ? 1.007 -37.5 -10.383 1 97.31 401 GLU A CA 1
ATOM 3032 C C . GLU A 1 401 ? 1.033 -36 -10.719 1 97.31 401 GLU A C 1
ATOM 3034 O O . GLU A 1 401 ? 1.157 -35.188 -9.82 1 97.31 401 GLU A O 1
ATOM 3039 N N . LEU A 1 402 ? 1.036 -35.719 -11.953 1 98.25 402 LEU A N 1
ATOM 3040 C CA . LEU A 1 402 ? 0.954 -34.344 -12.422 1 98.25 402 LEU A CA 1
ATOM 3041 C C . LEU A 1 402 ? -0.499 -33.906 -12.602 1 98.25 402 LEU A C 1
ATOM 3043 O O . LEU A 1 402 ? -1.29 -34.625 -13.211 1 98.25 402 LEU A O 1
ATOM 3047 N N . LEU A 1 403 ? -0.864 -32.75 -12.062 1 98 403 LEU A N 1
ATOM 3048 C CA . LEU A 1 403 ? -2.242 -32.281 -12.188 1 98 403 LEU A CA 1
ATOM 3049 C C . LEU A 1 403 ? -2.559 -31.891 -13.625 1 98 403 LEU A C 1
ATOM 3051 O O . LEU A 1 403 ? -3.564 -32.344 -14.188 1 98 403 LEU A O 1
ATOM 3055 N N . MET A 1 404 ? -1.728 -31.047 -14.219 1 97.88 404 MET A N 1
ATOM 3056 C CA . MET A 1 404 ? -1.883 -30.547 -15.578 1 97.88 404 MET A CA 1
ATOM 3057 C C . MET A 1 404 ? -0.565 -30 -16.109 1 97.88 404 MET A C 1
ATOM 3059 O O . MET A 1 404 ? 0.354 -29.719 -15.336 1 97.88 404 MET A O 1
ATOM 3063 N N . LEU A 1 405 ? -0.493 -29.891 -17.422 1 97.62 405 LEU A N 1
ATOM 3064 C CA . LEU A 1 405 ? 0.666 -29.219 -18 1 97.62 405 LEU A CA 1
ATOM 3065 C C . LEU A 1 405 ? 0.657 -27.734 -17.641 1 97.62 405 LEU A C 1
ATOM 3067 O O . LEU A 1 405 ? -0.398 -27.094 -17.641 1 97.62 405 LEU A O 1
ATOM 3071 N N . PRO A 1 406 ? 1.808 -27.219 -17.281 1 98.25 406 PRO A N 1
ATOM 3072 C CA . PRO A 1 406 ? 1.837 -25.812 -16.859 1 98.25 406 PRO A CA 1
ATOM 3073 C C . PRO A 1 406 ? 1.579 -24.844 -18.016 1 98.25 406 PRO A C 1
ATOM 3075 O O . PRO A 1 406 ? 2.035 -25.078 -19.141 1 98.25 406 PRO A O 1
ATOM 3078 N N . GLN A 1 407 ? 0.831 -23.781 -17.75 1 98.19 407 GLN A N 1
ATOM 3079 C CA . GLN A 1 407 ? 0.581 -22.703 -18.703 1 98.19 407 GLN A CA 1
ATOM 3080 C C . GLN A 1 407 ? 1.44 -21.484 -18.391 1 98.19 407 GLN A C 1
ATOM 3082 O O . GLN A 1 407 ? 1.601 -20.594 -19.219 1 98.19 407 GLN A O 1
ATOM 3087 N N . THR A 1 408 ? 1.931 -21.391 -17.141 1 98.5 408 THR A N 1
ATOM 3088 C CA . THR A 1 408 ? 2.883 -20.391 -16.672 1 98.5 408 THR A CA 1
ATOM 3089 C C . THR A 1 408 ? 4.043 -21.047 -15.938 1 98.5 408 THR A C 1
ATOM 3091 O O . THR A 1 408 ? 4.602 -22.047 -16.406 1 98.5 408 THR A O 1
ATOM 3094 N N . ASN A 1 409 ? 4.441 -20.5 -14.805 1 98.38 409 ASN A N 1
ATOM 3095 C CA . ASN A 1 409 ? 5.594 -21.031 -14.086 1 98.38 409 ASN A CA 1
ATOM 3096 C C . ASN A 1 409 ? 5.172 -21.797 -12.844 1 98.38 409 ASN A C 1
ATOM 3098 O O . ASN A 1 409 ? 5.957 -21.953 -11.898 1 98.38 409 ASN A O 1
ATOM 3102 N N . ILE A 1 410 ? 3.904 -22.297 -12.797 1 98.56 410 ILE A N 1
ATOM 3103 C CA . ILE A 1 410 ? 3.369 -22.984 -11.625 1 98.56 410 ILE A CA 1
ATOM 3104 C C . ILE A 1 410 ? 3.084 -24.438 -11.969 1 98.56 410 ILE A C 1
ATOM 3106 O O . ILE A 1 410 ? 2.479 -24.734 -13.008 1 98.56 410 ILE A O 1
ATOM 3110 N N . VAL A 1 411 ? 3.518 -25.375 -11.148 1 98.69 411 VAL A N 1
ATOM 3111 C CA . VAL A 1 411 ? 3.332 -26.797 -11.352 1 98.69 411 VAL A CA 1
ATOM 3112 C C . VAL A 1 411 ? 2.705 -27.422 -10.109 1 98.69 411 VAL A C 1
ATOM 3114 O O . VAL A 1 411 ? 3.236 -27.281 -9 1 98.69 411 VAL A O 1
ATOM 3117 N N . CYS A 1 412 ? 1.598 -28.094 -10.273 1 98.62 412 CYS A N 1
ATOM 3118 C CA . CYS A 1 412 ? 0.936 -28.828 -9.203 1 98.62 412 CYS A CA 1
ATOM 3119 C C . CYS A 1 412 ? 1.099 -30.344 -9.398 1 98.62 412 CYS A C 1
ATOM 3121 O O . CYS A 1 412 ? 0.881 -30.844 -10.5 1 98.62 412 CYS A O 1
ATOM 3123 N N . PHE A 1 413 ? 1.455 -31.016 -8.312 1 98.69 413 PHE A N 1
ATOM 3124 C CA . PHE A 1 413 ? 1.717 -32.438 -8.398 1 98.69 413 PHE A CA 1
ATOM 3125 C C . PHE A 1 413 ? 1.521 -33.125 -7.047 1 98.69 413 PHE A C 1
ATOM 3127 O O . PHE A 1 413 ? 1.315 -32.438 -6.035 1 98.69 413 PHE A O 1
ATOM 3134 N N . ARG A 1 414 ? 1.513 -34.406 -7.043 1 97.69 414 ARG A N 1
ATOM 3135 C CA . ARG A 1 414 ? 1.349 -35.219 -5.828 1 97.69 414 ARG A CA 1
ATOM 3136 C C . ARG A 1 414 ? 2.354 -36.344 -5.781 1 97.69 414 ARG A C 1
ATOM 3138 O O . ARG A 1 414 ? 2.711 -36.906 -6.816 1 97.69 414 ARG A O 1
ATOM 3145 N N . TYR A 1 415 ? 2.771 -36.594 -4.609 1 97.94 415 TYR A N 1
ATOM 3146 C CA . TYR A 1 415 ? 3.539 -37.812 -4.355 1 97.94 415 TYR A CA 1
ATOM 3147 C C . TYR A 1 415 ? 2.621 -38.969 -3.969 1 97.94 415 TYR A C 1
ATOM 3149 O O . TYR A 1 415 ? 1.888 -38.875 -2.982 1 97.94 415 TYR A O 1
ATOM 3157 N N . LEU A 1 416 ? 2.686 -40.062 -4.684 1 95.25 416 LEU A N 1
ATOM 3158 C CA . LEU A 1 416 ? 1.771 -41.156 -4.496 1 95.25 416 LEU A CA 1
ATOM 3159 C C . LEU A 1 416 ? 2.395 -42.219 -3.598 1 95.25 416 LEU A C 1
ATOM 3161 O O . LEU A 1 416 ? 1.68 -43.031 -2.982 1 95.25 416 LEU A O 1
ATOM 3165 N N . GLY A 1 417 ? 3.652 -42.156 -3.504 1 85.94 417 GLY A N 1
ATOM 3166 C CA . GLY A 1 417 ? 4.34 -43.219 -2.76 1 85.94 417 GLY A CA 1
ATOM 3167 C C . GLY A 1 417 ? 4.172 -44.594 -3.373 1 85.94 417 GLY A C 1
ATOM 3168 O O . GLY A 1 417 ? 3.953 -44.719 -4.578 1 85.94 417 GLY A O 1
ATOM 3169 N N . ASN A 1 418 ? 4.539 -45.656 -2.576 1 76.81 418 ASN A N 1
ATOM 3170 C CA . ASN A 1 418 ? 4.383 -47.062 -2.988 1 76.81 418 ASN A CA 1
ATOM 3171 C C . ASN A 1 418 ? 3.209 -47.719 -2.277 1 76.81 418 ASN A C 1
ATOM 3173 O O . ASN A 1 418 ? 2.936 -48.906 -2.498 1 76.81 418 ASN A O 1
ATOM 3177 N N . ALA A 1 419 ? 2.529 -46.906 -1.484 1 71.38 419 ALA A N 1
ATOM 3178 C CA . ALA A 1 419 ? 1.471 -47.469 -0.65 1 71.38 419 ALA A CA 1
ATOM 3179 C C . ALA A 1 419 ? 0.092 -47.094 -1.186 1 71.38 419 ALA A C 1
ATOM 3181 O O . ALA A 1 419 ? -0.072 -46.031 -1.812 1 71.38 419 ALA A O 1
ATOM 3182 N N . ALA A 1 420 ? -0.778 -48 -0.889 1 79.56 420 ALA A N 1
ATOM 3183 C CA . ALA A 1 420 ? -2.178 -47.719 -1.19 1 79.56 420 ALA A CA 1
ATOM 3184 C C . ALA A 1 420 ? -2.807 -46.844 -0.092 1 79.56 420 ALA A C 1
ATOM 3186 O O . ALA A 1 420 ? -2.904 -47.281 1.06 1 79.56 420 ALA A O 1
ATOM 3187 N N . LEU A 1 421 ? -2.953 -45.625 -0.35 1 89.5 421 LEU A N 1
ATOM 3188 C CA . LEU A 1 421 ? -3.582 -44.688 0.587 1 89.5 421 LEU A CA 1
ATOM 3189 C C . LEU A 1 421 ? -4.961 -44.281 0.094 1 89.5 421 LEU A C 1
ATOM 3191 O O . LEU A 1 421 ? -5.191 -44.188 -1.114 1 89.5 421 LEU A O 1
ATOM 3195 N N . ASP A 1 422 ? -5.863 -44.094 1.016 1 92.25 422 ASP A N 1
ATOM 3196 C CA . ASP A 1 422 ? -7.129 -43.5 0.611 1 92.25 422 ASP A CA 1
ATOM 3197 C C . ASP A 1 422 ? -6.953 -42 0.334 1 92.25 422 ASP A C 1
ATOM 3199 O O . ASP A 1 422 ? -5.867 -41.438 0.535 1 92.25 422 ASP A O 1
ATOM 3203 N N . ALA A 1 423 ? -7.977 -41.406 -0.095 1 93.12 423 ALA A N 1
ATOM 3204 C CA . ALA A 1 423 ? -7.914 -40.031 -0.583 1 93.12 423 ALA A CA 1
ATOM 3205 C C . ALA A 1 423 ? -7.508 -39.094 0.534 1 93.12 423 ALA A C 1
ATOM 3207 O O . ALA A 1 423 ? -6.676 -38.188 0.326 1 93.12 423 ALA A O 1
ATOM 3208 N N . THR A 1 424 ? -8.047 -39.25 1.644 1 94.19 424 THR A N 1
ATOM 3209 C CA . THR A 1 424 ? -7.781 -38.344 2.773 1 94.19 424 THR A CA 1
ATOM 3210 C C . THR A 1 424 ? -6.336 -38.5 3.242 1 94.19 424 THR A C 1
ATOM 3212 O O . THR A 1 424 ? -5.664 -37.5 3.518 1 94.19 424 THR A O 1
ATOM 3215 N N . ALA A 1 425 ? -5.918 -39.688 3.342 1 93.88 425 ALA A N 1
ATOM 3216 C CA . ALA A 1 425 ? -4.547 -39.969 3.77 1 93.88 425 ALA A CA 1
ATOM 3217 C C . ALA A 1 425 ? -3.539 -39.438 2.762 1 93.88 425 ALA A C 1
ATOM 3219 O O . ALA A 1 425 ? -2.471 -38.938 3.141 1 93.88 425 ALA A O 1
ATOM 3220 N N . LEU A 1 426 ? -3.865 -39.594 1.545 1 95.81 426 LEU A N 1
ATOM 3221 C CA . LEU A 1 426 ? -2.99 -39.094 0.495 1 95.81 426 LEU A CA 1
ATOM 3222 C C . LEU A 1 426 ? -2.883 -37.594 0.565 1 95.81 426 LEU A C 1
ATOM 3224 O O . LEU A 1 426 ? -1.802 -37.031 0.375 1 95.81 426 LEU A O 1
ATOM 3228 N N . ASP A 1 427 ? -3.998 -36.938 0.828 1 96.44 427 ASP A N 1
ATOM 3229 C CA . ASP A 1 427 ? -3.996 -35.5 0.994 1 96.44 427 ASP A CA 1
ATOM 3230 C C . ASP A 1 427 ? -3.129 -35.062 2.18 1 96.44 427 ASP A C 1
ATOM 3232 O O . ASP A 1 427 ? -2.324 -34.156 2.07 1 96.44 427 ASP A O 1
ATOM 3236 N N . THR A 1 428 ? -3.268 -35.719 3.234 1 95.19 428 THR A N 1
ATOM 3237 C CA . THR A 1 428 ? -2.506 -35.438 4.445 1 95.19 428 THR A CA 1
ATOM 3238 C C . THR A 1 428 ? -1.013 -35.656 4.203 1 95.19 428 THR A C 1
ATOM 3240 O O . THR A 1 428 ? -0.184 -34.875 4.719 1 95.19 428 THR A O 1
ATOM 3243 N N . LEU A 1 429 ? -0.734 -36.656 3.447 1 96.12 429 LEU A N 1
ATOM 3244 C CA . LEU A 1 429 ? 0.659 -36.969 3.129 1 96.12 429 LEU A CA 1
ATOM 3245 C C . LEU A 1 429 ? 1.312 -35.781 2.416 1 96.12 429 LEU A C 1
ATOM 3247 O O . LEU A 1 429 ? 2.449 -35.406 2.721 1 96.12 429 LEU A O 1
ATOM 3251 N N . GLN A 1 430 ? 0.598 -35.188 1.427 1 97.56 430 GLN A N 1
ATOM 3252 C CA . GLN A 1 430 ? 1.159 -34.031 0.727 1 97.56 430 GLN A CA 1
ATOM 3253 C C . GLN A 1 430 ? 1.491 -32.906 1.699 1 97.56 430 GLN A C 1
ATOM 3255 O O . GLN A 1 430 ? 2.582 -32.344 1.646 1 97.56 430 GLN A O 1
ATOM 3260 N N . THR A 1 431 ? 0.545 -32.594 2.566 1 96.62 431 THR A N 1
ATOM 3261 C CA . THR A 1 431 ? 0.69 -31.516 3.531 1 96.62 431 THR A CA 1
ATOM 3262 C C . THR A 1 431 ? 1.883 -31.766 4.449 1 96.62 431 THR A C 1
ATOM 3264 O O . THR A 1 431 ? 2.67 -30.859 4.715 1 96.62 431 THR A O 1
ATOM 3267 N N . ASN A 1 432 ? 1.983 -32.938 4.922 1 96.75 432 ASN A N 1
ATOM 3268 C CA . ASN A 1 432 ? 3.059 -33.281 5.848 1 96.75 432 ASN A CA 1
ATOM 3269 C C . ASN A 1 432 ? 4.422 -33.219 5.164 1 96.75 432 ASN A C 1
ATOM 3271 O O . ASN A 1 432 ? 5.418 -32.844 5.781 1 96.75 432 ASN A O 1
ATOM 3275 N N . ILE A 1 433 ? 4.484 -33.688 3.934 1 97.75 433 ILE A N 1
ATOM 3276 C CA . ILE A 1 433 ? 5.73 -33.625 3.176 1 97.75 433 ILE A CA 1
ATOM 3277 C C . ILE A 1 433 ? 6.188 -32.156 3.055 1 97.75 433 ILE A C 1
ATOM 3279 O O . ILE A 1 433 ? 7.34 -31.844 3.348 1 97.75 433 ILE A O 1
ATOM 3283 N N . ARG A 1 434 ? 5.273 -31.344 2.637 1 97.12 434 ARG A N 1
ATOM 3284 C CA . ARG A 1 434 ? 5.574 -29.922 2.482 1 97.12 434 ARG A CA 1
ATOM 3285 C C . ARG A 1 434 ? 6.078 -29.328 3.791 1 97.12 434 ARG A C 1
ATOM 3287 O O . ARG A 1 434 ? 7.086 -28.625 3.809 1 97.12 434 ARG A O 1
ATOM 3294 N N . THR A 1 435 ? 5.422 -29.594 4.855 1 95.19 435 THR A N 1
ATOM 3295 C CA . THR A 1 435 ? 5.77 -29.062 6.176 1 95.19 435 THR A CA 1
ATOM 3296 C C . THR A 1 435 ? 7.145 -29.562 6.609 1 95.19 435 THR A C 1
ATOM 3298 O O . THR A 1 435 ? 7.949 -28.797 7.133 1 95.19 435 THR A O 1
ATOM 3301 N N . THR A 1 436 ? 7.379 -30.812 6.383 1 97 436 THR A N 1
ATOM 3302 C CA . THR A 1 436 ? 8.656 -31.406 6.746 1 97 436 THR A CA 1
ATOM 3303 C C . THR A 1 436 ? 9.805 -30.734 6.012 1 97 436 THR A C 1
ATOM 3305 O O . THR A 1 436 ? 10.82 -30.375 6.621 1 97 436 THR A O 1
ATOM 3308 N N . LEU A 1 437 ? 9.641 -30.547 4.758 1 97.81 437 LEU A N 1
ATOM 3309 C CA . LEU A 1 437 ? 10.688 -29.922 3.959 1 97.81 437 LEU A CA 1
ATOM 3310 C C . LEU A 1 437 ? 10.945 -28.5 4.426 1 97.81 437 LEU A C 1
ATOM 3312 O O . LEU A 1 437 ? 12.102 -28.062 4.504 1 97.81 437 LEU A O 1
ATOM 3316 N N . LEU A 1 438 ? 9.891 -27.766 4.73 1 95.19 438 LEU A N 1
ATOM 3317 C CA . LEU A 1 438 ? 10.016 -26.391 5.195 1 95.19 438 LEU A CA 1
ATOM 3318 C C . LEU A 1 438 ? 10.727 -26.328 6.547 1 95.19 438 LEU A C 1
ATOM 3320 O O . LEU A 1 438 ? 11.664 -25.562 6.727 1 95.19 438 LEU A O 1
ATOM 3324 N N . GLU A 1 439 ? 10.273 -27.125 7.449 1 94.31 439 GLU A N 1
ATOM 3325 C CA . GLU A 1 439 ? 10.805 -27.094 8.812 1 94.31 439 GLU A CA 1
ATOM 3326 C C . GLU A 1 439 ? 12.273 -27.5 8.844 1 94.31 439 GLU A C 1
ATOM 3328 O O . GLU A 1 439 ? 13.039 -27.016 9.68 1 94.31 439 GLU A O 1
ATOM 3333 N N . GLN A 1 440 ? 12.664 -28.328 7.887 1 95.69 440 GLN A N 1
ATOM 3334 C CA . GLN A 1 440 ? 14.055 -28.766 7.809 1 95.69 440 GLN A CA 1
ATOM 3335 C C . GLN A 1 440 ? 14.891 -27.781 6.992 1 95.69 440 GLN A C 1
ATOM 3337 O O . GLN A 1 440 ? 16.109 -27.953 6.879 1 95.69 440 GLN A O 1
ATOM 3342 N N . GLY A 1 441 ? 14.211 -26.75 6.41 1 94.81 441 GLY A N 1
ATOM 3343 C CA . GLY A 1 441 ? 14.898 -25.734 5.633 1 94.81 441 GLY A CA 1
ATOM 3344 C C . GLY A 1 441 ? 15.445 -26.266 4.316 1 94.81 441 GLY A C 1
ATOM 3345 O O . GLY A 1 441 ? 16.438 -25.75 3.803 1 94.81 441 GLY A O 1
ATOM 3346 N N . LEU A 1 442 ? 14.867 -27.328 3.779 1 96.12 442 LEU A N 1
ATOM 3347 C CA . LEU A 1 442 ? 15.398 -27.953 2.57 1 96.12 442 LEU A CA 1
ATOM 3348 C C . LEU A 1 442 ? 14.805 -27.312 1.323 1 96.12 442 LEU A C 1
ATOM 3350 O O . LEU A 1 442 ? 15.539 -26.922 0.41 1 96.12 442 LEU A O 1
ATOM 3354 N N . PHE A 1 443 ? 13.492 -27.297 1.265 1 97.62 443 PHE A N 1
ATOM 3355 C CA . PHE A 1 443 ? 12.758 -26.688 0.16 1 97.62 443 PHE A CA 1
ATOM 3356 C C . PHE A 1 443 ? 11.523 -25.953 0.668 1 97.62 443 PHE A C 1
ATOM 3358 O O . PHE A 1 443 ? 10.922 -26.359 1.669 1 97.62 443 PHE A O 1
ATOM 3365 N N . HIS A 1 444 ? 11.25 -24.875 0.051 1 96.19 444 HIS A N 1
ATOM 3366 C CA . HIS A 1 444 ? 10.016 -24.156 0.335 1 96.19 444 HIS A CA 1
ATOM 3367 C C . HIS A 1 444 ? 9.023 -24.281 -0.816 1 96.19 444 HIS A C 1
ATOM 3369 O O . HIS A 1 444 ? 9.195 -23.656 -1.862 1 96.19 444 HIS A O 1
ATOM 3375 N N . LEU A 1 445 ? 8.008 -25.078 -0.615 1 95.69 445 LEU A N 1
ATOM 3376 C CA . LEU A 1 445 ? 6.891 -25.281 -1.53 1 95.69 445 LEU A CA 1
ATOM 3377 C C . LEU A 1 445 ? 5.578 -24.859 -0.883 1 95.69 445 LEU A C 1
ATOM 3379 O O . LEU A 1 445 ? 5.504 -24.703 0.339 1 95.69 445 LEU A O 1
ATOM 3383 N N . SER A 1 446 ? 4.621 -24.703 -1.716 1 95.69 446 SER A N 1
ATOM 3384 C CA . SER A 1 446 ? 3.27 -24.484 -1.215 1 95.69 446 SER A CA 1
ATOM 3385 C C . SER A 1 446 ? 2.34 -25.625 -1.609 1 95.69 446 SER A C 1
ATOM 3387 O O . SER A 1 446 ? 2.797 -26.688 -2.035 1 95.69 446 SER A O 1
ATOM 3389 N N . GLN A 1 447 ? 1.106 -25.5 -1.227 1 96.44 447 GLN A N 1
ATOM 3390 C CA . GLN A 1 447 ? 0.08 -26.469 -1.613 1 96.44 447 GLN A CA 1
ATOM 3391 C C . GLN A 1 447 ? -1.154 -25.766 -2.166 1 96.44 447 GLN A C 1
ATOM 3393 O O . GLN A 1 447 ? -1.329 -24.562 -1.969 1 96.44 447 GLN A O 1
ATOM 3398 N N . ALA A 1 448 ? -1.898 -26.422 -2.893 1 95.19 448 ALA A N 1
ATOM 3399 C CA . ALA A 1 448 ? -3.162 -25.922 -3.432 1 95.19 448 ALA A CA 1
ATOM 3400 C C . ALA A 1 448 ? -4.242 -27 -3.381 1 95.19 448 ALA A C 1
ATOM 3402 O O . ALA A 1 448 ? -3.936 -28.203 -3.408 1 95.19 448 ALA A O 1
ATOM 3403 N N . ASN A 1 449 ? -5.406 -26.578 -3.197 1 93.56 449 ASN A N 1
ATOM 3404 C CA . ASN A 1 449 ? -6.555 -27.469 -3.293 1 93.56 449 ASN A CA 1
ATOM 3405 C C . ASN A 1 449 ? -7.281 -27.312 -4.625 1 93.56 449 ASN A C 1
ATOM 3407 O O . ASN A 1 449 ? -7.828 -26.25 -4.918 1 93.56 449 ASN A O 1
ATOM 3411 N N . VAL A 1 450 ? -7.227 -28.25 -5.398 1 94.19 450 VAL A N 1
ATOM 3412 C CA . VAL A 1 450 ? -7.883 -28.266 -6.703 1 94.19 450 VAL A CA 1
ATOM 3413 C C . VAL A 1 450 ? -8.695 -29.547 -6.863 1 94.19 450 VAL A C 1
ATOM 3415 O O . VAL A 1 450 ? -8.164 -30.656 -6.707 1 94.19 450 VAL A O 1
ATOM 3418 N N . GLY A 1 451 ? -9.984 -29.375 -7.098 1 91.56 451 GLY A N 1
ATOM 3419 C CA . GLY A 1 451 ? -10.852 -30.531 -7.273 1 91.56 451 GLY A CA 1
ATOM 3420 C C . GLY A 1 451 ? -11.047 -31.328 -6 1 91.56 451 GLY A C 1
ATOM 3421 O O . GLY A 1 451 ? -11.164 -32.562 -6.043 1 91.56 451 GLY A O 1
ATOM 3422 N N . GLY A 1 452 ? -10.867 -30.734 -4.953 1 92.75 452 GLY A N 1
ATOM 3423 C CA . GLY A 1 452 ? -11.07 -31.391 -3.672 1 92.75 452 GLY A CA 1
ATOM 3424 C C . GLY A 1 452 ? -9.867 -32.188 -3.209 1 92.75 452 GLY A C 1
ATOM 3425 O O . GLY A 1 452 ? -9.938 -32.938 -2.23 1 92.75 452 GLY A O 1
ATOM 3426 N N . LYS A 1 453 ? -8.797 -32.062 -3.898 1 95.75 453 LYS A N 1
ATOM 3427 C CA . LYS A 1 453 ? -7.559 -32.75 -3.562 1 95.75 453 LYS A CA 1
ATOM 3428 C C . LYS A 1 453 ? -6.441 -31.781 -3.221 1 95.75 453 LYS A C 1
ATOM 3430 O O . LYS A 1 453 ? -6.387 -30.672 -3.771 1 95.75 453 LYS A O 1
ATOM 3435 N N . THR A 1 454 ? -5.555 -32.25 -2.324 1 97.19 454 THR A N 1
ATOM 3436 C CA . THR A 1 454 ? -4.387 -31.453 -1.973 1 97.19 454 THR A CA 1
ATOM 3437 C C . THR A 1 454 ? -3.219 -31.766 -2.902 1 97.19 454 THR A C 1
ATOM 3439 O O . THR A 1 454 ? -2.842 -32.938 -3.062 1 97.19 454 THR A O 1
ATOM 3442 N N . TRP A 1 455 ? -2.732 -30.75 -3.488 1 98 455 TRP A N 1
ATOM 3443 C CA . TRP A 1 455 ? -1.579 -30.875 -4.375 1 98 455 TRP A CA 1
ATOM 3444 C C . TRP A 1 455 ? -0.379 -30.125 -3.816 1 98 455 TRP A C 1
ATOM 3446 O O . TRP A 1 455 ? -0.529 -29.031 -3.264 1 98 455 TRP A O 1
ATOM 3456 N N . LEU A 1 456 ? 0.795 -30.719 -3.908 1 98.38 456 LEU A N 1
ATOM 3457 C CA . LEU A 1 456 ? 2.002 -29.906 -3.787 1 98.38 456 LEU A CA 1
ATOM 3458 C C . LEU A 1 456 ? 2.105 -28.906 -4.938 1 98.38 456 LEU A C 1
ATOM 3460 O O . LEU A 1 456 ? 1.699 -29.203 -6.062 1 98.38 456 LEU A O 1
ATOM 3464 N N . ARG A 1 457 ? 2.598 -27.766 -4.652 1 98.25 457 ARG A N 1
ATOM 3465 C CA . ARG A 1 457 ? 2.637 -26.688 -5.641 1 98.25 457 ARG A CA 1
ATOM 3466 C C . ARG A 1 457 ? 4.004 -26.016 -5.664 1 98.25 457 ARG A C 1
ATOM 3468 O O . ARG A 1 457 ? 4.496 -25.562 -4.629 1 98.25 457 ARG A O 1
ATOM 3475 N N . CYS A 1 458 ? 4.594 -25.969 -6.828 1 97.94 458 CYS A N 1
ATOM 3476 C CA . CYS A 1 458 ? 5.828 -25.234 -7.055 1 97.94 458 CYS A CA 1
ATOM 3477 C C . CYS A 1 458 ? 5.574 -24 -7.914 1 97.94 458 CYS A C 1
ATOM 3479 O O . CYS A 1 458 ? 5.008 -24.094 -9 1 97.94 458 CYS A O 1
ATOM 3481 N N . THR A 1 459 ? 5.875 -22.875 -7.41 1 97.56 459 THR A N 1
ATOM 3482 C CA . THR A 1 459 ? 5.926 -21.641 -8.172 1 97.56 459 THR A CA 1
ATOM 3483 C C . THR A 1 459 ? 7.371 -21.25 -8.492 1 97.56 459 THR A C 1
ATOM 3485 O O . THR A 1 459 ? 8.07 -20.688 -7.652 1 97.56 459 THR A O 1
ATOM 3488 N N . LEU A 1 460 ? 7.785 -21.484 -9.688 1 97.25 460 LEU A N 1
ATOM 3489 C CA . LEU A 1 460 ? 9.188 -21.312 -10.062 1 97.25 460 LEU A CA 1
ATOM 3490 C C . LEU A 1 460 ? 9.461 -19.891 -10.508 1 97.25 460 LEU A C 1
ATOM 3492 O O . LEU A 1 460 ? 9.391 -19.578 -11.703 1 97.25 460 LEU A O 1
ATOM 3496 N N . MET A 1 461 ? 9.875 -19.125 -9.523 1 95.06 461 MET A N 1
ATOM 3497 C CA . MET A 1 461 ? 10.148 -17.703 -9.75 1 95.06 461 MET A CA 1
ATOM 3498 C C . MET A 1 461 ? 11.648 -17.453 -9.875 1 95.06 461 MET A C 1
ATOM 3500 O O . MET A 1 461 ? 12.07 -16.516 -10.555 1 95.06 461 MET A O 1
ATOM 3504 N N . ASN A 1 462 ? 12.453 -18.25 -9.18 1 94.5 462 ASN A N 1
ATOM 3505 C CA . ASN A 1 462 ? 13.883 -18 -9.07 1 94.5 462 ASN A CA 1
ATOM 3506 C C . ASN A 1 462 ? 14.625 -18.438 -10.336 1 94.5 462 ASN A C 1
ATOM 3508 O O . ASN A 1 462 ? 14.656 -19.609 -10.664 1 94.5 462 ASN A O 1
ATOM 3512 N N . PRO A 1 463 ? 15.266 -17.531 -10.984 1 92.31 463 PRO A N 1
ATOM 3513 C CA . PRO A 1 463 ? 15.93 -17.891 -12.234 1 92.31 463 PRO A CA 1
ATOM 3514 C C . PRO A 1 463 ? 17.172 -18.75 -12.008 1 92.31 463 PRO A C 1
ATOM 3516 O O . PRO A 1 463 ? 17.734 -19.297 -12.961 1 92.31 463 PRO A O 1
ATOM 3519 N N . TYR A 1 464 ? 17.594 -18.875 -10.805 1 93.69 464 TYR A N 1
ATOM 3520 C CA . TYR A 1 464 ? 18.781 -19.672 -10.484 1 93.69 464 TYR A CA 1
ATOM 3521 C C . TYR A 1 464 ? 18.406 -21.109 -10.172 1 93.69 464 TYR A C 1
ATOM 3523 O O . TYR A 1 464 ? 19.297 -21.953 -9.984 1 93.69 464 TYR A O 1
ATOM 3531 N N . THR A 1 465 ? 17.188 -21.375 -10.102 1 94.31 465 THR A N 1
ATOM 3532 C CA . THR A 1 465 ? 16.766 -22.781 -10.023 1 94.31 465 THR A CA 1
ATOM 3533 C C . THR A 1 465 ? 17.125 -23.516 -11.305 1 94.31 465 THR A C 1
ATOM 3535 O O . THR A 1 465 ? 16.953 -22.984 -12.406 1 94.31 465 THR A O 1
ATOM 3538 N N . ARG A 1 466 ? 17.688 -24.672 -11.094 1 92.06 466 ARG A N 1
ATOM 3539 C CA . ARG A 1 466 ? 18.141 -25.5 -12.219 1 92.06 466 ARG A CA 1
ATOM 3540 C C . ARG A 1 466 ? 17.641 -26.922 -12.086 1 92.06 466 ARG A C 1
ATOM 3542 O O . ARG A 1 466 ? 17 -27.281 -11.094 1 92.06 466 ARG A O 1
ATOM 3549 N N . ALA A 1 467 ? 17.969 -27.672 -13.133 1 93.06 467 ALA A N 1
ATOM 3550 C CA . ALA A 1 467 ? 17.5 -29.047 -13.219 1 93.06 467 ALA A CA 1
ATOM 3551 C C . ALA A 1 467 ? 17.938 -29.859 -12 1 93.06 467 ALA A C 1
ATOM 3553 O O . ALA A 1 467 ? 17.156 -30.609 -11.422 1 93.06 467 ALA A O 1
ATOM 3554 N N . PRO A 1 468 ? 19.172 -29.656 -11.57 1 95.44 468 PRO A N 1
ATOM 3555 C CA . PRO A 1 468 ? 19.578 -30.422 -10.398 1 95.44 468 PRO A CA 1
ATOM 3556 C C . PRO A 1 468 ? 18.766 -30.078 -9.148 1 95.44 468 PRO A C 1
ATOM 3558 O O . PRO A 1 468 ? 18.531 -30.953 -8.305 1 95.44 468 PRO A O 1
ATOM 3561 N N . HIS A 1 469 ? 18.391 -28.844 -9.047 1 97.06 469 HIS A N 1
ATOM 3562 C CA . HIS A 1 469 ? 17.562 -28.453 -7.922 1 97.06 469 HIS A CA 1
ATOM 3563 C C . HIS A 1 469 ? 16.188 -29.125 -7.984 1 97.06 469 HIS A C 1
ATOM 3565 O O . HIS A 1 469 ? 15.648 -29.531 -6.957 1 97.06 469 HIS A O 1
ATOM 3571 N N . GLN A 1 470 ? 15.641 -29.266 -9.133 1 97.38 470 GLN A N 1
ATOM 3572 C CA . GLN A 1 470 ? 14.336 -29.891 -9.344 1 97.38 470 GLN A CA 1
ATOM 3573 C C . GLN A 1 470 ? 14.383 -31.375 -9.047 1 97.38 470 GLN A C 1
ATOM 3575 O O . GLN A 1 470 ? 13.484 -31.922 -8.391 1 97.38 470 GLN A O 1
ATOM 3580 N N . GLU A 1 471 ? 15.43 -32 -9.516 1 97.88 471 GLU A N 1
ATOM 3581 C CA . GLU A 1 471 ? 15.625 -33.438 -9.227 1 97.88 471 GLU A CA 1
ATOM 3582 C C . GLU A 1 471 ? 15.789 -33.688 -7.727 1 97.88 471 GLU A C 1
ATOM 3584 O O . GLU A 1 471 ? 15.203 -34.594 -7.176 1 97.88 471 GLU A O 1
ATOM 3589 N N . ALA A 1 472 ? 16.562 -32.812 -7.168 1 98.06 472 ALA A N 1
ATOM 3590 C CA . ALA A 1 472 ? 16.781 -32.906 -5.727 1 98.06 472 ALA A CA 1
ATOM 3591 C C . ALA A 1 472 ? 15.461 -32.75 -4.965 1 98.06 472 ALA A C 1
ATOM 3593 O O . ALA A 1 472 ? 15.258 -33.375 -3.926 1 98.06 472 ALA A O 1
ATOM 3594 N N . LEU A 1 473 ? 14.602 -31.906 -5.449 1 98.44 473 LEU A N 1
ATOM 3595 C CA . LEU A 1 473 ? 13.297 -31.719 -4.82 1 98.44 473 LEU A CA 1
ATOM 3596 C C . LEU A 1 473 ? 12.508 -33.031 -4.828 1 98.44 473 LEU A C 1
ATOM 3598 O O . LEU A 1 473 ? 11.977 -33.438 -3.795 1 98.44 473 LEU A O 1
ATOM 3602 N N . LEU A 1 474 ? 12.422 -33.688 -5.961 1 98.31 474 LEU A N 1
ATOM 3603 C CA . LEU A 1 474 ? 11.68 -34.938 -6.051 1 98.31 474 LEU A CA 1
ATOM 3604 C C . LEU A 1 474 ? 12.289 -36 -5.133 1 98.31 474 LEU A C 1
ATOM 3606 O O . LEU A 1 474 ? 11.562 -36.75 -4.469 1 98.31 474 LEU A O 1
ATOM 3610 N N . ASP A 1 475 ? 13.625 -36 -5.07 1 98.31 475 ASP A N 1
ATOM 3611 C CA . ASP A 1 475 ? 14.305 -36.969 -4.199 1 98.31 475 ASP A CA 1
ATOM 3612 C C . ASP A 1 475 ? 13.969 -36.719 -2.734 1 98.31 475 ASP A C 1
ATOM 3614 O O . ASP A 1 475 ? 13.734 -37.656 -1.973 1 98.31 475 ASP A O 1
ATOM 3618 N N . ASN A 1 476 ? 14 -35.469 -2.371 1 98.5 476 ASN A N 1
ATOM 3619 C CA . ASN A 1 476 ? 13.703 -35.125 -0.982 1 98.5 476 ASN A CA 1
ATOM 3620 C C . ASN A 1 476 ? 12.242 -35.375 -0.64 1 98.5 476 ASN A C 1
ATOM 3622 O O . ASN A 1 476 ? 11.914 -35.719 0.493 1 98.5 476 ASN A O 1
ATOM 3626 N N . ILE A 1 477 ? 11.352 -35.219 -1.581 1 98.44 477 ILE A N 1
ATOM 3627 C CA . ILE A 1 477 ? 9.938 -35.562 -1.386 1 98.44 477 ILE A CA 1
ATOM 3628 C C . ILE A 1 477 ? 9.789 -37.062 -1.157 1 98.44 477 ILE A C 1
ATOM 3630 O O . ILE A 1 477 ? 9.062 -37.469 -0.255 1 98.44 477 ILE A O 1
ATOM 3634 N N . ARG A 1 478 ? 10.492 -37.844 -1.944 1 97.38 478 ARG A N 1
ATOM 3635 C CA . ARG A 1 478 ? 10.469 -39.312 -1.771 1 97.38 478 ARG A CA 1
ATOM 3636 C C . ARG A 1 478 ? 10.945 -39.688 -0.374 1 97.38 478 ARG A C 1
ATOM 3638 O O . ARG A 1 478 ? 10.312 -40.5 0.294 1 97.38 478 ARG A O 1
ATOM 3645 N N . LEU A 1 479 ? 12.055 -39.062 0.007 1 97.5 479 LEU A N 1
ATOM 3646 C CA . LEU A 1 479 ? 12.633 -39.375 1.309 1 97.5 479 LEU A CA 1
ATOM 3647 C C . LEU A 1 479 ? 11.672 -39 2.434 1 97.5 479 LEU A C 1
ATOM 3649 O O . LEU A 1 479 ? 11.438 -39.812 3.342 1 97.5 479 LEU A O 1
ATOM 3653 N N . ALA A 1 480 ? 11.148 -37.812 2.385 1 97.44 480 ALA A N 1
ATOM 3654 C CA . ALA A 1 480 ? 10.203 -37.375 3.404 1 97.44 480 ALA A CA 1
ATOM 3655 C C . ALA A 1 480 ? 8.938 -38.219 3.389 1 97.44 480 ALA A C 1
ATOM 3657 O O . ALA A 1 480 ? 8.445 -38.625 4.441 1 97.44 480 ALA A O 1
ATOM 3658 N N . GLY A 1 481 ? 8.391 -38.438 2.217 1 96.38 481 GLY A N 1
ATOM 3659 C CA . GLY A 1 481 ? 7.184 -39.25 2.076 1 96.38 481 GLY A CA 1
ATOM 3660 C C . GLY A 1 481 ? 7.336 -40.656 2.617 1 96.38 481 GLY A C 1
ATOM 3661 O O . GLY A 1 481 ? 6.469 -41.156 3.342 1 96.38 481 GLY A O 1
ATOM 3662 N N . ASN A 1 482 ? 8.414 -41.281 2.305 1 94.81 482 ASN A N 1
ATOM 3663 C CA . ASN A 1 482 ? 8.672 -42.625 2.764 1 94.81 482 ASN A CA 1
ATOM 3664 C C . ASN A 1 482 ? 8.805 -42.688 4.281 1 94.81 482 ASN A C 1
ATOM 3666 O O . ASN A 1 482 ? 8.328 -43.656 4.914 1 94.81 482 ASN A O 1
ATOM 3670 N N . ARG A 1 483 ? 9.445 -41.75 4.812 1 94.56 483 ARG A N 1
ATOM 3671 C CA . ARG A 1 483 ? 9.594 -41.688 6.262 1 94.56 483 ARG A CA 1
ATOM 3672 C C . ARG A 1 483 ? 8.234 -41.531 6.945 1 94.56 483 ARG A C 1
ATOM 3674 O O . ARG A 1 483 ? 7.969 -42.156 7.965 1 94.56 483 ARG A O 1
ATOM 3681 N N . LEU A 1 484 ? 7.457 -40.656 6.418 1 94.56 484 LEU A N 1
ATOM 3682 C CA . LEU A 1 484 ? 6.141 -40.375 6.984 1 94.56 484 LEU A CA 1
ATOM 3683 C C . LEU A 1 484 ? 5.238 -41.625 6.887 1 94.56 484 LEU A C 1
ATOM 3685 O O . LEU A 1 484 ? 4.445 -41.875 7.793 1 94.56 484 LEU A O 1
ATOM 3689 N N . LEU A 1 485 ? 5.367 -42.312 5.836 1 91.75 485 LEU A N 1
ATOM 3690 C CA . LEU A 1 485 ? 4.566 -43.531 5.633 1 91.75 485 LEU A CA 1
ATOM 3691 C C . LEU A 1 485 ? 5.031 -44.656 6.555 1 91.75 485 LEU A C 1
ATOM 3693 O O . LEU A 1 485 ? 4.223 -45.469 7.012 1 91.75 485 LEU A O 1
ATOM 3697 N N . ALA A 1 486 ? 6.277 -44.719 6.82 1 89.12 486 ALA A N 1
ATOM 3698 C CA . ALA A 1 486 ? 6.82 -45.719 7.723 1 89.12 486 ALA A CA 1
ATOM 3699 C C . ALA A 1 486 ? 6.391 -45.469 9.164 1 89.12 486 ALA A C 1
ATOM 3701 O O . ALA A 1 486 ? 6.172 -46.406 9.938 1 89.12 486 ALA A O 1
ATOM 3702 N N . SER A 1 487 ? 6.387 -44.25 9.531 1 83 487 SER A N 1
ATOM 3703 C CA . SER A 1 487 ? 6.012 -43.875 10.898 1 83 487 SER A CA 1
ATOM 3704 C C . SER A 1 487 ? 4.52 -44.094 11.133 1 83 487 SER A C 1
ATOM 3706 O O . SER A 1 487 ? 4.09 -44.312 12.273 1 83 487 SER A O 1
ATOM 3708 N N . SER A 1 488 ? 3.691 -43.969 10.172 1 73.19 488 SER A N 1
ATOM 3709 C CA . SER A 1 488 ? 2.252 -44.188 10.312 1 73.19 488 SER A CA 1
ATOM 3710 C C . SER A 1 488 ? 1.906 -45.656 10.453 1 73.19 488 SER A C 1
ATOM 3712 O O . SER A 1 488 ? 0.868 -46 11.023 1 73.19 488 SER A O 1
ATOM 3714 N N . THR A 1 489 ? 2.703 -46.562 9.938 1 60.53 489 THR A N 1
ATOM 3715 C CA . THR A 1 489 ? 2.477 -48 10.047 1 60.53 489 THR A CA 1
ATOM 3716 C C . THR A 1 489 ? 2.922 -48.5 11.406 1 60.53 489 THR A C 1
ATOM 3718 O O . THR A 1 489 ? 2.498 -49.594 11.836 1 60.53 489 THR A O 1
ATOM 3721 N N . THR A 1 490 ? 3.701 -47.75 12.102 1 51.03 490 THR A N 1
ATOM 3722 C CA . THR A 1 490 ? 4.047 -48.219 13.438 1 51.03 490 THR A CA 1
ATOM 3723 C C . THR A 1 490 ? 3.09 -47.656 14.477 1 51.03 490 THR A C 1
ATOM 3725 O O . THR A 1 490 ? 2.742 -46.469 14.414 1 51.03 490 THR A O 1
ATOM 3728 N N . MET B 1 1 ? 17.734 -17.141 -25.125 1 39.44 1 MET B N 1
ATOM 3729 C CA . MET B 1 1 ? 18.812 -16.516 -24.344 1 39.44 1 MET B CA 1
ATOM 3730 C C . MET B 1 1 ? 19.344 -17.484 -23.297 1 39.44 1 MET B C 1
ATOM 3732 O O . MET B 1 1 ? 18.562 -18.172 -22.625 1 39.44 1 MET B O 1
ATOM 3736 N N . THR B 1 2 ? 20.469 -17.688 -23.328 1 45.88 2 THR B N 1
ATOM 3737 C CA . THR B 1 2 ? 21.234 -18.578 -22.453 1 45.88 2 THR B CA 1
ATOM 3738 C C . THR B 1 2 ? 21.125 -18.141 -21 1 45.88 2 THR B C 1
ATOM 3740 O O . THR B 1 2 ? 20.781 -16.984 -20.719 1 45.88 2 THR B O 1
ATOM 3743 N N . LEU B 1 3 ? 21.078 -19.078 -20 1 54.41 3 LEU B N 1
ATOM 3744 C CA . LEU B 1 3 ? 21.219 -18.906 -18.562 1 54.41 3 LEU B CA 1
ATOM 3745 C C . LEU B 1 3 ? 22.109 -17.703 -18.234 1 54.41 3 LEU B C 1
ATOM 3747 O O . LEU B 1 3 ? 21.844 -16.984 -17.266 1 54.41 3 LEU B O 1
ATOM 3751 N N . SER B 1 4 ? 23 -17.484 -19.172 1 58.19 4 SER B N 1
ATOM 3752 C CA . SER B 1 4 ? 24.016 -16.469 -18.922 1 58.19 4 SER B CA 1
ATOM 3753 C C . SER B 1 4 ? 23.422 -15.062 -18.953 1 58.19 4 SER B C 1
ATOM 3755 O O . SER B 1 4 ? 23.781 -14.211 -18.141 1 58.19 4 SER B O 1
ATOM 3757 N N . GLY B 1 5 ? 22.375 -14.922 -19.703 1 71.56 5 GLY B N 1
ATOM 3758 C CA . GLY B 1 5 ? 21.797 -13.594 -19.828 1 71.56 5 GLY B CA 1
ATOM 3759 C C . GLY B 1 5 ? 20.969 -13.188 -18.625 1 71.56 5 GLY B C 1
ATOM 3760 O O . GLY B 1 5 ? 21.094 -12.055 -18.141 1 71.56 5 GLY B O 1
ATOM 3761 N N . VAL B 1 6 ? 20.344 -14.039 -17.969 1 83.12 6 VAL B N 1
ATOM 3762 C CA . VAL B 1 6 ? 19.469 -13.773 -16.828 1 83.12 6 VAL B CA 1
ATOM 3763 C C . VAL B 1 6 ? 20.297 -13.594 -15.562 1 83.12 6 VAL B C 1
ATOM 3765 O O . VAL B 1 6 ? 19.969 -12.773 -14.703 1 83.12 6 VAL B O 1
ATOM 3768 N N . ASP B 1 7 ? 21.453 -14.219 -15.539 1 82.5 7 ASP B N 1
ATOM 3769 C CA . ASP B 1 7 ? 22.312 -14.156 -14.352 1 82.5 7 ASP B CA 1
ATOM 3770 C C . ASP B 1 7 ? 22.875 -12.75 -14.164 1 82.5 7 ASP B C 1
ATOM 3772 O O . ASP B 1 7 ? 23.031 -12.281 -13.039 1 82.5 7 ASP B O 1
ATOM 3776 N N . GLN B 1 8 ? 23.078 -12.109 -15.219 1 86.81 8 GLN B N 1
ATOM 3777 C CA . GLN B 1 8 ? 23.672 -10.781 -15.156 1 86.81 8 GLN B CA 1
ATOM 3778 C C . GLN B 1 8 ? 22.719 -9.773 -14.531 1 86.81 8 GLN B C 1
ATOM 3780 O O . GLN B 1 8 ? 23.141 -8.758 -13.984 1 86.81 8 GLN B O 1
ATOM 3785 N N . LEU B 1 9 ? 21.469 -10.164 -14.562 1 93.38 9 LEU B N 1
ATOM 3786 C CA . LEU B 1 9 ? 20.453 -9.242 -14.039 1 93.38 9 LEU B CA 1
ATOM 3787 C C . LEU B 1 9 ? 20.5 -9.188 -12.516 1 93.38 9 LEU B C 1
ATOM 3789 O O . LEU B 1 9 ? 19.984 -8.25 -11.914 1 93.38 9 LEU B O 1
ATOM 3793 N N . PHE B 1 10 ? 21.141 -10.203 -11.875 1 96.31 10 PHE B N 1
ATOM 3794 C CA . PHE B 1 10 ? 21.188 -10.305 -10.422 1 96.31 10 PHE B CA 1
ATOM 3795 C C . PHE B 1 10 ? 22.609 -10.195 -9.906 1 96.31 10 PHE B C 1
ATOM 3797 O O . PHE B 1 10 ? 22.906 -10.609 -8.789 1 96.31 10 PHE B O 1
ATOM 3804 N N . ASP B 1 11 ? 23.547 -9.586 -10.602 1 95.44 11 ASP B N 1
ATOM 3805 C CA . ASP B 1 11 ? 24.969 -9.547 -10.305 1 95.44 11 ASP B CA 1
ATOM 3806 C C . ASP B 1 11 ? 25.25 -8.797 -9.008 1 95.44 11 ASP B C 1
ATOM 3808 O O . ASP B 1 11 ? 25.125 -7.574 -8.945 1 95.44 11 ASP B O 1
ATOM 3812 N N . PRO B 1 12 ? 25.75 -9.531 -8 1 97.19 12 PRO B N 1
ATOM 3813 C CA . PRO B 1 12 ? 25.984 -8.891 -6.707 1 97.19 12 PRO B CA 1
ATOM 3814 C C . PRO B 1 12 ? 27.031 -7.785 -6.789 1 97.19 12 PRO B C 1
ATOM 3816 O O . PRO B 1 12 ? 26.938 -6.785 -6.074 1 97.19 12 PRO B O 1
ATOM 3819 N N . GLU B 1 13 ? 28 -7.957 -7.625 1 97.19 13 GLU B N 1
ATOM 3820 C CA . GLU B 1 13 ? 29.062 -6.961 -7.688 1 97.19 13 GLU B CA 1
ATOM 3821 C C . GLU B 1 13 ? 28.578 -5.676 -8.352 1 97.19 13 GLU B C 1
ATOM 3823 O O . GLU B 1 13 ? 29.016 -4.578 -7.992 1 97.19 13 GLU B O 1
ATOM 3828 N N . GLN B 1 14 ? 27.75 -5.812 -9.312 1 96.38 14 GLN B N 1
ATOM 3829 C CA . GLN B 1 14 ? 27.094 -4.625 -9.852 1 96.38 14 GLN B CA 1
ATOM 3830 C C . GLN B 1 14 ? 26.266 -3.916 -8.789 1 96.38 14 GLN B C 1
ATOM 3832 O O . GLN B 1 14 ? 26.266 -2.686 -8.703 1 96.38 14 GLN B O 1
ATOM 3837 N N . PHE B 1 15 ? 25.594 -4.688 -8.008 1 98.19 15 PHE B N 1
ATOM 3838 C CA . PHE B 1 15 ? 24.844 -4.152 -6.887 1 98.19 15 PHE B CA 1
ATOM 3839 C C . PHE B 1 15 ? 25.766 -3.412 -5.922 1 98.19 15 PHE B C 1
ATOM 3841 O O . PHE B 1 15 ? 25.453 -2.303 -5.484 1 98.19 15 PHE B O 1
ATOM 3848 N N . ARG B 1 16 ? 26.828 -3.992 -5.621 1 98.56 16 ARG B N 1
ATOM 3849 C CA . ARG B 1 16 ? 27.797 -3.406 -4.695 1 98.56 16 ARG B CA 1
ATOM 3850 C C . ARG B 1 16 ? 28.297 -2.061 -5.207 1 98.56 16 ARG B C 1
ATOM 3852 O O . ARG B 1 16 ? 28.234 -1.057 -4.496 1 98.56 16 ARG B O 1
ATOM 3859 N N . ALA B 1 17 ? 28.781 -2.057 -6.402 1 98.5 17 ALA B N 1
ATOM 3860 C CA . ALA B 1 17 ? 29.375 -0.855 -6.977 1 98.5 17 ALA B CA 1
ATOM 3861 C C . ALA B 1 17 ? 28.344 0.27 -7.086 1 98.5 17 ALA B C 1
ATOM 3863 O O . ALA B 1 17 ? 28.609 1.4 -6.672 1 98.5 17 ALA B O 1
ATOM 3864 N N . SER B 1 18 ? 27.172 -0.036 -7.641 1 98.5 18 SER B N 1
ATOM 3865 C CA . SER B 1 18 ? 26.109 0.957 -7.789 1 98.5 18 SER B CA 1
ATOM 3866 C C . SER B 1 18 ? 25.594 1.421 -6.434 1 98.5 18 SER B C 1
ATOM 3868 O O . SER B 1 18 ? 25.25 2.59 -6.262 1 98.5 18 SER B O 1
ATOM 3870 N N . GLY B 1 19 ? 25.516 0.475 -5.488 1 98.75 19 GLY B N 1
ATOM 3871 C CA . GLY B 1 19 ? 25.062 0.808 -4.148 1 98.75 19 GLY B CA 1
ATOM 3872 C C . GLY B 1 19 ? 25.969 1.796 -3.438 1 98.75 19 GLY B C 1
ATOM 3873 O O . GLY B 1 19 ? 25.5 2.748 -2.814 1 98.75 19 GLY B O 1
ATOM 3874 N N . HIS B 1 20 ? 27.281 1.559 -3.512 1 98.81 20 HIS B N 1
ATOM 3875 C CA . HIS B 1 20 ? 28.234 2.475 -2.895 1 98.81 20 HIS B CA 1
ATOM 3876 C C . HIS B 1 20 ? 28.141 3.867 -3.506 1 98.81 20 HIS B C 1
ATOM 3878 O O . HIS B 1 20 ? 28.078 4.863 -2.781 1 98.81 20 HIS B O 1
ATOM 3884 N N . ALA B 1 21 ? 28.109 3.895 -4.801 1 98.75 21 ALA B N 1
ATOM 3885 C CA . ALA B 1 21 ? 28 5.18 -5.488 1 98.75 21 ALA B CA 1
ATOM 3886 C C . ALA B 1 21 ? 26.703 5.891 -5.117 1 98.75 21 ALA B C 1
ATOM 3888 O O . ALA B 1 21 ? 26.688 7.109 -4.934 1 98.75 21 ALA B O 1
ATOM 3889 N N . LEU B 1 22 ? 25.656 5.141 -5.047 1 98.81 22 LEU B N 1
ATOM 3890 C CA . LEU B 1 22 ? 24.359 5.699 -4.715 1 98.81 22 LEU B CA 1
ATOM 3891 C C . LEU B 1 22 ? 24.359 6.285 -3.305 1 98.81 22 LEU B C 1
ATOM 3893 O O . LEU B 1 22 ? 23.828 7.375 -3.08 1 98.81 22 LEU B O 1
ATOM 3897 N N . ILE B 1 23 ? 24.906 5.523 -2.328 1 98.81 23 ILE B N 1
ATOM 3898 C CA . ILE B 1 23 ? 24.984 5.984 -0.947 1 98.81 23 ILE B CA 1
ATOM 3899 C C . ILE B 1 23 ? 25.719 7.324 -0.889 1 98.81 23 ILE B C 1
ATOM 3901 O O . ILE B 1 23 ? 25.266 8.258 -0.229 1 98.81 23 ILE B O 1
ATOM 3905 N N . ASP B 1 24 ? 26.812 7.438 -1.546 1 98.81 24 ASP B N 1
ATOM 3906 C CA . ASP B 1 24 ? 27.578 8.68 -1.555 1 98.81 24 ASP B CA 1
ATOM 3907 C C . ASP B 1 24 ? 26.75 9.828 -2.145 1 98.81 24 ASP B C 1
ATOM 3909 O O . ASP B 1 24 ? 26.688 10.914 -1.565 1 98.81 24 ASP B O 1
ATOM 3913 N N . MET B 1 25 ? 26.172 9.578 -3.266 1 98.56 25 MET B N 1
ATOM 3914 C CA . MET B 1 25 ? 25.391 10.609 -3.951 1 98.56 25 MET B CA 1
ATOM 3915 C C . MET B 1 25 ? 24.219 11.062 -3.1 1 98.56 25 MET B C 1
ATOM 3917 O O . MET B 1 25 ? 23.953 12.258 -2.977 1 98.56 25 MET B O 1
ATOM 3921 N N . LEU B 1 26 ? 23.484 10.141 -2.504 1 98.69 26 LEU B N 1
ATOM 3922 C CA . LEU B 1 26 ? 22.328 10.461 -1.682 1 98.69 26 LEU B CA 1
ATOM 3923 C C . LEU B 1 26 ? 22.734 11.203 -0.416 1 98.69 26 LEU B C 1
ATOM 3925 O O . LEU B 1 26 ? 22.016 12.07 0.074 1 98.69 26 LEU B O 1
ATOM 3929 N N . THR B 1 27 ? 23.906 10.805 0.138 1 98.69 27 THR B N 1
ATOM 3930 C CA . THR B 1 27 ? 24.422 11.508 1.309 1 98.69 27 THR B CA 1
ATOM 3931 C C . THR B 1 27 ? 24.656 12.984 0.998 1 98.69 27 THR B C 1
ATOM 3933 O O . THR B 1 27 ? 24.281 13.852 1.778 1 98.69 27 THR B O 1
ATOM 3936 N N . ASP B 1 28 ? 25.297 13.203 -0.08 1 98.19 28 ASP B N 1
ATOM 3937 C CA . ASP B 1 28 ? 25.578 14.578 -0.491 1 98.19 28 ASP B CA 1
ATOM 3938 C C . ASP B 1 28 ? 24.281 15.352 -0.718 1 98.19 28 ASP B C 1
ATOM 3940 O O . ASP B 1 28 ? 24.156 16.5 -0.298 1 98.19 28 ASP B O 1
ATOM 3944 N N . ARG B 1 29 ? 23.375 14.734 -1.383 1 97.56 29 ARG B N 1
ATOM 3945 C CA . ARG B 1 29 ? 22.094 15.367 -1.631 1 97.56 29 ARG B CA 1
ATOM 3946 C C . ARG B 1 29 ? 21.375 15.68 -0.323 1 97.56 29 ARG B C 1
ATOM 3948 O O . ARG B 1 29 ? 20.797 16.766 -0.164 1 97.56 29 ARG B O 1
ATOM 3955 N N . LEU B 1 30 ? 21.344 14.727 0.58 1 97.88 30 LEU B N 1
ATOM 3956 C CA . LEU B 1 30 ? 20.719 14.898 1.888 1 97.88 30 LEU B CA 1
ATOM 3957 C C . LEU B 1 30 ? 21.328 16.094 2.621 1 97.88 30 LEU B C 1
ATOM 3959 O O . LEU B 1 30 ? 20.594 16.938 3.152 1 97.88 30 LEU B O 1
ATOM 3963 N N . ALA B 1 31 ? 22.641 16.156 2.629 1 97.69 31 ALA B N 1
ATOM 3964 C CA . ALA B 1 31 ? 23.328 17.266 3.291 1 97.69 31 ALA B CA 1
ATOM 3965 C C . ALA B 1 31 ? 22.938 18.609 2.666 1 97.69 31 ALA B C 1
ATOM 3967 O O . ALA B 1 31 ? 22.703 19.578 3.377 1 97.69 31 ALA B O 1
ATOM 3968 N N . GLN B 1 32 ? 22.891 18.641 1.389 1 97.12 32 GLN B N 1
ATOM 3969 C CA . GLN B 1 32 ? 22.531 19.859 0.677 1 97.12 32 GLN B CA 1
ATOM 3970 C C . GLN B 1 32 ? 21.109 20.297 1.012 1 97.12 32 GLN B C 1
ATOM 3972 O O . GLN B 1 32 ? 20.844 21.484 1.174 1 97.12 32 GLN B O 1
ATOM 3977 N N . GLU B 1 33 ? 20.219 19.391 1.05 1 96.81 33 GLU B N 1
ATOM 3978 C CA . GLU B 1 33 ? 18.828 19.719 1.371 1 96.81 33 GLU B CA 1
ATOM 3979 C C . GLU B 1 33 ? 18.703 20.219 2.807 1 96.81 33 GLU B C 1
ATOM 3981 O O . GLU B 1 33 ? 18.078 21.25 3.057 1 96.81 33 GLU B O 1
ATOM 3986 N N . LEU B 1 34 ? 19.312 19.516 3.738 1 95.75 34 LEU B N 1
ATOM 3987 C CA . LEU B 1 34 ? 19.203 19.859 5.152 1 95.75 34 LEU B CA 1
ATOM 3988 C C . LEU B 1 34 ? 19.734 21.25 5.414 1 95.75 34 LEU B C 1
ATOM 3990 O O . LEU B 1 34 ? 19.203 21.984 6.25 1 95.75 34 LEU B O 1
ATOM 3994 N N . ASN B 1 35 ? 20.719 21.641 4.641 1 94.12 35 ASN B N 1
ATOM 3995 C CA . ASN B 1 35 ? 21.375 22.922 4.848 1 94.12 35 ASN B CA 1
ATOM 3996 C C . ASN B 1 35 ? 20.688 24.031 4.066 1 94.12 35 ASN B C 1
ATOM 3998 O O . ASN B 1 35 ? 21.078 25.203 4.168 1 94.12 35 ASN B O 1
ATOM 4002 N N . GLY B 1 36 ? 19.75 23.688 3.293 1 94.19 36 GLY B N 1
ATOM 4003 C CA . GLY B 1 36 ? 19.016 24.672 2.523 1 94.19 36 GLY B CA 1
ATOM 4004 C C . GLY B 1 36 ? 19.719 25.094 1.251 1 94.19 36 GLY B C 1
ATOM 4005 O O . GLY B 1 36 ? 19.359 26.109 0.644 1 94.19 36 GLY B O 1
ATOM 4006 N N . ASP B 1 37 ? 20.734 24.328 0.837 1 93.38 37 ASP B N 1
ATOM 4007 C CA . ASP B 1 37 ? 21.547 24.688 -0.323 1 93.38 37 ASP B CA 1
ATOM 4008 C C . ASP B 1 37 ? 20.938 24.125 -1.608 1 93.38 37 ASP B C 1
ATOM 4010 O O . ASP B 1 37 ? 21.266 24.594 -2.705 1 93.38 37 ASP B O 1
ATOM 4014 N N . ALA B 1 38 ? 20.125 23.125 -1.478 1 93.12 38 ALA B N 1
ATOM 4015 C CA . ALA B 1 38 ? 19.469 22.562 -2.652 1 93.12 38 ALA B CA 1
ATOM 4016 C C . ALA B 1 38 ? 18.266 23.391 -3.064 1 93.12 38 ALA B C 1
ATOM 4018 O O . ALA B 1 38 ? 17.688 24.109 -2.24 1 93.12 38 ALA B O 1
ATOM 4019 N N . ASN B 1 39 ? 17.984 23.312 -4.395 1 93.81 39 ASN B N 1
ATOM 4020 C CA . ASN B 1 39 ? 16.688 23.859 -4.805 1 93.81 39 ASN B CA 1
ATOM 4021 C C . ASN B 1 39 ? 15.531 23.109 -4.152 1 93.81 39 ASN B C 1
ATOM 4023 O O . ASN B 1 39 ? 15.57 21.891 -4.031 1 93.81 39 ASN B O 1
ATOM 4027 N N . LEU B 1 40 ? 14.602 23.891 -3.717 1 95.12 40 LEU B N 1
ATOM 4028 C CA . LEU B 1 40 ? 13.414 23.266 -3.133 1 95.12 40 LEU B CA 1
ATOM 4029 C C . LEU B 1 40 ? 12.664 22.438 -4.172 1 95.12 40 LEU B C 1
ATOM 4031 O O . LEU B 1 40 ? 12.297 21.297 -3.91 1 95.12 40 LEU B O 1
ATOM 4035 N N . ILE B 1 41 ? 12.422 23 -5.285 1 91.94 41 ILE B N 1
ATOM 4036 C CA . ILE B 1 41 ? 11.711 22.359 -6.391 1 91.94 41 ILE B CA 1
ATOM 4037 C C . ILE B 1 41 ? 12.016 23.094 -7.691 1 91.94 41 ILE B C 1
ATOM 4039 O O . ILE B 1 41 ? 12.148 24.328 -7.707 1 91.94 41 ILE B O 1
ATOM 4043 N N . GLU B 1 42 ? 12.242 22.359 -8.734 1 91.31 42 GLU B N 1
ATOM 4044 C CA . GLU B 1 42 ? 12.195 22.922 -10.078 1 91.31 42 GLU B CA 1
ATOM 4045 C C . GLU B 1 42 ? 10.836 22.703 -10.727 1 91.31 42 GLU B C 1
ATOM 4047 O O . GLU B 1 42 ? 10.648 21.719 -11.461 1 91.31 42 GLU B O 1
ATOM 4052 N N . TRP B 1 43 ? 10.008 23.656 -10.523 1 91 43 TRP B N 1
ATOM 4053 C CA . TRP B 1 43 ? 8.609 23.469 -10.891 1 91 43 TRP B CA 1
ATOM 4054 C C . TRP B 1 43 ? 8.445 23.469 -12.406 1 91 43 TRP B C 1
ATOM 4056 O O . TRP B 1 43 ? 9.031 24.297 -13.102 1 91 43 TRP B O 1
ATOM 4066 N N . GLN B 1 44 ? 7.73 22.578 -12.914 1 88.62 44 GLN B N 1
ATOM 4067 C CA . GLN B 1 44 ? 7.254 22.5 -14.289 1 88.62 44 GLN B CA 1
ATOM 4068 C C . GLN B 1 44 ? 5.762 22.172 -14.336 1 88.62 44 GLN B C 1
ATOM 4070 O O . GLN B 1 44 ? 5.297 21.25 -13.664 1 88.62 44 GLN B O 1
ATOM 4075 N N . PRO B 1 45 ? 5.043 22.953 -15.117 1 88.62 45 PRO B N 1
ATOM 4076 C CA . PRO B 1 45 ? 3.633 22.594 -15.258 1 88.62 45 PRO B CA 1
ATOM 4077 C C . PRO B 1 45 ? 3.439 21.141 -15.703 1 88.62 45 PRO B C 1
ATOM 4079 O O . PRO B 1 45 ? 4.203 20.641 -16.531 1 88.62 45 PRO B O 1
ATOM 4082 N N . PRO B 1 46 ? 2.514 20.5 -15.141 1 88 46 PRO B N 1
ATOM 4083 C CA . PRO B 1 46 ? 2.369 19.062 -15.297 1 88 46 PRO B CA 1
ATOM 4084 C C . PRO B 1 46 ? 2.359 18.625 -16.766 1 88 46 PRO B C 1
ATOM 4086 O O . PRO B 1 46 ? 3.082 17.703 -17.141 1 88 46 PRO B O 1
ATOM 4089 N N . LEU B 1 47 ? 1.536 19.203 -17.641 1 88.75 47 LEU B N 1
ATOM 4090 C CA . LEU B 1 47 ? 1.397 18.781 -19.031 1 88.75 47 LEU B CA 1
ATOM 4091 C C . LEU B 1 47 ? 2.709 18.969 -19.797 1 88.75 47 LEU B C 1
ATOM 4093 O O . LEU B 1 47 ? 3.094 18.125 -20.594 1 88.75 47 LEU B O 1
ATOM 4097 N N . GLU B 1 48 ? 3.336 20.062 -19.547 1 90.25 48 GLU B N 1
ATOM 4098 C CA . GLU B 1 48 ? 4.625 20.344 -20.172 1 90.25 48 GLU B CA 1
ATOM 4099 C C . GLU B 1 48 ? 5.684 19.344 -19.719 1 90.25 48 GLU B C 1
ATOM 4101 O O . GLU B 1 48 ? 6.465 18.844 -20.531 1 90.25 48 GLU B O 1
ATOM 4106 N N . ALA B 1 49 ? 5.629 19.125 -18.484 1 90.94 49 ALA B N 1
ATOM 4107 C CA . ALA B 1 49 ? 6.598 18.188 -17.922 1 90.94 49 ALA B CA 1
ATOM 4108 C C . ALA B 1 49 ? 6.387 16.781 -18.484 1 90.94 49 ALA B C 1
ATOM 4110 O O . ALA B 1 49 ? 7.352 16.094 -18.844 1 90.94 49 ALA B O 1
ATOM 4111 N N . GLU B 1 50 ? 5.176 16.344 -18.562 1 90.56 50 GLU B N 1
ATOM 4112 C CA . GLU B 1 50 ? 4.859 15.008 -19.062 1 90.56 50 GLU B CA 1
ATOM 4113 C C . GLU B 1 50 ? 5.32 14.852 -20.516 1 90.56 50 GLU B C 1
ATOM 4115 O O . GLU B 1 50 ? 5.914 13.828 -20.875 1 90.56 50 GLU B O 1
ATOM 4120 N N . GLN B 1 51 ? 5.012 15.82 -21.312 1 90.75 51 GLN B N 1
ATOM 4121 C CA . GLN B 1 51 ? 5.398 15.766 -22.719 1 90.75 51 GLN B CA 1
ATOM 4122 C C . GLN B 1 51 ? 6.914 15.68 -22.859 1 90.75 51 GLN B C 1
ATOM 4124 O O . GLN B 1 51 ? 7.418 14.945 -23.719 1 90.75 51 GLN B O 1
ATOM 4129 N N . ALA B 1 52 ? 7.547 16.359 -22.062 1 89.62 52 ALA B N 1
ATOM 4130 C CA . ALA B 1 52 ? 9.008 16.406 -22.141 1 89.62 52 ALA B CA 1
ATOM 4131 C C . ALA B 1 52 ? 9.625 15.102 -21.656 1 89.62 52 ALA B C 1
ATOM 4133 O O . ALA B 1 52 ? 10.703 14.711 -22.109 1 89.62 52 ALA B O 1
ATOM 4134 N N . TRP B 1 53 ? 8.93 14.461 -20.812 1 89.94 53 TRP B N 1
ATOM 4135 C CA . TRP B 1 53 ? 9.492 13.305 -20.125 1 89.94 53 TRP B CA 1
ATOM 4136 C C . TRP B 1 53 ? 9.141 12.016 -20.859 1 89.94 53 TRP B C 1
ATOM 4138 O O . TRP B 1 53 ? 9.758 10.977 -20.625 1 89.94 53 TRP B O 1
ATOM 4148 N N . GLN B 1 54 ? 8.195 12.07 -21.703 1 91.31 54 GLN B N 1
ATOM 4149 C CA . GLN B 1 54 ? 7.668 10.875 -22.359 1 91.31 54 GLN B CA 1
ATOM 4150 C C . GLN B 1 54 ? 8.719 10.227 -23.25 1 91.31 54 GLN B C 1
ATOM 4152 O O . GLN B 1 54 ? 9.445 10.922 -23.969 1 91.31 54 GLN B O 1
ATOM 4157 N N . GLN B 1 55 ? 8.789 8.938 -23.172 1 93.69 55 GLN B N 1
ATOM 4158 C CA . GLN B 1 55 ? 9.711 8.156 -23.984 1 93.69 55 GLN B CA 1
ATOM 4159 C C . GLN B 1 55 ? 9.141 6.773 -24.297 1 93.69 55 GLN B C 1
ATOM 4161 O O . GLN B 1 55 ? 8.273 6.277 -23.562 1 93.69 55 GLN B O 1
ATOM 4166 N N . THR B 1 56 ? 9.656 6.156 -25.328 1 94 56 THR B N 1
ATOM 4167 C CA . THR B 1 56 ? 9.234 4.805 -25.688 1 94 56 THR B CA 1
ATOM 4168 C C . THR B 1 56 ? 9.938 3.777 -24.797 1 94 56 THR B C 1
ATOM 4170 O O . THR B 1 56 ? 11.039 4.02 -24.297 1 94 56 THR B O 1
ATOM 4173 N N . MET B 1 57 ? 9.25 2.727 -24.547 1 93.75 57 MET B N 1
ATOM 4174 C CA . MET B 1 57 ? 9.891 1.652 -23.797 1 93.75 57 MET B CA 1
ATOM 4175 C C . MET B 1 57 ? 11.148 1.166 -24.516 1 93.75 57 MET B C 1
ATOM 4177 O O . MET B 1 57 ? 11.109 0.854 -25.703 1 93.75 57 MET B O 1
ATOM 4181 N N . PRO B 1 58 ? 12.211 1.059 -23.812 1 96.62 58 PRO B N 1
ATOM 4182 C CA . PRO B 1 58 ? 13.422 0.557 -24.469 1 96.62 58 PRO B CA 1
ATOM 4183 C C . PRO B 1 58 ? 13.344 -0.936 -24.781 1 96.62 58 PRO B C 1
ATOM 4185 O O . PRO B 1 58 ? 13.008 -1.737 -23.906 1 96.62 58 PRO B O 1
ATOM 4188 N N . GLU B 1 59 ? 13.672 -1.3 -25.969 1 97.12 59 GLU B N 1
ATOM 4189 C CA . GLU B 1 59 ? 13.773 -2.705 -26.359 1 97.12 59 GLU B CA 1
ATOM 4190 C C . GLU B 1 59 ? 15.039 -3.344 -25.781 1 97.12 59 GLU B C 1
ATOM 4192 O O . GLU B 1 59 ? 15.016 -4.5 -25.359 1 97.12 59 GLU B O 1
ATOM 4197 N N . HIS B 1 60 ? 16.109 -2.57 -25.875 1 96.69 60 HIS B N 1
ATOM 4198 C CA . HIS B 1 60 ? 17.422 -2.914 -25.328 1 96.69 60 HIS B CA 1
ATOM 4199 C C . HIS B 1 60 ? 17.828 -1.944 -24.234 1 96.69 60 HIS B C 1
ATOM 4201 O O . HIS B 1 60 ? 17.266 -0.861 -24.109 1 96.69 60 HIS B O 1
ATOM 4207 N N . PRO B 1 61 ? 18.812 -2.408 -23.438 1 95.81 61 PRO B N 1
ATOM 4208 C CA . PRO B 1 61 ? 19.281 -1.506 -22.375 1 95.81 61 PRO B CA 1
ATOM 4209 C C . PRO B 1 61 ? 19.672 -0.13 -22.906 1 95.81 61 PRO B C 1
ATOM 4211 O O . PRO B 1 61 ? 20.375 -0.031 -23.922 1 95.81 61 PRO B O 1
ATOM 4214 N N . ASP B 1 62 ? 19.188 0.841 -22.234 1 95.81 62 ASP B N 1
ATOM 4215 C CA . ASP B 1 62 ? 19.609 2.191 -22.609 1 95.81 62 ASP B CA 1
ATOM 4216 C C . ASP B 1 62 ? 20.234 2.918 -21.422 1 95.81 62 ASP B C 1
ATOM 4218 O O . ASP B 1 62 ? 20.422 4.133 -21.469 1 95.81 62 ASP B O 1
ATOM 4222 N N . LEU B 1 63 ? 20.438 2.275 -20.375 1 96.5 63 LEU B N 1
ATOM 4223 C CA . LEU B 1 63 ? 21.141 2.689 -19.156 1 96.5 63 LEU B CA 1
ATOM 4224 C C . LEU B 1 63 ? 22.094 1.6 -18.672 1 96.5 63 LEU B C 1
ATOM 4226 O O . LEU B 1 63 ? 21.719 0.426 -18.609 1 96.5 63 LEU B O 1
ATOM 4230 N N . SER B 1 64 ? 23.328 1.969 -18.469 1 96 64 SER B N 1
ATOM 4231 C CA . SER B 1 64 ? 24.266 1.014 -17.875 1 96 64 SER B CA 1
ATOM 4232 C C . SER B 1 64 ? 24.266 1.108 -16.359 1 96 64 SER B C 1
ATOM 4234 O O . SER B 1 64 ? 23.953 2.158 -15.797 1 96 64 SER B O 1
ATOM 4236 N N . PRO B 1 65 ? 24.594 0.024 -15.719 1 94.25 65 PRO B N 1
ATOM 4237 C CA . PRO B 1 65 ? 24.688 0.079 -14.258 1 94.25 65 PRO B CA 1
ATOM 4238 C C . PRO B 1 65 ? 25.641 1.158 -13.766 1 94.25 65 PRO B C 1
ATOM 4240 O O . PRO B 1 65 ? 25.391 1.786 -12.734 1 94.25 65 PRO B O 1
ATOM 4243 N N . GLU B 1 66 ? 26.688 1.39 -14.477 1 94.88 66 GLU B N 1
ATOM 4244 C CA . GLU B 1 66 ? 27.688 2.391 -14.102 1 94.88 66 GLU B CA 1
ATOM 4245 C C . GLU B 1 66 ? 27.109 3.801 -14.188 1 94.88 66 GLU B C 1
ATOM 4247 O O . GLU B 1 66 ? 27.531 4.691 -13.445 1 94.88 66 GLU B O 1
ATOM 4252 N N . ALA B 1 67 ? 26.172 3.93 -15.055 1 97.69 67 ALA B N 1
ATOM 4253 C CA . ALA B 1 67 ? 25.578 5.25 -15.273 1 97.69 67 ALA B CA 1
ATOM 4254 C C . ALA B 1 67 ? 24.359 5.457 -14.383 1 97.69 67 ALA B C 1
ATOM 4256 O O . ALA B 1 67 ? 23.766 6.539 -14.367 1 97.69 67 ALA B O 1
ATOM 4257 N N . PHE B 1 68 ? 24 4.477 -13.664 1 97.81 68 PHE B N 1
ATOM 4258 C CA . PHE B 1 68 ? 22.766 4.457 -12.883 1 97.81 68 PHE B CA 1
ATOM 4259 C C . PHE B 1 68 ? 22.719 5.645 -11.922 1 97.81 68 PHE B C 1
ATOM 4261 O O . PHE B 1 68 ? 21.75 6.414 -11.93 1 97.81 68 PHE B O 1
ATOM 4268 N N . THR B 1 69 ? 23.719 5.812 -11.133 1 98.19 69 THR B N 1
ATOM 4269 C CA . THR B 1 69 ? 23.75 6.859 -10.117 1 98.19 69 THR B CA 1
ATOM 4270 C C . THR B 1 69 ? 23.703 8.242 -10.758 1 98.19 69 THR B C 1
ATOM 4272 O O . THR B 1 69 ? 23 9.133 -10.289 1 98.19 69 THR B O 1
ATOM 4275 N N . ARG B 1 70 ? 24.438 8.406 -11.789 1 97.94 70 ARG B N 1
ATOM 4276 C CA . ARG B 1 70 ? 24.422 9.68 -12.508 1 97.94 70 ARG B CA 1
ATOM 4277 C C . ARG B 1 70 ? 23.047 9.961 -13.094 1 97.94 70 ARG B C 1
ATOM 4279 O O . ARG B 1 70 ? 22.594 11.109 -13.086 1 97.94 70 ARG B O 1
ATOM 4286 N N . TRP B 1 71 ? 22.453 8.969 -13.617 1 98.12 71 TRP B N 1
ATOM 4287 C CA . TRP B 1 71 ? 21.125 9.117 -14.18 1 98.12 71 TRP B CA 1
ATOM 4288 C C . TRP B 1 71 ? 20.125 9.531 -13.102 1 98.12 71 TRP B C 1
ATOM 4290 O O . TRP B 1 71 ? 19.297 10.422 -13.32 1 98.12 71 TRP B O 1
ATOM 4300 N N . ILE B 1 72 ? 20.188 8.914 -11.914 1 98.12 72 ILE B N 1
ATOM 4301 C CA . ILE B 1 72 ? 19.328 9.305 -10.797 1 98.12 72 ILE B CA 1
ATOM 4302 C C . ILE B 1 72 ? 19.578 10.773 -10.453 1 98.12 72 ILE B C 1
ATOM 4304 O O . ILE B 1 72 ? 18.625 11.547 -10.289 1 98.12 72 ILE B O 1
ATOM 4308 N N . GLN B 1 73 ? 20.781 11.133 -10.367 1 97.44 73 GLN B N 1
ATOM 4309 C CA . GLN B 1 73 ? 21.188 12.469 -9.945 1 97.44 73 GLN B CA 1
ATOM 4310 C C . GLN B 1 73 ? 20.719 13.523 -10.938 1 97.44 73 GLN B C 1
ATOM 4312 O O . GLN B 1 73 ? 20.266 14.602 -10.539 1 97.44 73 GLN B O 1
ATOM 4317 N N . GLN B 1 74 ? 20.766 13.211 -12.18 1 96.06 74 GLN B N 1
ATOM 4318 C CA . GLN B 1 74 ? 20.562 14.234 -13.203 1 96.06 74 GLN B CA 1
ATOM 4319 C C . GLN B 1 74 ? 19.141 14.219 -13.734 1 96.06 74 GLN B C 1
ATOM 4321 O O . GLN B 1 74 ? 18.594 15.258 -14.109 1 96.06 74 GLN B O 1
ATOM 4326 N N . ALA B 1 75 ? 18.578 13.062 -13.766 1 94.19 75 ALA B N 1
ATOM 4327 C CA . ALA B 1 75 ? 17.281 12.945 -14.445 1 94.19 75 ALA B CA 1
ATOM 4328 C C . ALA B 1 75 ? 16.141 12.859 -13.445 1 94.19 75 ALA B C 1
ATOM 4330 O O . ALA B 1 75 ? 15.016 13.258 -13.75 1 94.19 75 ALA B O 1
ATOM 4331 N N . ILE B 1 76 ? 16.375 12.336 -12.273 1 95.19 76 ILE B N 1
ATOM 4332 C CA . ILE B 1 76 ? 15.289 12.023 -11.359 1 95.19 76 ILE B CA 1
ATOM 4333 C C . ILE B 1 76 ? 15.234 13.062 -10.242 1 95.19 76 ILE B C 1
ATOM 4335 O O . ILE B 1 76 ? 14.242 13.781 -10.094 1 95.19 76 ILE B O 1
ATOM 4339 N N . LEU B 1 77 ? 16.297 13.305 -9.516 1 94.88 77 LEU B N 1
ATOM 4340 C CA . LEU B 1 77 ? 16.328 14.086 -8.281 1 94.88 77 LEU B CA 1
ATOM 4341 C C . LEU B 1 77 ? 15.922 15.531 -8.539 1 94.88 77 LEU B C 1
ATOM 4343 O O . LEU B 1 77 ? 15.211 16.125 -7.73 1 94.88 77 LEU B O 1
ATOM 4347 N N . PRO B 1 78 ? 16.328 16.109 -9.727 1 91.56 78 PRO B N 1
ATOM 4348 C CA . PRO B 1 78 ? 15.961 17.5 -9.945 1 91.56 78 PRO B CA 1
ATOM 4349 C C . PRO B 1 78 ? 14.453 17.703 -10.094 1 91.56 78 PRO B C 1
ATOM 4351 O O . PRO B 1 78 ? 13.961 18.828 -9.945 1 91.56 78 PRO B O 1
ATOM 4354 N N . ARG B 1 79 ? 13.773 16.703 -10.297 1 91.25 79 ARG B N 1
ATOM 4355 C CA . ARG B 1 79 ? 12.336 16.812 -10.523 1 91.25 79 ARG B CA 1
ATOM 4356 C C . ARG B 1 79 ? 11.555 16.516 -9.242 1 91.25 79 ARG B C 1
ATOM 4358 O O . ARG B 1 79 ? 10.328 16.625 -9.211 1 91.25 79 ARG B O 1
ATOM 4365 N N . ASN B 1 80 ? 12.258 16.188 -8.258 1 93.38 80 ASN B N 1
ATOM 4366 C CA . ASN B 1 80 ? 11.641 15.883 -6.969 1 93.38 80 ASN B CA 1
ATOM 4367 C C . ASN B 1 80 ? 11.492 17.141 -6.113 1 93.38 80 ASN B C 1
ATOM 4369 O O . ASN B 1 80 ? 12.227 18.109 -6.281 1 93.38 80 ASN B O 1
ATOM 4373 N N . LEU B 1 81 ? 10.445 17.125 -5.312 1 94.81 81 LEU B N 1
ATOM 4374 C CA . LEU B 1 81 ? 10.406 18.062 -4.188 1 94.81 81 LEU B CA 1
ATOM 4375 C C . LEU B 1 81 ? 11.484 17.719 -3.164 1 94.81 81 LEU B C 1
ATOM 4377 O O . LEU B 1 81 ? 11.648 16.547 -2.801 1 94.81 81 LEU B O 1
ATOM 4381 N N . ALA B 1 82 ? 12.297 18.688 -2.771 1 96.44 82 ALA B N 1
ATOM 4382 C CA . ALA B 1 82 ? 13.297 18.469 -1.725 1 96.44 82 ALA B CA 1
ATOM 4383 C C . ALA B 1 82 ? 12.633 18.391 -0.35 1 96.44 82 ALA B C 1
ATOM 4385 O O . ALA B 1 82 ? 12.539 19.391 0.355 1 96.44 82 ALA B O 1
ATOM 4386 N N . MET B 1 83 ? 12.367 17.266 0.049 1 95.06 83 MET B N 1
ATOM 4387 C CA . MET B 1 83 ? 11.57 17.047 1.25 1 95.06 83 MET B CA 1
ATOM 4388 C C . MET B 1 83 ? 12.344 17.453 2.502 1 95.06 83 MET B C 1
ATOM 4390 O O . MET B 1 83 ? 11.742 17.891 3.486 1 95.06 83 MET B O 1
ATOM 4394 N N . HIS B 1 84 ? 13.625 17.344 2.506 1 97.12 84 HIS B N 1
ATOM 4395 C CA . HIS B 1 84 ? 14.438 17.625 3.682 1 97.12 84 HIS B CA 1
ATOM 4396 C C . HIS B 1 84 ? 14.797 19.109 3.754 1 97.12 84 HIS B C 1
ATOM 4398 O O . HIS B 1 84 ? 15.477 19.547 4.684 1 97.12 84 HIS B O 1
ATOM 4404 N N . HIS B 1 85 ? 14.391 19.891 2.756 1 97.31 85 HIS B N 1
ATOM 4405 C CA . HIS B 1 85 ? 14.656 21.328 2.736 1 97.31 85 HIS B CA 1
ATOM 4406 C C . HIS B 1 85 ? 13.812 22.047 3.779 1 97.31 85 HIS B C 1
ATOM 4408 O O . HIS B 1 85 ? 12.617 21.781 3.908 1 97.31 85 HIS B O 1
ATOM 4414 N N . PRO B 1 86 ? 14.352 22.984 4.512 1 96.62 86 PRO B N 1
ATOM 4415 C CA . PRO B 1 86 ? 13.633 23.656 5.598 1 96.62 86 PRO B CA 1
ATOM 4416 C C . PRO B 1 86 ? 12.422 24.438 5.105 1 96.62 86 PRO B C 1
ATOM 4418 O O . PRO B 1 86 ? 11.547 24.797 5.902 1 96.62 86 PRO B O 1
ATOM 4421 N N . HIS B 1 87 ? 12.375 24.75 3.803 1 97.88 87 HIS B N 1
ATOM 4422 C CA . HIS B 1 87 ? 11.273 25.531 3.242 1 97.88 87 HIS B CA 1
ATOM 4423 C C . HIS B 1 87 ? 10.125 24.641 2.811 1 97.88 87 HIS B C 1
ATOM 4425 O O . HIS B 1 87 ? 9.102 25.125 2.314 1 97.88 87 HIS B O 1
ATOM 4431 N N . SER B 1 88 ? 10.305 23.281 2.98 1 96.19 88 SER B N 1
ATOM 4432 C CA . SER B 1 88 ? 9.195 22.375 2.727 1 96.19 88 SER B CA 1
ATOM 4433 C C . SER B 1 88 ? 8.219 22.344 3.893 1 96.19 88 SER B C 1
ATOM 4435 O O . SER B 1 88 ? 8.461 21.688 4.906 1 96.19 88 SER B O 1
ATOM 4437 N N . MET B 1 89 ? 7.012 22.969 3.691 1 96.38 89 MET B N 1
ATOM 4438 C CA . MET B 1 89 ? 6.105 23.188 4.816 1 96.38 89 MET B CA 1
ATOM 4439 C C . MET B 1 89 ? 4.656 22.969 4.398 1 96.38 89 MET B C 1
ATOM 4441 O O . MET B 1 89 ? 3.742 23.547 4.988 1 96.38 89 MET B O 1
ATOM 4445 N N . ALA B 1 90 ? 4.418 22.188 3.4 1 94.19 90 ALA B N 1
ATOM 4446 C CA . ALA B 1 90 ? 3.098 22.219 2.777 1 94.19 90 ALA B CA 1
ATOM 4447 C C . ALA B 1 90 ? 2.221 21.078 3.295 1 94.19 90 ALA B C 1
ATOM 4449 O O . ALA B 1 90 ? 1.026 21.266 3.539 1 94.19 90 ALA B O 1
ATOM 4450 N N . HIS B 1 91 ? 2.732 19.875 3.381 1 92.31 91 HIS B N 1
ATOM 4451 C CA . HIS B 1 91 ? 1.853 18.719 3.555 1 92.31 91 HIS B CA 1
ATOM 4452 C C . HIS B 1 91 ? 2.301 17.859 4.727 1 92.31 91 HIS B C 1
ATOM 4454 O O . HIS B 1 91 ? 3.381 18.062 5.285 1 92.31 91 HIS B O 1
ATOM 4460 N N . GLN B 1 92 ? 1.343 16.953 5.074 1 93.94 92 GLN B N 1
ATOM 4461 C CA . GLN B 1 92 ? 1.597 16.031 6.176 1 93.94 92 GLN B CA 1
ATOM 4462 C C . GLN B 1 92 ? 2.441 14.844 5.715 1 93.94 92 GLN B C 1
ATOM 4464 O O . GLN B 1 92 ? 2.041 13.688 5.875 1 93.94 92 GLN B O 1
ATOM 4469 N N . ALA B 1 93 ? 3.555 15.133 5.176 1 91.31 93 ALA B N 1
ATOM 4470 C CA . ALA B 1 93 ? 4.57 14.164 4.773 1 91.31 93 ALA B CA 1
ATOM 4471 C C . ALA B 1 93 ? 5.934 14.523 5.359 1 91.31 93 ALA B C 1
ATOM 4473 O O . ALA B 1 93 ? 6.43 15.641 5.16 1 91.31 93 ALA B O 1
ATOM 4474 N N . ALA B 1 94 ? 6.488 13.57 5.977 1 91.88 94 ALA B N 1
ATOM 4475 C CA . ALA B 1 94 ? 7.703 13.867 6.734 1 91.88 94 ALA B CA 1
ATOM 4476 C C . ALA B 1 94 ? 8.945 13.711 5.859 1 91.88 94 ALA B C 1
ATOM 4478 O O . ALA B 1 94 ? 8.977 12.875 4.957 1 91.88 94 ALA B O 1
ATOM 4479 N N . PRO B 1 95 ? 9.938 14.656 6.094 1 95.88 95 PRO B N 1
ATOM 4480 C CA . PRO B 1 95 ? 11.273 14.219 5.688 1 95.88 95 PRO B CA 1
ATOM 4481 C C . PRO B 1 95 ? 11.75 12.984 6.445 1 95.88 95 PRO B C 1
ATOM 4483 O O . PRO B 1 95 ? 11.898 13.023 7.672 1 95.88 95 PRO B O 1
ATOM 4486 N N . PRO B 1 96 ? 11.953 11.938 5.805 1 97.19 96 PRO B N 1
ATOM 4487 C CA . PRO B 1 96 ? 12.188 10.672 6.512 1 97.19 96 PRO B CA 1
ATOM 4488 C C . PRO B 1 96 ? 13.531 10.648 7.238 1 97.19 96 PRO B C 1
ATOM 4490 O O . PRO B 1 96 ? 14.477 11.328 6.82 1 97.19 96 PRO B O 1
ATOM 4493 N N . LEU B 1 97 ? 13.555 9.883 8.344 1 97.94 97 LEU B N 1
ATOM 4494 C CA . LEU B 1 97 ? 14.82 9.555 8.977 1 97.94 97 LEU B CA 1
ATOM 4495 C C . LEU B 1 97 ? 15.719 8.766 8.031 1 97.94 97 LEU B C 1
ATOM 4497 O O . LEU B 1 97 ? 15.32 7.723 7.512 1 97.94 97 LEU B O 1
ATOM 4501 N N . PRO B 1 98 ? 16.953 9.273 7.859 1 98.12 98 PRO B N 1
ATOM 4502 C CA . PRO B 1 98 ? 17.812 8.617 6.875 1 98.12 98 PRO B CA 1
ATOM 4503 C C . PRO B 1 98 ? 18.047 7.141 7.188 1 98.12 98 PRO B C 1
ATOM 4505 O O . PRO B 1 98 ? 18.031 6.305 6.281 1 98.12 98 PRO B O 1
ATOM 4508 N N . MET B 1 99 ? 18.234 6.805 8.445 1 98 99 MET B N 1
ATOM 4509 C CA . MET B 1 99 ? 18.484 5.414 8.812 1 98 99 MET B CA 1
ATOM 4510 C C . MET B 1 99 ? 17.266 4.543 8.547 1 98 99 MET B C 1
ATOM 4512 O O . MET B 1 99 ? 17.406 3.354 8.258 1 98 99 MET B O 1
ATOM 4516 N N . ALA B 1 100 ? 16.062 5.098 8.695 1 97.81 100 ALA B N 1
ATOM 4517 C CA . ALA B 1 100 ? 14.852 4.375 8.328 1 97.81 100 ALA B CA 1
ATOM 4518 C C . ALA B 1 100 ? 14.828 4.055 6.84 1 97.81 100 ALA B C 1
ATOM 4520 O O . ALA B 1 100 ? 14.328 3.004 6.43 1 97.81 100 ALA B O 1
ATOM 4521 N N . ALA B 1 101 ? 15.344 4.949 6.027 1 98 101 ALA B N 1
ATOM 4522 C CA . ALA B 1 101 ? 15.43 4.707 4.59 1 98 101 ALA B CA 1
ATOM 4523 C C . ALA B 1 101 ? 16.344 3.527 4.285 1 98 101 ALA B C 1
ATOM 4525 O O . ALA B 1 101 ? 16.078 2.748 3.367 1 98 101 ALA B O 1
ATOM 4526 N N . LEU B 1 102 ? 17.406 3.408 5.027 1 98.56 102 LEU B N 1
ATOM 4527 C CA . LEU B 1 102 ? 18.297 2.264 4.852 1 98.56 102 LEU B CA 1
ATOM 4528 C C . LEU B 1 102 ? 17.578 0.96 5.164 1 98.56 102 LEU B C 1
ATOM 4530 O O . LEU B 1 102 ? 17.812 -0.06 4.512 1 98.56 102 LEU B O 1
ATOM 4534 N N . SER B 1 103 ? 16.719 0.992 6.145 1 97.81 103 SER B N 1
ATOM 4535 C CA . SER B 1 103 ? 15.914 -0.186 6.477 1 97.81 103 SER B CA 1
ATOM 4536 C C . SER B 1 103 ? 15 -0.576 5.32 1 97.81 103 SER B C 1
ATOM 4538 O O . SER B 1 103 ? 14.711 -1.758 5.125 1 97.81 103 SER B O 1
ATOM 4540 N N . GLU B 1 104 ? 14.57 0.411 4.57 1 97 104 GLU B N 1
ATOM 4541 C CA . GLU B 1 104 ? 13.734 0.121 3.414 1 97 104 GLU B CA 1
ATOM 4542 C C . GLU B 1 104 ? 14.516 -0.628 2.338 1 97 104 GLU B C 1
ATOM 4544 O O . GLU B 1 104 ? 13.945 -1.438 1.603 1 97 104 GLU B O 1
ATOM 4549 N N . LEU B 1 105 ? 15.766 -0.325 2.207 1 98.25 105 LEU B N 1
ATOM 4550 C CA . LEU B 1 105 ? 16.609 -1.083 1.285 1 98.25 105 LEU B CA 1
ATOM 4551 C C . LEU B 1 105 ? 16.656 -2.555 1.683 1 98.25 105 LEU B C 1
ATOM 4553 O O . LEU B 1 105 ? 16.562 -3.438 0.827 1 98.25 105 LEU B O 1
ATOM 4557 N N . VAL B 1 106 ? 16.797 -2.84 2.967 1 98.19 106 VAL B N 1
ATOM 4558 C CA . VAL B 1 106 ? 16.797 -4.211 3.469 1 98.19 106 VAL B CA 1
ATOM 4559 C C . VAL B 1 106 ? 15.477 -4.887 3.123 1 98.19 106 VAL B C 1
ATOM 4561 O O . VAL B 1 106 ? 15.461 -6.004 2.6 1 98.19 106 VAL B O 1
ATOM 4564 N N . SER B 1 107 ? 14.422 -4.172 3.428 1 96.69 107 SER B N 1
ATOM 4565 C CA . SER B 1 107 ? 13.094 -4.695 3.148 1 96.69 107 SER B CA 1
ATOM 4566 C C . SER B 1 107 ? 12.914 -5.004 1.664 1 96.69 107 SER B C 1
ATOM 4568 O O . SER B 1 107 ? 12.32 -6.02 1.301 1 96.69 107 SER B O 1
ATOM 4570 N N . ALA B 1 108 ? 13.406 -4.125 0.844 1 96.81 108 ALA B N 1
ATOM 4571 C CA . ALA B 1 108 ? 13.25 -4.27 -0.601 1 96.81 108 ALA B CA 1
ATOM 4572 C C . ALA B 1 108 ? 14.039 -5.465 -1.123 1 96.81 108 ALA B C 1
ATOM 4574 O O . ALA B 1 108 ? 13.508 -6.289 -1.871 1 96.81 108 ALA B O 1
ATOM 4575 N N . LEU B 1 109 ? 15.25 -5.598 -0.726 1 97.94 109 LEU B N 1
ATOM 4576 C CA . LEU B 1 109 ? 16.094 -6.66 -1.263 1 97.94 109 LEU B CA 1
ATOM 4577 C C . LEU B 1 109 ? 15.664 -8.023 -0.723 1 97.94 109 LEU B C 1
ATOM 4579 O O . LEU B 1 109 ? 15.688 -9.016 -1.451 1 97.94 109 LEU B O 1
ATOM 4583 N N . CYS B 1 110 ? 15.273 -8.055 0.536 1 96.19 110 CYS B N 1
ATOM 4584 C CA . CYS B 1 110 ? 14.875 -9.32 1.139 1 96.19 110 CYS B CA 1
ATOM 4585 C C . CYS B 1 110 ? 13.469 -9.719 0.695 1 96.19 110 CYS B C 1
ATOM 4587 O O . CYS B 1 110 ? 13.133 -10.906 0.689 1 96.19 110 CYS B O 1
ATOM 4589 N N . ASN B 1 111 ? 12.672 -8.781 0.418 1 94.94 111 ASN B N 1
ATOM 4590 C CA . ASN B 1 111 ? 11.352 -8.914 -0.191 1 94.94 111 ASN B CA 1
ATOM 4591 C C . ASN B 1 111 ? 10.523 -10 0.493 1 94.94 111 ASN B C 1
ATOM 4593 O O . ASN B 1 111 ? 10.016 -10.906 -0.166 1 94.94 111 ASN B O 1
ATOM 4597 N N . GLN B 1 112 ? 10.336 -9.938 1.774 1 92.31 112 GLN B N 1
ATOM 4598 C CA . GLN B 1 112 ? 9.484 -10.852 2.531 1 92.31 112 GLN B CA 1
ATOM 4599 C C . GLN B 1 112 ? 8.008 -10.57 2.256 1 92.31 112 GLN B C 1
ATOM 4601 O O . GLN B 1 112 ? 7.523 -9.469 2.496 1 92.31 112 GLN B O 1
ATOM 4606 N N . ALA B 1 113 ? 7.309 -11.609 1.659 1 83 113 ALA B N 1
ATOM 4607 C CA . ALA B 1 113 ? 5.898 -11.461 1.318 1 83 113 ALA B CA 1
ATOM 4608 C C . ALA B 1 113 ? 5.008 -11.82 2.504 1 83 113 ALA B C 1
ATOM 4610 O O . ALA B 1 113 ? 4.98 -12.977 2.938 1 83 113 ALA B O 1
ATOM 4611 N N . MET B 1 114 ? 4.59 -11.219 3.389 1 80.12 114 MET B N 1
ATOM 4612 C CA . MET B 1 114 ? 3.963 -11.289 4.707 1 80.12 114 MET B CA 1
ATOM 4613 C C . MET B 1 114 ? 2.541 -11.828 4.602 1 80.12 114 MET B C 1
ATOM 4615 O O . MET B 1 114 ? 1.77 -11.742 5.559 1 80.12 114 MET B O 1
ATOM 4619 N N . ALA B 1 115 ? 2.162 -12.352 3.527 1 73.44 115 ALA B N 1
ATOM 4620 C CA . ALA B 1 115 ? 0.788 -12.836 3.432 1 73.44 115 ALA B CA 1
ATOM 4621 C C . ALA B 1 115 ? 0.547 -13.992 4.395 1 73.44 115 ALA B C 1
ATOM 4623 O O . ALA B 1 115 ? -0.483 -14.039 5.074 1 73.44 115 ALA B O 1
ATOM 4624 N N . VAL B 1 116 ? 1.5 -14.922 4.391 1 77.94 116 VAL B N 1
ATOM 4625 C CA . VAL B 1 116 ? 1.506 -16.031 5.336 1 77.94 116 VAL B CA 1
ATOM 4626 C C . VAL B 1 116 ? 2.824 -16.047 6.105 1 77.94 116 VAL B C 1
ATOM 4628 O O . VAL B 1 116 ? 3.846 -15.57 5.609 1 77.94 116 VAL B O 1
ATOM 4631 N N . TYR B 1 117 ? 2.76 -16.609 7.277 1 83.44 117 TYR B N 1
ATOM 4632 C CA . TYR B 1 117 ? 3.912 -16.562 8.172 1 83.44 117 TYR B CA 1
ATOM 4633 C C . TYR B 1 117 ? 5.152 -17.125 7.488 1 83.44 117 TYR B C 1
ATOM 4635 O O . TYR B 1 117 ? 6.234 -16.547 7.574 1 83.44 117 TYR B O 1
ATOM 4643 N N . GLU B 1 118 ? 4.996 -18.141 6.738 1 84 118 GLU B N 1
ATOM 4644 C CA . GLU B 1 118 ? 6.137 -18.844 6.16 1 84 118 GLU B CA 1
ATOM 4645 C C . GLU B 1 118 ? 6.816 -18 5.082 1 84 118 GLU B C 1
ATOM 4647 O O . GLU B 1 118 ? 7.949 -18.297 4.688 1 84 118 GLU B O 1
ATOM 4652 N N . THR B 1 119 ? 6.148 -16.984 4.562 1 82.5 119 THR B N 1
ATOM 4653 C CA . THR B 1 119 ? 6.73 -16.188 3.496 1 82.5 119 THR B CA 1
ATOM 4654 C C . THR B 1 119 ? 7.43 -14.953 4.07 1 82.5 119 THR B C 1
ATOM 4656 O O . THR B 1 119 ? 7.945 -14.117 3.322 1 82.5 119 THR B O 1
ATOM 4659 N N . GLY B 1 120 ? 7.461 -14.852 5.336 1 87.38 120 GLY B N 1
ATOM 4660 C CA . GLY B 1 120 ? 8.141 -13.742 5.992 1 87.38 120 GLY B CA 1
ATOM 4661 C C . GLY B 1 120 ? 8.039 -13.797 7.508 1 87.38 120 GLY B C 1
ATOM 4662 O O . GLY B 1 120 ? 7.477 -12.898 8.133 1 87.38 120 GLY B O 1
ATOM 4663 N N . PRO B 1 121 ? 8.586 -14.805 7.996 1 89.31 121 PRO B N 1
ATOM 4664 C CA . PRO B 1 121 ? 8.453 -14.953 9.445 1 89.31 121 PRO B CA 1
ATOM 4665 C C . PRO B 1 121 ? 9.023 -13.758 10.219 1 89.31 121 PRO B C 1
ATOM 4667 O O . PRO B 1 121 ? 8.375 -13.234 11.125 1 89.31 121 PRO B O 1
ATOM 4670 N N . GLY B 1 122 ? 10.242 -13.375 9.836 1 92.25 122 GLY B N 1
ATOM 4671 C CA . GLY B 1 122 ? 10.836 -12.227 10.492 1 92.25 122 GLY B CA 1
ATOM 4672 C C . GLY B 1 122 ? 10 -10.969 10.359 1 92.25 122 GLY B C 1
ATOM 4673 O O . GLY B 1 122 ? 9.812 -10.234 11.336 1 92.25 122 GLY B O 1
ATOM 4674 N N . ALA B 1 123 ? 9.531 -10.711 9.148 1 93.19 123 ALA B N 1
ATOM 4675 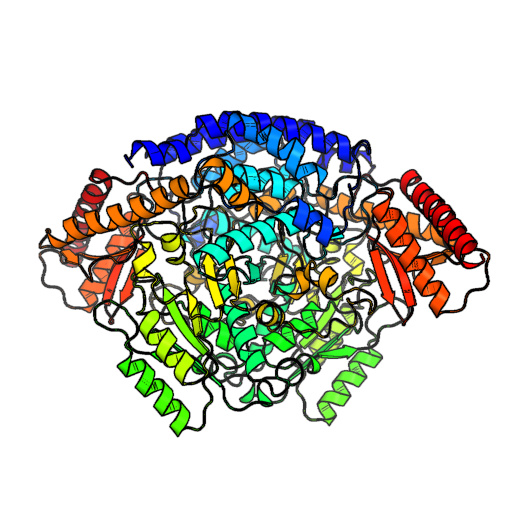C CA . ALA B 1 123 ? 8.719 -9.531 8.875 1 93.19 123 ALA B CA 1
ATOM 4676 C C . ALA B 1 123 ? 7.445 -9.539 9.711 1 93.19 123 ALA B C 1
ATOM 4678 O O . ALA B 1 123 ? 7.016 -8.5 10.219 1 93.19 123 ALA B O 1
ATOM 4679 N N . THR B 1 124 ? 6.812 -10.672 9.836 1 92.56 124 THR B N 1
ATOM 4680 C CA . THR B 1 124 ? 5.594 -10.82 10.625 1 92.56 124 THR B CA 1
ATOM 4681 C C . THR B 1 124 ? 5.859 -10.531 12.094 1 92.56 124 THR B C 1
ATOM 4683 O O . THR B 1 124 ? 5.098 -9.805 12.742 1 92.56 124 THR B O 1
ATOM 4686 N N . LEU B 1 125 ? 6.93 -11.086 12.602 1 93.75 125 LEU B N 1
ATOM 4687 C CA . LEU B 1 125 ? 7.289 -10.875 14 1 93.75 125 LEU B CA 1
ATOM 4688 C C . LEU B 1 125 ? 7.586 -9.406 14.273 1 93.75 125 LEU B C 1
ATOM 4690 O O . LEU B 1 125 ? 7.18 -8.867 15.305 1 93.75 125 LEU B O 1
ATOM 4694 N N . ILE B 1 126 ? 8.234 -8.82 13.383 1 95.75 126 ILE B N 1
ATOM 4695 C CA . ILE B 1 126 ? 8.578 -7.406 13.516 1 95.75 126 ILE B CA 1
ATOM 4696 C C . ILE B 1 126 ? 7.305 -6.566 13.57 1 95.75 126 ILE B C 1
ATOM 4698 O O . ILE B 1 126 ? 7.168 -5.684 14.414 1 95.75 126 ILE B O 1
ATOM 4702 N N . GLU B 1 127 ? 6.414 -6.809 12.664 1 94.56 127 GLU B N 1
ATOM 4703 C CA . GLU B 1 127 ? 5.168 -6.051 12.641 1 94.56 127 GLU B CA 1
ATOM 4704 C C . GLU B 1 127 ? 4.391 -6.223 13.945 1 94.56 127 GLU B C 1
ATOM 4706 O O . GLU B 1 127 ? 3.885 -5.25 14.5 1 94.56 127 GLU B O 1
ATOM 4711 N N . ARG B 1 128 ? 4.277 -7.426 14.391 1 93.38 128 ARG B N 1
ATOM 4712 C CA . ARG B 1 128 ? 3.568 -7.684 15.641 1 93.38 128 ARG B CA 1
ATOM 4713 C C . ARG B 1 128 ? 4.215 -6.941 16.797 1 93.38 128 ARG B C 1
ATOM 4715 O O . ARG B 1 128 ? 3.52 -6.41 17.672 1 93.38 128 ARG B O 1
ATOM 4722 N N . GLN B 1 129 ? 5.504 -6.898 16.781 1 95.75 129 GLN B N 1
ATOM 4723 C CA . GLN B 1 129 ? 6.238 -6.195 17.828 1 95.75 129 GLN B CA 1
ATOM 4724 C C . GLN B 1 129 ? 5.945 -4.699 17.797 1 95.75 129 GLN B C 1
ATOM 4726 O O . GLN B 1 129 ? 5.672 -4.094 18.828 1 95.75 129 GLN B O 1
ATOM 4731 N N . VAL B 1 130 ? 6.008 -4.125 16.672 1 96.88 130 VAL B N 1
ATOM 4732 C CA . VAL B 1 130 ? 5.762 -2.693 16.531 1 96.88 130 VAL B CA 1
ATOM 4733 C C . VAL B 1 130 ? 4.328 -2.369 16.922 1 96.88 130 VAL B C 1
ATOM 4735 O O . VAL B 1 130 ? 4.074 -1.368 17.609 1 96.88 130 VAL B O 1
ATOM 4738 N N . ILE B 1 131 ? 3.408 -3.176 16.516 1 96 131 ILE B N 1
ATOM 4739 C CA . ILE B 1 131 ? 2 -2.988 16.844 1 96 131 ILE B CA 1
ATOM 4740 C C . ILE B 1 131 ? 1.816 -3.045 18.359 1 96 131 ILE B C 1
ATOM 4742 O O . ILE B 1 131 ? 1.085 -2.234 18.938 1 96 131 ILE B O 1
ATOM 4746 N N . ARG B 1 132 ? 2.459 -3.951 18.984 1 96.06 132 ARG B N 1
ATOM 4747 C CA . ARG B 1 132 ? 2.395 -4.051 20.453 1 96.06 132 ARG B CA 1
ATOM 4748 C C . ARG B 1 132 ? 2.891 -2.766 21.109 1 96.06 132 ARG B C 1
ATOM 4750 O O . ARG B 1 132 ? 2.277 -2.271 22.047 1 96.06 132 ARG B O 1
ATOM 4757 N N . TRP B 1 133 ? 3.996 -2.301 20.641 1 97.38 133 TRP B N 1
ATOM 4758 C CA . TRP B 1 133 ? 4.562 -1.065 21.172 1 97.38 133 TRP B CA 1
ATOM 4759 C C . TRP B 1 133 ? 3.57 0.087 21.047 1 97.38 133 TRP B C 1
ATOM 4761 O O . TRP B 1 133 ? 3.334 0.818 22.016 1 97.38 133 TRP B O 1
ATOM 4771 N N . LEU B 1 134 ? 2.979 0.25 19.922 1 97.81 134 LEU B N 1
ATOM 4772 C CA . LEU B 1 134 ? 2.064 1.36 19.672 1 97.81 134 LEU B CA 1
ATOM 4773 C C . LEU B 1 134 ? 0.796 1.215 20.516 1 97.81 134 LEU B C 1
ATOM 4775 O O . LEU B 1 134 ? 0.263 2.205 21.016 1 97.81 134 LEU B O 1
ATOM 4779 N N . ASN B 1 135 ? 0.311 -0.005 20.656 1 97.31 135 ASN B N 1
ATOM 4780 C CA . ASN B 1 135 ? -0.872 -0.255 21.469 1 97.31 135 ASN B CA 1
ATOM 4781 C C . ASN B 1 135 ? -0.651 0.162 22.922 1 97.31 135 ASN B C 1
ATOM 4783 O O . ASN B 1 135 ? -1.565 0.674 23.578 1 97.31 135 ASN B O 1
ATOM 4787 N N . ILE B 1 136 ? 0.481 -0.045 23.391 1 95.94 136 ILE B N 1
ATOM 4788 C CA . ILE B 1 136 ? 0.799 0.323 24.766 1 95.94 136 ILE B CA 1
ATOM 4789 C C . ILE B 1 136 ? 0.626 1.828 24.953 1 95.94 136 ILE B C 1
ATOM 4791 O O . ILE B 1 136 ? 0.092 2.277 25.969 1 95.94 136 ILE B O 1
ATOM 4795 N N . PHE B 1 137 ? 0.966 2.572 24 1 96 137 PHE B N 1
ATOM 4796 C CA . PHE B 1 137 ? 0.879 4.023 24.094 1 96 137 PHE B CA 1
ATOM 4797 C C . PHE B 1 137 ? -0.572 4.484 24.031 1 96 137 PHE B C 1
ATOM 4799 O O . PHE B 1 137 ? -0.927 5.516 24.609 1 96 137 PHE B O 1
ATOM 4806 N N . ILE B 1 138 ? -1.374 3.75 23.359 1 97.25 138 ILE B N 1
ATOM 4807 C CA . ILE B 1 138 ? -2.793 4.082 23.312 1 97.25 138 ILE B CA 1
ATOM 4808 C C . ILE B 1 138 ? -3.447 3.771 24.656 1 97.25 138 ILE B C 1
ATOM 4810 O O . ILE B 1 138 ? -4.43 4.414 25.031 1 97.25 138 ILE B O 1
ATOM 4814 N N . GLY B 1 139 ? -2.926 2.781 25.344 1 96.62 139 GLY B N 1
ATOM 4815 C CA . GLY B 1 139 ? -3.518 2.256 26.562 1 96.62 139 GLY B CA 1
ATOM 4816 C C . GLY B 1 139 ? -4.207 0.92 26.359 1 96.62 139 GLY B C 1
ATOM 4817 O O . GLY B 1 139 ? -5.145 0.585 27.094 1 96.62 139 GLY B O 1
ATOM 4818 N N . TRP B 1 140 ? -3.791 0.215 25.281 1 96.88 140 TRP B N 1
ATOM 4819 C CA . TRP B 1 140 ? -4.371 -1.085 24.969 1 96.88 140 TRP B CA 1
ATOM 4820 C C . TRP B 1 140 ? -3.326 -2.189 25.078 1 96.88 140 TRP B C 1
ATOM 4822 O O . TRP B 1 140 ? -2.928 -2.791 24.078 1 96.88 140 TRP B O 1
ATOM 4832 N N . PRO B 1 141 ? -2.939 -2.645 26.234 1 92.69 141 PRO B N 1
ATOM 4833 C CA . PRO B 1 141 ? -1.897 -3.664 26.375 1 92.69 141 PRO B CA 1
ATOM 4834 C C . PRO B 1 141 ? -2.277 -4.988 25.719 1 92.69 141 PRO B C 1
ATOM 4836 O O . PRO B 1 141 ? -1.399 -5.77 25.344 1 92.69 141 PRO B O 1
ATOM 4839 N N . GLN B 1 142 ? -3.562 -5.242 25.531 1 91.88 142 GLN B N 1
ATOM 4840 C CA . GLN B 1 142 ? -4.004 -6.473 24.891 1 91.88 142 GLN B CA 1
ATOM 4841 C C . GLN B 1 142 ? -4.574 -6.195 23.5 1 91.88 142 GLN B C 1
ATOM 4843 O O . GLN B 1 142 ? -5.305 -7.016 22.953 1 91.88 142 GLN B O 1
ATOM 4848 N N . GLY B 1 143 ? -4.277 -5.027 23.062 1 93.94 143 GLY B N 1
ATOM 4849 C CA . GLY B 1 143 ? -4.789 -4.652 21.75 1 93.94 143 GLY B CA 1
ATOM 4850 C C . GLY B 1 143 ? -4.129 -5.406 20.609 1 93.94 143 GLY B C 1
ATOM 4851 O O . GLY B 1 143 ? -3.197 -6.184 20.828 1 93.94 143 GLY B O 1
ATOM 4852 N N . ALA B 1 144 ? -4.676 -5.273 19.438 1 92.38 144 ALA B N 1
ATOM 4853 C CA . ALA B 1 144 ? -4.172 -5.867 18.203 1 92.38 144 ALA B CA 1
ATOM 4854 C C . ALA B 1 144 ? -4.098 -4.828 17.094 1 92.38 144 ALA B C 1
ATOM 4856 O O . ALA B 1 144 ? -4.496 -3.678 17.281 1 92.38 144 ALA B O 1
ATOM 4857 N N . GLY B 1 145 ? -3.547 -5.277 16.031 1 93.94 145 GLY B N 1
ATOM 4858 C CA . GLY B 1 145 ? -3.475 -4.344 14.922 1 93.94 145 GLY B CA 1
ATOM 4859 C C . GLY B 1 145 ? -2.654 -4.863 13.758 1 93.94 145 GLY B C 1
ATOM 4860 O O . GLY B 1 145 ? -2.277 -6.035 13.734 1 93.94 145 GLY B O 1
ATOM 4861 N N . LEU B 1 146 ? -2.451 -3.986 12.781 1 92.81 146 LEU B N 1
ATOM 4862 C CA . LEU B 1 146 ? -1.675 -4.289 11.586 1 92.81 146 LEU B CA 1
ATOM 4863 C C . LEU B 1 146 ? -1.172 -3.006 10.93 1 92.81 146 LEU B C 1
ATOM 4865 O O . LEU B 1 146 ? -1.689 -1.921 11.195 1 92.81 146 LEU B O 1
ATOM 4869 N N . LEU B 1 147 ? -0.167 -3.168 10.188 1 94.5 147 LEU B N 1
ATOM 4870 C CA . LEU B 1 147 ? 0.294 -2.064 9.352 1 94.5 147 LEU B CA 1
ATOM 4871 C C . LEU B 1 147 ? -0.351 -2.119 7.973 1 94.5 147 LEU B C 1
ATOM 4873 O O . LEU B 1 147 ? -0.534 -3.201 7.41 1 94.5 147 LEU B O 1
ATOM 4877 N N . THR B 1 148 ? -0.728 -0.974 7.465 1 93.5 148 THR B N 1
ATOM 4878 C CA . THR B 1 148 ? -1.326 -0.844 6.141 1 93.5 148 THR B CA 1
ATOM 4879 C C . THR B 1 148 ? -0.527 0.129 5.277 1 93.5 148 THR B C 1
ATOM 4881 O O . THR B 1 148 ? 0.301 0.885 5.793 1 93.5 148 THR B O 1
ATOM 4884 N N . SER B 1 149 ? -0.787 0.104 3.971 1 92 149 SER B N 1
ATOM 4885 C CA . SER B 1 149 ? -0.085 0.981 3.039 1 92 149 SER B CA 1
ATOM 4886 C C . SER B 1 149 ? -0.719 2.367 3.002 1 92 149 SER B C 1
ATOM 4888 O O . SER B 1 149 ? -0.904 2.941 1.926 1 92 149 SER B O 1
ATOM 4890 N N . GLY B 1 150 ? -1.147 2.896 4.113 1 92.69 150 GLY B N 1
ATOM 4891 C CA . GLY B 1 150 ? -1.666 4.254 4.184 1 92.69 150 GLY B CA 1
ATOM 4892 C C . GLY B 1 150 ? -2.834 4.395 5.141 1 92.69 150 GLY B C 1
ATOM 4893 O O . GLY B 1 150 ? -3.527 3.418 5.434 1 92.69 150 GLY B O 1
ATOM 4894 N N . GLY B 1 151 ? -3.049 5.613 5.508 1 94.62 151 GLY B N 1
ATOM 4895 C CA . GLY B 1 151 ? -4.102 5.91 6.465 1 94.62 151 GLY B CA 1
ATOM 4896 C C . GLY B 1 151 ? -5.496 5.699 5.906 1 94.62 151 GLY B C 1
ATOM 4897 O O . GLY B 1 151 ? -6.41 5.316 6.637 1 94.62 151 GLY B O 1
ATOM 4898 N N . SER B 1 152 ? -5.668 5.969 4.637 1 94.06 152 SER B N 1
ATOM 4899 C CA . SER B 1 152 ? -6.969 5.754 4.008 1 94.06 152 SER B CA 1
ATOM 4900 C C . SER B 1 152 ? -7.375 4.285 4.066 1 94.06 152 SER B C 1
ATOM 4902 O O . SER B 1 152 ? -8.539 3.969 4.316 1 94.06 152 SER B O 1
ATOM 4904 N N . LEU B 1 153 ? -6.418 3.438 3.842 1 94.25 153 LEU B N 1
ATOM 4905 C CA . LEU B 1 153 ? -6.695 2.008 3.943 1 94.25 153 LEU B CA 1
ATOM 4906 C C . LEU B 1 153 ? -6.984 1.612 5.387 1 94.25 153 LEU B C 1
ATOM 4908 O O . LEU B 1 153 ? -7.836 0.759 5.641 1 94.25 153 LEU B O 1
ATOM 4912 N N . ALA B 1 154 ? -6.234 2.166 6.293 1 95.94 154 ALA B N 1
ATOM 4913 C CA . ALA B 1 154 ? -6.477 1.905 7.707 1 95.94 154 ALA B CA 1
ATOM 4914 C C . ALA B 1 154 ? -7.887 2.33 8.109 1 95.94 154 ALA B C 1
ATOM 4916 O O . ALA B 1 154 ? -8.609 1.565 8.75 1 95.94 154 ALA B O 1
ATOM 4917 N N . ASN B 1 155 ? -8.289 3.531 7.723 1 97.06 155 ASN B N 1
ATOM 4918 C CA . ASN B 1 155 ? -9.625 4.031 8.031 1 97.06 155 ASN B CA 1
ATOM 4919 C C . ASN B 1 155 ? -10.711 3.148 7.418 1 97.06 155 ASN B C 1
ATOM 4921 O O . ASN B 1 155 ? -11.711 2.838 8.07 1 97.06 155 ASN B O 1
ATOM 4925 N N . LEU B 1 156 ? -10.492 2.762 6.164 1 96.12 156 LEU B N 1
ATOM 4926 C CA . LEU B 1 156 ? -11.445 1.871 5.508 1 96.12 156 LEU B CA 1
ATOM 4927 C C . LEU B 1 156 ? -11.57 0.557 6.273 1 96.12 156 LEU B C 1
ATOM 4929 O O . LEU B 1 156 ? -12.688 0.08 6.516 1 96.12 156 LEU B O 1
ATOM 4933 N N . THR B 1 157 ? -10.453 0.009 6.656 1 94.81 157 THR B N 1
ATOM 4934 C CA . THR B 1 157 ? -10.445 -1.266 7.367 1 94.81 157 THR B CA 1
ATOM 4935 C C . THR B 1 157 ? -11.141 -1.136 8.719 1 94.81 157 THR B C 1
ATOM 4937 O O . THR B 1 157 ? -11.883 -2.029 9.133 1 94.81 157 THR B O 1
ATOM 4940 N N . ALA B 1 158 ? -10.867 -0.056 9.398 1 96.44 158 ALA B N 1
ATOM 4941 C CA . ALA B 1 158 ? -11.523 0.197 10.68 1 96.44 158 ALA B CA 1
ATOM 4942 C C . ALA B 1 158 ? -13.039 0.261 10.523 1 96.44 158 ALA B C 1
ATOM 4944 O O . ALA B 1 158 ? -13.781 -0.336 11.305 1 96.44 158 ALA B O 1
ATOM 4945 N N . LEU B 1 159 ? -13.484 0.974 9.539 1 96.94 159 LEU B N 1
ATOM 4946 C CA . LEU B 1 159 ? -14.914 1.152 9.336 1 96.94 159 LEU B CA 1
ATOM 4947 C C . LEU B 1 159 ? -15.562 -0.145 8.859 1 96.94 159 LEU B C 1
ATOM 4949 O O . LEU B 1 159 ? -16.719 -0.42 9.188 1 96.94 159 LEU B O 1
ATOM 4953 N N . LEU B 1 160 ? -14.82 -0.94 8.094 1 95.12 160 LEU B N 1
ATOM 4954 C CA . LEU B 1 160 ? -15.312 -2.266 7.734 1 95.12 160 LEU B CA 1
ATOM 4955 C C . LEU B 1 160 ? -15.547 -3.115 8.977 1 95.12 160 LEU B C 1
ATOM 4957 O O . LEU B 1 160 ? -16.547 -3.832 9.07 1 95.12 160 LEU B O 1
ATOM 4961 N N . ALA B 1 161 ? -14.594 -3.061 9.898 1 93.56 161 ALA B N 1
ATOM 4962 C CA . ALA B 1 161 ? -14.766 -3.787 11.156 1 93.56 161 ALA B CA 1
ATOM 4963 C C . ALA B 1 161 ? -16.016 -3.318 11.891 1 93.56 161 ALA B C 1
ATOM 4965 O O . ALA B 1 161 ? -16.781 -4.137 12.398 1 93.56 161 ALA B O 1
ATOM 4966 N N . ALA B 1 162 ? -16.203 -2 11.938 1 95.31 162 ALA B N 1
ATOM 4967 C CA . ALA B 1 162 ? -17.391 -1.44 12.578 1 95.31 162 ALA B CA 1
ATOM 4968 C C . ALA B 1 162 ? -18.672 -1.929 11.898 1 95.31 162 ALA B C 1
ATOM 4970 O O . ALA B 1 162 ? -19.641 -2.283 12.562 1 95.31 162 ALA B O 1
ATOM 4971 N N . ARG B 1 163 ? -18.656 -1.934 10.57 1 94.5 163 ARG B N 1
ATOM 4972 C CA . ARG B 1 163 ? -19.797 -2.393 9.797 1 94.5 163 ARG B CA 1
ATOM 4973 C C . ARG B 1 163 ? -20.141 -3.844 10.125 1 94.5 163 ARG B C 1
ATOM 4975 O O . ARG B 1 163 ? -21.312 -4.195 10.273 1 94.5 163 ARG B O 1
ATOM 4982 N N . GLN B 1 164 ? -19.141 -4.656 10.227 1 89.31 164 GLN B N 1
ATOM 4983 C CA . GLN B 1 164 ? -19.359 -6.074 10.492 1 89.31 164 GLN B CA 1
ATOM 4984 C C . GLN B 1 164 ? -19.938 -6.293 11.883 1 89.31 164 GLN B C 1
ATOM 4986 O O . GLN B 1 164 ? -20.656 -7.266 12.125 1 89.31 164 GLN B O 1
ATOM 4991 N N . GLN B 1 165 ? -19.625 -5.438 12.766 1 87.69 165 GLN B N 1
ATOM 4992 C CA . GLN B 1 165 ? -20.141 -5.531 14.133 1 87.69 165 GLN B CA 1
ATOM 4993 C C . GLN B 1 165 ? -21.656 -5.336 14.156 1 87.69 165 GLN B C 1
ATOM 4995 O O . GLN B 1 165 ? -22.312 -5.746 15.109 1 87.69 165 GLN B O 1
ATOM 5000 N N . MET B 1 166 ? -22.188 -4.668 13.172 1 86.19 166 MET B N 1
ATOM 5001 C CA . MET B 1 166 ? -23.625 -4.434 13.094 1 86.19 166 MET B CA 1
ATOM 5002 C C . MET B 1 166 ? -24.375 -5.746 12.898 1 86.19 166 MET B C 1
ATOM 5004 O O . MET B 1 166 ? -25.578 -5.824 13.172 1 86.19 166 MET B O 1
ATOM 5008 N N . GLY B 1 167 ? -23.641 -6.781 12.305 1 81.38 167 GLY B N 1
ATOM 5009 C CA . GLY B 1 167 ? -24.25 -8.086 12.133 1 81.38 167 GLY B CA 1
ATOM 5010 C C . GLY B 1 167 ? -25.062 -8.203 10.859 1 81.38 167 GLY B C 1
ATOM 5011 O O . GLY B 1 167 ? -24.672 -7.688 9.812 1 81.38 167 GLY B O 1
ATOM 5012 N N . ALA B 1 168 ? -26.078 -9.07 10.812 1 77.69 168 ALA B N 1
ATOM 5013 C CA . ALA B 1 168 ? -27.031 -9.266 9.734 1 77.69 168 ALA B CA 1
ATOM 5014 C C . ALA B 1 168 ? -26.391 -9.992 8.555 1 77.69 168 ALA B C 1
ATOM 5016 O O . ALA B 1 168 ? -26.938 -9.984 7.445 1 77.69 168 ALA B O 1
ATOM 5017 N N . GLY B 1 169 ? -25.125 -10.5 8.742 1 87.94 169 GLY B N 1
ATOM 5018 C CA . GLY B 1 169 ? -24.469 -11.234 7.676 1 87.94 169 GLY B CA 1
ATOM 5019 C C . GLY B 1 169 ? -24.016 -10.344 6.527 1 87.94 169 GLY B C 1
ATOM 5020 O O . GLY B 1 169 ? -24 -10.773 5.375 1 87.94 169 GLY B O 1
ATOM 5021 N N . ILE B 1 170 ? -23.75 -9.078 6.801 1 90.62 170 ILE B N 1
ATOM 5022 C CA . ILE B 1 170 ? -23.469 -8.047 5.805 1 90.62 170 ILE B CA 1
ATOM 5023 C C . ILE B 1 170 ? -22.312 -8.492 4.91 1 90.62 170 ILE B C 1
ATOM 5025 O O . ILE B 1 170 ? -22.312 -8.211 3.711 1 90.62 170 ILE B O 1
ATOM 5029 N N . TRP B 1 171 ? -21.328 -9.188 5.441 1 91.31 171 TRP B N 1
ATOM 5030 C CA . TRP B 1 171 ? -20.172 -9.586 4.66 1 91.31 171 TRP B CA 1
ATOM 5031 C C . TRP B 1 171 ? -20.562 -10.523 3.523 1 91.31 171 TRP B C 1
ATOM 5033 O O . TRP B 1 171 ? -20.031 -10.422 2.416 1 91.31 171 TRP B O 1
ATOM 5043 N N . HIS B 1 172 ? -21.531 -11.383 3.766 1 93 172 HIS B N 1
ATOM 5044 C CA . HIS B 1 172 ? -21.922 -12.383 2.779 1 93 172 HIS B CA 1
ATOM 5045 C C . HIS B 1 172 ? -23.109 -11.898 1.94 1 93 172 HIS B C 1
ATOM 5047 O O . HIS B 1 172 ? -23.125 -12.094 0.724 1 93 172 HIS B O 1
ATOM 5053 N N . GLN B 1 173 ? -24 -11.164 2.619 1 94.12 173 GLN B N 1
ATOM 5054 C CA . GLN B 1 173 ? -25.281 -10.867 1.962 1 94.12 173 GLN B CA 1
ATOM 5055 C C . GLN B 1 173 ? -25.312 -9.43 1.461 1 94.12 173 GLN B C 1
ATOM 5057 O O . GLN B 1 173 ? -26.188 -9.062 0.67 1 94.12 173 GLN B O 1
ATOM 5062 N N . GLY B 1 174 ? -24.359 -8.586 1.937 1 94 174 GLY B N 1
ATOM 5063 C CA . GLY B 1 174 ? -24.312 -7.199 1.514 1 94 174 GLY B CA 1
ATOM 5064 C C . GLY B 1 174 ? -25.047 -6.266 2.459 1 94 174 GLY B C 1
ATOM 5065 O O . GLY B 1 174 ? -25.734 -6.715 3.377 1 94 174 GLY B O 1
ATOM 5066 N N . VAL B 1 175 ? -24.859 -5.023 2.236 1 94.5 175 VAL B N 1
ATOM 5067 C CA . VAL B 1 175 ? -25.375 -4 3.141 1 94.5 175 VAL B CA 1
ATOM 5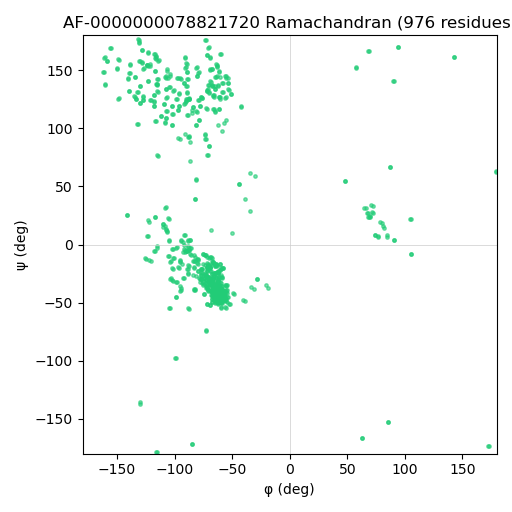068 C C . VAL B 1 175 ? -26.891 -3.906 3.002 1 94.5 175 VAL B C 1
ATOM 5070 O O . VAL B 1 175 ? -27.578 -3.377 3.885 1 94.5 175 VAL B O 1
ATOM 5073 N N . GLY B 1 176 ? -27.438 -4.395 1.905 1 90.56 176 GLY B N 1
ATOM 5074 C CA . GLY B 1 176 ? -28.875 -4.402 1.721 1 90.56 176 GLY B CA 1
ATOM 5075 C C . GLY B 1 176 ? -29.609 -5.277 2.729 1 90.56 176 GLY B C 1
ATOM 5076 O O . GLY B 1 176 ? -30.812 -5.145 2.914 1 90.56 176 GLY B O 1
ATOM 5077 N N . ALA B 1 177 ? -28.891 -6.113 3.34 1 87.88 177 ALA B N 1
ATOM 5078 C CA . ALA B 1 177 ? -29.484 -7.035 4.309 1 87.88 177 ALA B CA 1
ATOM 5079 C C . ALA B 1 177 ? -29.641 -6.371 5.672 1 87.88 177 ALA B C 1
ATOM 5081 O O . ALA B 1 177 ? -30.281 -6.926 6.566 1 87.88 177 ALA B O 1
ATOM 5082 N N . ALA B 1 178 ? -29.109 -5.203 5.887 1 88.19 178 ALA B N 1
ATOM 5083 C CA . ALA B 1 178 ? -29.141 -4.488 7.16 1 88.19 178 ALA B CA 1
ATOM 5084 C C . ALA B 1 178 ? -29.906 -3.172 7.035 1 88.19 178 ALA B C 1
ATOM 5086 O O . ALA B 1 178 ? -30.141 -2.689 5.926 1 88.19 178 ALA B O 1
ATOM 5087 N N . PRO B 1 179 ? -30.328 -2.666 8.219 1 90.19 179 PRO B N 1
ATOM 5088 C CA . PRO B 1 179 ? -30.891 -1.312 8.18 1 90.19 179 PRO B CA 1
ATOM 5089 C C . PRO B 1 179 ? -29.891 -0.273 7.684 1 90.19 179 PRO B C 1
ATOM 5091 O O . PRO B 1 179 ? -28.688 -0.54 7.641 1 90.19 179 PRO B O 1
ATOM 5094 N N . ARG B 1 180 ? -30.422 0.86 7.328 1 93.94 180 ARG B N 1
ATOM 5095 C CA . ARG B 1 180 ? -29.562 1.938 6.844 1 93.94 180 ARG B CA 1
ATOM 5096 C C . ARG B 1 180 ? -28.547 2.359 7.914 1 93.94 180 ARG B C 1
ATOM 5098 O O . ARG B 1 180 ? -28.938 2.656 9.047 1 93.94 180 ARG B O 1
ATOM 5105 N N . MET B 1 181 ? -27.344 2.346 7.516 1 96.75 181 MET B N 1
ATOM 5106 C CA . MET B 1 181 ? -26.266 2.645 8.461 1 96.75 181 MET B CA 1
ATOM 5107 C C . MET B 1 181 ? -25.672 4.023 8.188 1 96.75 181 MET B C 1
ATOM 5109 O O . MET B 1 181 ? -25.562 4.445 7.035 1 96.75 181 MET B O 1
ATOM 5113 N N . ARG B 1 182 ? -25.312 4.719 9.227 1 98.38 182 ARG B N 1
ATOM 5114 C CA . ARG B 1 182 ? -24.719 6.047 9.141 1 98.38 182 ARG B CA 1
ATOM 5115 C C . ARG B 1 182 ? -23.406 6.109 9.914 1 98.38 182 ARG B C 1
ATOM 5117 O O . ARG B 1 182 ? -23.203 5.344 10.859 1 98.38 182 ARG B O 1
ATOM 5124 N N . VAL B 1 183 ? -22.531 6.984 9.484 1 98.81 183 VAL B N 1
ATOM 5125 C CA . VAL B 1 183 ? -21.297 7.332 10.18 1 98.81 183 VAL B CA 1
ATOM 5126 C C . VAL B 1 183 ? -21.312 8.812 10.555 1 98.81 183 VAL B C 1
ATOM 5128 O O . VAL B 1 183 ? -21.547 9.672 9.703 1 98.81 183 VAL B O 1
ATOM 5131 N N . LEU B 1 184 ? -21.156 9.102 11.812 1 98.94 184 LEU B N 1
ATOM 5132 C CA . LEU B 1 184 ? -21.016 10.484 12.25 1 98.94 184 LEU B CA 1
ATOM 5133 C C . LEU B 1 184 ? -19.547 10.883 12.305 1 98.94 184 LEU B C 1
ATOM 5135 O O . LEU B 1 184 ? -18.75 10.234 12.977 1 98.94 184 LEU B O 1
ATOM 5139 N N . ALA B 1 185 ? -19.172 11.875 11.586 1 98.69 185 ALA B N 1
ATOM 5140 C CA . ALA B 1 185 ? -17.781 12.312 11.516 1 98.69 185 ALA B CA 1
ATOM 5141 C C . ALA B 1 185 ? -17.688 13.836 11.539 1 98.69 185 ALA B C 1
ATOM 5143 O O . ALA B 1 185 ? -18.625 14.531 11.156 1 98.69 185 ALA B O 1
ATOM 5144 N N . SER B 1 186 ? -16.562 14.312 11.984 1 96.44 186 SER B N 1
ATOM 5145 C CA . SER B 1 186 ? -16.328 15.75 11.969 1 96.44 186 SER B CA 1
ATOM 5146 C C . SER B 1 186 ? -16.516 16.328 10.57 1 96.44 186 SER B C 1
ATOM 5148 O O . SER B 1 186 ? -16.172 15.688 9.578 1 96.44 186 SER B O 1
ATOM 5150 N N . ALA B 1 187 ? -17.062 17.531 10.5 1 94.94 187 ALA B N 1
ATOM 5151 C CA . ALA B 1 187 ? -17.172 18.219 9.227 1 94.94 187 ALA B CA 1
ATOM 5152 C C . ALA B 1 187 ? -15.805 18.453 8.594 1 94.94 187 ALA B C 1
ATOM 5154 O O . ALA B 1 187 ? -15.695 18.703 7.391 1 94.94 187 ALA B O 1
ATOM 5155 N N . LEU B 1 188 ? -14.766 18.328 9.383 1 94.81 188 LEU B N 1
ATOM 5156 C CA . LEU B 1 188 ? -13.406 18.547 8.883 1 94.81 188 LEU B CA 1
ATOM 5157 C C . LEU B 1 188 ? -12.664 17.219 8.766 1 94.81 188 LEU B C 1
ATOM 5159 O O . LEU B 1 188 ? -11.438 17.203 8.617 1 94.81 188 LEU B O 1
ATOM 5163 N N . SER B 1 189 ? -13.453 16.125 8.859 1 95.88 189 SER B N 1
ATOM 5164 C CA . SER B 1 189 ? -12.805 14.82 8.75 1 95.88 189 SER B CA 1
ATOM 5165 C C . SER B 1 189 ? -12.133 14.656 7.387 1 95.88 189 SER B C 1
ATOM 5167 O O . SER B 1 189 ? -12.531 15.297 6.41 1 95.88 189 SER B O 1
ATOM 5169 N N . HIS B 1 190 ? -11.078 13.914 7.371 1 94.31 190 HIS B N 1
ATOM 5170 C CA . HIS B 1 190 ? -10.391 13.594 6.121 1 94.31 190 HIS B CA 1
ATOM 5171 C C . HIS B 1 190 ? -11.344 12.945 5.121 1 94.31 190 HIS B C 1
ATOM 5173 O O . HIS B 1 190 ? -12.219 12.164 5.504 1 94.31 190 HIS B O 1
ATOM 5179 N N . TYR B 1 191 ? -11.195 13.203 3.881 1 90.69 191 TYR B N 1
ATOM 5180 C CA . TYR B 1 191 ? -12.117 12.75 2.84 1 90.69 191 TYR B CA 1
ATOM 5181 C C . TYR B 1 191 ? -12.117 11.234 2.736 1 90.69 191 TYR B C 1
ATOM 5183 O O . TYR B 1 191 ? -13.031 10.641 2.154 1 90.69 191 TYR B O 1
ATOM 5191 N N . SER B 1 192 ? -11.047 10.586 3.297 1 94 192 SER B N 1
ATOM 5192 C CA . SER B 1 192 ? -10.992 9.125 3.25 1 94 192 SER B CA 1
ATOM 5193 C C . SER B 1 192 ? -12.18 8.508 3.967 1 94 192 SER B C 1
ATOM 5195 O O . SER B 1 192 ? -12.539 7.355 3.707 1 94 192 SER B O 1
ATOM 5197 N N . ILE B 1 193 ? -12.836 9.211 4.875 1 96.88 193 ILE B N 1
ATOM 5198 C CA . ILE B 1 193 ? -13.969 8.68 5.617 1 96.88 193 ILE B CA 1
ATOM 5199 C C . ILE B 1 193 ? -15.18 8.562 4.695 1 96.88 193 ILE B C 1
ATOM 5201 O O . ILE B 1 193 ? -15.812 7.508 4.613 1 96.88 193 ILE B O 1
ATOM 5205 N N . SER B 1 194 ? -15.516 9.664 3.984 1 95.38 194 SER B N 1
ATOM 5206 C CA . SER B 1 194 ? -16.625 9.609 3.027 1 95.38 194 SER B CA 1
ATOM 5207 C C . SER B 1 194 ? -16.328 8.625 1.903 1 95.38 194 SER B C 1
ATOM 5209 O O . SER B 1 194 ? -17.219 7.918 1.439 1 95.38 194 SER B O 1
ATOM 5211 N N . ARG B 1 195 ? -15.133 8.602 1.485 1 93.75 195 ARG B N 1
ATOM 5212 C CA . ARG B 1 195 ? -14.727 7.648 0.456 1 93.75 195 ARG B CA 1
ATOM 5213 C C . ARG B 1 195 ? -14.914 6.211 0.935 1 93.75 195 ARG B C 1
ATOM 5215 O O . ARG B 1 195 ? -15.367 5.352 0.174 1 93.75 195 ARG B O 1
ATOM 5222 N N . ALA B 1 196 ? -14.508 5.945 2.139 1 95.88 196 ALA B N 1
ATOM 5223 C CA . ALA B 1 196 ? -14.688 4.613 2.707 1 95.88 196 ALA B CA 1
ATOM 5224 C C . ALA B 1 196 ? -16.156 4.203 2.689 1 95.88 196 ALA B C 1
ATOM 5226 O O . ALA B 1 196 ? -16.484 3.059 2.357 1 95.88 196 ALA B O 1
ATOM 5227 N N . ALA B 1 197 ? -17.016 5.125 3.033 1 97.06 197 ALA B N 1
ATOM 5228 C CA . ALA B 1 197 ? -18.453 4.836 3.016 1 97.06 197 ALA B CA 1
ATOM 5229 C C . ALA B 1 197 ? -18.938 4.5 1.605 1 97.06 197 ALA B C 1
ATOM 5231 O O . ALA B 1 197 ? -19.734 3.582 1.418 1 97.06 197 ALA B O 1
ATOM 5232 N N . GLY B 1 198 ? -18.469 5.281 0.64 1 95.25 198 GLY B N 1
ATOM 5233 C CA . GLY B 1 198 ? -18.766 4.98 -0.75 1 95.25 198 GLY B CA 1
ATOM 5234 C C . GLY B 1 198 ? -18.281 3.613 -1.186 1 95.25 198 GLY B C 1
ATOM 5235 O O . GLY B 1 198 ? -19.016 2.861 -1.829 1 95.25 198 GLY B O 1
ATOM 5236 N N . ILE B 1 199 ? -17.078 3.248 -0.811 1 95.12 199 ILE B N 1
ATOM 5237 C CA . ILE B 1 199 ? -16.469 1.972 -1.161 1 95.12 199 ILE B CA 1
ATOM 5238 C C . ILE B 1 199 ? -17.266 0.828 -0.531 1 95.12 199 ILE B C 1
ATOM 5240 O O . ILE B 1 199 ? -17.547 -0.17 -1.192 1 95.12 199 ILE B O 1
ATOM 5244 N N . MET B 1 200 ? -17.688 1.001 0.677 1 96 200 MET B N 1
ATOM 5245 C CA . MET B 1 200 ? -18.328 -0.053 1.458 1 96 200 MET B CA 1
ATOM 5246 C C . MET B 1 200 ? -19.766 -0.281 0.993 1 96 200 MET B C 1
ATOM 5248 O O . MET B 1 200 ? -20.438 -1.187 1.48 1 96 200 MET B O 1
ATOM 5252 N N . GLY B 1 201 ? -20.25 0.595 0.105 1 96 201 GLY B N 1
ATOM 5253 C CA . GLY B 1 201 ? -21.578 0.419 -0.458 1 96 201 GLY B CA 1
ATOM 5254 C C . GLY B 1 201 ? -22.656 1.111 0.347 1 96 201 GLY B C 1
ATOM 5255 O O . GLY B 1 201 ? -23.844 0.997 0.028 1 96 201 GLY B O 1
ATOM 5256 N N . LEU B 1 202 ? -22.234 1.841 1.38 1 96.62 202 LEU B N 1
ATOM 5257 C CA . LEU B 1 202 ? -23.203 2.629 2.146 1 96.62 202 LEU B CA 1
ATOM 5258 C C . LEU B 1 202 ? -23.594 3.895 1.392 1 96.62 202 LEU B C 1
ATOM 5260 O O . LEU B 1 202 ? -24.688 4.43 1.588 1 96.62 202 LEU B O 1
ATOM 5264 N N . GLY B 1 203 ? -22.734 4.324 0.528 1 95.56 203 GLY B N 1
ATOM 5265 C CA . GLY B 1 203 ? -22.844 5.633 -0.091 1 95.56 203 GLY B CA 1
ATOM 5266 C C . GLY B 1 203 ? -22.109 6.723 0.683 1 95.56 203 GLY B C 1
ATOM 5267 O O . GLY B 1 203 ? -22.125 6.727 1.915 1 95.56 203 GLY B O 1
ATOM 5268 N N . ALA B 1 204 ? -21.5 7.586 -0.047 1 95.25 204 ALA B N 1
ATOM 5269 C CA . ALA B 1 204 ? -20.766 8.672 0.599 1 95.25 204 ALA B CA 1
ATOM 5270 C C . ALA B 1 204 ? -21.688 9.516 1.467 1 95.25 204 ALA B C 1
ATOM 5272 O O . ALA B 1 204 ? -21.266 10.062 2.49 1 95.25 204 ALA B O 1
ATOM 5273 N N . ASP B 1 205 ? -22.984 9.586 1.125 1 96.06 205 ASP B N 1
ATOM 5274 C CA . ASP B 1 205 ? -23.969 10.391 1.843 1 96.06 205 ASP B CA 1
ATOM 5275 C C . ASP B 1 205 ? -24.328 9.758 3.189 1 96.06 205 ASP B C 1
ATOM 5277 O O . ASP B 1 205 ? -25 10.375 4.008 1 96.06 205 ASP B O 1
ATOM 5281 N N . ALA B 1 206 ? -23.844 8.562 3.369 1 97.81 206 ALA B N 1
ATOM 5282 C CA . ALA B 1 206 ? -24.062 7.914 4.656 1 97.81 206 ALA B CA 1
ATOM 5283 C C . ALA B 1 206 ? -23.266 8.602 5.762 1 97.81 206 ALA B C 1
ATOM 5285 O O . ALA B 1 206 ? -23.531 8.398 6.949 1 97.81 206 ALA B O 1
ATOM 5286 N N . VAL B 1 207 ? -22.25 9.359 5.402 1 98.56 207 VAL B N 1
ATOM 5287 C CA . VAL B 1 207 ? -21.469 10.102 6.383 1 98.56 207 VAL B CA 1
ATOM 5288 C C . VAL B 1 207 ? -22.156 11.422 6.703 1 98.56 207 VAL B C 1
ATOM 5290 O O . VAL B 1 207 ? -22.359 12.258 5.816 1 98.56 207 VAL B O 1
ATOM 5293 N N . ILE B 1 208 ? -22.516 11.555 7.938 1 98.62 208 ILE B N 1
ATOM 5294 C CA . ILE B 1 208 ? -23.172 12.773 8.398 1 98.62 208 ILE B CA 1
ATOM 5295 C C . ILE B 1 208 ? -22.141 13.703 9.031 1 98.62 208 ILE B C 1
ATOM 5297 O O . ILE B 1 208 ? -21.547 13.367 10.062 1 98.62 208 ILE B O 1
ATOM 5301 N N . PRO B 1 209 ? -21.922 14.828 8.461 1 98 209 PRO B N 1
ATOM 5302 C CA . PRO B 1 209 ? -20.953 15.758 9.039 1 98 209 PRO B CA 1
ATOM 5303 C C . PRO B 1 209 ? -21.438 16.375 10.352 1 98 209 PRO B C 1
ATOM 5305 O O . PRO B 1 209 ? -22.578 16.828 10.438 1 98 209 PRO B O 1
ATOM 5308 N N . VAL B 1 210 ? -20.641 16.359 11.312 1 98.75 210 VAL B N 1
ATOM 5309 C CA . VAL B 1 210 ? -20.906 16.984 12.609 1 98.75 210 VAL B CA 1
ATOM 5310 C C . VAL B 1 210 ? -20.188 18.312 12.703 1 98.75 210 VAL B C 1
ATOM 5312 O O . VAL B 1 210 ? -18.969 18.391 12.469 1 98.75 210 VAL B O 1
ATOM 5315 N N . ALA B 1 211 ? -20.812 19.297 13.109 1 97.94 211 ALA B N 1
ATOM 5316 C CA . ALA B 1 211 ? -20.25 20.641 13.141 1 97.94 211 ALA B CA 1
ATOM 5317 C C . ALA B 1 211 ? -19.062 20.719 14.109 1 97.94 211 ALA B C 1
ATOM 5319 O O . ALA B 1 211 ? -18.969 19.922 15.039 1 97.94 211 ALA B O 1
ATOM 5320 N N . VAL B 1 212 ? -18.188 21.672 13.859 1 97.62 212 VAL B N 1
ATOM 5321 C CA . VAL B 1 212 ? -17 21.875 14.688 1 97.62 212 VAL B CA 1
ATOM 5322 C C . VAL B 1 212 ? -17.094 23.219 15.398 1 97.62 212 VAL B C 1
ATOM 5324 O O . VAL B 1 212 ? -17.859 24.094 15 1 97.62 212 VAL B O 1
ATOM 5327 N N . ASP B 1 213 ? -16.391 23.391 16.469 1 97 213 ASP B N 1
ATOM 5328 C CA . ASP B 1 213 ? -16.344 24.656 17.188 1 97 213 ASP B CA 1
ATOM 5329 C C . ASP B 1 213 ? -15.305 25.594 16.578 1 97 213 ASP B C 1
ATOM 5331 O O . ASP B 1 213 ? -14.797 25.328 15.484 1 97 213 ASP B O 1
ATOM 5335 N N . GLY B 1 214 ? -15.039 26.688 17.219 1 95 214 GLY B N 1
ATOM 5336 C CA . GLY B 1 214 ? -14.148 27.703 16.703 1 95 214 GLY B CA 1
ATOM 5337 C C . GLY B 1 214 ? -12.695 27.266 16.641 1 95 214 GLY B C 1
ATOM 5338 O O . GLY B 1 214 ? -11.875 27.891 15.977 1 95 214 GLY B O 1
ATOM 5339 N N . GLU B 1 215 ? -12.414 26.156 17.25 1 96.81 215 GLU B N 1
ATOM 5340 C CA . GLU B 1 215 ? -11.055 25.625 17.25 1 96.81 215 GLU B CA 1
ATOM 5341 C C . GLU B 1 215 ? -10.93 24.406 16.328 1 96.81 215 GLU B C 1
ATOM 5343 O O . GLU B 1 215 ? -9.922 23.703 16.359 1 96.81 215 GLU B O 1
ATOM 5348 N N . GLY B 1 216 ? -11.961 24.172 15.523 1 97.19 216 GLY B N 1
ATOM 5349 C CA . GLY B 1 216 ? -11.945 23.109 14.539 1 97.19 216 GLY B CA 1
ATOM 5350 C C . GLY B 1 216 ? -12.234 21.75 15.133 1 97.19 216 GLY B C 1
ATOM 5351 O O . GLY B 1 216 ? -11.922 20.719 14.531 1 97.19 216 GLY B O 1
ATOM 5352 N N . ARG B 1 217 ? -12.844 21.703 16.375 1 98.25 217 ARG B N 1
ATOM 5353 C CA . ARG B 1 217 ? -13.102 20.438 17.062 1 98.25 217 ARG B CA 1
ATOM 5354 C C . ARG B 1 217 ? -14.57 20.062 16.969 1 98.25 217 ARG B C 1
ATOM 5356 O O . ARG B 1 217 ? -15.453 20.922 17.047 1 98.25 217 ARG B O 1
ATOM 5363 N N . MET B 1 218 ? -14.758 18.766 16.906 1 98.5 218 MET B N 1
ATOM 5364 C CA . MET B 1 218 ? -16.125 18.266 16.844 1 98.5 218 MET B CA 1
ATOM 5365 C C . MET B 1 218 ? -16.953 18.766 18.031 1 98.5 218 MET B C 1
ATOM 5367 O O . MET B 1 218 ? -16.531 18.641 19.172 1 98.5 218 MET B O 1
ATOM 5371 N N . SER B 1 219 ? -18.141 19.406 17.734 1 98.56 219 SER B N 1
ATOM 5372 C CA . SER B 1 219 ? -19.047 19.844 18.781 1 98.56 219 SER B CA 1
ATOM 5373 C C . SER B 1 219 ? -19.844 18.672 19.359 1 98.56 219 SER B C 1
ATOM 5375 O O . SER B 1 219 ? -20.516 17.953 18.625 1 98.56 219 SER B O 1
ATOM 5377 N N . ILE B 1 220 ? -19.797 18.547 20.656 1 98.5 220 ILE B N 1
ATOM 5378 C CA . ILE B 1 220 ? -20.516 17.453 21.312 1 98.5 220 ILE B CA 1
ATOM 5379 C C . ILE B 1 220 ? -22.016 17.656 21.156 1 98.5 220 ILE B C 1
ATOM 5381 O O . ILE B 1 220 ? -22.766 16.703 20.922 1 98.5 220 ILE B O 1
ATOM 5385 N N . ASP B 1 221 ? -22.453 18.922 21.25 1 98.62 221 ASP B N 1
ATOM 5386 C CA . ASP B 1 221 ? -23.875 19.219 21.047 1 98.62 221 ASP B CA 1
ATOM 5387 C C . ASP B 1 221 ? -24.328 18.828 19.641 1 98.62 221 ASP B C 1
ATOM 5389 O O . ASP B 1 221 ? -25.391 18.25 19.469 1 98.62 221 ASP B O 1
ATOM 5393 N N . ALA B 1 222 ? -23.516 19.156 18.719 1 98.81 222 ALA B N 1
ATOM 5394 C CA . ALA B 1 222 ? -23.844 18.797 17.328 1 98.81 222 ALA B CA 1
ATOM 5395 C C . ALA B 1 222 ? -23.828 17.281 17.141 1 98.81 222 ALA B C 1
ATOM 5397 O O . ALA B 1 222 ? -24.641 16.75 16.359 1 98.81 222 ALA B O 1
ATOM 5398 N N . LEU B 1 223 ? -22.906 16.609 17.781 1 98.81 223 LEU B N 1
ATOM 5399 C CA . LEU B 1 223 ? -22.859 15.148 17.734 1 98.81 223 LEU B CA 1
ATOM 5400 C C . LEU B 1 223 ? -24.141 14.539 18.266 1 98.81 223 LEU B C 1
ATOM 5402 O O . LEU B 1 223 ? -24.703 13.633 17.656 1 98.81 223 LEU B O 1
ATOM 5406 N N . ILE B 1 224 ? -24.609 15.047 19.391 1 98.75 224 ILE B N 1
ATOM 5407 C CA . ILE B 1 224 ? -25.844 14.57 20.016 1 98.75 224 ILE B CA 1
ATOM 5408 C C . ILE B 1 224 ? -27.016 14.797 19.062 1 98.75 224 ILE B C 1
ATOM 5410 O O . ILE B 1 224 ? -27.828 13.898 18.828 1 98.75 224 ILE B O 1
ATOM 5414 N N . GLN B 1 225 ? -27.062 15.969 18.469 1 98.69 225 GLN B N 1
ATOM 5415 C CA . GLN B 1 225 ? -28.141 16.312 17.547 1 98.69 225 GLN B CA 1
ATOM 5416 C C . GLN B 1 225 ? -28.141 15.398 16.312 1 98.69 225 GLN B C 1
ATOM 5418 O O . GLN B 1 225 ? -29.188 14.961 15.852 1 98.69 225 GLN B O 1
ATOM 5423 N N . ALA B 1 226 ? -26.969 15.156 15.805 1 98.69 226 ALA B N 1
ATOM 5424 C CA . ALA B 1 226 ? -26.844 14.281 14.641 1 98.69 226 ALA B CA 1
ATOM 5425 C C . ALA B 1 226 ? -27.312 12.875 14.961 1 98.69 226 ALA B C 1
ATOM 5427 O O . ALA B 1 226 ? -28.031 12.25 14.164 1 98.69 226 ALA B O 1
ATOM 5428 N N . HIS B 1 227 ? -26.891 12.344 16.078 1 98.69 227 HIS B N 1
ATOM 5429 C CA . HIS B 1 227 ? -27.312 11.016 16.516 1 98.69 227 HIS B CA 1
ATOM 5430 C C . HIS B 1 227 ? -28.812 10.953 16.688 1 98.69 227 HIS B C 1
ATOM 5432 O O . HIS B 1 227 ? -29.453 10 16.25 1 98.69 227 HIS B O 1
ATOM 5438 N N . ASP B 1 228 ? -29.391 11.945 17.375 1 98.5 228 ASP B N 1
ATOM 5439 C CA . ASP B 1 228 ? -30.828 11.992 17.609 1 98.5 228 ASP B CA 1
ATOM 5440 C C . ASP B 1 228 ? -31.594 12.039 16.281 1 98.5 228 ASP B C 1
ATOM 5442 O O . ASP B 1 228 ? -32.656 11.43 16.156 1 98.5 228 ASP B O 1
ATOM 5446 N N . GLY B 1 229 ? -31.062 12.812 15.359 1 98.31 229 GLY B N 1
ATOM 5447 C CA . GLY B 1 229 ? -31.672 12.844 14.039 1 98.31 229 GLY B CA 1
ATOM 5448 C C . GLY B 1 229 ? -31.703 11.484 13.367 1 98.31 229 GLY B C 1
ATOM 5449 O O . GLY B 1 229 ? -32.719 11.117 12.773 1 98.31 229 GLY B O 1
ATOM 5450 N N . CYS B 1 230 ? -30.641 10.734 13.453 1 98 230 CYS B N 1
ATOM 5451 C CA . CYS B 1 230 ? -30.594 9.383 12.898 1 98 230 CYS B CA 1
ATOM 5452 C C . CYS B 1 230 ? -31.609 8.484 13.578 1 98 230 CYS B C 1
ATOM 5454 O O . CYS B 1 230 ? -32.312 7.719 12.906 1 98 230 CYS B O 1
ATOM 5456 N N . THR B 1 231 ? -31.672 8.578 14.852 1 97.06 231 THR B N 1
ATOM 5457 C CA . THR B 1 231 ? -32.625 7.785 15.617 1 97.06 231 THR B CA 1
ATOM 5458 C C . THR B 1 231 ? -34.062 8.086 15.172 1 97.06 231 THR B C 1
ATOM 5460 O O . THR B 1 231 ? -34.875 7.176 14.984 1 97.06 231 THR B O 1
ATOM 5463 N N . ALA B 1 232 ? -34.312 9.312 14.961 1 97.81 232 ALA B N 1
ATOM 5464 C CA . ALA B 1 232 ? -35.656 9.742 14.547 1 97.81 232 ALA B CA 1
ATOM 5465 C C . ALA B 1 232 ? -36 9.18 13.172 1 97.81 232 ALA B C 1
ATOM 5467 O O . ALA B 1 232 ? -37.188 8.883 12.898 1 97.81 232 ALA B O 1
ATOM 5468 N N . ARG B 1 233 ? -35.062 9.016 12.344 1 96.88 233 ARG B N 1
ATOM 5469 C CA . ARG B 1 233 ? -35.25 8.508 10.992 1 96.88 233 ARG B CA 1
ATOM 5470 C C . ARG B 1 233 ? -35.094 6.992 10.938 1 96.88 233 ARG B C 1
ATOM 5472 O O . ARG B 1 233 ? -35.062 6.398 9.859 1 96.88 233 ARG B O 1
ATOM 5479 N N . GLN B 1 234 ? -34.812 6.336 12.078 1 96.06 234 GLN B N 1
ATOM 5480 C CA . GLN B 1 234 ? -34.656 4.895 12.227 1 96.06 234 GLN B CA 1
ATOM 5481 C C . GLN B 1 234 ? -33.406 4.41 11.453 1 96.06 234 GLN B C 1
ATOM 5483 O O . GLN B 1 234 ? -33.469 3.354 10.812 1 96.06 234 GLN B O 1
ATOM 5488 N N . GLU B 1 235 ? -32.469 5.266 11.406 1 96.56 235 GLU B N 1
ATOM 5489 C CA . GLU B 1 235 ? -31.156 4.914 10.859 1 96.56 235 GLU B CA 1
ATOM 5490 C C . GLU B 1 235 ? -30.188 4.5 11.969 1 96.56 235 GLU B C 1
ATOM 5492 O O . GLU B 1 235 ? -30.234 5.047 13.07 1 96.56 235 GLU B O 1
ATOM 5497 N N . GLN B 1 236 ? -29.375 3.564 11.695 1 96.06 236 GLN B N 1
ATOM 5498 C CA . GLN B 1 236 ? -28.469 3.059 12.711 1 96.06 236 GLN B CA 1
ATOM 5499 C C . GLN B 1 236 ? -27.078 3.684 12.562 1 96.06 236 GLN B C 1
ATOM 5501 O O . GLN B 1 236 ? -26.469 3.604 11.492 1 96.06 236 GLN B O 1
ATOM 5506 N N . VAL B 1 237 ? -26.594 4.266 13.586 1 98.25 237 VAL B N 1
ATOM 5507 C CA . VAL B 1 237 ? -25.219 4.781 13.586 1 98.25 237 VAL B CA 1
ATOM 5508 C C . VAL B 1 237 ? -24.234 3.645 13.859 1 98.25 237 VAL B C 1
ATOM 5510 O O . VAL B 1 237 ? -24.219 3.094 14.961 1 98.25 237 VAL B O 1
ATOM 5513 N N . MET B 1 238 ? -23.422 3.34 12.875 1 96.56 238 MET B N 1
ATOM 5514 C CA . MET B 1 238 ? -22.5 2.213 13.039 1 96.56 238 MET B CA 1
ATOM 5515 C C . MET B 1 238 ? -21.188 2.664 13.672 1 96.56 238 MET B C 1
ATOM 5517 O O . MET B 1 238 ? -20.469 1.854 14.258 1 96.56 238 MET B O 1
ATOM 5521 N N . ALA B 1 239 ? -20.859 3.979 13.508 1 98.5 239 ALA B N 1
ATOM 5522 C CA . ALA B 1 239 ? -19.594 4.449 14.047 1 98.5 239 ALA B CA 1
ATOM 5523 C C . ALA B 1 239 ? -19.578 5.969 14.18 1 98.5 239 ALA B C 1
ATOM 5525 O O . ALA B 1 239 ? -20.266 6.668 13.422 1 98.5 239 ALA B O 1
ATOM 5526 N N . VAL B 1 240 ? -18.891 6.445 15.133 1 98.88 240 VAL B N 1
ATOM 5527 C CA . VAL B 1 240 ? -18.469 7.836 15.258 1 98.88 240 VAL B CA 1
ATOM 5528 C C . VAL B 1 240 ? -16.969 7.941 14.977 1 98.88 240 VAL B C 1
ATOM 5530 O O . VAL B 1 240 ? -16.172 7.219 15.57 1 98.88 240 VAL B O 1
ATOM 5533 N N . VAL B 1 241 ? -16.594 8.82 14.039 1 98.88 241 VAL B N 1
ATOM 5534 C CA . VAL B 1 241 ? -15.188 9 13.695 1 98.88 241 VAL B CA 1
ATOM 5535 C C . VAL B 1 241 ? -14.688 10.336 14.234 1 98.88 241 VAL B C 1
ATOM 5537 O O . VAL B 1 241 ? -15.078 11.398 13.742 1 98.88 241 VAL B O 1
ATOM 5540 N N . ALA B 1 242 ? -13.875 10.258 15.219 1 98.81 242 ALA B N 1
ATOM 5541 C CA . ALA B 1 242 ? -13.188 11.438 15.742 1 98.81 242 ALA B CA 1
ATOM 5542 C C . ALA B 1 242 ? -11.852 11.648 15.031 1 98.81 242 ALA B C 1
ATOM 5544 O O . ALA B 1 242 ? -11.289 10.711 14.469 1 98.81 242 ALA B O 1
ATOM 5545 N N . THR B 1 243 ? -11.422 12.875 15.062 1 98.56 243 THR B N 1
ATOM 5546 C CA . THR B 1 243 ? -10.164 13.227 14.406 1 98.56 243 THR B CA 1
ATOM 5547 C C . THR B 1 243 ? -9.156 13.75 15.422 1 98.56 243 THR B C 1
ATOM 5549 O O . THR B 1 243 ? -9.484 14.586 16.266 1 98.56 243 THR B O 1
ATOM 5552 N N . ALA B 1 244 ? -8.008 13.203 15.391 1 98.69 244 ALA B N 1
ATOM 5553 C CA . ALA B 1 244 ? -6.867 13.734 16.141 1 98.69 244 ALA B CA 1
ATOM 5554 C C . ALA B 1 244 ? -5.758 14.18 15.188 1 98.69 244 ALA B C 1
ATOM 5556 O O . ALA B 1 244 ? -4.949 13.359 14.742 1 98.69 244 ALA B O 1
ATOM 5557 N N . GLY B 1 245 ? -5.648 15.445 15.07 1 98.25 245 GLY B N 1
ATOM 5558 C CA . GLY B 1 245 ? -4.746 15.977 14.055 1 98.25 245 GLY B CA 1
ATOM 5559 C C . GLY B 1 245 ? -5.402 16.125 12.695 1 98.25 245 GLY B C 1
ATOM 5560 O O . GLY B 1 245 ? -4.996 15.461 11.734 1 98.25 245 GLY B O 1
ATOM 5561 N N . CYS B 1 246 ? -6.363 17.031 12.633 1 97.12 246 CYS B N 1
ATOM 5562 C CA . CYS B 1 246 ? -7.125 17.297 11.422 1 97.12 246 CYS B CA 1
ATOM 5563 C C . CYS B 1 246 ? -6.207 17.734 10.281 1 97.12 246 CYS B C 1
ATOM 5565 O O . CYS B 1 246 ? -5.273 18.516 10.5 1 97.12 246 CYS B O 1
ATOM 5567 N N . THR B 1 247 ? -6.5 17.219 9.109 1 94.5 247 THR B N 1
ATOM 5568 C CA . THR B 1 247 ? -5.66 17.5 7.945 1 94.5 247 THR B CA 1
ATOM 5569 C C . THR B 1 247 ? -5.578 18.984 7.672 1 94.5 247 THR B C 1
ATOM 5571 O O . THR B 1 247 ? -4.5 19.516 7.398 1 94.5 247 THR B O 1
ATOM 5574 N N . ALA B 1 248 ? -6.637 19.688 7.805 1 95.5 248 ALA B N 1
ATOM 5575 C CA . ALA B 1 248 ? -6.703 21.094 7.414 1 95.5 248 ALA B CA 1
ATOM 5576 C C . ALA B 1 248 ? -6.137 22 8.508 1 95.5 248 ALA B C 1
ATOM 5578 O O . ALA B 1 248 ? -5.422 22.953 8.219 1 95.5 248 ALA B O 1
ATOM 5579 N N . THR B 1 249 ? -6.441 21.609 9.797 1 97.31 249 THR B N 1
ATOM 5580 C CA . THR B 1 249 ? -6.199 22.609 10.836 1 97.31 249 THR B CA 1
ATOM 5581 C C . THR B 1 249 ? -5.297 22.031 11.93 1 97.31 249 THR B C 1
ATOM 5583 O O . THR B 1 249 ? -4.812 22.766 12.789 1 97.31 249 THR B O 1
ATOM 5586 N N . GLY B 1 250 ? -5.086 20.766 11.922 1 98.31 250 GLY B N 1
ATOM 5587 C CA . GLY B 1 250 ? -4.316 20.156 12.992 1 98.31 250 GLY B CA 1
ATOM 5588 C C . GLY B 1 250 ? -5.102 20 14.281 1 98.31 250 GLY B C 1
ATOM 5589 O O . GLY B 1 250 ? -4.57 19.516 15.281 1 98.31 250 GLY B O 1
ATOM 5590 N N . SER B 1 251 ? -6.383 20.281 14.281 1 98.44 251 SER B N 1
ATOM 5591 C CA . SER B 1 251 ? -7.227 20.25 15.469 1 98.44 251 SER B CA 1
ATOM 5592 C C . SER B 1 251 ? -7.398 18.828 16 1 98.44 251 SER B C 1
ATOM 5594 O O . SER B 1 251 ? -7.32 17.859 15.234 1 98.44 251 SER B O 1
ATOM 5596 N N . ILE B 1 252 ? -7.59 18.719 17.266 1 98.75 252 ILE B N 1
ATOM 5597 C CA . ILE B 1 252 ? -7.844 17.453 17.938 1 98.75 252 ILE B CA 1
ATOM 5598 C C . ILE B 1 252 ? -9.227 17.484 18.594 1 98.75 252 ILE B C 1
ATOM 5600 O O . ILE B 1 252 ? -9.492 18.312 19.469 1 98.75 252 ILE B O 1
ATOM 5604 N N . ASP B 1 253 ? -10.086 16.609 18.203 1 98.81 253 ASP B N 1
ATOM 5605 C CA . ASP B 1 253 ? -11.438 16.516 18.75 1 98.81 253 ASP B CA 1
ATOM 5606 C C . ASP B 1 253 ? -11.391 16.172 20.25 1 98.81 253 ASP B C 1
ATOM 5608 O O . ASP B 1 253 ? -10.406 15.625 20.734 1 98.81 253 ASP B O 1
ATOM 5612 N N . PRO B 1 254 ? -12.453 16.594 21.016 1 98.69 254 PRO B N 1
ATOM 5613 C CA . PRO B 1 254 ? -12.508 16.219 22.438 1 98.69 254 PRO B CA 1
ATOM 5614 C C . PRO B 1 254 ? -12.773 14.727 22.641 1 98.69 254 PRO B C 1
ATOM 5616 O O . PRO B 1 254 ? -13.898 14.336 22.969 1 98.69 254 PRO B O 1
ATOM 5619 N N . LEU B 1 255 ? -11.75 13.906 22.609 1 98.81 255 LEU B N 1
ATOM 5620 C CA . LEU B 1 255 ? -11.828 12.445 22.531 1 98.81 255 LEU B CA 1
ATOM 5621 C C . LEU B 1 255 ? -12.508 11.875 23.766 1 98.81 255 LEU B C 1
ATOM 5623 O O . LEU B 1 255 ? -13.273 10.914 23.672 1 98.81 255 LEU B O 1
ATOM 5627 N N . GLN B 1 256 ? -12.258 12.453 24.922 1 98.69 256 GLN B N 1
ATOM 5628 C CA . GLN B 1 256 ? -12.867 11.961 26.156 1 98.69 256 GLN B CA 1
ATOM 5629 C C . GLN B 1 256 ? -14.391 12.078 26.094 1 98.69 256 GLN B C 1
ATOM 5631 O O . GLN B 1 256 ? -15.102 11.117 26.375 1 98.69 256 GLN B O 1
ATOM 5636 N N . ALA B 1 257 ? -14.852 13.242 25.75 1 98.75 257 ALA B N 1
ATOM 5637 C CA . ALA B 1 257 ? -16.297 13.484 25.688 1 98.75 257 ALA B CA 1
ATOM 5638 C C . ALA B 1 257 ? -16.938 12.609 24.609 1 98.75 257 ALA B C 1
ATOM 5640 O O . ALA B 1 257 ? -18.031 12.07 24.812 1 98.75 257 ALA B O 1
ATOM 5641 N N . ILE B 1 258 ? -16.297 12.469 23.484 1 98.88 258 ILE B N 1
ATOM 5642 C CA . ILE B 1 258 ? -16.828 11.648 22.406 1 98.88 258 ILE B CA 1
ATOM 5643 C C . ILE B 1 258 ? -16.859 10.188 22.844 1 98.88 258 ILE B C 1
ATOM 5645 O O . ILE B 1 258 ? -17.812 9.469 22.562 1 98.88 258 ILE B O 1
ATOM 5649 N N . GLY B 1 259 ? -15.734 9.766 23.469 1 98.81 259 GLY B N 1
ATOM 5650 C CA . GLY B 1 259 ? -15.68 8.406 23.984 1 98.81 259 GLY B CA 1
ATOM 5651 C C . GLY B 1 259 ? -16.797 8.086 24.953 1 98.81 259 GLY B C 1
ATOM 5652 O O . GLY B 1 259 ? -17.438 7.031 24.859 1 98.81 259 GLY B O 1
ATOM 5653 N N . GLU B 1 260 ? -17.078 8.945 25.875 1 98.75 260 GLU B N 1
ATOM 5654 C CA . GLU B 1 260 ? -18.172 8.781 26.844 1 98.75 260 GLU B CA 1
ATOM 5655 C C . GLU B 1 260 ? -19.516 8.703 26.125 1 98.75 260 GLU B C 1
ATOM 5657 O O . GLU B 1 260 ? -20.359 7.871 26.469 1 98.75 260 GLU B O 1
ATOM 5662 N N . PHE B 1 261 ? -19.719 9.562 25.219 1 98.62 261 PHE B N 1
ATOM 5663 C CA . PHE B 1 261 ? -20.922 9.562 24.406 1 98.62 261 PHE B CA 1
ATOM 5664 C C . PHE B 1 261 ? -21.125 8.211 23.734 1 98.62 261 PHE B C 1
ATOM 5666 O O . PHE B 1 261 ? -22.219 7.641 23.797 1 98.62 261 PHE B O 1
ATOM 5673 N N . CYS B 1 262 ? -20.047 7.691 23.078 1 98.69 262 CYS B N 1
ATOM 5674 C CA . CYS B 1 262 ? -20.125 6.438 22.344 1 98.69 262 CYS B CA 1
ATOM 5675 C C . CYS B 1 262 ? -20.359 5.266 23.297 1 98.69 262 CYS B C 1
ATOM 5677 O O . CYS B 1 262 ? -21.203 4.402 23.016 1 98.69 262 CYS B O 1
ATOM 5679 N N . ARG B 1 263 ? -19.703 5.238 24.406 1 97.81 263 ARG B N 1
ATOM 5680 C CA . ARG B 1 263 ? -19.844 4.152 25.375 1 97.81 263 ARG B CA 1
ATOM 5681 C C . ARG B 1 263 ? -21.25 4.105 25.953 1 97.81 263 ARG B C 1
ATOM 5683 O O . ARG B 1 263 ? -21.828 3.025 26.094 1 97.81 263 ARG B O 1
ATOM 5690 N N . ALA B 1 264 ? -21.766 5.215 26.25 1 97.94 264 ALA B N 1
ATOM 5691 C CA . ALA B 1 264 ? -23.109 5.305 26.828 1 97.94 264 ALA B CA 1
ATOM 5692 C C . ALA B 1 264 ? -24.156 4.77 25.859 1 97.94 264 ALA B C 1
ATOM 5694 O O . ALA B 1 264 ? -25.234 4.312 26.281 1 97.94 264 ALA B O 1
ATOM 5695 N N . ARG B 1 265 ? -23.906 4.762 24.625 1 97.38 265 ARG B N 1
ATOM 5696 C CA . ARG B 1 265 ? -24.906 4.426 23.609 1 97.38 265 ARG B CA 1
ATOM 5697 C C . ARG B 1 265 ? -24.531 3.148 22.875 1 97.38 265 ARG B C 1
ATOM 5699 O O . ARG B 1 265 ? -25.219 2.73 21.938 1 97.38 265 ARG B O 1
ATOM 5706 N N . GLY B 1 266 ? -23.344 2.551 23.188 1 96.12 266 GLY B N 1
ATOM 5707 C CA . GLY B 1 266 ? -22.891 1.327 22.547 1 96.12 266 GLY B CA 1
ATOM 5708 C C . GLY B 1 266 ? -22.453 1.532 21.109 1 96.12 266 GLY B C 1
ATOM 5709 O O . GLY B 1 266 ? -22.703 0.679 20.266 1 96.12 266 GLY B O 1
ATOM 5710 N N . LEU B 1 267 ? -21.875 2.699 20.766 1 97.62 267 LEU B N 1
ATOM 5711 C CA . LEU B 1 267 ? -21.438 3.023 19.422 1 97.62 267 LEU B CA 1
ATOM 5712 C C . LEU B 1 267 ? -19.938 2.744 19.266 1 97.62 267 LEU B C 1
ATOM 5714 O O . LEU B 1 267 ? -19.156 2.93 20.203 1 97.62 267 LEU B O 1
ATOM 5718 N N . TRP B 1 268 ? -19.562 2.264 18.094 1 97.75 268 TRP B N 1
ATOM 5719 C CA . TRP B 1 268 ? -18.141 2.133 17.75 1 97.75 268 TRP B CA 1
ATOM 5720 C C . TRP B 1 268 ? -17.484 3.502 17.641 1 97.75 268 TRP B C 1
ATOM 5722 O O . TRP B 1 268 ? -17.969 4.379 16.922 1 97.75 268 TRP B O 1
ATOM 5732 N N . MET B 1 269 ? -16.422 3.742 18.312 1 98.69 269 MET B N 1
ATOM 5733 C CA . MET B 1 269 ? -15.625 4.961 18.188 1 98.69 269 MET B CA 1
ATOM 5734 C C . MET B 1 269 ? -14.32 4.68 17.453 1 98.69 269 MET B C 1
ATOM 5736 O O . MET B 1 269 ? -13.5 3.881 17.906 1 98.69 269 MET B O 1
ATOM 5740 N N . HIS B 1 270 ? -14.156 5.227 16.344 1 98.69 270 HIS B N 1
ATOM 5741 C CA . HIS B 1 270 ? -12.883 5.234 15.633 1 98.69 270 HIS B CA 1
ATOM 5742 C C . HIS B 1 270 ? -12.203 6.594 15.727 1 98.69 270 HIS B C 1
ATOM 5744 O O . HIS B 1 270 ? -12.859 7.629 15.578 1 98.69 270 HIS B O 1
ATOM 5750 N N . VAL B 1 271 ? -10.938 6.609 15.984 1 98.88 271 VAL B N 1
ATOM 5751 C CA . VAL B 1 271 ? -10.18 7.855 15.961 1 98.88 271 VAL B CA 1
ATOM 5752 C C . VAL B 1 271 ? -9.195 7.84 14.789 1 98.88 271 VAL B C 1
ATOM 5754 O O . VAL B 1 271 ? -8.258 7.039 14.766 1 98.88 271 VAL B O 1
ATOM 5757 N N . ASP B 1 272 ? -9.484 8.68 13.828 1 98.75 272 ASP B N 1
ATOM 5758 C CA . ASP B 1 272 ? -8.461 8.977 12.828 1 98.75 272 ASP B CA 1
ATOM 5759 C C . ASP B 1 272 ? -7.371 9.867 13.414 1 98.75 272 ASP B C 1
ATOM 5761 O O . ASP B 1 272 ? -7.441 11.094 13.312 1 98.75 272 ASP B O 1
ATOM 5765 N N . ALA B 1 273 ? -6.398 9.219 13.922 1 98.81 273 ALA B N 1
ATOM 5766 C CA . ALA B 1 273 ? -5.262 9.922 14.516 1 98.81 273 ALA B CA 1
ATOM 5767 C C . ALA B 1 273 ? -4.02 9.789 13.633 1 98.81 273 ALA B C 1
ATOM 5769 O O . ALA B 1 273 ? -2.898 9.727 14.141 1 98.81 273 ALA B O 1
ATOM 5770 N N . ALA B 1 274 ? -4.258 9.703 12.359 1 98.12 274 ALA B N 1
ATOM 5771 C CA . ALA B 1 274 ? -3.154 9.539 11.422 1 98.12 274 ALA B CA 1
ATOM 5772 C C . ALA B 1 274 ? -2.043 10.547 11.695 1 98.12 274 ALA B C 1
ATOM 5774 O O . ALA B 1 274 ? -0.861 10.195 11.703 1 98.12 274 ALA B O 1
ATOM 5775 N N . HIS B 1 275 ? -2.41 11.742 11.961 1 98 275 HIS B N 1
ATOM 5776 C CA . HIS B 1 275 ? -1.43 12.805 12.156 1 98 275 HIS B CA 1
ATOM 5777 C C . HIS B 1 275 ? -1.104 12.992 13.633 1 98 275 HIS B C 1
ATOM 5779 O O . HIS B 1 275 ? 0.066 13.125 14 1 98 275 HIS B O 1
ATOM 5785 N N . GLY B 1 276 ? -2.031 12.914 14.508 1 98.44 276 GLY B N 1
ATOM 5786 C CA . GLY B 1 276 ? -1.863 13.398 15.867 1 98.44 276 GLY B CA 1
ATOM 5787 C C . GLY B 1 276 ? -1.435 12.312 16.844 1 98.44 276 GLY B C 1
ATOM 5788 O O . GLY B 1 276 ? -0.969 12.609 17.938 1 98.44 276 GLY B O 1
ATOM 5789 N N . ALA B 1 277 ? -1.507 11.055 16.516 1 98.62 277 ALA B N 1
ATOM 5790 C CA . ALA B 1 277 ? -1.285 9.961 17.453 1 98.62 277 ALA B CA 1
ATOM 5791 C C . ALA B 1 277 ? 0.14 9.992 18 1 98.62 277 ALA B C 1
ATOM 5793 O O . ALA B 1 277 ? 0.384 9.586 19.141 1 98.62 277 ALA B O 1
ATOM 5794 N N . SER B 1 278 ? 1.062 10.508 17.266 1 98.44 278 SER B N 1
ATOM 5795 C CA . SER B 1 278 ? 2.469 10.469 17.656 1 98.44 278 SER B CA 1
ATOM 5796 C C . SER B 1 278 ? 2.721 11.336 18.875 1 98.44 278 SER B C 1
ATOM 5798 O O . SER B 1 278 ? 3.748 11.188 19.547 1 98.44 278 SER B O 1
ATOM 5800 N N . ALA B 1 279 ? 1.793 12.203 19.172 1 98.56 279 ALA B N 1
ATOM 5801 C CA . ALA B 1 279 ? 1.906 13.008 20.391 1 98.56 279 ALA B CA 1
ATOM 5802 C C . ALA B 1 279 ? 1.862 12.133 21.641 1 98.56 279 ALA B C 1
ATOM 5804 O O . ALA B 1 279 ? 2.273 12.562 22.719 1 98.56 279 ALA B O 1
ATOM 5805 N N . LEU B 1 280 ? 1.392 10.906 21.516 1 98.38 280 LEU B N 1
ATOM 5806 C CA . LEU B 1 280 ? 1.337 9.969 22.625 1 98.38 280 LEU B CA 1
ATOM 5807 C C . LEU B 1 280 ? 2.738 9.656 23.141 1 98.38 280 LEU B C 1
ATOM 5809 O O . LEU B 1 280 ? 2.9 9.234 24.297 1 98.38 280 LEU B O 1
ATOM 5813 N N . LEU B 1 281 ? 3.73 9.82 22.266 1 97.69 281 LEU B N 1
ATOM 5814 C CA . LEU B 1 281 ? 5.105 9.516 22.656 1 97.69 281 LEU B CA 1
ATOM 5815 C C . LEU B 1 281 ? 5.637 10.578 23.625 1 97.69 281 LEU B C 1
ATOM 5817 O O . LEU B 1 281 ? 6.625 10.344 24.328 1 97.69 281 LEU B O 1
ATOM 5821 N N . SER B 1 282 ? 5.043 11.742 23.609 1 97.5 282 SER B N 1
ATOM 5822 C CA . SER B 1 282 ? 5.504 12.883 24.391 1 97.5 282 SER B CA 1
ATOM 5823 C C . SER B 1 282 ? 4.852 12.906 25.766 1 97.5 282 SER B C 1
ATOM 5825 O O . SER B 1 282 ? 3.629 12.781 25.875 1 97.5 282 SER B O 1
ATOM 5827 N N . LYS B 1 283 ? 5.602 13.164 26.766 1 94.44 283 LYS B N 1
ATOM 5828 C CA . LYS B 1 283 ? 5.035 13.32 28.109 1 94.44 283 LYS B CA 1
ATOM 5829 C C . LYS B 1 283 ? 4.254 14.633 28.219 1 94.44 283 LYS B C 1
ATOM 5831 O O . LYS B 1 283 ? 3.271 14.703 28.953 1 94.44 283 LYS B O 1
ATOM 5836 N N . THR B 1 284 ? 4.648 15.531 27.453 1 94 284 THR B N 1
ATOM 5837 C CA . THR B 1 284 ? 4.07 16.875 27.516 1 94 284 THR B CA 1
ATOM 5838 C C . THR B 1 284 ? 2.773 16.938 26.703 1 94 284 THR B C 1
ATOM 5840 O O . THR B 1 284 ? 1.808 17.578 27.125 1 94 284 THR B O 1
ATOM 5843 N N . HIS B 1 285 ? 2.738 16.281 25.609 1 97.56 285 HIS B N 1
ATOM 5844 C CA . HIS B 1 285 ? 1.642 16.516 24.672 1 97.56 285 HIS B CA 1
ATOM 5845 C C . HIS B 1 285 ? 0.646 15.359 24.688 1 97.56 285 HIS B C 1
ATOM 5847 O O . HIS B 1 285 ? -0.441 15.461 24.125 1 97.56 285 HIS B O 1
ATOM 5853 N N . ARG B 1 286 ? 0.972 14.266 25.344 1 97.44 286 ARG B N 1
ATOM 5854 C CA . ARG B 1 286 ? 0.107 13.094 25.344 1 97.44 286 ARG B CA 1
ATOM 5855 C C . ARG B 1 286 ? -1.274 13.422 25.891 1 97.44 286 ARG B C 1
ATOM 5857 O O . ARG B 1 286 ? -2.27 12.812 25.5 1 97.44 286 ARG B O 1
ATOM 5864 N N . THR B 1 287 ? -1.385 14.422 26.781 1 97.38 287 THR B N 1
ATOM 5865 C CA . THR B 1 287 ? -2.646 14.758 27.422 1 97.38 287 THR B CA 1
ATOM 5866 C C . THR B 1 287 ? -3.631 15.352 26.422 1 97.38 287 THR B C 1
ATOM 5868 O O . THR B 1 287 ? -4.84 15.352 26.656 1 97.38 287 THR B O 1
ATOM 5871 N N . LYS B 1 288 ? -3.1 15.891 25.344 1 97.94 288 LYS B N 1
ATOM 5872 C CA . LYS B 1 288 ? -3.965 16.391 24.281 1 97.94 288 LYS B CA 1
ATOM 5873 C C . LYS B 1 288 ? -4.859 15.289 23.719 1 97.94 288 LYS B C 1
ATOM 5875 O O . LYS B 1 288 ? -5.883 15.57 23.094 1 97.94 288 LYS B O 1
ATOM 5880 N N . LEU B 1 289 ? -4.469 14.023 23.938 1 98.62 289 LEU B N 1
ATOM 5881 C CA . LEU B 1 289 ? -5.164 12.891 23.344 1 98.62 289 LEU B CA 1
ATOM 5882 C C . LEU B 1 289 ? -5.914 12.094 24.406 1 98.62 289 LEU B C 1
ATOM 5884 O O . LEU B 1 289 ? -6.266 10.938 24.188 1 98.62 289 LEU B O 1
ATOM 5888 N N . ASN B 1 290 ? -6.141 12.734 25.594 1 98 290 ASN B N 1
ATOM 5889 C CA . ASN B 1 290 ? -6.949 12.086 26.625 1 98 290 ASN B CA 1
ATOM 5890 C C . ASN B 1 290 ? -8.281 11.594 26.062 1 98 290 ASN B C 1
ATOM 5892 O O . ASN B 1 290 ? -8.984 12.336 25.375 1 98 290 ASN B O 1
ATOM 5896 N N . GLY B 1 291 ? -8.602 10.352 26.312 1 98.31 291 GLY B N 1
ATOM 5897 C CA . GLY B 1 291 ? -9.812 9.727 25.812 1 98.31 291 GLY B CA 1
ATOM 5898 C C . GLY B 1 291 ? -9.555 8.766 24.672 1 98.31 291 GLY B C 1
ATOM 5899 O O . GLY B 1 291 ? -10.438 8 24.281 1 98.31 291 GLY B O 1
ATOM 5900 N N . MET B 1 292 ? -8.352 8.727 24.156 1 97.94 292 MET B N 1
ATOM 5901 C CA . MET B 1 292 ? -8.008 7.867 23.031 1 97.94 292 MET B CA 1
ATOM 5902 C C . MET B 1 292 ? -8.266 6.402 23.375 1 97.94 292 MET B C 1
ATOM 5904 O O . MET B 1 292 ? -8.742 5.645 22.516 1 97.94 292 MET B O 1
ATOM 5908 N N . ALA B 1 293 ? -8 6.02 24.562 1 97.81 293 ALA B N 1
ATOM 5909 C CA . ALA B 1 293 ? -8.117 4.625 24.984 1 97.81 293 ALA B CA 1
ATOM 5910 C C . ALA B 1 293 ? -9.57 4.164 24.969 1 97.81 293 ALA B C 1
ATOM 5912 O O . ALA B 1 293 ? -9.844 2.963 25.047 1 97.81 293 ALA B O 1
ATOM 5913 N N . MET B 1 294 ? -10.484 5.098 24.891 1 98 294 MET B N 1
ATOM 5914 C CA . MET B 1 294 ? -11.898 4.738 24.875 1 98 294 MET B CA 1
ATOM 5915 C C . MET B 1 294 ? -12.336 4.289 23.484 1 98 294 MET B C 1
ATOM 5917 O O . MET B 1 294 ? -13.406 3.707 23.328 1 98 294 MET B O 1
ATOM 5921 N N . ALA B 1 295 ? -11.508 4.52 22.484 1 98.44 295 ALA B N 1
ATOM 5922 C CA . ALA B 1 295 ? -11.844 4.168 21.109 1 98.44 295 ALA B CA 1
ATOM 5923 C C . ALA B 1 295 ? -11.859 2.654 20.922 1 98.44 295 ALA B C 1
ATOM 5925 O O . ALA B 1 295 ? -11.352 1.91 21.766 1 98.44 295 ALA B O 1
ATOM 5926 N N . ASP B 1 296 ? -12.5 2.213 19.875 1 97.69 296 ASP B N 1
ATOM 5927 C CA . ASP B 1 296 ? -12.477 0.812 19.469 1 97.69 296 ASP B CA 1
ATOM 5928 C C . ASP B 1 296 ? -11.359 0.552 18.469 1 97.69 296 ASP B C 1
ATOM 5930 O O . ASP B 1 296 ? -10.844 -0.563 18.375 1 97.69 296 ASP B O 1
ATOM 5934 N N . SER B 1 297 ? -11 1.51 17.719 1 97.88 297 SER B N 1
ATOM 5935 C CA . SER B 1 297 ? -9.914 1.441 16.734 1 97.88 297 SER B CA 1
ATOM 5936 C C . SER B 1 297 ? -9.258 2.805 16.547 1 97.88 297 SER B C 1
ATOM 5938 O O . SER B 1 297 ? -9.898 3.84 16.75 1 97.88 297 SER B O 1
ATOM 5940 N N . VAL B 1 298 ? -7.977 2.809 16.203 1 98.69 298 VAL B N 1
ATOM 5941 C CA . VAL B 1 298 ? -7.191 4.023 16.016 1 98.69 298 VAL B CA 1
ATOM 5942 C C . VAL B 1 298 ? -6.281 3.869 14.797 1 98.69 298 VAL B C 1
ATOM 5944 O O . VAL B 1 298 ? -5.641 2.832 14.617 1 98.69 298 VAL B O 1
ATOM 5947 N N . THR B 1 299 ? -6.262 4.836 13.953 1 98.44 299 THR B N 1
ATOM 5948 C CA . THR B 1 299 ? -5.301 4.918 12.859 1 98.44 299 THR B CA 1
ATOM 5949 C C . THR B 1 299 ? -4.117 5.801 13.25 1 98.44 299 THR B C 1
ATOM 5951 O O . THR B 1 299 ? -4.305 6.926 13.719 1 98.44 299 THR B O 1
ATOM 5954 N N . TRP B 1 300 ? -2.928 5.34 13.062 1 98.69 300 TRP B N 1
ATOM 5955 C CA . TRP B 1 300 ? -1.684 6.035 13.375 1 98.69 300 TRP B CA 1
ATOM 5956 C C . TRP B 1 300 ? -0.711 5.961 12.203 1 98.69 300 TRP B C 1
ATOM 5958 O O . TRP B 1 300 ? -0.052 4.938 12 1 98.69 300 TRP B O 1
ATOM 5968 N N . ASP B 1 301 ? -0.577 7.074 11.453 1 97.75 301 ASP B N 1
ATOM 5969 C CA . ASP B 1 301 ? 0.331 7.094 10.312 1 97.75 301 ASP B CA 1
ATOM 5970 C C . ASP B 1 301 ? 1.783 7.211 10.766 1 97.75 301 ASP B C 1
ATOM 5972 O O . ASP B 1 301 ? 2.158 8.188 11.414 1 97.75 301 ASP B O 1
ATOM 5976 N N . THR B 1 302 ? 2.566 6.305 10.312 1 97.19 302 THR B N 1
ATOM 5977 C CA . THR B 1 302 ? 3.969 6.324 10.719 1 97.19 302 THR B CA 1
ATOM 5978 C C . THR B 1 302 ? 4.789 7.195 9.773 1 97.19 302 THR B C 1
ATOM 5980 O O . THR B 1 302 ? 5.895 7.621 10.109 1 97.19 302 THR B O 1
ATOM 5983 N N . HIS B 1 303 ? 4.27 7.48 8.602 1 95.5 303 HIS B N 1
ATOM 5984 C CA . HIS B 1 303 ? 4.984 8.281 7.617 1 95.5 303 HIS B CA 1
ATOM 5985 C C . HIS B 1 303 ? 4.711 9.766 7.809 1 95.5 303 HIS B C 1
ATOM 5987 O O . HIS B 1 303 ? 5.109 10.586 6.98 1 95.5 303 HIS B O 1
ATOM 5993 N N . LYS B 1 304 ? 3.984 10.133 8.797 1 96.88 304 LYS B N 1
ATOM 5994 C CA . LYS B 1 304 ? 3.783 11.531 9.18 1 96.88 304 LYS B CA 1
ATOM 5995 C C . LYS B 1 304 ? 4.691 11.914 10.344 1 96.88 304 LYS B C 1
ATOM 5997 O O . LYS B 1 304 ? 5.914 11.969 10.195 1 96.88 304 LYS B O 1
ATOM 6002 N N . LEU B 1 305 ? 4.246 11.906 11.539 1 97.81 305 LEU B N 1
ATOM 6003 C CA . LEU B 1 305 ? 5.016 12.484 12.633 1 97.81 305 LEU B CA 1
ATOM 6004 C C . LEU B 1 305 ? 5.898 11.43 13.289 1 97.81 305 LEU B C 1
ATOM 6006 O O . LEU B 1 305 ? 6.555 11.703 14.297 1 97.81 305 LEU B O 1
ATOM 6010 N N . LEU B 1 306 ? 5.984 10.219 12.695 1 97.81 306 LEU B N 1
ATOM 6011 C CA . LEU B 1 306 ? 7.023 9.273 13.094 1 97.81 306 LEU B CA 1
ATOM 6012 C C . LEU B 1 306 ? 8.164 9.266 12.078 1 97.81 306 LEU B C 1
ATOM 6014 O O . LEU B 1 306 ? 9.125 8.508 12.234 1 97.81 306 LEU B O 1
ATOM 6018 N N . TYR B 1 307 ? 8.039 9.984 11.047 1 97.69 307 TYR B N 1
ATOM 6019 C CA . TYR B 1 307 ? 9.109 10.336 10.117 1 97.69 307 TYR B CA 1
ATOM 6020 C C . TYR B 1 307 ? 9.602 9.109 9.352 1 97.69 307 TYR B C 1
ATOM 6022 O O . TYR B 1 307 ? 10.789 9 9.039 1 97.69 307 TYR B O 1
ATOM 6030 N N . MET B 1 308 ? 8.734 8.141 9.188 1 97.44 308 MET B N 1
ATOM 6031 C CA . MET B 1 308 ? 9.062 6.969 8.375 1 97.44 308 MET B CA 1
ATOM 6032 C C . MET B 1 308 ? 8.891 7.273 6.891 1 97.44 308 MET B C 1
ATOM 6034 O O . MET B 1 308 ? 8.008 8.047 6.504 1 97.44 308 MET B O 1
ATOM 6038 N N . PRO B 1 309 ? 9.797 6.645 6.098 1 94.56 309 PRO B N 1
ATOM 6039 C CA . PRO B 1 309 ? 9.578 6.758 4.656 1 94.56 309 PRO B CA 1
ATOM 6040 C C . PRO B 1 309 ? 8.383 5.941 4.172 1 94.56 309 PRO B C 1
ATOM 6042 O O . PRO B 1 309 ? 7.938 5.023 4.863 1 94.56 309 PRO B O 1
ATOM 6045 N N . ALA B 1 310 ? 7.938 6.246 3.016 1 82.56 310 ALA B N 1
ATOM 6046 C CA . ALA B 1 310 ? 6.918 5.473 2.311 1 82.56 310 ALA B CA 1
ATOM 6047 C C . ALA B 1 310 ? 5.645 5.363 3.141 1 82.56 310 ALA B C 1
ATOM 6049 O O . ALA B 1 310 ? 5.695 5.363 4.375 1 82.56 310 ALA B O 1
ATOM 6050 N N . ALA B 1 311 ? 4.586 5.238 2.557 1 86.62 311 ALA B N 1
ATOM 6051 C CA . ALA B 1 311 ? 3.287 5.172 3.219 1 86.62 311 ALA B CA 1
ATOM 6052 C C . ALA B 1 311 ? 3.166 3.904 4.062 1 86.62 311 ALA B C 1
ATOM 6054 O O . ALA B 1 311 ? 3.289 2.793 3.541 1 86.62 311 ALA B O 1
ATOM 6055 N N . ALA B 1 312 ? 3.033 4.066 5.332 1 92.44 312 ALA B N 1
ATOM 6056 C CA . ALA B 1 312 ? 2.768 3.014 6.309 1 92.44 312 ALA B CA 1
ATOM 6057 C C . ALA B 1 312 ? 1.943 3.545 7.477 1 92.44 312 ALA B C 1
ATOM 6059 O O . ALA B 1 312 ? 2.264 4.59 8.047 1 92.44 312 ALA B O 1
ATOM 6060 N N . SER B 1 313 ? 0.881 2.898 7.715 1 96.31 313 SER B N 1
ATOM 6061 C CA . SER B 1 313 ? -0.022 3.314 8.781 1 96.31 313 SER B CA 1
ATOM 6062 C C . SER B 1 313 ? -0.382 2.141 9.688 1 96.31 313 SER B C 1
ATOM 6064 O O . SER B 1 313 ? -0.603 1.026 9.211 1 96.31 313 SER B O 1
ATOM 6066 N N . ALA B 1 314 ? -0.371 2.369 10.93 1 97.69 314 ALA B N 1
ATOM 6067 C CA . ALA B 1 314 ? -0.852 1.375 11.891 1 97.69 314 ALA B CA 1
ATOM 6068 C C . ALA B 1 314 ? -2.355 1.511 12.109 1 97.69 314 ALA B C 1
ATOM 6070 O O . ALA B 1 314 ? -2.859 2.617 12.32 1 97.69 314 ALA B O 1
ATOM 6071 N N . LEU B 1 315 ? -3.029 0.504 11.938 1 97.06 315 LEU B N 1
ATOM 6072 C CA . LEU B 1 315 ? -4.402 0.376 12.414 1 97.06 315 LEU B CA 1
ATOM 6073 C C . LEU B 1 315 ? -4.461 -0.474 13.68 1 97.06 315 LEU B C 1
ATOM 6075 O O . LEU B 1 315 ? -4.098 -1.652 13.656 1 97.06 315 LEU B O 1
ATOM 6079 N N . LEU B 1 316 ? -4.914 0.108 14.695 1 97.81 316 LEU B N 1
ATOM 6080 C CA . LEU B 1 316 ? -4.922 -0.537 16 1 97.81 316 LEU B CA 1
ATOM 6081 C C . LEU B 1 316 ? -6.352 -0.77 16.484 1 97.81 316 LEU B C 1
ATOM 6083 O O . LEU B 1 316 ? -7.238 0.054 16.234 1 97.81 316 LEU B O 1
ATOM 6087 N N . PHE B 1 317 ? -6.57 -1.859 17.125 1 96.38 317 PHE B N 1
ATOM 6088 C CA . PHE B 1 317 ? -7.859 -2.227 17.703 1 96.38 317 PHE B CA 1
ATOM 6089 C C . PHE B 1 317 ? -7.73 -2.498 19.203 1 96.38 317 PHE B C 1
ATOM 6091 O O . PHE B 1 317 ? -6.75 -3.102 19.641 1 96.38 317 PHE B O 1
ATOM 6098 N N . ARG B 1 318 ? -8.688 -2.076 19.938 1 95.69 318 ARG B N 1
ATOM 6099 C CA . ARG B 1 318 ? -8.719 -2.316 21.375 1 95.69 318 ARG B CA 1
ATOM 6100 C C . ARG B 1 318 ? -8.82 -3.809 21.672 1 95.69 318 ARG B C 1
ATOM 6102 O O . ARG B 1 318 ? -8.203 -4.297 22.625 1 95.69 318 ARG B O 1
ATOM 6109 N N . ASP B 1 319 ? -9.602 -4.449 20.844 1 89.19 319 ASP B N 1
ATOM 6110 C CA . ASP B 1 319 ? -9.844 -5.879 21.016 1 89.19 319 ASP B CA 1
ATOM 6111 C C . ASP B 1 319 ? -9.289 -6.676 19.828 1 89.19 319 ASP B C 1
ATOM 6113 O O . ASP B 1 319 ? -9.484 -6.297 18.672 1 89.19 319 ASP B O 1
ATOM 6117 N N . ASP B 1 320 ? -8.695 -7.746 20.141 1 79.56 320 ASP B N 1
ATOM 6118 C CA . ASP B 1 320 ? -8.086 -8.602 19.125 1 79.56 320 ASP B CA 1
ATOM 6119 C C . ASP B 1 320 ? -9.141 -9.141 18.156 1 79.56 320 ASP B C 1
ATOM 6121 O O . ASP B 1 320 ? -8.906 -9.211 16.953 1 79.56 320 ASP B O 1
ATOM 6125 N N . ALA B 1 321 ? -10.281 -9.523 18.672 1 75.69 321 ALA B N 1
ATOM 6126 C CA . ALA B 1 321 ? -11.344 -10.102 17.859 1 75.69 321 ALA B CA 1
ATOM 6127 C C . ALA B 1 321 ? -11.797 -9.117 16.781 1 75.69 321 ALA B C 1
ATOM 6129 O O . ALA B 1 321 ? -12.117 -9.523 15.656 1 75.69 321 ALA B O 1
ATOM 6130 N N . SER B 1 322 ? -11.781 -7.918 17.141 1 75.19 322 SER B N 1
ATOM 6131 C CA . SER B 1 322 ? -12.211 -6.875 16.219 1 75.19 322 SER B CA 1
ATOM 6132 C C . SER B 1 322 ? -11.273 -6.77 15.023 1 75.19 322 SER B C 1
ATOM 6134 O O . SER B 1 322 ? -11.688 -6.375 13.93 1 75.19 322 SER B O 1
ATOM 6136 N N . SER B 1 323 ? -10.078 -7.137 15.234 1 73.38 323 SER B N 1
ATOM 6137 C CA . SER B 1 323 ? -9.078 -7.031 14.172 1 73.38 323 SER B CA 1
ATOM 6138 C C . SER B 1 323 ? -9.32 -8.055 13.078 1 73.38 323 SER B C 1
ATOM 6140 O O . SER B 1 323 ? -8.812 -7.914 11.961 1 73.38 323 SER B O 1
ATOM 6142 N N . TYR B 1 324 ? -10.062 -8.992 13.336 1 68.81 324 TYR B N 1
ATOM 6143 C CA . TYR B 1 324 ? -10.383 -10.031 12.359 1 68.81 324 TYR B CA 1
ATOM 6144 C C . TYR B 1 324 ? -11.758 -9.789 11.742 1 68.81 324 TYR B C 1
ATOM 6146 O O . TYR B 1 324 ? -12.141 -10.453 10.773 1 68.81 324 TYR B O 1
ATOM 6154 N N . GLN B 1 325 ? -12.422 -8.906 12.359 1 68.31 325 GLN B N 1
ATOM 6155 C CA . GLN B 1 325 ? -13.828 -8.75 12.016 1 68.31 325 GLN B CA 1
ATOM 6156 C C . GLN B 1 325 ? -13.984 -8.141 10.625 1 68.31 325 GLN B C 1
ATOM 6158 O O . GLN B 1 325 ? -14.945 -8.453 9.914 1 68.31 325 GLN B O 1
ATOM 6163 N N . ALA B 1 326 ? -13.031 -7.391 10.312 1 66 326 ALA B N 1
ATOM 6164 C CA . ALA B 1 326 ? -13.203 -6.676 9.055 1 66 326 ALA B CA 1
ATOM 6165 C C . ALA B 1 326 ? -13.336 -7.645 7.883 1 66 326 ALA B C 1
ATOM 6167 O O . ALA B 1 326 ? -14.031 -7.355 6.906 1 66 326 ALA B O 1
ATOM 6168 N N . PHE B 1 327 ? -12.539 -8.719 8.055 1 57.81 327 PHE B N 1
ATOM 6169 C CA . PHE B 1 327 ? -12.5 -9.602 6.887 1 57.81 327 PHE B CA 1
ATOM 6170 C C . PHE B 1 327 ? -12.93 -11.016 7.262 1 57.81 327 PHE B C 1
ATOM 6172 O O . PHE B 1 327 ? -12.578 -11.977 6.578 1 57.81 327 PHE B O 1
ATOM 6179 N N . SER B 1 328 ? -13.633 -11.211 8.391 1 55.44 328 SER B N 1
ATOM 6180 C CA . SER B 1 328 ? -13.953 -12.531 8.922 1 55.44 328 SER B CA 1
ATOM 6181 C C . SER B 1 328 ? -14.414 -13.477 7.812 1 55.44 328 SER B C 1
ATOM 6183 O O . SER B 1 328 ? -15.516 -13.336 7.285 1 55.44 328 SER B O 1
ATOM 6185 N N . GLN B 1 329 ? -13.57 -13.492 6.844 1 46.78 329 GLN B N 1
ATOM 6186 C CA . GLN B 1 329 ? -13.852 -14.562 5.895 1 46.78 329 GLN B CA 1
ATOM 6187 C C . GLN B 1 329 ? -13.828 -15.93 6.578 1 46.78 329 GLN B C 1
ATOM 6189 O O . GLN B 1 329 ? -13.008 -16.172 7.461 1 46.78 329 GLN B O 1
ATOM 6194 N N . ARG B 1 330 ? -14.906 -16.484 6.957 1 41.53 330 ARG B N 1
ATOM 6195 C CA . ARG B 1 330 ? -14.734 -17.906 7.207 1 41.53 330 ARG B CA 1
ATOM 6196 C C . ARG B 1 330 ? -13.648 -18.484 6.312 1 41.53 330 ARG B C 1
ATOM 6198 O O . ARG B 1 330 ? -13.852 -18.656 5.109 1 41.53 330 ARG B O 1
ATOM 6205 N N . ALA B 1 331 ? -12.523 -18 6.402 1 39.69 331 ALA B N 1
ATOM 6206 C CA . ALA B 1 331 ? -11.414 -18.672 5.73 1 39.69 331 ALA B CA 1
ATOM 6207 C C . ALA B 1 331 ? -11.602 -20.188 5.754 1 39.69 331 ALA B C 1
ATOM 6209 O O . ALA B 1 331 ? -10.984 -20.891 6.566 1 39.69 331 ALA B O 1
ATOM 6210 N N . SER B 1 332 ? -12.609 -20.594 5.777 1 35.44 332 SER B N 1
ATOM 6211 C CA . SER B 1 332 ? -12.688 -22.047 5.652 1 35.44 332 SER B CA 1
ATOM 6212 C C . SER B 1 332 ? -11.664 -22.562 4.648 1 35.44 332 SER B C 1
ATOM 6214 O O . SER B 1 332 ? -11.133 -23.672 4.809 1 35.44 332 SER B O 1
ATOM 6216 N N . TYR B 1 333 ? -11.586 -21.938 3.445 1 34.34 333 TYR B N 1
ATOM 6217 C CA . TYR B 1 333 ? -10.812 -22.594 2.4 1 34.34 333 TYR B CA 1
ATOM 6218 C C . TYR B 1 333 ? -9.312 -22.438 2.643 1 34.34 333 TYR B C 1
ATOM 6220 O O . TYR B 1 333 ? -8.508 -23.203 2.102 1 34.34 333 TYR B O 1
ATOM 6228 N N . LEU B 1 334 ? -8.992 -21.312 3.227 1 38.44 334 LEU B N 1
ATOM 6229 C CA . LEU B 1 334 ? -7.559 -21.172 3.482 1 38.44 334 LEU B CA 1
ATOM 6230 C C . LEU B 1 334 ? -7.172 -21.875 4.777 1 38.44 334 LEU B C 1
ATOM 6232 O O . LEU B 1 334 ? -5.988 -22.078 5.059 1 38.44 334 LEU B O 1
ATOM 6236 N N . PHE B 1 335 ? -8.18 -22.094 5.629 1 37.62 335 PHE B N 1
ATOM 6237 C CA . PHE B 1 335 ? -7.957 -22.719 6.93 1 37.62 335 PHE B CA 1
ATOM 6238 C C . PHE B 1 335 ? -8.016 -24.234 6.816 1 37.62 335 PHE B C 1
ATOM 6240 O O . PHE B 1 335 ? -9.031 -24.781 6.395 1 37.62 335 PHE B O 1
ATOM 6247 N N . HIS B 1 336 ? -7.016 -24.641 6.656 1 37.75 336 HIS B N 1
ATOM 6248 C CA . HIS B 1 336 ? -7.102 -26.047 7.023 1 37.75 336 HIS B CA 1
ATOM 6249 C C . HIS B 1 336 ? -7.637 -26.219 8.438 1 37.75 336 HIS B C 1
ATOM 6251 O O . HIS B 1 336 ? -7.266 -25.469 9.344 1 37.75 336 HIS B O 1
ATOM 6257 N N . GLU B 1 337 ? -8.805 -26.641 8.57 1 38.16 337 GLU B N 1
ATOM 6258 C CA . GLU B 1 337 ? -9.453 -26.984 9.836 1 38.16 337 GLU B CA 1
ATOM 6259 C C . GLU B 1 337 ? -8.43 -27.25 10.93 1 38.16 337 GLU B C 1
ATOM 6261 O O . GLU B 1 337 ? -8.711 -27.047 12.117 1 38.16 337 GLU B O 1
ATOM 6266 N N . GLU B 1 338 ? -7.348 -27.797 10.586 1 40.34 338 GLU B N 1
ATOM 6267 C CA . GLU B 1 338 ? -6.414 -28.266 11.602 1 40.34 338 GLU B CA 1
ATOM 6268 C C . GLU B 1 338 ? -5.551 -27.125 12.125 1 40.34 338 GLU B C 1
ATOM 6270 O O . GLU B 1 338 ? -4.801 -27.297 13.086 1 40.34 338 GLU B O 1
ATOM 6275 N N . ASP B 1 339 ? -5.559 -26.047 11.453 1 47.66 339 ASP B N 1
ATOM 6276 C CA . ASP B 1 339 ? -4.574 -25.094 11.969 1 47.66 339 ASP B CA 1
ATOM 6277 C C . ASP B 1 339 ? -5.152 -24.281 13.125 1 47.66 339 ASP B C 1
ATOM 6279 O O . ASP B 1 339 ? -6.285 -23.797 13.047 1 47.66 339 ASP B O 1
ATOM 6283 N N . ASP B 1 340 ? -4.695 -24.406 14.305 1 53.34 340 ASP B N 1
ATOM 6284 C CA . ASP B 1 340 ? -4.988 -23.656 15.523 1 53.34 340 ASP B CA 1
ATOM 6285 C C . ASP B 1 340 ? -5.078 -22.156 15.242 1 53.34 340 ASP B C 1
ATOM 6287 O O . ASP B 1 340 ? -4.23 -21.594 14.547 1 53.34 340 ASP B O 1
ATOM 6291 N N . ALA B 1 341 ? -6.223 -21.672 15.523 1 51.22 341 ALA B N 1
ATOM 6292 C CA . ALA B 1 341 ? -6.574 -20.266 15.391 1 51.22 341 ALA B CA 1
ATOM 6293 C C . ALA B 1 341 ? -5.379 -19.375 15.703 1 51.22 341 ALA B C 1
ATOM 6295 O O . ALA B 1 341 ? -5.172 -18.344 15.047 1 51.22 341 ALA B O 1
ATOM 6296 N N . GLU B 1 342 ? -4.707 -19.844 16.609 1 57.81 342 GLU B N 1
ATOM 6297 C CA . GLU B 1 342 ? -3.572 -19.047 17.047 1 57.81 342 GLU B CA 1
ATOM 6298 C C . GLU B 1 342 ? -2.496 -18.969 15.969 1 57.81 342 GLU B C 1
ATOM 6300 O O . GLU B 1 342 ? -1.933 -17.906 15.711 1 57.81 342 GLU B O 1
ATOM 6305 N N . THR B 1 343 ? -2.301 -20.016 15.328 1 59.22 343 THR B N 1
ATOM 6306 C CA . THR B 1 343 ? -1.288 -20.047 14.281 1 59.22 343 THR B CA 1
ATOM 6307 C C . THR B 1 343 ? -1.758 -19.281 13.047 1 59.22 343 THR B C 1
ATOM 6309 O O . THR B 1 343 ? -0.965 -18.594 12.391 1 59.22 343 THR B O 1
ATOM 6312 N N . LEU B 1 344 ? -3.002 -19.219 12.969 1 63.22 344 LEU B N 1
ATOM 6313 C CA . LEU B 1 344 ? -3.59 -18.547 11.812 1 63.22 344 LEU B CA 1
ATOM 6314 C C . LEU B 1 344 ? -3.506 -17.031 11.961 1 63.22 344 LEU B C 1
ATOM 6316 O O . LEU B 1 344 ? -3.477 -16.312 10.961 1 63.22 344 LEU B O 1
ATOM 6320 N N . SER B 1 345 ? -3.355 -16.703 13.219 1 67.56 345 SER B N 1
ATOM 6321 C CA . SER B 1 345 ? -3.309 -15.258 13.484 1 67.56 345 SER B CA 1
ATOM 6322 C C . SER B 1 345 ? -2.025 -14.641 12.938 1 67.56 345 SER B C 1
ATOM 6324 O O . SER B 1 345 ? -1.935 -13.422 12.781 1 67.56 345 SER B O 1
ATOM 6326 N N . PHE B 1 346 ? -1.15 -15.445 12.555 1 68.62 346 PHE B N 1
ATOM 6327 C CA . PHE B 1 346 ? 0.124 -14.945 12.062 1 68.62 346 PHE B CA 1
ATOM 6328 C C . PHE B 1 346 ? 0.064 -14.719 10.555 1 68.62 346 PHE B C 1
ATOM 6330 O O . PHE B 1 346 ? 0.977 -14.133 9.969 1 68.62 346 PHE B O 1
ATOM 6337 N N . ASN B 1 347 ? -1.022 -15.102 9.961 1 71.62 347 ASN B N 1
ATOM 6338 C CA . ASN B 1 347 ? -1.243 -14.812 8.547 1 71.62 347 ASN B CA 1
ATOM 6339 C C . ASN B 1 347 ? -1.925 -13.461 8.352 1 71.62 347 ASN B C 1
ATOM 6341 O O . ASN B 1 347 ? -3.121 -13.32 8.609 1 71.62 347 ASN B O 1
ATOM 6345 N N . THR B 1 348 ? -1.242 -12.562 7.836 1 71.44 348 THR B N 1
ATOM 6346 C CA . THR B 1 348 ? -1.69 -11.172 7.781 1 71.44 348 THR B CA 1
ATOM 6347 C C . THR B 1 348 ? -2.734 -10.984 6.684 1 71.44 348 THR B C 1
ATOM 6349 O O . THR B 1 348 ? -3.516 -10.031 6.723 1 71.44 348 THR B O 1
ATOM 6352 N N . SER B 1 349 ? -2.693 -11.805 5.707 1 70.88 349 SER B N 1
ATOM 6353 C CA . SER B 1 349 ? -3.59 -11.672 4.562 1 70.88 349 SER B CA 1
ATOM 6354 C C . SER B 1 349 ? -5.051 -11.719 4.996 1 70.88 349 SER B C 1
ATOM 6356 O O . SER B 1 349 ? -5.93 -11.203 4.305 1 70.88 349 SER B O 1
ATOM 6358 N N . TYR B 1 350 ? -5.32 -12.242 6.137 1 67.38 350 TYR B N 1
ATOM 6359 C CA . TYR B 1 350 ? -6.695 -12.391 6.605 1 67.38 350 TYR B CA 1
ATOM 6360 C C . TYR B 1 350 ? -7.172 -11.125 7.309 1 67.38 350 TYR B C 1
ATOM 6362 O O . TYR B 1 350 ? -8.367 -10.953 7.539 1 67.38 350 TYR B O 1
ATOM 6370 N N . ARG B 1 351 ? -6.211 -10.297 7.48 1 70.31 351 ARG B N 1
ATOM 6371 C CA . ARG B 1 351 ? -6.562 -9.156 8.32 1 70.31 351 ARG B CA 1
ATOM 6372 C C . ARG B 1 351 ? -6.438 -7.852 7.547 1 70.31 351 ARG B C 1
ATOM 6374 O O . ARG B 1 351 ? -6.754 -6.781 8.07 1 70.31 351 ARG B O 1
ATOM 6381 N N . THR B 1 352 ? -5.973 -7.977 6.41 1 75.25 352 THR B N 1
ATOM 6382 C CA . THR B 1 352 ? -5.688 -6.734 5.699 1 75.25 352 THR B CA 1
ATOM 6383 C C . THR B 1 352 ? -6.328 -6.742 4.316 1 75.25 352 THR B C 1
ATOM 6385 O O . THR B 1 352 ? -6.637 -7.805 3.775 1 75.25 352 THR B O 1
ATOM 6388 N N . LEU B 1 353 ? -6.527 -5.547 3.852 1 81.75 353 LEU B N 1
ATOM 6389 C CA . LEU B 1 353 ? -6.988 -5.391 2.477 1 81.75 353 LEU B CA 1
ATOM 6390 C C . LEU B 1 353 ? -5.91 -5.824 1.489 1 81.75 353 LEU B C 1
ATOM 6392 O O . LEU B 1 353 ? -6.223 -6.305 0.397 1 81.75 353 LEU B O 1
ATOM 6396 N N . GLU B 1 354 ? -4.773 -5.652 2.195 1 82.06 354 GLU B N 1
ATOM 6397 C CA . GLU B 1 354 ? -3.633 -6.02 1.358 1 82.06 354 GLU B CA 1
ATOM 6398 C C . GLU B 1 354 ? -3.328 -7.512 1.464 1 82.06 354 GLU B C 1
ATOM 6400 O O . GLU B 1 354 ? -3.545 -8.125 2.514 1 82.06 354 GLU B O 1
ATOM 6405 N N . CYS B 1 355 ? -3.242 -8.359 0.56 1 81.12 355 CYS B N 1
ATOM 6406 C CA . CYS B 1 355 ? -2.771 -9.742 0.581 1 81.12 355 CYS B CA 1
ATOM 6407 C C . CYS B 1 355 ? -1.254 -9.805 0.716 1 81.12 355 CYS B C 1
ATOM 6409 O O . CYS B 1 355 ? -0.728 -9.844 1.83 1 81.12 355 CYS B O 1
ATOM 6411 N N . THR B 1 356 ? -0.636 -9.516 -0.21 1 79.38 356 THR B N 1
ATOM 6412 C CA . THR B 1 356 ? 0.812 -9.352 -0.142 1 79.38 356 THR B CA 1
ATOM 6413 C C . THR B 1 356 ? 1.176 -7.992 0.442 1 79.38 356 THR B C 1
ATOM 6415 O O . THR B 1 356 ? 0.609 -6.969 0.048 1 79.38 356 THR B O 1
ATOM 6418 N N . LYS B 1 357 ? 1.974 -8.055 1.496 1 85.94 357 LYS B N 1
ATOM 6419 C CA . LYS B 1 357 ? 2.453 -6.828 2.127 1 85.94 357 LYS B CA 1
ATOM 6420 C C . LYS B 1 357 ? 3.979 -6.801 2.184 1 85.94 357 LYS B C 1
ATOM 6422 O O . LYS B 1 357 ? 4.625 -7.848 2.184 1 85.94 357 LYS B O 1
ATOM 6427 N N . ARG B 1 358 ? 4.453 -5.645 2.219 1 88.5 358 ARG B N 1
ATOM 6428 C CA . ARG B 1 358 ? 5.898 -5.508 2.365 1 88.5 358 ARG B CA 1
ATOM 6429 C C . ARG B 1 358 ? 6.293 -5.41 3.836 1 88.5 358 ARG B C 1
ATOM 6431 O O . ARG B 1 358 ? 5.445 -5.164 4.695 1 88.5 358 ARG B O 1
ATOM 6438 N N . MET B 1 359 ? 7.52 -5.656 4.125 1 92.75 359 MET B N 1
ATOM 6439 C CA . MET B 1 359 ? 8.055 -5.574 5.48 1 92.75 359 MET B CA 1
ATOM 6440 C C . MET B 1 359 ? 8.156 -4.125 5.941 1 92.75 359 MET B C 1
ATOM 6442 O O . MET B 1 359 ? 9.25 -3.596 6.109 1 92.75 359 MET B O 1
ATOM 6446 N N . MET B 1 360 ? 7.043 -3.58 6.293 1 93 360 MET B N 1
ATOM 6447 C CA . MET B 1 360 ? 6.945 -2.164 6.641 1 93 360 MET B CA 1
ATOM 6448 C C . MET B 1 360 ? 7.434 -1.922 8.062 1 93 360 MET B C 1
ATOM 6450 O O . MET B 1 360 ? 7.844 -0.811 8.406 1 93 360 MET B O 1
ATOM 6454 N N . GLY B 1 361 ? 7.426 -2.91 8.883 1 96.12 361 GLY B N 1
ATOM 6455 C CA . GLY B 1 361 ? 7.672 -2.738 10.305 1 96.12 361 GLY B CA 1
ATOM 6456 C C . GLY B 1 361 ? 9.141 -2.518 10.633 1 96.12 361 GLY B C 1
ATOM 6457 O O . GLY B 1 361 ? 9.469 -1.922 11.664 1 96.12 361 GLY B O 1
ATOM 6458 N N . LEU B 1 362 ? 10.031 -2.908 9.766 1 97.38 362 LEU B N 1
ATOM 6459 C CA . LEU B 1 362 ? 11.461 -2.881 10.07 1 97.38 362 LEU B CA 1
ATOM 6460 C C . LEU B 1 362 ? 11.938 -1.45 10.305 1 97.38 362 LEU B C 1
ATOM 6462 O O . LEU B 1 362 ? 12.727 -1.197 11.219 1 97.38 362 LEU B O 1
ATOM 6466 N N . LYS B 1 363 ? 11.523 -0.546 9.492 1 97.81 363 LYS B N 1
ATOM 6467 C CA . LYS B 1 363 ? 11.953 0.841 9.648 1 97.81 363 LYS B CA 1
ATOM 6468 C C . LYS B 1 363 ? 11.516 1.408 10.992 1 97.81 363 LYS B C 1
ATOM 6470 O O . LYS B 1 363 ? 12.242 2.191 11.609 1 97.81 363 LYS B O 1
ATOM 6475 N N . LEU B 1 364 ? 10.328 1.048 11.453 1 98 364 LEU B N 1
ATOM 6476 C CA . LEU B 1 364 ? 9.852 1.498 12.758 1 98 364 LEU B CA 1
ATOM 6477 C C . LEU B 1 364 ? 10.68 0.88 13.883 1 98 364 LEU B C 1
ATOM 6479 O O . LEU B 1 364 ? 11.109 1.582 14.805 1 98 364 LEU B O 1
ATOM 6483 N N . LEU B 1 365 ? 10.828 -0.436 13.766 1 98 365 LEU B N 1
ATOM 6484 C CA . LEU B 1 365 ? 11.656 -1.131 14.75 1 98 365 LEU B CA 1
ATOM 6485 C C . LEU B 1 365 ? 13.039 -0.499 14.844 1 98 365 LEU B C 1
ATOM 6487 O O . LEU B 1 365 ? 13.539 -0.243 15.938 1 98 365 LEU B O 1
ATOM 6491 N N . THR B 1 366 ? 13.617 -0.231 13.734 1 97.88 366 THR B N 1
ATOM 6492 C CA . THR B 1 366 ? 14.945 0.375 13.648 1 97.88 366 THR B CA 1
ATOM 6493 C C . THR B 1 366 ? 14.953 1.752 14.312 1 97.88 366 THR B C 1
ATOM 6495 O O . THR B 1 366 ? 15.828 2.051 15.125 1 97.88 366 THR B O 1
ATOM 6498 N N . ALA B 1 367 ? 14.008 2.572 13.977 1 97.56 367 ALA B N 1
ATOM 6499 C CA . ALA B 1 367 ? 13.969 3.939 14.492 1 97.56 367 ALA B CA 1
ATOM 6500 C C . ALA B 1 367 ? 13.859 3.951 16.016 1 97.56 367 ALA B C 1
ATOM 6502 O O . ALA B 1 367 ? 14.594 4.68 16.688 1 97.56 367 ALA B O 1
ATOM 6503 N N . PHE B 1 368 ? 12.984 3.119 16.531 1 97.81 368 PHE B N 1
ATOM 6504 C CA . PHE B 1 368 ? 12.797 3.107 17.984 1 97.81 368 PHE B CA 1
ATOM 6505 C C . PHE B 1 368 ? 14.023 2.537 18.688 1 97.81 368 PHE B C 1
ATOM 6507 O O . PHE B 1 368 ? 14.367 2.959 19.797 1 97.81 368 PHE B O 1
ATOM 6514 N N . LYS B 1 369 ? 14.672 1.615 18.094 1 97.88 369 LYS B N 1
ATOM 6515 C CA . LYS B 1 369 ? 15.891 1.072 18.703 1 97.88 369 LYS B CA 1
ATOM 6516 C C . LYS B 1 369 ? 17.031 2.084 18.641 1 97.88 369 LYS B C 1
ATOM 6518 O O . LYS B 1 369 ? 17.828 2.186 19.578 1 97.88 369 LYS B O 1
ATOM 6523 N N . LEU B 1 370 ? 17.156 2.807 17.578 1 97.44 370 LEU B N 1
ATOM 6524 C CA . LEU B 1 370 ? 18.234 3.754 17.375 1 97.44 370 LEU B CA 1
ATOM 6525 C C . LEU B 1 370 ? 18.047 5.008 18.219 1 97.44 370 LEU B C 1
ATOM 6527 O O . LEU B 1 370 ? 19.016 5.602 18.703 1 97.44 370 LEU B O 1
ATOM 6531 N N . TYR B 1 371 ? 16.734 5.434 18.422 1 96.94 371 TYR B N 1
ATOM 6532 C CA . TYR B 1 371 ? 16.531 6.77 18.969 1 96.94 371 TYR B CA 1
ATOM 6533 C C . TYR B 1 371 ? 15.734 6.707 20.266 1 96.94 371 TYR B C 1
ATOM 6535 O O . TYR B 1 371 ? 15.672 7.684 21.016 1 96.94 371 TYR B O 1
ATOM 6543 N N . GLY B 1 372 ? 15.125 5.555 20.547 1 96.69 372 GLY B N 1
ATOM 6544 C CA . GLY B 1 372 ? 14.281 5.43 21.719 1 96.69 372 GLY B CA 1
ATOM 6545 C C . GLY B 1 372 ? 13 6.238 21.625 1 96.69 372 GLY B C 1
ATOM 6546 O O . GLY B 1 372 ? 12.844 7.062 20.734 1 96.69 372 GLY B O 1
ATOM 6547 N N . ARG B 1 373 ? 12.133 5.914 22.531 1 96.88 373 ARG B N 1
ATOM 6548 C CA . ARG B 1 373 ? 10.898 6.688 22.641 1 96.88 373 ARG B CA 1
ATOM 6549 C C . ARG B 1 373 ? 11.195 8.172 22.797 1 96.88 373 ARG B C 1
ATOM 6551 O O . ARG B 1 373 ? 10.539 9.016 22.188 1 96.88 373 ARG B O 1
ATOM 6558 N N . GLN B 1 374 ? 12.156 8.492 23.578 1 96.25 374 GLN B N 1
ATOM 6559 C CA . GLN B 1 374 ? 12.477 9.875 23.891 1 96.25 374 GLN B CA 1
ATOM 6560 C C . GLN B 1 374 ? 12.945 10.633 22.641 1 96.25 374 GLN B C 1
ATOM 6562 O O . GLN B 1 374 ? 12.555 11.781 22.422 1 96.25 374 GLN B O 1
ATOM 6567 N N . GLY B 1 375 ? 13.836 9.984 21.922 1 96.12 375 GLY B N 1
ATOM 6568 C CA . GLY B 1 375 ? 14.273 10.617 20.688 1 96.12 375 GLY B CA 1
ATOM 6569 C C . GLY B 1 375 ? 13.148 10.859 19.703 1 96.12 375 GLY B C 1
ATOM 6570 O O . GLY B 1 375 ? 13.055 11.945 19.109 1 96.12 375 GLY B O 1
ATOM 6571 N N . MET B 1 376 ? 12.297 9.945 19.594 1 96.75 376 MET B N 1
ATOM 6572 C CA . MET B 1 376 ? 11.156 10.086 18.703 1 96.75 376 MET B CA 1
ATOM 6573 C C . MET B 1 376 ? 10.195 11.156 19.203 1 96.75 376 MET B C 1
ATOM 6575 O O . MET B 1 376 ? 9.664 11.938 18.422 1 96.75 376 MET B O 1
ATOM 6579 N N . ALA B 1 377 ? 9.984 11.211 20.484 1 97 377 ALA B N 1
ATOM 6580 C CA . ALA B 1 377 ? 9.125 12.219 21.078 1 97 377 ALA B CA 1
ATOM 6581 C C . ALA B 1 377 ? 9.68 13.625 20.859 1 97 377 ALA B C 1
ATOM 6583 O O . ALA B 1 377 ? 8.922 14.578 20.672 1 97 377 ALA B O 1
ATOM 6584 N N . ALA B 1 378 ? 10.961 13.734 20.906 1 96.25 378 ALA B N 1
ATOM 6585 C CA . ALA B 1 378 ? 11.617 15.031 20.75 1 96.25 378 ALA B CA 1
ATOM 6586 C C . ALA B 1 378 ? 11.312 15.633 19.391 1 96.25 378 ALA B C 1
ATOM 6588 O O . ALA B 1 378 ? 11.188 16.859 19.25 1 96.25 378 ALA B O 1
ATOM 6589 N N . LEU B 1 379 ? 11.203 14.812 18.391 1 95.88 379 LEU B N 1
ATOM 6590 C CA . LEU B 1 379 ? 10.852 15.289 17.062 1 95.88 379 LEU B CA 1
ATOM 6591 C C . LEU B 1 379 ? 9.461 15.93 17.078 1 95.88 379 LEU B C 1
ATOM 6593 O O . LEU B 1 379 ? 9.273 17.016 16.531 1 95.88 379 LEU B O 1
ATOM 6597 N N . VAL B 1 380 ? 8.539 15.266 17.703 1 96.81 380 VAL B N 1
ATOM 6598 C CA . VAL B 1 380 ? 7.156 15.742 17.781 1 96.81 380 VAL B CA 1
ATOM 6599 C C . VAL B 1 380 ? 7.102 17.047 18.562 1 96.81 380 VAL B C 1
ATOM 6601 O O . VAL B 1 380 ? 6.484 18.016 18.125 1 96.81 380 VAL B O 1
ATOM 6604 N N . GLU B 1 381 ? 7.75 17.031 19.672 1 96.81 381 GLU B N 1
ATOM 6605 C CA . GLU B 1 381 ? 7.766 18.219 20.531 1 96.81 381 GLU B CA 1
ATOM 6606 C C . GLU B 1 381 ? 8.367 19.422 19.812 1 96.81 381 GLU B C 1
ATOM 6608 O O . GLU B 1 381 ? 7.859 20.531 19.938 1 96.81 381 GLU B O 1
ATOM 6613 N N . HIS B 1 382 ? 9.375 19.125 19.094 1 95.75 382 HIS B N 1
ATOM 6614 C CA . HIS B 1 382 ? 10.062 20.203 18.375 1 95.75 382 HIS B CA 1
ATOM 6615 C C . HIS B 1 382 ? 9.148 20.844 17.344 1 95.75 382 HIS B C 1
ATOM 6617 O O . HIS B 1 382 ? 9.039 22.062 17.281 1 95.75 382 HIS B O 1
ATOM 6623 N N . VAL B 1 383 ? 8.484 20.078 16.578 1 96.38 383 VAL B N 1
ATOM 6624 C CA . VAL B 1 383 ? 7.707 20.656 15.477 1 96.38 383 VAL B CA 1
ATOM 6625 C C . VAL B 1 383 ? 6.43 21.281 16.031 1 96.38 383 VAL B C 1
ATOM 6627 O O . VAL B 1 383 ? 5.91 22.25 15.453 1 96.38 383 VAL B O 1
ATOM 6630 N N . PHE B 1 384 ? 5.887 20.781 17.125 1 97.5 384 PHE B N 1
ATOM 6631 C CA . PHE B 1 384 ? 4.781 21.469 17.781 1 97.5 384 PHE B CA 1
ATOM 6632 C C . PHE B 1 384 ? 5.207 22.844 18.266 1 97.5 384 PHE B C 1
ATOM 6634 O O . PHE B 1 384 ? 4.469 23.828 18.109 1 97.5 384 PHE B O 1
ATOM 6641 N N . SER B 1 385 ? 6.387 22.906 18.812 1 96.56 385 SER B N 1
ATOM 6642 C CA . SER B 1 385 ? 6.914 24.188 19.266 1 96.56 385 SER B CA 1
ATOM 6643 C C . SER B 1 385 ? 7.129 25.141 18.109 1 96.56 385 SER B C 1
ATOM 6645 O O . SER B 1 385 ? 6.871 26.344 18.219 1 96.56 385 SER B O 1
ATOM 6647 N N . LEU B 1 386 ? 7.613 24.625 17.016 1 96.12 386 LEU B N 1
ATOM 6648 C CA . LEU B 1 386 ? 7.801 25.438 15.812 1 96.12 386 LEU B CA 1
ATOM 6649 C C . LEU B 1 386 ? 6.484 26.078 15.375 1 96.12 386 LEU B C 1
ATOM 6651 O O . LEU B 1 386 ? 6.457 27.234 14.961 1 96.12 386 LEU B O 1
ATOM 6655 N N . ALA B 1 387 ? 5.449 25.297 15.406 1 97.94 387 ALA B N 1
ATOM 6656 C CA . ALA B 1 387 ? 4.137 25.797 15.008 1 97.94 387 ALA B CA 1
ATOM 6657 C C . ALA B 1 387 ? 3.664 26.906 15.938 1 97.94 387 ALA B C 1
ATOM 6659 O O . ALA B 1 387 ? 3.092 27.891 15.484 1 97.94 387 ALA B O 1
ATOM 6660 N N . GLU B 1 388 ? 3.871 26.75 17.188 1 97.81 388 GLU B N 1
ATOM 6661 C CA . GLU B 1 388 ? 3.506 27.781 18.156 1 97.81 388 GLU B CA 1
ATOM 6662 C C . GLU B 1 388 ? 4.277 29.078 17.906 1 97.81 388 GLU B C 1
ATOM 6664 O O . GLU B 1 388 ? 3.703 30.172 17.969 1 97.81 388 GLU B O 1
ATOM 6669 N N . GLU B 1 389 ? 5.527 28.906 17.672 1 97.5 389 GLU B N 1
ATOM 6670 C CA . GLU B 1 389 ? 6.371 30.062 17.375 1 97.5 389 GLU B CA 1
ATOM 6671 C C . GLU B 1 389 ? 5.887 30.797 16.125 1 97.5 389 GLU B C 1
ATOM 6673 O O . GLU B 1 389 ? 5.777 32.031 16.125 1 97.5 389 GLU B O 1
ATOM 6678 N N . PHE B 1 390 ? 5.629 30.078 15.133 1 98.31 390 PHE B N 1
ATOM 6679 C CA . PHE B 1 390 ? 5.18 30.672 13.875 1 98.31 390 PHE B CA 1
ATOM 6680 C C . PHE B 1 390 ? 3.838 31.359 14.062 1 98.31 390 PHE B C 1
ATOM 6682 O O . PHE B 1 390 ? 3.627 32.469 13.539 1 98.31 390 PHE B O 1
ATOM 6689 N N . ALA B 1 391 ? 2.926 30.703 14.75 1 98.75 391 ALA B N 1
ATOM 6690 C CA . ALA B 1 391 ? 1.63 31.312 15.039 1 98.75 391 ALA B CA 1
ATOM 6691 C C . ALA B 1 391 ? 1.799 32.625 15.781 1 98.75 391 ALA B C 1
ATOM 6693 O O . ALA B 1 391 ? 1.052 33.594 15.547 1 98.75 391 ALA B O 1
ATOM 6694 N N . GLY B 1 392 ? 2.707 32.625 16.672 1 98.31 392 GLY B N 1
ATOM 6695 C CA . GLY B 1 392 ? 3.012 33.875 17.359 1 98.31 392 GLY B CA 1
ATOM 6696 C C . GLY B 1 392 ? 3.469 35 16.422 1 98.31 392 GLY B C 1
ATOM 6697 O O . GLY B 1 392 ? 3.01 36.125 16.531 1 98.31 392 GLY B O 1
ATOM 6698 N N . LEU B 1 393 ? 4.355 34.688 15.5 1 98 393 LEU B N 1
ATOM 6699 C CA . LEU B 1 393 ? 4.828 35.625 14.508 1 98 393 LEU B CA 1
ATOM 6700 C C . LEU B 1 393 ? 3.668 36.188 13.672 1 98 393 LEU B C 1
ATOM 6702 O O . LEU B 1 393 ? 3.592 37.375 13.406 1 98 393 LEU B O 1
ATOM 6706 N N . VAL B 1 394 ? 2.797 35.312 13.281 1 98.31 394 VAL B N 1
ATOM 6707 C CA . VAL B 1 394 ? 1.649 35.688 12.461 1 98.31 394 VAL B CA 1
ATOM 6708 C C . VAL B 1 394 ? 0.714 36.594 13.25 1 98.31 394 VAL B C 1
ATOM 6710 O O . VAL B 1 394 ? 0.25 37.625 12.742 1 98.31 394 VAL B O 1
ATOM 6713 N N . ALA B 1 395 ? 0.447 36.188 14.453 1 97.88 395 ALA B N 1
ATOM 6714 C CA . ALA B 1 395 ? -0.478 36.938 15.305 1 97.88 395 ALA B CA 1
ATOM 6715 C C . ALA B 1 395 ? 0.046 38.344 15.586 1 97.88 395 ALA B C 1
ATOM 6717 O O . ALA B 1 395 ? -0.735 39.281 15.727 1 97.88 395 ALA B O 1
ATOM 6718 N N . ASP B 1 396 ? 1.312 38.5 15.609 1 97.12 396 ASP B N 1
ATOM 6719 C CA . ASP B 1 396 ? 1.941 39.781 15.93 1 97.12 396 ASP B CA 1
ATOM 6720 C C . ASP B 1 396 ? 2.006 40.688 14.703 1 97.12 396 ASP B C 1
ATOM 6722 O O . ASP B 1 396 ? 2.271 41.875 14.828 1 97.12 396 ASP B O 1
ATOM 6726 N N . ALA B 1 397 ? 1.787 40.125 13.586 1 96.31 397 ALA B N 1
ATOM 6727 C CA . ALA B 1 397 ? 1.86 40.906 12.344 1 96.31 397 ALA B CA 1
ATOM 6728 C C . ALA B 1 397 ? 0.48 41.375 11.922 1 96.31 397 ALA B C 1
ATOM 6730 O O . ALA B 1 397 ? -0.376 40.594 11.531 1 96.31 397 ALA B O 1
ATOM 6731 N N . PRO B 1 398 ? 0.229 42.656 11.828 1 94.75 398 PRO B N 1
ATOM 6732 C CA . PRO B 1 398 ? -1.117 43.188 11.594 1 94.75 398 PRO B CA 1
ATOM 6733 C C . PRO B 1 398 ? -1.624 42.938 10.18 1 94.75 398 PRO B C 1
ATOM 6735 O O . PRO B 1 398 ? -2.832 42.969 9.93 1 94.75 398 PRO B O 1
ATOM 6738 N N . ASP B 1 399 ? -0.718 42.688 9.289 1 96.06 399 ASP B N 1
ATOM 6739 C CA . ASP B 1 399 ? -1.12 42.438 7.906 1 96.06 399 ASP B CA 1
ATOM 6740 C C . ASP B 1 399 ? -1.449 40.969 7.684 1 96.06 399 ASP B C 1
ATOM 6742 O O . ASP B 1 399 ? -1.703 40.531 6.551 1 96.06 399 ASP B O 1
ATOM 6746 N N . PHE B 1 400 ? -1.393 40.219 8.766 1 97.62 400 PHE B N 1
ATOM 6747 C CA . PHE B 1 400 ? -1.775 38.812 8.703 1 97.62 400 PHE B CA 1
ATOM 6748 C C . PHE B 1 400 ? -2.918 38.5 9.672 1 97.62 400 PHE B C 1
ATOM 6750 O O . PHE B 1 400 ? -3.133 39.25 10.633 1 97.62 400 PHE B O 1
ATOM 6757 N N . GLU B 1 401 ? -3.688 37.5 9.367 1 97.31 401 GLU B N 1
ATOM 6758 C CA . GLU B 1 401 ? -4.746 36.969 10.219 1 97.31 401 GLU B CA 1
ATOM 6759 C C . GLU B 1 401 ? -4.496 35.5 10.555 1 97.31 401 GLU B C 1
ATOM 6761 O O . GLU B 1 401 ? -4.25 34.688 9.656 1 97.31 401 GLU B O 1
ATOM 6766 N N . LEU B 1 402 ? -4.449 35.188 11.789 1 98.25 402 LEU B N 1
ATOM 6767 C CA . LEU B 1 402 ? -4.324 33.812 12.25 1 98.25 402 LEU B CA 1
ATOM 6768 C C . LEU B 1 402 ? -5.699 33.156 12.422 1 98.25 402 LEU B C 1
ATOM 6770 O O . LEU B 1 402 ? -6.594 33.75 13.031 1 98.25 402 LEU B O 1
ATOM 6774 N N . LEU B 1 403 ? -5.875 31.969 11.891 1 98 403 LEU B N 1
ATOM 6775 C CA . LEU B 1 403 ? -7.168 31.297 12.008 1 98 403 LEU B CA 1
ATOM 6776 C C . LEU B 1 403 ? -7.43 30.875 13.445 1 98 403 LEU B C 1
ATOM 6778 O O . LEU B 1 403 ? -8.5 31.156 14 1 98 403 LEU B O 1
ATOM 6782 N N . MET B 1 404 ? -6.484 30.172 14.031 1 97.88 404 MET B N 1
ATOM 6783 C CA . MET B 1 404 ? -6.57 29.641 15.391 1 97.88 404 MET B CA 1
ATOM 6784 C C . MET B 1 404 ? -5.188 29.297 15.93 1 97.88 404 MET B C 1
ATOM 6786 O O . MET B 1 404 ? -4.234 29.172 15.164 1 97.88 404 MET B O 1
ATOM 6790 N N . LEU B 1 405 ? -5.109 29.203 17.25 1 97.62 405 LEU B N 1
ATOM 6791 C CA . LEU B 1 405 ? -3.863 28.703 17.828 1 97.62 405 LEU B CA 1
ATOM 6792 C C . LEU B 1 405 ? -3.645 27.234 17.484 1 97.62 405 LEU B C 1
ATOM 6794 O O . LEU B 1 405 ? -4.59 26.453 17.484 1 97.62 405 LEU B O 1
ATOM 6798 N N . PRO B 1 406 ? -2.432 26.906 17.125 1 98.25 406 PRO B N 1
ATOM 6799 C CA . PRO B 1 406 ? -2.186 25.531 16.703 1 98.25 406 PRO B CA 1
ATOM 6800 C C . PRO B 1 406 ? -2.299 24.531 17.844 1 98.25 406 PRO B C 1
ATOM 6802 O O . PRO B 1 406 ? -1.887 24.828 18.969 1 98.25 406 PRO B O 1
ATOM 6805 N N . GLN B 1 407 ? -2.879 23.375 17.594 1 98.19 407 GLN B N 1
ATOM 6806 C CA . GLN B 1 407 ? -2.967 22.266 18.531 1 98.19 407 GLN B CA 1
ATOM 6807 C C . GLN B 1 407 ? -1.931 21.188 18.219 1 98.19 407 GLN B C 1
ATOM 6809 O O . GLN B 1 407 ? -1.646 20.328 19.062 1 98.19 407 GLN B O 1
ATOM 6814 N N . THR B 1 408 ? -1.427 21.172 16.984 1 98.5 408 THR B N 1
ATOM 6815 C CA . THR B 1 408 ? -0.329 20.328 16.516 1 98.5 408 THR B CA 1
ATOM 6816 C C . THR B 1 408 ? 0.718 21.172 15.781 1 98.5 408 THR B C 1
ATOM 6818 O O . THR B 1 408 ? 1.111 22.234 16.25 1 98.5 408 THR B O 1
ATOM 6821 N N . ASN B 1 409 ? 1.208 20.672 14.656 1 98.44 409 ASN B N 1
ATOM 6822 C CA . ASN B 1 409 ? 2.273 21.375 13.945 1 98.44 409 ASN B CA 1
ATOM 6823 C C . ASN B 1 409 ? 1.744 22.078 12.695 1 98.44 409 ASN B C 1
ATOM 6825 O O . ASN B 1 409 ? 2.502 22.359 11.766 1 98.44 409 ASN B O 1
ATOM 6829 N N . ILE B 1 410 ? 0.415 22.359 12.648 1 98.56 410 ILE B N 1
ATOM 6830 C CA . ILE B 1 410 ? -0.214 22.953 11.477 1 98.56 410 ILE B CA 1
ATOM 6831 C C . ILE B 1 410 ? -0.72 24.359 11.82 1 98.56 410 ILE B C 1
ATOM 6833 O O . ILE B 1 410 ? -1.368 24.562 12.852 1 98.56 410 ILE B O 1
ATOM 6837 N N . VAL B 1 411 ? -0.428 25.359 11 1 98.69 411 VAL B N 1
ATOM 6838 C CA . VAL B 1 411 ? -0.832 26.734 11.203 1 98.69 411 VAL B CA 1
ATOM 6839 C C . VAL B 1 411 ? -1.538 27.266 9.953 1 98.69 411 VAL B C 1
ATOM 6841 O O . VAL B 1 411 ? -0.986 27.203 8.852 1 98.69 411 VAL B O 1
ATOM 6844 N N . CYS B 1 412 ? -2.732 27.75 10.117 1 98.56 412 CYS B N 1
ATOM 6845 C CA . CYS B 1 412 ? -3.494 28.375 9.047 1 98.56 412 CYS B CA 1
ATOM 6846 C C . CYS B 1 412 ? -3.564 29.891 9.242 1 98.56 412 CYS B C 1
ATOM 6848 O O . CYS B 1 412 ? -3.861 30.359 10.344 1 98.56 412 CYS B O 1
ATOM 6850 N N . PHE B 1 413 ? -3.307 30.609 8.156 1 98.69 413 PHE B N 1
ATOM 6851 C CA . PHE B 1 413 ? -3.27 32.062 8.25 1 98.69 413 PHE B CA 1
ATOM 6852 C C . PHE B 1 413 ? -3.559 32.719 6.895 1 98.69 413 PHE B C 1
ATOM 6854 O O . PHE B 1 413 ? -3.652 32 5.879 1 98.69 413 PHE B O 1
ATOM 6861 N N . ARG B 1 414 ? -3.77 34 6.883 1 97.69 414 ARG B N 1
ATOM 6862 C CA . ARG B 1 414 ? -4.047 34.75 5.664 1 97.69 414 ARG B CA 1
ATOM 6863 C C . ARG B 1 414 ? -3.23 36.031 5.621 1 97.69 414 ARG B C 1
ATOM 6865 O O . ARG B 1 414 ? -2.969 36.625 6.66 1 97.69 414 ARG B O 1
ATOM 6872 N N . TYR B 1 415 ? -2.842 36.344 4.453 1 97.94 415 TYR B N 1
ATOM 6873 C CA . TYR B 1 415 ? -2.266 37.656 4.207 1 97.94 415 TYR B CA 1
ATOM 6874 C C . TYR B 1 415 ? -3.346 38.656 3.814 1 97.94 415 TYR B C 1
ATOM 6876 O O . TYR B 1 415 ? -4.051 38.469 2.82 1 97.94 415 TYR B O 1
ATOM 6884 N N . LEU B 1 416 ? -3.457 39.75 4.535 1 95.19 416 LEU B N 1
ATOM 6885 C CA . LEU B 1 416 ? -4.527 40.719 4.34 1 95.19 416 LEU B CA 1
ATOM 6886 C C . LEU B 1 416 ? -4.07 41.844 3.447 1 95.19 416 LEU B C 1
ATOM 6888 O O . LEU B 1 416 ? -4.891 42.531 2.82 1 95.19 416 LEU B O 1
ATOM 6892 N N . GLY B 1 417 ? -2.812 41.969 3.369 1 85.75 417 GLY B N 1
ATOM 6893 C CA . GLY B 1 417 ? -2.291 43.125 2.627 1 85.75 417 GLY B CA 1
ATOM 6894 C C . GLY B 1 417 ? -2.67 44.469 3.24 1 85.75 417 GLY B C 1
ATOM 6895 O O . GLY B 1 417 ? -2.918 44.531 4.445 1 85.75 417 GLY B O 1
ATOM 6896 N N . ASN B 1 418 ? -2.471 45.594 2.453 1 76.62 418 ASN B N 1
ATOM 6897 C CA . ASN B 1 418 ? -2.842 46.938 2.863 1 76.62 418 ASN B CA 1
ATOM 6898 C C . ASN B 1 418 ? -4.094 47.406 2.141 1 76.62 418 ASN B C 1
ATOM 6900 O O . ASN B 1 418 ? -4.543 48.531 2.354 1 76.62 418 ASN B O 1
ATOM 6904 N N . ALA B 1 419 ? -4.645 46.5 1.358 1 71.06 419 ALA B N 1
ATOM 6905 C CA . ALA B 1 419 ? -5.77 46.875 0.515 1 71.06 419 ALA B CA 1
ATOM 6906 C C . ALA B 1 419 ? -7.078 46.312 1.039 1 71.06 419 ALA B C 1
ATOM 6908 O O . ALA B 1 419 ? -7.086 45.25 1.668 1 71.06 419 ALA B O 1
ATOM 6909 N N . ALA B 1 420 ? -8.07 47.094 0.737 1 79.5 420 ALA B N 1
ATOM 6910 C CA . ALA B 1 420 ? -9.414 46.594 1.027 1 79.5 420 ALA B CA 1
ATOM 6911 C C . ALA B 1 420 ? -9.891 45.656 -0.073 1 79.5 420 ALA B C 1
ATOM 6913 O O . ALA B 1 420 ? -10.039 46.062 -1.228 1 79.5 420 ALA B O 1
ATOM 6914 N N . LEU B 1 421 ? -9.852 44.375 0.18 1 89.5 421 LEU B N 1
ATOM 6915 C CA . LEU B 1 421 ? -10.328 43.375 -0.758 1 89.5 421 LEU B CA 1
ATOM 6916 C C . LEU B 1 421 ? -11.625 42.75 -0.271 1 89.5 421 LEU B C 1
ATOM 6918 O O . LEU B 1 421 ? -11.844 42.594 0.936 1 89.5 421 LEU B O 1
ATOM 6922 N N . ASP B 1 422 ? -12.492 42.438 -1.191 1 92.19 422 ASP B N 1
ATOM 6923 C CA . ASP B 1 422 ? -13.648 41.625 -0.792 1 92.19 422 ASP B CA 1
ATOM 6924 C C . ASP B 1 422 ? -13.242 40.188 -0.515 1 92.19 422 ASP B C 1
ATOM 6926 O O . ASP B 1 422 ? -12.086 39.812 -0.71 1 92.19 422 ASP B O 1
ATOM 6930 N N . ALA B 1 423 ? -14.172 39.469 -0.089 1 93.06 423 ALA B N 1
ATOM 6931 C CA . ALA B 1 423 ? -13.898 38.094 0.399 1 93.06 423 ALA B CA 1
ATOM 6932 C C . ALA B 1 423 ? -13.344 37.219 -0.716 1 93.06 423 ALA B C 1
ATOM 6934 O O . ALA B 1 423 ? -12.391 36.469 -0.505 1 93.06 423 ALA B O 1
ATOM 6935 N N . THR B 1 424 ? -13.898 37.281 -1.832 1 94.12 424 THR B N 1
ATOM 6936 C CA . THR B 1 424 ? -13.5 36.469 -2.959 1 94.12 424 THR B CA 1
ATOM 6937 C C . THR B 1 424 ? -12.094 36.812 -3.426 1 94.12 424 THR B C 1
ATOM 6939 O O . THR B 1 424 ? -11.273 35.938 -3.701 1 94.12 424 THR B O 1
ATOM 6942 N N . ALA B 1 425 ? -11.875 38.062 -3.525 1 93.88 425 ALA B N 1
ATOM 6943 C CA . ALA B 1 425 ? -10.555 38.562 -3.949 1 93.88 425 ALA B CA 1
ATOM 6944 C C . ALA B 1 425 ? -9.484 38.156 -2.939 1 93.88 425 ALA B C 1
ATOM 6946 O O . ALA B 1 425 ? -8.352 37.844 -3.316 1 93.88 425 ALA B O 1
ATOM 6947 N N . LEU B 1 426 ? -9.836 38.312 -1.722 1 95.75 426 LEU B N 1
ATOM 6948 C CA . LEU B 1 426 ? -8.891 37.938 -0.669 1 95.75 426 LEU B CA 1
ATOM 6949 C C . LEU B 1 426 ? -8.555 36.438 -0.74 1 95.75 426 LEU B C 1
ATOM 6951 O O . LEU B 1 426 ? -7.398 36.062 -0.548 1 95.75 426 LEU B O 1
ATOM 6955 N N . ASP B 1 427 ? -9.555 35.656 -1.006 1 96.38 427 ASP B N 1
ATOM 6956 C CA . ASP B 1 427 ? -9.328 34.219 -1.173 1 96.38 427 ASP B CA 1
ATOM 6957 C C . ASP B 1 427 ? -8.406 33.938 -2.355 1 96.38 427 ASP B C 1
ATOM 6959 O O . ASP B 1 427 ? -7.473 33.156 -2.246 1 96.38 427 ASP B O 1
ATOM 6963 N N . THR B 1 428 ? -8.641 34.562 -3.412 1 95.19 428 THR B N 1
ATOM 6964 C CA . THR B 1 428 ? -7.836 34.375 -4.617 1 95.19 428 THR B CA 1
ATOM 6965 C C . THR B 1 428 ? -6.395 34.812 -4.371 1 95.19 428 THR B C 1
ATOM 6967 O O . THR B 1 428 ? -5.457 34.219 -4.887 1 95.19 428 THR B O 1
ATOM 6970 N N . LEU B 1 429 ? -6.289 35.875 -3.619 1 96.12 429 LEU B N 1
ATOM 6971 C CA . LEU B 1 429 ? -4.957 36.406 -3.295 1 96.12 429 LEU B CA 1
ATOM 6972 C C . LEU B 1 429 ? -4.133 35.312 -2.578 1 96.12 429 LEU B C 1
ATOM 6974 O O . LEU B 1 429 ? -2.953 35.156 -2.879 1 96.12 429 LEU B O 1
ATOM 6978 N N . GLN B 1 430 ? -4.746 34.625 -1.591 1 97.56 430 GLN B N 1
ATOM 6979 C CA . GLN B 1 430 ? -4.02 33.562 -0.888 1 97.56 430 GLN B CA 1
ATOM 6980 C C . GLN B 1 430 ? -3.512 32.5 -1.858 1 97.56 430 GLN B C 1
ATOM 6982 O O . GLN B 1 430 ? -2.346 32.125 -1.802 1 97.56 430 GLN B O 1
ATOM 6987 N N . THR B 1 431 ? -4.402 32.062 -2.729 1 96.56 431 THR B N 1
ATOM 6988 C CA . THR B 1 431 ? -4.09 31.016 -3.691 1 96.56 431 THR B CA 1
ATOM 6989 C C . THR B 1 431 ? -2.943 31.438 -4.605 1 96.56 431 THR B C 1
ATOM 6991 O O . THR B 1 431 ? -2.025 30.656 -4.863 1 96.56 431 THR B O 1
ATOM 6994 N N . ASN B 1 432 ? -3.02 32.625 -5.078 1 96.69 432 ASN B N 1
ATOM 6995 C CA . ASN B 1 432 ? -2.004 33.125 -6 1 96.69 432 ASN B CA 1
ATOM 6996 C C . ASN B 1 432 ? -0.652 33.281 -5.309 1 96.69 432 ASN B C 1
ATOM 6998 O O . ASN B 1 432 ? 0.393 33.062 -5.922 1 96.69 432 ASN B O 1
ATOM 7002 N N . ILE B 1 433 ? -0.666 33.719 -4.078 1 97.75 433 ILE B N 1
ATOM 7003 C CA . ILE B 1 433 ? 0.57 33.844 -3.314 1 97.75 433 ILE B CA 1
ATOM 7004 C C . ILE B 1 433 ? 1.244 32.5 -3.191 1 97.75 433 ILE B C 1
ATOM 7006 O O . ILE B 1 433 ? 2.436 32.344 -3.479 1 97.75 433 ILE B O 1
ATOM 7010 N N . ARG B 1 434 ? 0.456 31.547 -2.777 1 97.12 434 ARG B N 1
ATOM 7011 C CA . ARG B 1 434 ? 0.971 30.188 -2.623 1 97.12 434 ARG B CA 1
ATOM 7012 C C . ARG B 1 434 ? 1.566 29.672 -3.93 1 97.12 434 ARG B C 1
ATOM 7014 O O . ARG B 1 434 ? 2.674 29.125 -3.943 1 97.12 434 ARG B O 1
ATOM 7021 N N . THR B 1 435 ? 0.888 29.828 -4.996 1 95.19 435 THR B N 1
ATOM 7022 C CA . THR B 1 435 ? 1.316 29.375 -6.312 1 95.19 435 THR B CA 1
ATOM 7023 C C . THR B 1 435 ? 2.604 30.062 -6.734 1 95.19 435 THR B C 1
ATOM 7025 O O . THR B 1 435 ? 3.521 29.438 -7.258 1 95.19 435 THR B O 1
ATOM 7028 N N . THR B 1 436 ? 2.645 31.344 -6.508 1 96.94 436 THR B N 1
ATOM 7029 C CA . THR B 1 436 ? 3.818 32.125 -6.863 1 96.94 436 THR B CA 1
ATOM 7030 C C . THR B 1 436 ? 5.055 31.625 -6.125 1 96.94 436 THR B C 1
ATOM 7032 O O . THR B 1 436 ? 6.113 31.438 -6.73 1 96.94 436 THR B O 1
ATOM 7035 N N . LEU B 1 437 ? 4.914 31.422 -4.871 1 97.81 437 LEU B N 1
ATOM 7036 C CA . LEU B 1 437 ? 6.043 30.969 -4.07 1 97.81 437 LEU B CA 1
ATOM 7037 C C . LEU B 1 437 ? 6.516 29.594 -4.535 1 97.81 437 LEU B C 1
ATOM 7039 O O . LEU B 1 437 ? 7.723 29.344 -4.609 1 97.81 437 LEU B O 1
ATOM 7043 N N . LEU B 1 438 ? 5.582 28.719 -4.844 1 95.12 438 LEU B N 1
ATOM 7044 C CA . LEU B 1 438 ? 5.918 27.375 -5.312 1 95.12 438 LEU B CA 1
ATOM 7045 C C . LEU B 1 438 ? 6.637 27.438 -6.656 1 95.12 438 LEU B C 1
ATOM 7047 O O . LEU B 1 438 ? 7.684 26.812 -6.836 1 95.12 438 LEU B O 1
ATOM 7051 N N . GLU B 1 439 ? 6.078 28.141 -7.559 1 94.25 439 GLU B N 1
ATOM 7052 C CA . GLU B 1 439 ? 6.609 28.188 -8.922 1 94.25 439 GLU B CA 1
ATOM 7053 C C . GLU B 1 439 ? 8 28.812 -8.945 1 94.25 439 GLU B C 1
ATOM 7055 O O . GLU B 1 439 ? 8.836 28.453 -9.781 1 94.25 439 GLU B O 1
ATOM 7060 N N . GLN B 1 440 ? 8.25 29.688 -7.988 1 95.69 440 GLN B N 1
ATOM 7061 C CA . GLN B 1 440 ? 9.562 30.328 -7.902 1 95.69 440 GLN B CA 1
ATOM 7062 C C . GLN B 1 440 ? 10.531 29.484 -7.082 1 95.69 440 GLN B C 1
ATOM 7064 O O . GLN B 1 440 ? 11.711 29.844 -6.961 1 95.69 440 GLN B O 1
ATOM 7069 N N . GLY B 1 441 ? 10.008 28.359 -6.5 1 94.75 441 GLY B N 1
ATOM 7070 C CA . GLY B 1 441 ? 10.844 27.469 -5.723 1 94.75 441 GLY B CA 1
ATOM 7071 C C . GLY B 1 441 ? 11.297 28.062 -4.402 1 94.75 441 GLY B C 1
ATOM 7072 O O . GLY B 1 441 ? 12.352 27.703 -3.881 1 94.75 441 GLY B O 1
ATOM 7073 N N . LEU B 1 442 ? 10.562 29.031 -3.873 1 96.19 442 LEU B N 1
ATOM 7074 C CA . LEU B 1 442 ? 10.984 29.734 -2.662 1 96.19 442 LEU B CA 1
ATOM 7075 C C . LEU B 1 442 ? 10.492 29 -1.417 1 96.19 442 LEU B C 1
ATOM 7077 O O . LEU B 1 442 ? 11.281 28.734 -0.502 1 96.19 442 LEU B O 1
ATOM 7081 N N . PHE B 1 443 ? 9.195 28.781 -1.357 1 97.62 443 PHE B N 1
ATOM 7082 C CA . PHE B 1 443 ? 8.555 28.078 -0.257 1 97.62 443 PHE B CA 1
ATOM 7083 C C . PHE B 1 443 ? 7.449 27.156 -0.772 1 97.62 443 PHE B C 1
ATOM 7085 O O . PHE B 1 443 ? 6.805 27.469 -1.777 1 97.62 443 PHE B O 1
ATOM 7092 N N . HIS B 1 444 ? 7.348 26.062 -0.16 1 96.19 444 HIS B N 1
ATOM 7093 C CA . HIS B 1 444 ? 6.238 25.156 -0.45 1 96.19 444 HIS B CA 1
ATOM 7094 C C . HIS B 1 444 ? 5.234 25.125 0.697 1 96.19 444 HIS B C 1
ATOM 7096 O O . HIS B 1 444 ? 5.492 24.516 1.74 1 96.19 444 HIS B O 1
ATOM 7102 N N . LEU B 1 445 ? 4.113 25.781 0.502 1 95.62 445 LEU B N 1
ATOM 7103 C CA . LEU B 1 445 ? 2.975 25.797 1.415 1 95.62 445 LEU B CA 1
ATOM 7104 C C . LEU B 1 445 ? 1.739 25.188 0.754 1 95.62 445 LEU B C 1
ATOM 7106 O O . LEU B 1 445 ? 1.69 25.047 -0.471 1 95.62 445 LEU B O 1
ATOM 7110 N N . SER B 1 446 ? 0.818 24.875 1.578 1 95.62 446 SER B N 1
ATOM 7111 C CA . SER B 1 446 ? -0.48 24.453 1.066 1 95.62 446 SER B CA 1
ATOM 7112 C C . SER B 1 446 ? -1.578 25.438 1.457 1 95.62 446 SER B C 1
ATOM 7114 O O . SER B 1 446 ? -1.293 26.547 1.892 1 95.62 446 SER B O 1
ATOM 7116 N N . GLN B 1 447 ? -2.775 25.125 1.059 1 96.31 447 GLN B N 1
ATOM 7117 C CA . GLN B 1 447 ? -3.939 25.922 1.44 1 96.31 447 GLN B CA 1
ATOM 7118 C C . GLN B 1 447 ? -5.051 25.031 1.994 1 96.31 447 GLN B C 1
ATOM 7120 O O . GLN B 1 447 ? -5.031 23.812 1.806 1 96.31 447 GLN B O 1
ATOM 7125 N N . ALA B 1 448 ? -5.895 25.578 2.717 1 95 448 ALA B N 1
ATOM 7126 C CA . ALA B 1 448 ? -7.066 24.891 3.258 1 95 448 ALA B CA 1
ATOM 7127 C C . ALA B 1 448 ? -8.297 25.797 3.197 1 95 448 ALA B C 1
ATOM 7129 O O . ALA B 1 448 ? -8.18 27.016 3.221 1 95 448 ALA B O 1
ATOM 7130 N N . ASN B 1 449 ? -9.383 25.188 3.012 1 93.44 449 ASN B N 1
ATOM 7131 C CA . ASN B 1 449 ? -10.656 25.906 3.098 1 93.44 449 ASN B CA 1
ATOM 7132 C C . ASN B 1 449 ? -11.359 25.641 4.426 1 93.44 449 ASN B C 1
ATOM 7134 O O . ASN B 1 449 ? -11.734 24.5 4.715 1 93.44 449 ASN B O 1
ATOM 7138 N N . VAL B 1 450 ? -11.453 26.562 5.191 1 94.12 450 VAL B N 1
ATOM 7139 C CA . VAL B 1 450 ? -12.109 26.484 6.492 1 94.12 450 VAL B CA 1
ATOM 7140 C C . VAL B 1 450 ? -13.109 27.625 6.645 1 94.12 450 VAL B C 1
ATOM 7142 O O . VAL B 1 450 ? -12.758 28.797 6.492 1 94.12 450 VAL B O 1
ATOM 7145 N N . GLY B 1 451 ? -14.359 27.25 6.879 1 91.44 451 GLY B N 1
ATOM 7146 C CA . GLY B 1 451 ? -15.398 28.25 7.051 1 91.44 451 GLY B CA 1
ATOM 7147 C C . GLY B 1 451 ? -15.703 29.016 5.773 1 91.44 451 GLY B C 1
ATOM 7148 O O . GLY B 1 451 ? -16 30.219 5.816 1 91.44 451 GLY B O 1
ATOM 7149 N N . GLY B 1 452 ? -15.43 28.453 4.727 1 92.69 452 GLY B N 1
ATOM 7150 C CA . GLY B 1 452 ? -15.719 29.078 3.443 1 92.69 452 GLY B CA 1
ATOM 7151 C C . GLY B 1 452 ? -14.641 30.031 2.986 1 92.69 452 GLY B C 1
ATOM 7152 O O . GLY B 1 452 ? -14.82 30.75 2.002 1 92.69 452 GLY B O 1
ATOM 7153 N N . LYS B 1 453 ? -13.578 30.078 3.686 1 95.75 453 LYS B N 1
ATOM 7154 C CA . LYS B 1 453 ? -12.461 30.969 3.357 1 95.75 453 LYS B CA 1
ATOM 7155 C C . LYS B 1 453 ? -11.203 30.172 3.018 1 95.75 453 LYS B C 1
ATOM 7157 O O . LYS B 1 453 ? -10.984 29.094 3.566 1 95.75 453 LYS B O 1
ATOM 7162 N N . THR B 1 454 ? -10.391 30.766 2.133 1 97.12 454 THR B N 1
ATOM 7163 C CA . THR B 1 454 ? -9.109 30.156 1.788 1 97.12 454 THR B CA 1
ATOM 7164 C C . THR B 1 454 ? -8.008 30.656 2.727 1 97.12 454 THR B C 1
ATOM 7166 O O . THR B 1 454 ? -7.816 31.859 2.893 1 97.12 454 THR B O 1
ATOM 7169 N N . TRP B 1 455 ? -7.379 29.719 3.307 1 98 455 TRP B N 1
ATOM 7170 C CA . TRP B 1 455 ? -6.266 30.016 4.199 1 98 455 TRP B CA 1
ATOM 7171 C C . TRP B 1 455 ? -4.961 29.453 3.648 1 98 455 TRP B C 1
ATOM 7173 O O . TRP B 1 455 ? -4.938 28.359 3.09 1 98 455 TRP B O 1
ATOM 7183 N N . LEU B 1 456 ? -3.896 30.234 3.748 1 98.38 456 LEU B N 1
ATOM 7184 C CA . LEU B 1 456 ? -2.578 29.609 3.633 1 98.38 456 LEU B CA 1
ATOM 7185 C C . LEU B 1 456 ? -2.33 28.641 4.781 1 98.38 456 LEU B C 1
ATOM 7187 O O . LEU B 1 456 ? -2.785 28.875 5.902 1 98.38 456 LEU B O 1
ATOM 7191 N N . ARG B 1 457 ? -1.664 27.594 4.496 1 98.25 457 ARG B N 1
ATOM 7192 C CA . ARG B 1 457 ? -1.468 26.531 5.48 1 98.25 457 ARG B CA 1
ATOM 7193 C C . ARG B 1 457 ? -0.013 26.078 5.508 1 98.25 457 ARG B C 1
ATOM 7195 O O . ARG B 1 457 ? 0.546 25.703 4.477 1 98.25 457 ARG B O 1
ATOM 7202 N N . CYS B 1 458 ? 0.572 26.125 6.676 1 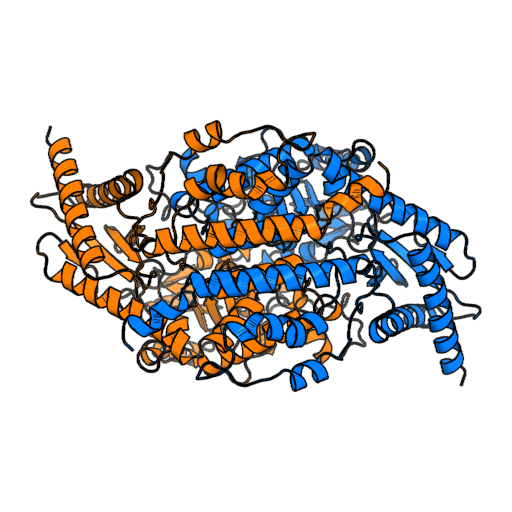98 458 CYS B N 1
ATOM 7203 C CA . CYS B 1 458 ? 1.903 25.578 6.91 1 98 458 CYS B CA 1
ATOM 7204 C C . CYS B 1 458 ? 1.834 24.312 7.77 1 98 458 CYS B C 1
ATOM 7206 O O . CYS B 1 458 ? 1.256 24.328 8.859 1 98 458 CYS B O 1
ATOM 7208 N N . THR B 1 459 ? 2.303 23.25 7.262 1 97.56 459 THR B N 1
ATOM 7209 C CA . THR B 1 459 ? 2.539 22.031 8.023 1 97.56 459 THR B CA 1
ATOM 7210 C C . THR B 1 459 ? 4.02 21.875 8.352 1 97.56 459 THR B C 1
ATOM 7212 O O . THR B 1 459 ? 4.809 21.422 7.516 1 97.56 459 THR B O 1
ATOM 7215 N N . LEU B 1 460 ? 4.387 22.172 9.562 1 97.25 460 LEU B N 1
ATOM 7216 C CA . LEU B 1 460 ? 5.793 22.219 9.945 1 97.25 460 LEU B CA 1
ATOM 7217 C C . LEU B 1 460 ? 6.277 20.844 10.391 1 97.25 460 LEU B C 1
ATOM 7219 O O . LEU B 1 460 ? 6.234 20.516 11.578 1 97.25 460 LEU B O 1
ATOM 7223 N N . MET B 1 461 ? 6.816 20.141 9.398 1 95.19 461 MET B N 1
ATOM 7224 C CA . MET B 1 461 ? 7.305 18.781 9.633 1 95.19 461 MET B CA 1
ATOM 7225 C C . MET B 1 461 ? 8.828 18.766 9.758 1 95.19 461 MET B C 1
ATOM 7227 O O . MET B 1 461 ? 9.383 17.906 10.438 1 95.19 461 MET B O 1
ATOM 7231 N N . ASN B 1 462 ? 9.492 19.672 9.07 1 94.62 462 ASN B N 1
ATOM 7232 C CA . ASN B 1 462 ? 10.953 19.641 8.961 1 94.62 462 ASN B CA 1
ATOM 7233 C C . ASN B 1 462 ? 11.609 20.172 10.234 1 94.62 462 ASN B C 1
ATOM 7235 O O . ASN B 1 462 ? 11.461 21.359 10.57 1 94.62 462 ASN B O 1
ATOM 7239 N N . PRO B 1 463 ? 12.375 19.391 10.883 1 92.31 463 PRO B N 1
ATOM 7240 C CA . PRO B 1 463 ? 12.977 19.859 12.141 1 92.31 463 PRO B CA 1
ATOM 7241 C C . PRO B 1 463 ? 14.078 20.875 11.922 1 92.31 463 PRO B C 1
ATOM 7243 O O . PRO B 1 463 ? 14.539 21.516 12.883 1 92.31 463 PRO B O 1
ATOM 7246 N N . TYR B 1 464 ? 14.469 21.078 10.719 1 93.75 464 TYR B N 1
ATOM 7247 C CA . TYR B 1 464 ? 15.523 22.031 10.414 1 93.75 464 TYR B CA 1
ATOM 7248 C C . TYR B 1 464 ? 14.938 23.406 10.086 1 93.75 464 TYR B C 1
ATOM 7250 O O . TYR B 1 464 ? 15.68 24.375 9.914 1 93.75 464 TYR B O 1
ATOM 7258 N N . THR B 1 465 ? 13.68 23.484 10.008 1 94.44 465 THR B N 1
ATOM 7259 C CA . THR B 1 465 ? 13.055 24.797 9.93 1 94.44 465 THR B CA 1
ATOM 7260 C C . THR B 1 465 ? 13.289 25.594 11.211 1 94.44 465 THR B C 1
ATOM 7262 O O . THR B 1 465 ? 13.18 25.047 12.312 1 94.44 465 THR B O 1
ATOM 7265 N N . ARG B 1 466 ? 13.672 26.828 11.008 1 92.06 466 ARG B N 1
ATOM 7266 C CA . ARG B 1 466 ? 13.992 27.688 12.133 1 92.06 466 ARG B CA 1
ATOM 7267 C C . ARG B 1 466 ? 13.289 29.047 12 1 92.06 466 ARG B C 1
ATOM 7269 O O . ARG B 1 466 ? 12.578 29.281 11.023 1 92.06 466 ARG B O 1
ATOM 7276 N N . ALA B 1 467 ? 13.5 29.828 13.047 1 93.19 467 ALA B N 1
ATOM 7277 C CA . ALA B 1 467 ? 12.82 31.109 13.133 1 93.19 467 ALA B CA 1
ATOM 7278 C C . ALA B 1 467 ? 13.148 31.984 11.914 1 93.19 467 ALA B C 1
ATOM 7280 O O . ALA B 1 467 ? 12.258 32.594 11.336 1 93.19 467 ALA B O 1
ATOM 7281 N N . PRO B 1 468 ? 14.391 31.953 11.484 1 95.44 468 PRO B N 1
ATOM 7282 C CA . PRO B 1 468 ? 14.68 32.781 10.312 1 95.44 468 PRO B CA 1
ATOM 7283 C C . PRO B 1 468 ? 13.93 32.344 9.07 1 95.44 468 PRO B C 1
ATOM 7285 O O . PRO B 1 468 ? 13.562 33.156 8.219 1 95.44 468 PRO B O 1
ATOM 7288 N N . HIS B 1 469 ? 13.758 31.047 8.969 1 97.06 469 HIS B N 1
ATOM 7289 C CA . HIS B 1 469 ? 12.992 30.531 7.836 1 97.06 469 HIS B CA 1
ATOM 7290 C C . HIS B 1 469 ? 11.539 30.984 7.898 1 97.06 469 HIS B C 1
ATOM 7292 O O . HIS B 1 469 ? 10.938 31.297 6.871 1 97.06 469 HIS B O 1
ATOM 7298 N N . GLN B 1 470 ? 10.969 31.031 9.039 1 97.44 470 GLN B N 1
ATOM 7299 C CA . GLN B 1 470 ? 9.586 31.453 9.25 1 97.44 470 GLN B CA 1
ATOM 7300 C C . GLN B 1 470 ? 9.398 32.938 8.953 1 97.44 470 GLN B C 1
ATOM 7302 O O . GLN B 1 470 ? 8.43 33.312 8.297 1 97.44 470 GLN B O 1
ATOM 7307 N N . GLU B 1 471 ? 10.344 33.719 9.422 1 97.88 471 GLU B N 1
ATOM 7308 C CA . GLU B 1 471 ? 10.32 35.156 9.141 1 97.88 471 GLU B CA 1
ATOM 7309 C C . GLU B 1 471 ? 10.453 35.438 7.641 1 97.88 471 GLU B C 1
ATOM 7311 O O . GLU B 1 471 ? 9.734 36.25 7.09 1 97.88 471 GLU B O 1
ATOM 7316 N N . ALA B 1 472 ? 11.359 34.688 7.074 1 98.06 472 ALA B N 1
ATOM 7317 C CA . ALA B 1 472 ? 11.555 34.812 5.633 1 98.06 472 ALA B CA 1
ATOM 7318 C C . ALA B 1 472 ? 10.281 34.469 4.871 1 98.06 472 ALA B C 1
ATOM 7320 O O . ALA B 1 472 ? 9.992 35.062 3.83 1 98.06 472 ALA B O 1
ATOM 7321 N N . LEU B 1 473 ? 9.562 33.5 5.355 1 98.44 473 LEU B N 1
ATOM 7322 C CA . LEU B 1 473 ? 8.305 33.125 4.723 1 98.44 473 LEU B CA 1
ATOM 7323 C C . LEU B 1 473 ? 7.324 34.281 4.727 1 98.44 473 LEU B C 1
ATOM 7325 O O . LEU B 1 473 ? 6.738 34.625 3.691 1 98.44 473 LEU B O 1
ATOM 7329 N N . LEU B 1 474 ? 7.133 34.938 5.859 1 98.31 474 LEU B N 1
ATOM 7330 C CA . LEU B 1 474 ? 6.215 36.062 5.949 1 98.31 474 LEU B CA 1
ATOM 7331 C C . LEU B 1 474 ? 6.656 37.188 5.031 1 98.31 474 LEU B C 1
ATOM 7333 O O . LEU B 1 474 ? 5.824 37.812 4.367 1 98.31 474 LEU B O 1
ATOM 7337 N N . ASP B 1 475 ? 7.973 37.406 4.984 1 98.31 475 ASP B N 1
ATOM 7338 C CA . ASP B 1 475 ? 8.508 38.469 4.117 1 98.31 475 ASP B CA 1
ATOM 7339 C C . ASP B 1 475 ? 8.219 38.156 2.65 1 98.31 475 ASP B C 1
ATOM 7341 O O . ASP B 1 475 ? 7.844 39.062 1.889 1 98.31 475 ASP B O 1
ATOM 7345 N N . ASN B 1 476 ? 8.438 36.938 2.279 1 98.5 476 ASN B N 1
ATOM 7346 C CA . ASN B 1 476 ? 8.211 36.562 0.888 1 98.5 476 ASN B CA 1
ATOM 7347 C C . ASN B 1 476 ? 6.723 36.562 0.539 1 98.5 476 ASN B C 1
ATOM 7349 O O . ASN B 1 476 ? 6.352 36.875 -0.595 1 98.5 476 ASN B O 1
ATOM 7353 N N . ILE B 1 477 ? 5.863 36.281 1.479 1 98.44 477 ILE B N 1
ATOM 7354 C CA . ILE B 1 477 ? 4.422 36.375 1.276 1 98.44 477 ILE B CA 1
ATOM 7355 C C . ILE B 1 477 ? 4.043 37.844 1.048 1 98.44 477 ILE B C 1
ATOM 7357 O O . ILE B 1 477 ? 3.268 38.156 0.14 1 98.44 477 ILE B O 1
ATOM 7361 N N . ARG B 1 478 ? 4.605 38.75 1.846 1 97.38 478 ARG B N 1
ATOM 7362 C CA . ARG B 1 478 ? 4.367 40.188 1.673 1 97.38 478 ARG B CA 1
ATOM 7363 C C . ARG B 1 478 ? 4.785 40.656 0.279 1 97.38 478 ARG B C 1
ATOM 7365 O O . ARG B 1 478 ? 4.039 41.375 -0.39 1 97.38 478 ARG B O 1
ATOM 7372 N N . LEU B 1 479 ? 5.977 40.188 -0.1 1 97.44 479 LEU B N 1
ATOM 7373 C CA . LEU B 1 479 ? 6.508 40.594 -1.397 1 97.44 479 LEU B CA 1
ATOM 7374 C C . LEU B 1 479 ? 5.621 40.094 -2.529 1 97.44 479 LEU B C 1
ATOM 7376 O O . LEU B 1 479 ? 5.273 40.844 -3.438 1 97.44 479 LEU B O 1
ATOM 7380 N N . ALA B 1 480 ? 5.289 38.812 -2.494 1 97.44 480 ALA B N 1
ATOM 7381 C CA . ALA B 1 480 ? 4.43 38.219 -3.518 1 97.44 480 ALA B CA 1
ATOM 7382 C C . ALA B 1 480 ? 3.049 38.875 -3.51 1 97.44 480 ALA B C 1
ATOM 7384 O O . ALA B 1 480 ? 2.502 39.188 -4.566 1 97.44 480 ALA B O 1
ATOM 7385 N N . GLY B 1 481 ? 2.465 39.031 -2.336 1 96.31 481 GLY B N 1
ATOM 7386 C CA . GLY B 1 481 ? 1.15 39.625 -2.201 1 96.31 481 GLY B CA 1
ATOM 7387 C C . GLY B 1 481 ? 1.09 41.062 -2.74 1 96.31 481 GLY B C 1
ATOM 7388 O O . GLY B 1 481 ? 0.161 41.406 -3.469 1 96.31 481 GLY B O 1
ATOM 7389 N N . ASN B 1 482 ? 2.061 41.844 -2.416 1 94.75 482 ASN B N 1
ATOM 7390 C CA . ASN B 1 482 ? 2.109 43.219 -2.871 1 94.75 482 ASN B CA 1
ATOM 7391 C C . ASN B 1 482 ? 2.242 43.312 -4.391 1 94.75 482 ASN B C 1
ATOM 7393 O O . ASN B 1 482 ? 1.628 44.156 -5.023 1 94.75 482 ASN B O 1
ATOM 7397 N N . ARG B 1 483 ? 3.02 42.469 -4.918 1 94.5 483 ARG B N 1
ATOM 7398 C CA . ARG B 1 483 ? 3.182 42.438 -6.371 1 94.5 483 ARG B CA 1
ATOM 7399 C C . ARG B 1 483 ? 1.872 42.062 -7.059 1 94.5 483 ARG B C 1
ATOM 7401 O O . ARG B 1 483 ? 1.516 42.656 -8.078 1 94.5 483 ARG B O 1
ATOM 7408 N N . LEU B 1 484 ? 1.232 41.062 -6.539 1 94.5 484 LEU B N 1
ATOM 7409 C CA . LEU B 1 484 ? -0.023 40.594 -7.113 1 94.5 484 LEU B CA 1
ATOM 7410 C C . LEU B 1 484 ? -1.101 41.688 -7.02 1 94.5 484 LEU B C 1
ATOM 7412 O O . LEU B 1 484 ? -1.926 41.812 -7.926 1 94.5 484 LEU B O 1
ATOM 7416 N N . LEU B 1 485 ? -1.091 42.406 -5.965 1 91.56 485 LEU B N 1
ATOM 7417 C CA . LEU B 1 485 ? -2.066 43.469 -5.762 1 91.56 485 LEU B CA 1
ATOM 7418 C C . LEU B 1 485 ? -1.774 44.656 -6.676 1 91.56 485 LEU B C 1
ATOM 7420 O O . LEU B 1 485 ? -2.697 45.344 -7.133 1 91.56 485 LEU B O 1
ATOM 7424 N N . ALA B 1 486 ? -0.549 44.875 -6.938 1 88.88 486 ALA B N 1
ATOM 7425 C CA . ALA B 1 486 ? -0.164 45.969 -7.836 1 88.88 486 ALA B CA 1
ATOM 7426 C C . ALA B 1 486 ? -0.54 45.656 -9.281 1 88.88 486 ALA B C 1
ATOM 7428 O O . ALA B 1 486 ? -0.886 46.531 -10.055 1 88.88 486 ALA B O 1
ATOM 7429 N N . SER B 1 487 ? -0.361 44.469 -9.656 1 82.88 487 SER B N 1
ATOM 7430 C CA . SER B 1 487 ? -0.67 44.031 -11.023 1 82.88 487 SER B CA 1
ATOM 7431 C C . SER B 1 487 ? -2.176 44.031 -11.266 1 82.88 487 SER B C 1
ATOM 7433 O O . SER B 1 487 ? -2.625 44.156 -12.406 1 82.88 487 SER B O 1
ATOM 7435 N N . SER B 1 488 ? -2.975 43.781 -10.305 1 72.94 488 SER B N 1
ATOM 7436 C CA . SER B 1 488 ? -4.426 43.75 -10.453 1 72.94 488 SER B CA 1
ATOM 7437 C C . SER B 1 488 ? -4.992 45.156 -10.594 1 72.94 488 SER B C 1
ATOM 7439 O O . SER B 1 488 ? -6.074 45.344 -11.156 1 72.94 488 SER B O 1
ATOM 7441 N N . THR B 1 489 ? -4.34 46.188 -10.078 1 60.12 489 THR B N 1
ATOM 7442 C CA . THR B 1 489 ? -4.785 47.562 -10.188 1 60.12 489 THR B CA 1
ATOM 7443 C C . THR B 1 489 ? -4.418 48.156 -11.547 1 60.12 489 THR B C 1
ATOM 7445 O O . THR B 1 489 ? -5.004 49.125 -11.977 1 60.12 489 THR B O 1
ATOM 7448 N N . THR B 1 490 ? -3.537 47.531 -12.234 1 50.56 490 THR B N 1
ATOM 7449 C CA . THR B 1 490 ? -3.266 48.031 -13.57 1 50.56 490 THR B CA 1
ATOM 7450 C C . THR B 1 490 ? -4.113 47.312 -14.609 1 50.56 490 THR B C 1
ATOM 7452 O O . THR B 1 490 ? -4.285 46.094 -14.547 1 50.56 490 THR B O 1
#

Organism: Methylobacillus flagellatus (strain ATCC 51484 / DSM 6875 / VKM B-1610 / KT) (NCBI:txid265072)

Radius of gyration: 27.41 Å; Cα contacts (8 Å, |Δi|>4): 2160; chains: 2; bounding box: 65×96×56 Å

Solvent-accessible surface area (backbone atoms only — not comparable to full-atom values): 47814 Å² total; per-residue (Å²): 131,58,76,68,63,60,51,62,60,57,40,37,66,59,40,36,56,43,40,47,53,35,36,53,51,50,28,53,49,48,47,30,19,55,72,56,72,43,74,39,35,63,66,61,62,65,71,63,44,44,64,71,64,60,73,78,75,40,59,50,56,79,40,51,71,87,46,43,52,57,46,43,60,68,68,43,54,57,37,30,42,35,43,53,14,41,48,39,19,36,52,87,58,24,44,32,34,48,64,29,14,54,36,44,28,53,34,19,54,47,38,35,41,32,27,38,39,84,42,5,43,34,46,43,46,38,35,53,49,50,43,50,48,54,26,46,61,50,65,26,84,69,31,32,60,48,77,32,69,14,52,37,51,26,51,33,47,50,50,37,21,36,53,47,70,73,43,70,53,28,53,46,60,2,50,73,59,44,74,56,54,30,34,42,28,34,63,64,49,59,67,48,57,37,48,32,30,23,49,37,19,50,1,28,65,28,46,43,68,21,50,53,47,91,68,62,20,52,30,66,69,40,43,52,51,52,52,51,51,31,53,75,69,69,35,43,67,42,31,37,41,43,39,25,28,27,82,72,52,16,18,50,27,59,35,41,63,52,31,52,55,25,62,76,69,74,38,43,30,34,32,48,13,34,52,36,46,53,36,50,56,25,87,81,48,29,68,72,51,47,33,54,57,60,32,47,28,38,27,35,23,35,21,24,58,64,23,30,38,42,49,33,10,37,27,36,23,48,43,49,70,53,48,37,39,47,46,64,55,83,49,58,86,81,39,57,85,80,58,52,68,72,66,52,65,51,26,42,33,56,56,40,78,40,43,51,37,51,43,69,32,50,28,56,52,49,45,35,32,50,36,4,43,51,48,52,17,48,52,46,54,49,23,30,49,50,25,49,52,48,48,49,56,38,62,71,32,86,47,36,45,60,71,56,83,51,73,31,29,22,41,38,29,38,75,54,62,95,57,94,63,56,71,67,56,43,29,50,48,39,54,50,36,45,49,50,32,36,62,68,29,66,38,38,55,34,68,34,75,59,94,89,36,55,24,35,24,39,23,45,55,38,82,67,44,44,70,69,57,53,53,49,47,55,52,50,47,50,54,45,44,52,51,54,55,54,56,68,74,97,131,60,76,67,63,60,51,63,61,58,38,39,65,58,38,35,56,42,40,46,52,35,36,53,53,52,27,52,50,51,46,32,17,54,70,54,73,43,73,40,36,62,65,62,61,66,71,62,44,44,65,70,65,61,73,78,75,42,59,50,56,76,40,50,70,87,46,43,52,58,46,42,60,68,69,42,54,57,38,30,44,35,44,53,16,42,49,39,19,36,52,88,57,24,43,32,34,49,63,29,14,54,38,44,28,53,32,19,55,46,38,35,40,32,28,37,39,85,42,5,41,36,45,43,48,40,35,54,48,50,43,51,49,54,25,47,64,51,66,26,84,69,32,33,58,49,78,34,69,13,51,37,52,26,51,32,48,51,50,39,21,36,52,49,69,75,42,69,53,28,54,44,58,2,49,72,59,44,76,56,56,30,34,43,28,35,63,65,51,60,66,48,58,36,47,32,32,23,49,36,20,47,1,28,64,26,46,43,68,22,50,53,48,89,69,63,20,50,31,66,68,41,44,52,51,52,53,52,52,31,53,75,69,69,34,44,67,42,32,37,40,43,40,26,27,27,80,73,53,16,18,51,27,59,35,41,64,52,30,51,55,25,60,76,68,73,39,42,29,35,32,47,13,34,50,36,46,53,35,50,58,24,87,82,48,27,66,74,51,48,32,55,58,61,32,47,30,38,27,35,24,37,22,22,59,65,23,31,39,42,49,33,10,37,28,36,21,48,42,50,70,55,46,36,38,46,46,64,53,81,46,55,86,78,38,54,87,79,60,52,68,72,66,52,66,50,27,42,33,56,55,41,79,41,42,50,36,53,43,68,32,51,29,54,53,48,45,36,33,48,36,3,43,52,50,52,18,49,52,44,54,49,22,32,50,51,25,47,52,48,50,49,55,38,63,71,32,86,46,35,45,60,70,53,84,52,72,32,29,23,41,39,30,37,75,54,62,94,58,94,63,55,72,68,55,44,30,50,49,40,53,50,36,44,50,50,30,35,62,68,31,67,37,38,55,35,68,35,76,59,93,89,38,54,25,37,26,38,23,45,56,37,81,68,42,44,69,69,57,52,52,49,48,55,52,51,47,50,53,46,43,51,51,54,54,54,56,68,75,98

InterPro domains:
  IPR002129 Pyridoxal phosphate-dependent decarboxylase, major domain [PF00282] (51-415)
  IPR010977 Aromatic-L-amino-acid decarboxylase [PR00800] (15-34)
  IPR010977 Aromatic-L-amino-acid decarboxylase [PR00800] (143-163)
  IPR010977 Aromatic-L-amino-acid decarboxylase [PR00800] (397-416)
  IPR015421 Pyridoxal phosphate-dependent transferase, major domain [G3DSA:3.40.640.10] (112-359)
  IPR015424 Pyridoxal phosphate-dependent transferase [SSF53383] (10-484)

Secondary structure (DSSP, 8-state):
--HHHHHGGG-HHHHHHHHHHHHHHHHHHHHHHHTT-S-S-----HHHHHHHH--PPPSS--S-GGGHHHHIIIIIGGGS--TTSTTB-SSS-PPPPHHHHHHHHHHHHH---TTSGGG-HHHHHHHHHHHHHHHHHHT-TT-EEEEESSHHHHHHHHHHHHHHHT-TTHHHH-GGGS--EEEEEETT--HHHHHHHHHTTS-GGGEEEEPB-TTS-B-HHHHHHHHHHHHHTT-EEEEEEEEBS-TTT--B--HHHHHHHHHHHT-EEEEE-TTTGGGGG-TTTGGGGTTGGG-SEEEEETTSTT--SS--EEEEESSHHHHHHTT----TTT--TTS-HHHHTT-GGGT-S-SS---THHHHHHHHHHHHHHHHHHHHHHHHHHHHHHHHHHHH-TTEEE-S--SSSEEEEEE--SS---HHHHHHHHHHHHHHHHHTTS-B-EEEEETTEEEEEEE---TT--HHHHHHHHHHHHHHHHHHHHHHH-/--HHHHHGGG-HHHHHHHHHHHHHHHHHHHHHHHTT-S-S-----HHHHHHHH--PPPSS--S-GGGHHHHIIIIIGGGS--TTSTTB-SSS-PPPPHHHHHHHHHHHHH---TTSGGG-HHHHHHHHHHHHHHHHHHT-TT-EEEEESSHHHHHHHHHHHHHHHT-TTHHHH-GGGS--EEEEEETT--HHHHHHHHHTTS-GGGEEEEPB-TTSPBPHHHHHHHHHHHHHTT-EEEEEEEEBS-TTT--B--HHHHHHHHHHHT-EEEEE-TTTGGGGG-TTTGGGGTTGGG-SEEEEETTSTT--SS--EEEEESSHHHHHHTT---TTTTS-TTS-HHHHTT-GGGT-S-SS---THHHHHHHHHHHHHHHHHHHHHHHHHHHHHHHHHHHH-TTEEE-S--SSSEEEEEE--SS---HHHHHHHHHHHHHHHHHTTS-B-EEEEETTEEEEEEE---TT--HHHHHHHHHHHHHHHHHHHHHHH-

Sequence (980 aa):
MTLSGVDQLFDPEQFRASGHALIDMLTDRLAQELNGDANLIEWQPPLEAEQAWQQTMPEHPDLSPEAFTRWIQQAILPRNLAMHHPHSMAHQAAPPLPMAALSELVSALCNQAMAVYETGPGATLIERQVIRWLNIFIGWPQGAGLLTSGGSLANLTALLAARQQMGAGIWHQGVGAAPRMRVLASALSHYSISRAAGIMGLGADAVIPVAVDGEGRMSIDALIQAHDGCTARQEQVMAVVATAGCTATGSIDPLQAIGEFCRARGLWMHVDAAHGASALLSKTHRTKLNGMAMADSVTWDTHKLLYMPAAASALLFRDDASSYQAFSQRASYLFHEEDDAETLSFNTSYRTLECTKRMMGLKLLTAFKLYGRQGMAALVEHVFSLAEEFAGLVADAPDFELLMLPQTNIVCFRYLGNAALDATALDTLQTNIRTTLLEQGLFHLSQANVGGKTWLRCTLMNPYTRAPHQEALLDNIRLAGNRLLASSTTMTLSGVDQLFDPEQFRASGHALIDMLTDRLAQELNGDANLIEWQPPLEAEQAWQQTMPEHPDLSPEAFTRWIQQAILPRNLAMHHPHSMAHQAAPPLPMAALSELVSALCNQAMAVYETGPGATLIERQVIRWLNIFIGWPQGAGLLTSGGSLANLTALLAARQQMGAGIWHQGVGAAPRMRVLASALSHYSISRAAGIMGLGADAVIPVAVDGEGRMSIDALIQAHDGCTARQEQVMAVVATAGCTATGSIDPLQAIGEFCRARGLWMHVDAAHGASALLSKTHRTKLNGMAMADSVTWDTHKLLYMPAAASALLFRDDASSYQAFSQRASYLFHEEDDAETLSFNTSYRTLECTKRMMGLKLLTAFKLYGRQGMAALVEHVFSLAEEFAGLVADAPDFELLMLPQTNIVCFRYLGNAALDATALDTLQTNIRTTLLEQGLFHLSQANVGGKTWLRCTLMNPYTRAPHQEALLDNIRLAGNRLLASSTT

Nearest PDB structures (foldseek):
  2okk-assembly1_A-2  TM=9.402E-01  e=1.864E-37  Homo sapiens
  2jis-assembly1_B  TM=9.332E-01  e=3.211E-38  Homo sapiens
  6zek-assembly1_C  TM=9.344E-01  e=2.188E-37  Mus musculus
  7a0a-assembly2_D  TM=9.303E-01  e=4.374E-37  Mus musculus
  2jis-assembly1_A  TM=9.232E-01  e=1.142E-36  Homo sapiens